Protein AF-A0A2P6TLC5-F1 (afdb_monomer_lite)

Organism: Chlorella sorokiniana (NCBI:txid3076)

Sequence (1066 aa):
MAASDSEQAAAAEASQLLPRVLSIQSHVVSGYVGNKCAVLPLQLLGFDVDPINSVQFSNHTGYPSWNGEVMSGEGLWRLVEGLDANGLVRHTHLLTGYIGSLSILQTVVRVAQKLREHNPDLVYVCDPVMGDDGRLYVRPDIPAAFRDLIVPLASIMTPNQFEAEQLTGMSIRSEDDALAACAQLHQRGPHTVVITSSDLPGWQDHVTILASTTLPQAGGAPQRLRLRVPRVHAYFTGTGDLFTALLLGWLHKRPGELKAALEAAVAGLQVVLRDTVDKCGAAAAAEERYTLLSAYLVFFMQAGFAMLSAGSVRAKNAKNIILLNLLDACFGCLAWYATGYAFAFGDPELNAATNSYPWQGNPFIGHTYFFQSGLARTSYASWFFQFTFAATSATIVSGAVAERCKFECYVAYNLMLVSFVYPVVAHWVWSPWGWMSATRTQATSSSGYVLLFNSGVYDFAGDGPVHMVGGIASFVAAKILGPRIGRFDAAGNPVDMPGHNASLTLLGVFLLWFGWYGFNPGSTNAILGPYIGFSSISAAIAVNTTISAAAATVSTLLVSMLHQYLTLGVVVWDLIIAGNGALAGLVAITGGCAFVNTWAAMIIGFLAGVIYYAASKFILHRLMIDDPLDAIAVHAGGGIWGMLACAAFAAPNMVTDWYGSHPDSTPEQPVQRAYGFIMGGNGNLLAAHIVYILVIMAWVAGLMTPFFLVLNKLGLMRVSADVEALGLDISYHGGSSYPHERPAGGSTGGAALVLGPEAYMTKDQVERLLEEAVLGVEKRLAQQQQRQQQLGRGEVQLAAISPNGTAGGSPQTKVVRSLKPLAEGEPLGPSAHEAAAAALADSSAPQHGVAEGSQRGGSSVRGGSQRGGGGMQRVRSLSAVQQAMSRAYQSDGAEVGRPLPPDTWLDTMAVSFPRGGFPADDFFAPFFTGFPDMSRELTRALAPLEGQSTQLATRGVPIDVVEKDNAFEVKADLPGVKKEDIKVTVDKDVLRINVERSEEKKEDKEEEGLKWHRYERSSQFVGRALRMPEHANLDGVKARYENGVLCLDVPKKEQAKEETKRITVG

pLDDT: mean 76.81, std 25.42, range [22.75, 98.88]

Secondary structure (DSSP, 8-state):
-PPPHHHHHHHHHGGGPPPEEEEEEEEESSS--THHHHHHHHHHTT-EEEEEEEEEESS-TTSS---EEEPPHHHHHHHHHHHHHTT----SEEEE-----HHHHHHHHHHHHHHHHH-TT-EEEE----EETTEESS-TTHHHHIIIIITTT-SEE---HHHHHHHH-----SHHHHHHHHHHHHHHS-SEEEE-----TT-TTEEEEEEEE-S--TTSS-EEEEEEEEPPSS--SSHHHHHHHHHHHHHHHSTT-HHHHHHHHHHHHHHHHHHHHHHHHHHHHHHHHHHHHHHHHHHHHHHHHHHHHHHHS-GGGHHHHHHHHHHHHHHHHHHIIIIIHHHHH-SPPPBTTTTB-SS---SS---S-GGGTT--GGGHHHHHHHHHHHHHHHHHHHHHTTTTB-HHHHHHHHHHIIIIIHHHHHHHHHSTTSTTBTT--TTS--SS-SSGGGT-B--SS-IIIIIIHHHHHHHHHHHHH-PPTTSB-TTSPBPP---S-HHHHHHHHHHHHHHHHHHTGGGG--S--SSS-HHHHHHHHHHHHHHHHHHHHHHHHHHHHHHHHHHHS-----HHHHHHHHHHHHHHHTTTTTTB-HHHHHHHHHHHHHHHHHHHHHHHHTS----TT-HHIIIIIHHHHHHHHHHHHB-HHHHHHHH-S-TT--SSSPPPPP--GGGT--THHHHHHHHHHHHHHHHHHHHHHHHHHHHHHTT-SB--HHHHHH-HHHHHSSS-S-GGGSPPS---SS------GGGS--HHHHHHHHHHHHHHHHHHHHHHHHHHHHHTT--------------------------------------SSSTTSSS--------------------------------------SHHHHHHHTTTTSS-------PPPTTHHHHTT-----SS---HHHHHTTT-TT-HHHHHHHHHHHGGGS-TT-TTSS----EEEEE-SSEEEEEEE-TT--GGGEEEEEETTEEEEEEEEEEEEEEEEEETTEEEEEEEEEEEEEEEEEEPPTTB-GGG-EEEEETTEEEEEEEBPGGGSS----PPP-

InterPro domains:
  IPR001905 Ammonium transporter [TIGR00836] (290-738)
  IPR002068 Alpha crystallin/Hsp20 domain [PF00011] (960-1065)
  IPR002068 Alpha crystallin/Hsp20 domain [PS01031] (950-1066)
  IPR004625 Pyridoxine kinase [TIGR00687] (20-278)
  IPR004625 Pyridoxine kinase [cd01173] (20-278)
  IPR008978 HSP20-like chaperone [G3DSA:2.60.40.790] (919-1066)
  IPR008978 HSP20-like chaperone [SSF49764] (948-1065)
  IPR013749 Pyridoxamine kinase/Phosphomethylpyrimidine kinase [PF08543] (99-276)
  IPR024041 Ammonium transporter AmtB-like domain [PF00909] (292-738)
  IPR029020 Ammonium/urea transporter [G3DSA:1.10.3430.10] (279-746)
  IPR029056 Ribokinase-like [G3DSA:3.40.1190.20] (8-278)
  IPR029056 Ribokinase-like [SSF53613] (19-276)

Foldseek 3Di:
DDDDVVVVVVVVVVVDDWAEEEFEEADELDAAAGCNQQVVLLVVLGYHYHYDHQWYWNHDPLEQDIDGDGQALVNVVVVLVVCVVVVNLQHQEYEYADHQDLSVLVSVLVSLVVSCVNPVNYAYEYEHNQDDPLDGPHDPVSLVSCLQRVLQRHQEYAYAQVSLCSNQVFHDADLVSVVVSVVVSCVRHHQKYKHNFDDHPPQVQWTKIWIWGCDAAPVGGTDIDIDIGGDDPDDGYRLSVNLSSQLVSLCVVHPRCSVVSNVRSSVVSVVVSVVVCVVVVVALVQLLVLLLVLLVLLLLLLLLLLLQLLQLAAQLASVVLNVLSVVLLVLLLVLLLQALVQFQALAFDQPPSNRAGPDAAAQQTGHHCGNPPPPDPSCVSVSSSVSSLQSLLLSLLSQQQGLWWFPLVSSLVSSVSSNPLLSRLNNLAPYLLHQQHQLDFPRSDPDPDGHQLLFGAQFQQCLQSRQQLSLLLNLLLLLLSDAFVPQADPVRHGDDRGGPHLVSSLVSLVSNLSSLLSRQLVSLSRQQDPPDGSVVLSVQLNLLLVLLLVLQLVLLQVVQQVVCCVPPVDGDRDSLLSSLSSLLSNSLCRSQSQFAGSVLSSVSSNVSNVQLNVQLCCCCRPVVGGRSNSSNSSRNSSSLSSSQSFQAGGAQVSCCVRNNFRNPADPVRGDGHAGHVNNVGDCSNVVSSVVSNVVSSCSSCVPSNVVSVVCVVVVNTTDDSVCSVSHCCVQPVVDTPDPVPPDDDDDDDDDPPPDDPVSDQDPVNVVVVVVVVVVVVVVVVVVVVVVVVVVVPDDDDDDDDDDDDDDDDDDDDDDDDDDDDDDDDDDDDDDDPPPPPPDDDDDDDDDDDDDDDDDDDDDDDDDDDDDDDDDDDDDDDPPPVVVVVVVVPDDDDDDDDDDDDPPPPVVVPPPPPDPDDDPPCVVCVVVCVPPVVVSVVVCVVCVVPDDPPPPDPPDAWDWDWDDDLWWIKIKTFAAPADPVQWDWDDDPQKIKIKGKDWDWDWDWDADPRDIDTDTDIDIDIGMDMDRHDPQWPQVPWDWDDDNRMIIIITTGHPVSNDDPDDDDDD

Structure (mmCIF, N/CA/C/O backbone):
data_AF-A0A2P6TLC5-F1
#
_entry.id   AF-A0A2P6TLC5-F1
#
loop_
_atom_site.group_PDB
_atom_site.id
_atom_site.type_symbol
_atom_site.label_atom_id
_atom_site.label_alt_id
_atom_site.label_comp_id
_atom_site.label_asym_id
_atom_site.label_entity_id
_atom_site.label_seq_id
_atom_site.pdbx_PDB_ins_code
_atom_site.Cartn_x
_atom_site.Cartn_y
_atom_site.Cartn_z
_atom_site.occupancy
_atom_site.B_iso_or_equiv
_atom_site.auth_seq_id
_atom_site.auth_comp_id
_atom_site.auth_asym_id
_atom_site.auth_atom_id
_atom_site.pdbx_PDB_model_num
ATOM 1 N N . MET A 1 1 ? 67.368 10.338 -60.175 1.00 37.31 1 MET A N 1
ATOM 2 C CA . MET A 1 1 ? 66.646 11.487 -59.589 1.00 37.31 1 MET A CA 1
ATOM 3 C C . MET A 1 1 ? 65.779 10.921 -58.485 1.00 37.31 1 MET A C 1
ATOM 5 O O . MET A 1 1 ? 65.109 9.932 -58.748 1.00 37.31 1 MET A O 1
ATOM 9 N N . ALA A 1 2 ? 65.893 11.441 -57.265 1.00 41.56 2 ALA A N 1
ATOM 10 C CA . ALA A 1 2 ? 65.084 10.985 -56.137 1.00 41.56 2 ALA A CA 1
ATOM 11 C C . ALA A 1 2 ? 63.738 11.724 -56.135 1.00 41.56 2 ALA A C 1
ATOM 13 O O . ALA A 1 2 ? 63.706 12.911 -56.462 1.00 41.56 2 ALA A O 1
ATOM 14 N N . ALA A 1 3 ? 62.662 11.020 -55.784 1.00 37.06 3 ALA A N 1
ATOM 15 C CA . ALA A 1 3 ? 61.392 11.644 -55.422 1.00 37.06 3 ALA A CA 1
ATOM 16 C C . ALA A 1 3 ? 61.566 12.448 -54.121 1.00 37.06 3 ALA A C 1
ATOM 18 O O . ALA A 1 3 ? 62.421 12.109 -53.301 1.00 37.06 3 ALA A O 1
ATOM 19 N N . SER A 1 4 ? 60.808 13.531 -53.958 1.00 52.88 4 SER A N 1
ATOM 20 C CA . SER A 1 4 ? 60.964 14.456 -52.831 1.00 52.88 4 SER A CA 1
ATOM 21 C C . SER A 1 4 ? 60.305 13.943 -51.551 1.00 52.88 4 SER A C 1
ATOM 23 O O . SER A 1 4 ? 59.260 13.294 -51.597 1.00 52.88 4 SER A O 1
ATOM 25 N N . ASP A 1 5 ? 60.866 14.327 -50.400 1.00 50.44 5 ASP A N 1
ATOM 26 C CA . ASP A 1 5 ? 60.411 13.916 -49.060 1.00 50.44 5 ASP A CA 1
ATOM 27 C C . ASP A 1 5 ? 58.917 14.201 -48.788 1.00 50.44 5 ASP A C 1
ATOM 29 O O . ASP A 1 5 ? 58.301 13.550 -47.949 1.00 50.44 5 ASP A O 1
ATOM 33 N N . SER A 1 6 ? 58.298 15.125 -49.534 1.00 48.62 6 SER A N 1
ATOM 34 C CA . SER A 1 6 ? 56.859 15.417 -49.486 1.00 48.62 6 SER A CA 1
ATOM 35 C C . SER A 1 6 ? 55.961 14.243 -49.898 1.00 48.62 6 SER A C 1
ATOM 37 O O . SER A 1 6 ? 54.896 14.069 -49.310 1.00 48.62 6 SER A O 1
ATOM 39 N N . GLU A 1 7 ? 56.367 13.420 -50.871 1.00 48.94 7 GLU A N 1
ATOM 40 C CA . GLU A 1 7 ? 55.580 12.248 -51.292 1.00 48.94 7 GLU A CA 1
ATOM 41 C C . GLU A 1 7 ? 55.687 11.110 -50.265 1.00 48.94 7 GLU A C 1
ATOM 43 O O . GLU A 1 7 ? 54.717 10.391 -50.028 1.00 48.94 7 GLU A O 1
ATOM 48 N N . GLN A 1 8 ? 56.834 10.991 -49.584 1.00 44.16 8 GLN A N 1
ATOM 49 C CA . GLN A 1 8 ? 57.003 10.049 -48.473 1.00 44.16 8 GLN A CA 1
ATOM 50 C C . GLN A 1 8 ? 56.278 10.516 -47.200 1.00 44.16 8 GLN A C 1
ATOM 52 O O . GLN A 1 8 ? 55.714 9.684 -46.491 1.00 44.16 8 GLN A O 1
ATOM 57 N N . ALA A 1 9 ? 56.215 11.826 -46.938 1.00 43.75 9 ALA A N 1
ATOM 58 C CA . ALA A 1 9 ? 55.441 12.387 -45.830 1.00 43.75 9 ALA A CA 1
ATOM 59 C C . ALA A 1 9 ? 53.925 12.182 -46.013 1.00 43.75 9 ALA A C 1
ATOM 61 O O . ALA A 1 9 ? 53.260 11.720 -45.088 1.00 43.75 9 ALA A O 1
ATOM 62 N N . ALA A 1 10 ? 53.387 12.425 -47.215 1.00 42.62 10 ALA A N 1
ATOM 63 C CA . ALA A 1 10 ? 51.971 12.181 -47.513 1.00 42.62 10 ALA A CA 1
ATOM 64 C C . ALA A 1 10 ? 51.596 10.687 -47.409 1.00 42.62 10 ALA A C 1
ATOM 66 O O . ALA A 1 10 ? 50.531 10.342 -46.894 1.00 42.62 10 ALA A O 1
ATOM 67 N N . ALA A 1 11 ? 52.492 9.787 -47.834 1.00 38.78 11 ALA A N 1
ATOM 68 C CA . ALA A 1 11 ? 52.320 8.345 -47.646 1.00 38.78 11 ALA A CA 1
ATOM 69 C C . ALA A 1 11 ? 52.396 7.917 -46.164 1.00 38.78 11 ALA A C 1
ATOM 71 O O . ALA A 1 11 ? 51.752 6.941 -45.777 1.00 38.78 11 ALA A O 1
ATOM 72 N N . ALA A 1 12 ? 53.142 8.645 -45.325 1.00 36.12 12 ALA A N 1
ATOM 73 C CA . ALA A 1 12 ? 53.211 8.401 -43.886 1.00 36.12 12 ALA A CA 1
ATOM 74 C C . ALA A 1 12 ? 51.963 8.917 -43.139 1.00 36.12 12 ALA A C 1
ATOM 76 O O . ALA A 1 12 ? 51.424 8.190 -42.302 1.00 36.12 12 ALA A O 1
ATOM 77 N N . GLU A 1 13 ? 51.444 10.108 -43.463 1.00 41.44 13 GLU A N 1
ATOM 78 C CA . GLU A 1 13 ? 50.206 10.638 -42.854 1.00 41.44 13 GLU A CA 1
ATOM 79 C C . GLU A 1 13 ? 48.971 9.785 -43.185 1.00 41.44 13 GLU A C 1
ATOM 81 O O . GLU A 1 13 ? 48.107 9.585 -42.328 1.00 41.44 13 GLU A O 1
ATOM 86 N N . ALA A 1 14 ? 48.919 9.188 -44.381 1.00 40.88 14 ALA A N 1
ATOM 87 C CA . ALA A 1 14 ? 47.859 8.253 -44.761 1.00 40.88 14 ALA A CA 1
ATOM 88 C C . ALA A 1 14 ? 47.771 7.003 -43.853 1.00 40.88 14 ALA A C 1
ATOM 90 O O . ALA A 1 14 ? 46.736 6.339 -43.830 1.00 40.88 14 ALA A O 1
ATOM 91 N N . SER A 1 15 ? 48.819 6.689 -43.076 1.00 40.03 15 SER A N 1
ATOM 92 C CA . SER A 1 15 ? 48.863 5.519 -42.183 1.00 40.03 15 SER A CA 1
ATOM 93 C C . SER A 1 15 ? 48.275 5.740 -40.777 1.00 40.03 15 SER A C 1
ATOM 95 O O . SER A 1 15 ? 48.283 4.808 -39.972 1.00 40.03 15 SER A O 1
ATOM 97 N N . GLN A 1 16 ? 47.760 6.939 -40.459 1.00 46.94 16 GLN A N 1
ATOM 98 C CA . GLN A 1 16 ? 47.294 7.301 -39.103 1.00 46.94 16 GLN A CA 1
ATOM 99 C C . GLN A 1 16 ? 45.827 7.767 -39.001 1.00 46.94 16 GLN A C 1
ATOM 101 O O . GLN A 1 16 ? 45.431 8.366 -38.000 1.00 46.94 16 GLN A O 1
ATOM 106 N N . LEU A 1 17 ? 44.982 7.483 -39.996 1.00 60.88 17 LEU A N 1
ATOM 107 C CA . LEU A 1 17 ? 43.545 7.763 -39.891 1.00 60.88 17 LEU A CA 1
ATOM 108 C C . LEU A 1 17 ? 42.812 6.641 -39.138 1.00 60.88 17 LEU A C 1
ATOM 110 O O . LEU A 1 17 ? 42.866 5.478 -39.532 1.00 60.88 17 LEU A O 1
ATOM 114 N N . LEU A 1 18 ? 42.100 7.007 -38.064 1.00 73.69 18 LEU A N 1
ATOM 115 C CA . LEU A 1 18 ? 41.233 6.090 -37.314 1.00 73.69 18 LEU A CA 1
ATOM 116 C C . LEU A 1 18 ? 40.175 5.458 -38.241 1.00 73.69 18 LEU A C 1
ATOM 118 O O . LEU A 1 18 ? 39.627 6.159 -39.100 1.00 73.69 18 LEU A O 1
ATOM 122 N N . PRO A 1 19 ? 39.844 4.164 -38.068 1.00 90.25 19 PRO A N 1
ATOM 123 C CA . PRO A 1 19 ? 38.804 3.518 -38.857 1.00 90.25 19 PRO A CA 1
ATOM 124 C C . PRO A 1 19 ? 37.459 4.200 -38.592 1.00 90.25 19 PRO A C 1
ATOM 126 O O . PRO A 1 19 ? 37.109 4.478 -37.445 1.00 90.25 19 PRO A O 1
ATOM 129 N N . ARG A 1 20 ? 36.700 4.474 -39.656 1.00 95.25 20 ARG A N 1
ATOM 130 C CA . ARG A 1 20 ? 35.484 5.286 -39.584 1.00 95.25 20 ARG A CA 1
ATOM 131 C C . ARG A 1 20 ? 34.257 4.525 -40.079 1.00 95.25 20 ARG A C 1
ATOM 133 O O . ARG A 1 20 ? 34.277 3.981 -41.185 1.00 95.25 20 ARG A O 1
ATOM 140 N N . VAL A 1 21 ? 33.191 4.521 -39.279 1.00 97.75 21 VAL A N 1
ATOM 141 C CA . VAL A 1 21 ? 31.917 3.844 -39.574 1.00 97.75 21 VAL A CA 1
ATOM 142 C C . VAL A 1 21 ? 30.840 4.870 -39.915 1.00 97.75 21 VAL A C 1
ATOM 144 O O . VAL A 1 21 ? 30.569 5.756 -39.107 1.00 97.75 21 VAL A O 1
ATOM 147 N N . LEU A 1 22 ? 30.186 4.730 -41.072 1.00 98.06 22 LEU A N 1
ATOM 148 C CA . LEU A 1 22 ? 28.891 5.377 -41.307 1.00 98.06 22 LEU A CA 1
ATOM 149 C C . LEU A 1 22 ? 27.807 4.445 -40.759 1.00 98.06 22 LEU A C 1
ATOM 151 O O . LEU A 1 22 ? 27.684 3.315 -41.233 1.00 98.06 22 LEU A O 1
ATOM 155 N N . SER A 1 23 ? 27.051 4.880 -39.751 1.00 98.00 23 SER A N 1
ATOM 156 C CA . SER A 1 23 ? 26.099 4.019 -39.034 1.00 98.00 23 SER A CA 1
ATOM 157 C C . SER A 1 23 ? 24.656 4.463 -39.275 1.00 98.00 23 SER A C 1
ATOM 159 O O . SER A 1 23 ? 24.188 5.425 -38.666 1.00 98.00 23 SER A O 1
ATOM 161 N N . ILE A 1 24 ? 23.944 3.775 -40.173 1.00 97.69 24 ILE A N 1
ATOM 162 C CA . ILE A 1 24 ? 22.555 4.086 -40.549 1.00 97.69 24 ILE A CA 1
ATOM 163 C C . ILE A 1 24 ? 21.608 3.126 -39.816 1.00 97.69 24 ILE A C 1
ATOM 165 O O . ILE A 1 24 ? 21.337 2.017 -40.281 1.00 97.69 24 ILE A O 1
ATOM 169 N N . GLN A 1 25 ? 21.117 3.538 -38.648 1.00 95.50 25 GLN A N 1
ATOM 170 C CA . GLN A 1 25 ? 20.305 2.700 -37.753 1.00 95.50 25 GLN A CA 1
ATOM 171 C C . GLN A 1 25 ? 19.178 3.501 -37.097 1.00 95.50 25 GLN A C 1
ATOM 173 O O . GLN A 1 25 ? 19.133 4.725 -37.205 1.00 95.50 25 GLN A O 1
ATOM 178 N N . SER A 1 26 ? 18.277 2.833 -36.379 1.00 94.12 26 SER A N 1
ATOM 179 C CA . SER A 1 26 ? 17.267 3.511 -35.563 1.00 94.12 26 SER A CA 1
ATOM 180 C C . SER A 1 26 ? 17.891 4.321 -34.419 1.00 94.12 26 SER A C 1
ATOM 182 O O . SER A 1 26 ? 19.011 4.059 -33.972 1.00 94.12 26 SER A O 1
ATOM 184 N N . HIS A 1 27 ? 17.148 5.303 -33.912 1.00 95.56 27 HIS A N 1
ATOM 185 C CA . HIS A 1 27 ? 17.468 5.983 -32.664 1.00 95.56 27 HIS A CA 1
ATOM 186 C C . HIS A 1 27 ? 16.201 6.294 -31.863 1.00 95.56 27 HIS A C 1
ATOM 188 O O . HIS A 1 27 ? 15.146 6.622 -32.416 1.00 95.56 27 HIS A O 1
ATOM 194 N N . VAL A 1 28 ? 16.325 6.202 -30.538 1.00 91.44 28 VAL A N 1
ATOM 195 C CA . VAL A 1 28 ? 15.242 6.441 -29.583 1.00 91.44 28 VAL A CA 1
ATOM 196 C C . VAL A 1 28 ? 15.708 7.324 -28.428 1.00 91.44 28 VAL A C 1
ATOM 198 O O . VAL A 1 28 ? 16.817 7.158 -27.916 1.00 91.44 28 VAL A O 1
ATOM 201 N N . VAL A 1 29 ? 14.857 8.248 -27.977 1.00 89.00 29 VAL A N 1
ATOM 202 C CA . VAL A 1 29 ? 15.159 9.101 -26.815 1.00 89.00 29 VAL A CA 1
ATOM 203 C C . VAL A 1 29 ? 15.239 8.252 -25.538 1.00 89.00 29 VAL A C 1
ATOM 205 O O . VAL A 1 29 ? 16.252 8.297 -24.838 1.00 89.00 29 VAL A O 1
ATOM 208 N N . SER A 1 30 ? 14.238 7.406 -25.281 1.00 80.62 30 SER A N 1
ATOM 209 C CA . SER A 1 30 ? 14.176 6.462 -24.156 1.00 80.62 30 SER A CA 1
ATOM 210 C C . SER A 1 30 ? 14.301 5.000 -24.612 1.00 80.62 30 SER A C 1
ATOM 212 O O . SER A 1 30 ? 13.852 4.638 -25.699 1.00 80.62 30 SER A O 1
ATOM 214 N N . GLY A 1 31 ? 14.926 4.156 -23.787 1.00 83.19 31 GLY A N 1
ATOM 215 C CA . GLY A 1 31 ? 15.356 2.797 -24.155 1.00 83.19 31 GLY A CA 1
ATOM 216 C C . GLY A 1 31 ? 16.701 2.762 -24.898 1.00 83.19 31 GLY A C 1
ATOM 217 O O . GLY A 1 31 ? 17.332 3.804 -25.093 1.00 83.19 31 GLY A O 1
ATOM 218 N N . TYR A 1 32 ? 17.144 1.567 -25.295 1.00 87.44 32 TYR A N 1
ATOM 219 C CA . TYR A 1 32 ? 18.425 1.321 -25.971 1.00 87.44 32 TYR A CA 1
ATOM 220 C C . TYR A 1 32 ? 18.198 0.427 -27.201 1.00 87.44 32 TYR A C 1
ATOM 222 O O . TYR A 1 32 ? 17.892 -0.749 -27.055 1.00 87.44 32 TYR A O 1
ATOM 230 N N . VAL A 1 33 ? 18.312 1.006 -28.403 1.00 91.44 33 VAL A N 1
ATOM 231 C CA . VAL A 1 33 ? 18.311 0.313 -29.709 1.00 91.44 33 VAL A CA 1
ATOM 232 C C . VAL A 1 33 ? 19.154 1.102 -30.724 1.00 91.44 33 VAL A C 1
ATOM 234 O O . VAL A 1 33 ? 19.418 2.297 -30.527 1.00 91.44 33 VAL A O 1
ATOM 237 N N . GLY A 1 34 ? 19.544 0.451 -31.817 1.00 94.06 34 GLY A N 1
ATOM 238 C CA . GLY A 1 34 ? 20.193 1.042 -32.989 1.00 94.06 34 GLY A CA 1
ATOM 239 C C . GLY A 1 34 ? 21.471 1.817 -32.665 1.00 94.06 34 GLY A C 1
ATOM 240 O O . GLY A 1 34 ? 22.333 1.356 -31.914 1.00 94.06 34 GLY A O 1
ATOM 241 N N . ASN A 1 35 ? 21.581 3.052 -33.168 1.00 96.69 35 ASN A N 1
ATOM 242 C CA . ASN A 1 35 ? 22.753 3.912 -32.954 1.00 96.69 35 ASN A CA 1
ATOM 243 C C . ASN A 1 35 ? 23.050 4.161 -31.461 1.00 96.69 35 ASN A C 1
ATOM 245 O O . ASN A 1 35 ? 24.212 4.321 -31.089 1.00 96.69 35 ASN A O 1
ATOM 249 N N . LYS A 1 36 ? 22.034 4.123 -30.587 1.00 93.94 36 LYS A N 1
ATOM 250 C CA . LYS A 1 36 ? 22.214 4.279 -29.134 1.00 93.94 36 LYS A CA 1
ATOM 251 C C . LYS A 1 36 ? 22.868 3.053 -28.475 1.00 93.94 36 LYS A C 1
ATOM 253 O O . LYS A 1 36 ? 23.484 3.193 -27.423 1.00 93.94 36 LYS A O 1
ATOM 258 N N . CYS A 1 37 ? 22.779 1.883 -29.109 1.00 94.00 37 CYS A N 1
ATOM 259 C CA . CYS A 1 37 ? 23.525 0.677 -28.742 1.00 94.00 37 CYS A CA 1
ATOM 260 C C . CYS A 1 37 ? 24.878 0.582 -29.455 1.00 94.00 37 CYS A C 1
ATOM 262 O O . CYS A 1 37 ? 25.838 0.113 -28.855 1.00 94.00 37 CYS A O 1
ATOM 264 N N . ALA A 1 38 ? 24.968 1.008 -30.718 1.00 95.75 38 ALA A N 1
ATOM 265 C CA . ALA A 1 38 ? 26.123 0.724 -31.568 1.00 95.75 38 ALA A CA 1
ATOM 266 C C . ALA A 1 38 ? 27.285 1.729 -31.461 1.00 95.75 38 ALA A C 1
ATOM 268 O O . ALA A 1 38 ? 28.446 1.324 -31.546 1.00 95.75 38 ALA A O 1
ATOM 269 N N . VAL A 1 39 ? 27.004 3.027 -31.278 1.00 96.81 39 VAL A N 1
ATOM 270 C CA . VAL A 1 39 ? 28.028 4.089 -31.383 1.00 96.81 39 VAL A CA 1
ATOM 271 C C . VAL A 1 39 ? 29.103 3.966 -30.298 1.00 96.81 39 VAL A C 1
ATOM 273 O O . VAL A 1 39 ? 30.289 3.911 -30.618 1.00 96.81 39 VAL A O 1
ATOM 276 N N . LEU A 1 40 ? 28.709 3.874 -29.023 1.00 95.06 40 LEU A N 1
ATOM 277 C CA . LEU A 1 40 ? 29.661 3.852 -27.906 1.00 95.06 40 LEU A CA 1
ATOM 278 C C . LEU A 1 40 ? 30.580 2.607 -27.913 1.00 95.06 40 LEU A C 1
ATOM 280 O O . LEU A 1 40 ? 31.789 2.785 -27.766 1.00 95.06 40 LEU A O 1
ATOM 284 N N . PRO A 1 41 ? 30.096 1.364 -28.131 1.00 94.75 41 PRO A N 1
ATOM 285 C CA . PRO A 1 41 ? 30.973 0.197 -28.261 1.00 94.75 41 PRO A CA 1
ATOM 286 C C . PRO A 1 41 ? 31.979 0.307 -29.409 1.00 94.75 41 PRO A C 1
ATOM 288 O O . PRO A 1 41 ? 33.134 -0.076 -29.236 1.00 94.75 41 PRO A O 1
ATOM 291 N N . LEU A 1 42 ? 31.581 0.862 -30.559 1.00 96.69 42 LEU A N 1
ATOM 292 C CA . LEU A 1 42 ? 32.494 1.096 -31.682 1.00 96.69 42 LEU A CA 1
ATOM 293 C C . LEU A 1 42 ? 33.560 2.143 -31.328 1.00 96.69 42 LEU A C 1
ATOM 295 O O . LEU A 1 42 ? 34.745 1.908 -31.561 1.00 96.69 42 LEU A O 1
ATOM 299 N N . GLN A 1 43 ? 33.176 3.245 -30.679 1.00 95.31 43 GLN A N 1
ATOM 300 C CA . GLN A 1 43 ? 34.120 4.260 -30.195 1.00 95.31 43 GLN A CA 1
ATOM 301 C C . GLN A 1 43 ? 35.108 3.693 -29.162 1.00 95.31 43 GLN A C 1
ATOM 303 O O . GLN A 1 43 ? 36.312 3.928 -29.269 1.00 95.31 43 GLN A O 1
ATOM 308 N N . LEU A 1 44 ? 34.647 2.860 -28.221 1.00 93.06 44 LEU A N 1
ATOM 309 C CA . LEU A 1 44 ? 35.513 2.134 -27.278 1.00 93.06 44 LEU A CA 1
ATOM 310 C C . LEU A 1 44 ? 36.436 1.119 -27.977 1.00 93.06 44 LEU A C 1
ATOM 312 O O . LEU A 1 44 ? 37.546 0.848 -27.513 1.00 93.06 44 LEU A O 1
ATOM 316 N N . LEU A 1 45 ? 36.015 0.578 -29.122 1.00 93.69 45 LEU A N 1
ATOM 317 C CA . LEU A 1 45 ? 36.860 -0.235 -29.992 1.00 93.69 45 LEU A CA 1
ATOM 318 C C . LEU A 1 45 ? 37.770 0.606 -30.911 1.00 93.69 45 LEU A C 1
ATOM 320 O O . LEU A 1 45 ? 38.537 0.023 -31.671 1.00 93.69 45 LEU A O 1
ATOM 324 N N . GLY A 1 46 ? 37.812 1.932 -30.768 1.00 93.44 46 GLY A N 1
ATOM 325 C CA . GLY A 1 46 ? 38.760 2.809 -31.464 1.00 93.44 46 GLY A CA 1
ATOM 326 C C . GLY A 1 46 ? 38.295 3.279 -32.842 1.00 93.44 46 GLY A C 1
ATOM 327 O O . GLY A 1 46 ? 39.133 3.640 -33.666 1.00 93.44 46 GLY A O 1
ATOM 328 N N . PHE A 1 47 ? 36.987 3.261 -33.098 1.00 95.00 47 PHE A N 1
ATOM 329 C CA . PHE A 1 47 ? 36.403 3.805 -34.318 1.00 95.00 47 PHE A CA 1
ATOM 330 C C . PHE A 1 47 ? 35.927 5.241 -34.135 1.00 95.00 47 PHE A C 1
ATOM 332 O O . PHE A 1 47 ? 35.362 5.604 -33.105 1.00 95.00 47 PHE A O 1
ATOM 339 N N . ASP A 1 48 ? 36.062 6.022 -35.197 1.00 95.12 48 ASP A N 1
ATOM 340 C CA . ASP A 1 48 ? 35.263 7.225 -35.391 1.00 95.12 48 ASP A CA 1
ATOM 341 C C . ASP A 1 48 ? 33.904 6.818 -35.994 1.00 95.12 48 ASP A C 1
ATOM 343 O O . ASP A 1 48 ? 33.844 5.937 -36.857 1.00 95.12 48 ASP A O 1
ATOM 347 N N . VAL A 1 49 ? 32.795 7.388 -35.527 1.00 96.56 49 VAL A N 1
ATOM 348 C CA . VAL A 1 49 ? 31.448 6.922 -35.906 1.00 96.56 49 VAL A CA 1
ATOM 349 C C . VAL A 1 49 ? 30.567 8.109 -36.248 1.00 96.56 49 VAL A C 1
ATOM 351 O O . VAL A 1 49 ? 30.277 8.931 -35.383 1.00 96.56 49 VAL A O 1
ATOM 354 N N . ASP A 1 50 ? 30.096 8.138 -37.493 1.00 97.44 50 ASP A N 1
ATOM 355 C CA . ASP A 1 50 ? 29.133 9.109 -38.006 1.00 97.44 50 ASP A CA 1
ATOM 356 C C . ASP A 1 50 ? 27.732 8.454 -38.027 1.00 97.44 50 ASP A C 1
ATOM 358 O O . ASP A 1 50 ? 27.415 7.699 -38.957 1.00 97.44 50 ASP A O 1
ATOM 362 N N . PRO A 1 51 ? 26.881 8.660 -37.001 1.00 97.19 51 PRO A N 1
ATOM 363 C CA . PRO A 1 51 ? 25.534 8.102 -36.974 1.00 97.19 51 PRO A CA 1
ATOM 364 C C . PRO A 1 51 ? 24.563 8.914 -37.840 1.00 97.19 51 PRO A C 1
ATOM 366 O O . PRO A 1 51 ? 24.428 10.127 -37.686 1.00 97.19 51 PRO A O 1
ATOM 369 N N . ILE A 1 52 ? 23.805 8.222 -38.691 1.00 97.19 52 ILE A N 1
ATOM 370 C CA . ILE A 1 52 ? 22.587 8.745 -39.316 1.00 97.19 52 ILE A CA 1
ATOM 371 C C . ILE A 1 52 ? 21.401 7.944 -38.784 1.00 97.19 52 ILE A C 1
ATOM 373 O O . ILE A 1 52 ? 21.380 6.715 -38.847 1.00 97.19 52 ILE A O 1
ATOM 377 N N . ASN A 1 53 ? 20.395 8.640 -38.267 1.00 96.19 53 ASN A N 1
ATOM 378 C CA . ASN A 1 53 ? 19.227 7.999 -37.677 1.00 96.19 53 ASN A CA 1
ATOM 379 C C . ASN A 1 53 ? 18.180 7.711 -38.767 1.00 96.19 53 ASN A C 1
ATOM 381 O O . ASN A 1 53 ? 17.649 8.636 -39.379 1.00 96.19 53 ASN A O 1
ATOM 385 N N . SER A 1 54 ? 17.878 6.432 -39.016 1.00 93.62 54 SER A N 1
ATOM 386 C CA . SER A 1 54 ? 16.815 5.992 -39.938 1.00 93.62 54 SER A CA 1
ATOM 387 C C . SER A 1 54 ? 15.419 6.343 -39.410 1.00 93.62 54 SER A C 1
ATOM 389 O O . SER A 1 54 ? 14.495 6.590 -40.186 1.00 93.62 54 SER A O 1
ATOM 391 N N . VAL A 1 55 ? 15.289 6.411 -38.084 1.00 92.56 55 VAL A N 1
ATOM 392 C CA . VAL A 1 55 ? 14.139 6.930 -37.341 1.00 92.56 55 VAL A CA 1
ATOM 393 C C . VAL A 1 55 ? 14.624 7.676 -36.101 1.00 92.56 55 VAL A C 1
ATOM 395 O O . VAL A 1 55 ? 15.644 7.301 -35.519 1.00 92.56 55 VAL A O 1
ATOM 398 N N . GLN A 1 56 ? 13.882 8.698 -35.684 1.00 94.38 56 GLN A N 1
ATOM 399 C CA . GLN A 1 56 ? 14.111 9.463 -34.461 1.00 94.38 56 GLN A CA 1
ATOM 400 C C . GLN A 1 56 ? 12.826 9.435 -33.628 1.00 94.38 56 GLN A C 1
ATOM 402 O O . GLN A 1 56 ? 11.960 10.294 -33.795 1.00 94.38 56 GLN A O 1
ATOM 407 N N . PHE A 1 57 ? 12.682 8.434 -32.756 1.00 92.62 57 PHE A N 1
ATOM 408 C CA . PHE A 1 57 ? 11.464 8.230 -31.960 1.00 92.62 57 PHE A CA 1
ATOM 409 C C . PHE A 1 57 ? 11.662 8.541 -30.470 1.00 92.62 57 PHE A C 1
ATOM 411 O O . PHE A 1 57 ? 12.778 8.543 -29.953 1.00 92.62 57 PHE A O 1
ATOM 418 N N . SER A 1 58 ? 10.567 8.762 -29.744 1.00 85.19 58 SER A N 1
ATOM 419 C CA . SER A 1 58 ? 10.564 8.914 -28.284 1.00 85.19 58 SER A CA 1
ATOM 420 C C . SER A 1 58 ? 11.061 7.652 -27.564 1.00 85.19 58 SER A C 1
ATOM 422 O O . SER A 1 58 ? 11.749 7.742 -26.551 1.00 85.19 58 SER A O 1
ATOM 424 N N . ASN A 1 59 ? 10.741 6.478 -28.105 1.00 87.31 59 ASN A N 1
ATOM 425 C CA . ASN A 1 59 ? 11.031 5.150 -27.566 1.00 87.31 59 ASN A CA 1
ATOM 426 C C . ASN A 1 59 ? 10.839 4.101 -28.681 1.00 87.31 59 ASN A C 1
ATOM 428 O O . ASN A 1 59 ? 10.305 4.428 -29.741 1.00 87.31 59 ASN A O 1
ATOM 432 N N . HIS A 1 60 ? 11.291 2.856 -28.486 1.00 82.12 60 HIS A N 1
ATOM 433 C CA . HIS A 1 60 ? 11.167 1.825 -29.531 1.00 82.12 60 HIS A CA 1
ATOM 434 C C . HIS A 1 60 ? 9.712 1.362 -29.724 1.00 82.12 60 HIS A C 1
ATOM 436 O O . HIS A 1 60 ? 8.861 1.529 -28.851 1.00 82.12 60 HIS A O 1
ATOM 442 N N . THR A 1 61 ? 9.437 0.730 -30.865 1.00 77.25 61 THR A N 1
ATOM 443 C CA . THR A 1 61 ? 8.093 0.336 -31.334 1.00 77.25 61 THR A CA 1
ATOM 444 C C . THR A 1 61 ? 7.405 -0.769 -30.520 1.00 77.25 61 THR A C 1
ATOM 446 O O . THR A 1 61 ? 6.257 -1.094 -30.800 1.00 77.25 61 THR A O 1
ATOM 449 N N . GLY A 1 62 ? 8.083 -1.336 -29.516 1.00 65.19 62 GLY A N 1
ATOM 450 C CA . GLY A 1 62 ? 7.507 -2.309 -28.574 1.00 65.19 62 GLY A CA 1
ATOM 451 C C . GLY A 1 62 ? 6.731 -1.665 -27.417 1.00 65.19 62 GLY A C 1
ATOM 452 O O . GLY A 1 62 ? 5.963 -2.336 -26.740 1.00 65.19 62 GLY A O 1
ATOM 453 N N . TYR A 1 63 ? 6.907 -0.360 -27.201 1.00 61.31 63 TYR A N 1
ATOM 454 C CA . TYR A 1 63 ? 6.111 0.430 -26.260 1.00 61.31 63 TYR A CA 1
ATOM 455 C C . TYR A 1 63 ? 4.715 0.755 -26.838 1.00 61.31 63 TYR A C 1
ATOM 457 O O . TYR A 1 63 ? 4.572 0.874 -28.057 1.00 61.31 63 TYR A O 1
ATOM 465 N N . PRO A 1 64 ? 3.693 0.991 -25.989 1.00 45.38 64 PRO A N 1
ATOM 466 C CA . PRO A 1 64 ? 2.290 1.164 -26.408 1.00 45.38 64 PRO A CA 1
ATOM 467 C C . PRO A 1 64 ? 2.044 2.430 -27.236 1.00 45.38 64 PRO A C 1
ATOM 469 O O . PRO A 1 64 ? 1.129 2.488 -28.052 1.00 45.38 64 PRO A O 1
ATOM 472 N N . SER A 1 65 ? 2.859 3.456 -27.004 1.00 59.84 65 SER A N 1
ATOM 473 C CA . SER A 1 65 ? 2.847 4.723 -27.716 1.00 59.84 65 SER A CA 1
ATOM 474 C C . SER A 1 65 ? 4.284 5.135 -27.974 1.00 59.84 65 SER A C 1
ATOM 476 O O . SER A 1 65 ? 5.108 5.142 -27.057 1.00 59.84 65 SER A O 1
ATOM 478 N N . TRP A 1 66 ? 4.574 5.520 -29.204 1.00 81.75 66 TRP A N 1
ATOM 479 C CA . TRP A 1 66 ? 5.815 6.168 -29.596 1.00 81.75 66 TRP A CA 1
ATOM 480 C C . TRP A 1 66 ? 5.465 7.275 -30.587 1.00 81.75 66 TRP A C 1
ATOM 482 O O . TRP A 1 66 ? 4.457 7.193 -31.290 1.00 81.75 66 TRP A O 1
ATOM 492 N N . ASN A 1 67 ? 6.270 8.330 -30.618 1.00 81.56 67 ASN A N 1
ATOM 493 C CA . ASN A 1 67 ? 6.095 9.438 -31.552 1.00 81.56 67 ASN A CA 1
ATOM 494 C C . ASN A 1 67 ? 7.466 9.895 -32.065 1.00 81.56 67 ASN A C 1
ATOM 496 O O . ASN A 1 67 ? 8.486 9.619 -31.429 1.00 81.56 67 ASN A O 1
ATOM 500 N N . GLY A 1 68 ? 7.500 10.573 -33.208 1.00 89.50 68 GLY A N 1
ATOM 501 C CA . GLY A 1 68 ? 8.722 11.057 -33.842 1.00 89.50 68 GLY A CA 1
ATOM 502 C C . GLY A 1 68 ? 8.738 10.828 -35.350 1.00 89.50 68 GLY A C 1
ATOM 503 O O . GLY A 1 68 ? 7.705 10.586 -35.972 1.00 89.50 68 GLY A O 1
ATOM 504 N N . GLU A 1 69 ? 9.925 10.917 -35.945 1.00 90.06 69 GLU A N 1
ATOM 505 C CA . GLU A 1 69 ? 10.082 11.049 -37.396 1.00 90.06 69 GLU A CA 1
ATOM 506 C C . GLU A 1 69 ? 10.794 9.850 -38.033 1.00 90.06 69 GLU A C 1
ATOM 508 O O . GLU A 1 69 ? 11.711 9.258 -37.459 1.00 90.06 69 GLU A O 1
ATOM 513 N N . VAL A 1 70 ? 10.380 9.507 -39.256 1.00 90.38 70 VAL A N 1
ATOM 514 C CA . VAL A 1 70 ? 11.044 8.516 -40.115 1.00 90.38 70 VAL A CA 1
ATOM 515 C C . VAL A 1 70 ? 11.855 9.259 -41.170 1.00 90.38 70 VAL A C 1
ATOM 517 O O . VAL A 1 70 ? 11.314 10.106 -41.882 1.00 90.38 70 VAL A O 1
ATOM 520 N N . MET A 1 71 ? 13.138 8.922 -41.306 1.00 93.75 71 MET A N 1
ATOM 521 C CA . MET A 1 71 ? 14.012 9.523 -42.312 1.00 93.75 71 MET A CA 1
ATOM 522 C C . MET A 1 71 ? 13.496 9.211 -43.724 1.00 93.75 71 MET A C 1
ATOM 524 O O . MET A 1 71 ? 13.167 8.070 -44.050 1.00 93.75 71 MET A O 1
ATOM 528 N N . SER A 1 72 ? 13.441 10.210 -44.603 1.00 94.38 72 SER A N 1
ATOM 529 C CA . SER A 1 72 ? 13.157 9.962 -46.021 1.00 94.38 72 SER A CA 1
ATOM 530 C C . SER A 1 72 ? 14.433 9.543 -46.756 1.00 94.38 72 SER A C 1
ATOM 532 O O . SER A 1 72 ? 15.530 9.971 -46.397 1.00 94.38 72 SER A O 1
ATOM 534 N N . GLY A 1 73 ? 14.308 8.742 -47.820 1.00 93.94 73 GLY A N 1
ATOM 535 C CA . GLY A 1 73 ? 15.456 8.408 -48.673 1.00 93.94 73 GLY A CA 1
ATOM 536 C C . GLY A 1 73 ? 16.160 9.652 -49.233 1.00 93.94 73 GLY A C 1
ATOM 537 O O . GLY A 1 73 ? 17.382 9.736 -49.224 1.00 93.94 73 GLY A O 1
ATOM 538 N N . GLU A 1 74 ? 15.399 10.677 -49.624 1.00 94.62 74 GLU A N 1
ATOM 539 C CA . GLU A 1 74 ? 15.979 11.950 -50.063 1.00 94.62 74 GLU A CA 1
ATOM 540 C C . GLU A 1 74 ? 16.705 12.682 -48.920 1.00 94.62 74 GLU A C 1
ATOM 542 O O . GLU A 1 74 ? 17.807 13.180 -49.123 1.00 94.62 74 GLU A O 1
ATOM 547 N N . GLY A 1 75 ? 16.142 12.697 -47.705 1.00 95.50 75 GLY A N 1
ATOM 548 C CA . GLY A 1 75 ? 16.788 13.270 -46.519 1.00 95.50 75 GLY A CA 1
ATOM 549 C C . GLY A 1 75 ? 18.122 12.597 -46.189 1.00 95.50 75 GLY A C 1
ATOM 550 O O . GLY A 1 75 ? 19.124 13.289 -46.014 1.00 95.50 75 GLY A O 1
ATOM 551 N N . LEU A 1 76 ? 18.161 11.259 -46.202 1.00 96.31 76 LEU A N 1
ATOM 552 C CA . LEU A 1 76 ? 19.400 10.485 -46.068 1.00 96.31 76 LEU A CA 1
ATOM 553 C C . LEU A 1 76 ? 20.410 10.853 -47.166 1.00 96.31 76 LEU A C 1
ATOM 555 O O . LEU A 1 76 ? 21.584 11.070 -46.872 1.00 96.31 76 LEU A O 1
ATOM 559 N N . TRP A 1 77 ? 19.966 10.949 -48.422 1.00 97.44 77 TRP A N 1
ATOM 560 C CA . TRP A 1 77 ? 20.861 11.273 -49.532 1.00 97.44 77 TRP A CA 1
ATOM 561 C C . TRP A 1 77 ? 21.459 12.682 -49.411 1.00 97.44 77 TRP A C 1
ATOM 563 O O . TRP A 1 77 ? 22.669 12.823 -49.563 1.00 97.44 77 TRP A O 1
ATOM 573 N N . ARG A 1 78 ? 20.666 13.697 -49.035 1.00 97.38 78 ARG A N 1
ATOM 574 C CA . ARG A 1 78 ? 21.161 15.071 -48.814 1.00 97.38 78 ARG A CA 1
ATOM 575 C C . ARG A 1 78 ? 22.228 15.149 -47.714 1.00 97.38 78 ARG A C 1
ATOM 577 O O . ARG A 1 78 ? 23.152 15.949 -47.828 1.00 97.38 78 ARG A O 1
ATOM 584 N N . LEU A 1 79 ? 22.127 14.331 -46.660 1.00 97.12 79 LEU A N 1
ATOM 585 C CA . LEU A 1 79 ? 23.174 14.245 -45.630 1.00 97.12 79 LEU A CA 1
ATOM 586 C C . LEU A 1 79 ? 24.480 13.690 -46.213 1.00 97.12 79 LEU A C 1
ATOM 588 O O . LEU A 1 79 ? 25.549 14.238 -45.954 1.00 97.12 79 LEU A O 1
ATOM 592 N N . VAL A 1 80 ? 24.397 12.645 -47.041 1.00 96.19 80 VAL A N 1
ATOM 593 C CA . VAL A 1 80 ? 25.569 12.039 -47.693 1.00 96.19 80 VAL A CA 1
ATOM 594 C C . VAL A 1 80 ? 26.174 12.964 -48.755 1.00 96.19 80 VAL A C 1
ATOM 596 O O . VAL A 1 80 ? 27.394 13.081 -48.808 1.00 96.19 80 VAL A O 1
ATOM 599 N N . GLU A 1 81 ? 25.366 13.702 -49.522 1.00 95.62 81 GLU A N 1
ATOM 600 C CA . GLU A 1 81 ? 25.843 14.781 -50.407 1.00 95.62 81 GLU A CA 1
ATOM 601 C C . GLU A 1 81 ? 26.540 15.901 -49.621 1.00 95.62 81 GLU A C 1
ATOM 603 O O . GLU A 1 81 ? 27.572 16.409 -50.054 1.00 95.62 81 GLU A O 1
ATOM 608 N N . GLY A 1 82 ? 26.023 16.257 -48.440 1.00 96.00 82 GLY A N 1
ATOM 609 C CA . GLY A 1 82 ? 26.663 17.217 -47.540 1.00 96.00 82 GLY A CA 1
ATOM 610 C C . GLY A 1 82 ? 28.029 16.743 -47.033 1.00 96.00 82 GLY A C 1
ATOM 611 O O . GLY A 1 82 ? 28.970 17.536 -46.984 1.00 96.00 82 GLY A O 1
ATOM 612 N N . LEU A 1 83 ? 28.170 15.455 -46.703 1.00 94.81 83 LEU A N 1
ATOM 613 C CA . LEU A 1 83 ? 29.464 14.857 -46.355 1.00 94.81 83 LEU A CA 1
ATOM 614 C C . LEU A 1 83 ? 30.419 14.838 -47.561 1.00 94.81 83 LEU A C 1
ATOM 616 O O . LEU A 1 83 ? 31.592 15.181 -47.413 1.00 94.81 83 LEU A O 1
ATOM 620 N N . ASP A 1 84 ? 29.922 14.476 -48.747 1.00 93.75 84 ASP A N 1
ATOM 621 C CA . ASP A 1 84 ? 30.696 14.377 -49.994 1.00 93.75 84 ASP A CA 1
ATOM 622 C C . ASP A 1 84 ? 31.261 15.737 -50.419 1.00 93.75 84 ASP A C 1
ATOM 624 O O . ASP A 1 84 ? 32.462 15.879 -50.644 1.00 93.75 84 ASP A O 1
ATOM 628 N N . ALA A 1 85 ? 30.418 16.775 -50.404 1.00 94.06 85 ALA A N 1
ATOM 629 C CA . ALA A 1 85 ? 30.795 18.149 -50.732 1.00 94.06 85 ALA A CA 1
ATOM 630 C C . ALA A 1 85 ? 31.872 18.740 -49.799 1.00 94.06 85 ALA A C 1
ATOM 632 O O . ALA A 1 85 ? 32.539 19.704 -50.172 1.00 94.06 85 ALA A O 1
ATOM 633 N N . ASN A 1 86 ? 32.055 18.165 -48.604 1.00 91.44 86 ASN A N 1
ATOM 634 C CA . ASN A 1 86 ? 33.092 18.547 -47.642 1.00 91.44 86 ASN A CA 1
ATOM 635 C C . ASN A 1 86 ? 34.282 17.563 -47.604 1.00 91.44 86 ASN A C 1
ATOM 637 O O . ASN A 1 86 ? 35.152 17.697 -46.745 1.00 91.44 86 ASN A O 1
ATOM 641 N N . GLY A 1 87 ? 34.336 16.561 -48.493 1.00 89.69 87 GLY A N 1
ATOM 642 C CA . GLY A 1 87 ? 35.398 15.545 -48.507 1.00 89.69 87 GLY A CA 1
ATOM 643 C C . GLY A 1 87 ? 35.397 14.615 -47.284 1.00 89.69 87 GLY A C 1
ATOM 644 O O . GLY A 1 87 ? 36.424 14.030 -46.942 1.00 89.69 87 GLY A O 1
ATOM 645 N N . LEU A 1 88 ? 34.259 14.488 -46.593 1.00 90.75 88 LEU A N 1
ATOM 646 C CA . LEU A 1 88 ? 34.114 13.689 -45.369 1.00 90.75 88 LEU A CA 1
ATOM 647 C C . LEU A 1 88 ? 33.699 12.234 -45.639 1.00 90.75 88 LEU A C 1
ATOM 649 O O . LEU A 1 88 ? 33.694 11.422 -44.710 1.00 90.75 88 LEU A O 1
ATOM 653 N N . VAL A 1 89 ? 33.392 11.893 -46.895 1.00 90.62 89 VAL A N 1
ATOM 654 C CA . VAL A 1 89 ? 33.103 10.529 -47.362 1.00 90.62 89 VAL A CA 1
ATOM 655 C C . VAL A 1 89 ? 34.412 9.740 -47.493 1.00 90.62 89 VAL A C 1
ATOM 657 O O . VAL A 1 89 ? 35.006 9.615 -48.558 1.00 90.62 89 VAL A O 1
ATOM 660 N N . ARG A 1 90 ? 34.889 9.234 -46.353 1.00 89.56 90 ARG A N 1
ATOM 661 C CA . ARG A 1 90 ? 36.146 8.470 -46.214 1.00 89.56 90 ARG A CA 1
ATOM 662 C C . ARG A 1 90 ? 35.991 7.250 -45.298 1.00 89.56 90 ARG A C 1
ATOM 664 O O . ARG A 1 90 ? 36.915 6.853 -44.592 1.00 89.56 90 ARG A O 1
ATOM 671 N N . HIS A 1 91 ? 34.776 6.715 -45.235 1.00 95.94 91 HIS A N 1
ATOM 672 C CA . HIS A 1 91 ? 34.384 5.656 -44.308 1.00 95.94 91 HIS A CA 1
ATOM 673 C C . HIS A 1 91 ? 35.019 4.316 -44.690 1.00 95.94 91 HIS A C 1
ATOM 675 O O . HIS A 1 91 ? 34.965 3.883 -45.842 1.00 95.94 91 HIS A O 1
ATOM 681 N N . THR A 1 92 ? 35.605 3.633 -43.706 1.00 95.88 92 THR A N 1
ATOM 682 C CA . THR A 1 92 ? 36.145 2.279 -43.892 1.00 95.88 92 THR A CA 1
ATOM 683 C C . THR A 1 92 ? 35.062 1.213 -43.759 1.00 95.88 92 THR A C 1
ATOM 685 O O . THR A 1 92 ? 35.183 0.139 -44.349 1.00 95.88 92 THR A O 1
ATOM 688 N N . HIS A 1 93 ? 33.983 1.523 -43.033 1.00 98.00 93 HIS A N 1
ATOM 689 C CA . HIS A 1 93 ? 32.861 0.619 -42.804 1.00 98.00 93 HIS A CA 1
ATOM 690 C C . HIS A 1 93 ? 31.513 1.324 -43.006 1.00 98.00 93 HIS A C 1
ATOM 692 O O . HIS A 1 93 ? 31.345 2.497 -42.661 1.00 98.00 93 HIS A O 1
ATOM 698 N N . LEU A 1 94 ? 30.533 0.568 -43.493 1.00 98.25 94 LEU A N 1
ATOM 699 C CA . LEU A 1 94 ? 29.111 0.906 -43.436 1.00 98.25 94 LEU A CA 1
ATOM 700 C C . LEU A 1 94 ? 28.439 -0.072 -42.470 1.00 98.25 94 LEU A C 1
ATOM 702 O O . LEU A 1 94 ? 28.641 -1.280 -42.590 1.00 98.25 94 LEU A O 1
ATOM 706 N N . LEU A 1 95 ? 27.642 0.434 -41.534 1.00 98.38 95 LEU A N 1
ATOM 707 C CA . LEU A 1 95 ? 26.817 -0.372 -40.637 1.00 98.38 95 LEU A CA 1
ATOM 708 C C . LEU A 1 95 ? 25.351 0.023 -40.822 1.00 98.38 95 LEU A C 1
ATOM 710 O O . LEU A 1 95 ? 25.011 1.197 -40.676 1.00 98.38 95 LEU A O 1
ATOM 714 N N . THR A 1 96 ? 24.484 -0.941 -41.132 1.00 97.56 96 THR A N 1
ATOM 715 C CA . THR A 1 96 ? 23.028 -0.723 -41.153 1.00 97.56 96 THR A CA 1
ATOM 716 C C . THR A 1 96 ? 22.301 -1.638 -40.184 1.00 97.56 96 THR A C 1
ATOM 718 O O . THR A 1 96 ? 22.675 -2.800 -40.049 1.00 97.56 96 THR A O 1
ATOM 721 N N . GLY A 1 97 ? 21.261 -1.090 -39.556 1.00 93.62 97 GLY A N 1
ATOM 722 C CA . GLY A 1 97 ? 20.324 -1.780 -38.665 1.00 93.62 97 GLY A CA 1
ATOM 723 C C . GLY A 1 97 ? 18.887 -1.605 -39.160 1.00 93.62 97 GLY A C 1
ATOM 724 O O . GLY A 1 97 ? 18.644 -1.565 -40.367 1.00 93.62 97 GLY A O 1
ATOM 725 N N . TYR A 1 98 ? 17.942 -1.391 -38.237 1.00 91.50 98 TYR A N 1
ATOM 726 C CA . TYR A 1 98 ? 16.523 -1.165 -38.554 1.00 91.50 98 TYR A CA 1
ATOM 727 C C . TYR A 1 98 ? 16.285 -0.121 -39.659 1.00 91.50 98 TYR A C 1
ATOM 729 O O . TYR A 1 98 ? 16.577 1.073 -39.500 1.00 91.50 98 TYR A O 1
ATOM 737 N N . ILE A 1 99 ? 15.660 -0.569 -40.753 1.00 89.06 99 ILE A N 1
ATOM 738 C CA . ILE A 1 99 ? 15.193 0.268 -41.864 1.00 89.06 99 ILE A CA 1
ATOM 739 C C . ILE A 1 99 ? 13.745 -0.110 -42.217 1.00 89.06 99 ILE A C 1
ATOM 741 O O . ILE A 1 99 ? 13.480 -1.034 -42.981 1.00 89.06 99 ILE A O 1
ATOM 745 N N . GLY A 1 100 ? 12.783 0.658 -41.697 1.00 83.06 100 GLY A N 1
ATOM 746 C CA . GLY A 1 100 ? 11.347 0.436 -41.929 1.00 83.06 100 GLY A CA 1
ATOM 747 C C . GLY A 1 100 ? 10.775 0.987 -43.246 1.00 83.06 100 GLY A C 1
ATOM 748 O O . GLY A 1 100 ? 9.556 0.993 -43.412 1.00 83.06 100 GLY A O 1
ATOM 749 N N . SER A 1 101 ? 11.605 1.493 -44.168 1.00 87.12 101 SER A N 1
ATOM 750 C CA . SER A 1 101 ? 11.149 2.196 -45.378 1.00 87.12 101 SER A CA 1
ATOM 751 C C . SER A 1 101 ? 11.919 1.796 -46.638 1.00 87.12 101 SER A C 1
ATOM 753 O O . SER A 1 101 ? 13.149 1.847 -46.686 1.00 87.12 101 SER A O 1
ATOM 755 N N . LEU A 1 102 ? 11.172 1.493 -47.705 1.00 89.56 102 LEU A N 1
ATOM 756 C CA . LEU A 1 102 ? 11.713 1.127 -49.014 1.00 89.56 102 LEU A CA 1
ATOM 757 C C . LEU A 1 102 ? 12.559 2.252 -49.637 1.00 89.56 102 LEU A C 1
ATOM 759 O O . LEU A 1 102 ? 13.568 1.968 -50.279 1.00 89.56 102 LEU A O 1
ATOM 763 N N . SER A 1 103 ? 12.199 3.523 -49.411 1.00 92.81 103 SER A N 1
ATOM 764 C CA . SER A 1 103 ? 12.963 4.663 -49.940 1.00 92.81 103 SER A CA 1
ATOM 765 C C . SER A 1 103 ? 14.327 4.816 -49.263 1.00 92.81 103 SER A C 1
ATOM 767 O O . SER A 1 103 ? 15.292 5.221 -49.914 1.00 92.81 103 SER A O 1
ATOM 769 N N . ILE A 1 104 ? 14.437 4.441 -47.982 1.00 93.25 104 ILE A N 1
ATOM 770 C CA . ILE A 1 104 ? 15.723 4.375 -47.282 1.00 93.25 104 ILE A CA 1
ATOM 771 C C . ILE A 1 104 ? 16.550 3.221 -47.857 1.00 93.25 104 ILE A C 1
ATOM 773 O O . ILE A 1 104 ? 17.688 3.462 -48.239 1.00 93.25 104 ILE A O 1
ATOM 777 N N . LEU A 1 105 ? 15.993 2.010 -48.013 1.00 91.25 105 LEU A N 1
ATOM 778 C CA . LEU A 1 105 ? 16.721 0.862 -48.590 1.00 91.25 105 LEU A CA 1
ATOM 779 C C . LEU A 1 105 ? 17.289 1.156 -49.984 1.00 91.25 105 LEU A C 1
ATOM 781 O O . LEU A 1 105 ? 18.472 0.935 -50.236 1.00 91.25 105 LEU A O 1
ATOM 785 N N . GLN A 1 106 ? 16.470 1.721 -50.873 1.00 94.31 106 GLN A N 1
ATOM 786 C CA . GLN A 1 106 ? 16.906 2.154 -52.206 1.00 94.31 106 GLN A CA 1
ATOM 787 C C . GLN A 1 106 ? 18.005 3.227 -52.145 1.00 94.31 106 GLN A C 1
ATOM 789 O O . GLN A 1 106 ? 18.871 3.280 -53.016 1.00 94.31 106 GLN A O 1
ATOM 794 N N . THR A 1 107 ? 17.999 4.069 -51.110 1.00 96.62 107 THR A N 1
ATOM 795 C CA . THR A 1 107 ? 19.050 5.070 -50.897 1.00 96.62 107 THR A CA 1
ATOM 796 C C . THR A 1 107 ? 20.317 4.446 -50.317 1.00 96.62 107 THR A C 1
ATOM 798 O O . THR A 1 107 ? 21.401 4.802 -50.761 1.00 96.62 107 THR A O 1
ATOM 801 N N . VAL A 1 108 ? 20.220 3.473 -49.407 1.00 96.75 108 VAL A N 1
ATOM 802 C CA . VAL A 1 108 ? 21.375 2.740 -48.856 1.00 96.75 108 VAL A CA 1
ATOM 803 C C . VAL A 1 108 ? 22.181 2.054 -49.963 1.00 96.75 108 VAL A C 1
ATOM 805 O O . VAL A 1 108 ? 23.406 2.086 -49.908 1.00 96.75 108 VAL A O 1
ATOM 808 N N . VAL A 1 109 ? 21.533 1.547 -51.021 1.00 96.56 109 VAL A N 1
ATOM 809 C CA . VAL A 1 109 ? 22.224 1.072 -52.239 1.00 96.56 109 VAL A CA 1
ATOM 810 C C . VAL A 1 109 ? 23.119 2.164 -52.842 1.00 96.56 109 VAL A C 1
ATOM 812 O O . VAL A 1 109 ? 24.300 1.924 -53.095 1.00 96.56 109 VAL A O 1
ATOM 815 N N . ARG A 1 110 ? 22.581 3.379 -53.026 1.00 96.50 110 ARG A N 1
ATOM 816 C CA . ARG A 1 110 ? 23.326 4.535 -53.560 1.00 96.50 110 ARG A CA 1
ATOM 817 C C . ARG A 1 110 ? 24.446 4.970 -52.616 1.00 96.50 110 ARG A C 1
ATOM 819 O O . ARG A 1 110 ? 25.530 5.304 -53.079 1.00 96.50 110 ARG A O 1
ATOM 826 N N . VAL A 1 111 ? 24.208 4.945 -51.302 1.00 97.31 111 VAL A N 1
ATOM 827 C CA . VAL A 1 111 ? 25.225 5.273 -50.290 1.00 97.31 111 VAL A CA 1
ATOM 828 C C . VAL A 1 111 ? 26.360 4.253 -50.332 1.00 97.31 111 VAL A C 1
ATOM 830 O O . VAL A 1 111 ? 27.510 4.651 -50.447 1.00 97.31 111 VAL A O 1
ATOM 833 N N . ALA A 1 112 ? 26.069 2.950 -50.340 1.00 96.56 112 ALA A N 1
ATOM 834 C CA . ALA A 1 112 ? 27.088 1.905 -50.439 1.00 96.56 112 ALA A CA 1
ATOM 835 C C . ALA A 1 112 ? 27.919 2.012 -51.733 1.00 96.56 112 ALA A C 1
ATOM 837 O O . ALA A 1 112 ? 29.132 1.814 -51.699 1.00 96.56 112 ALA A O 1
ATOM 838 N N . GLN A 1 113 ? 27.295 2.371 -52.862 1.00 95.62 113 GLN A N 1
ATOM 839 C CA . GLN A 1 113 ? 27.999 2.675 -54.116 1.00 95.62 113 GLN A CA 1
ATOM 840 C C . GLN A 1 113 ? 28.916 3.901 -53.968 1.00 95.62 113 GLN A C 1
ATOM 842 O O . GLN A 1 113 ? 30.104 3.812 -54.265 1.00 95.62 113 GLN A O 1
ATOM 847 N N . LYS A 1 114 ? 28.401 5.006 -53.422 1.00 96.06 114 LYS A N 1
ATOM 848 C CA . LYS A 1 114 ? 29.136 6.265 -53.223 1.00 96.06 114 LYS A CA 1
ATOM 849 C C . LYS A 1 114 ? 30.298 6.153 -52.226 1.00 96.06 114 LYS A C 1
ATOM 851 O O . LYS A 1 114 ? 31.346 6.770 -52.416 1.00 96.06 114 LYS A O 1
ATOM 856 N N . LEU A 1 115 ? 30.138 5.337 -51.184 1.00 96.38 115 LEU A N 1
ATOM 857 C CA . LEU A 1 115 ? 31.221 4.972 -50.272 1.00 96.38 115 LEU A CA 1
ATOM 858 C C . LEU A 1 115 ? 32.284 4.122 -50.995 1.00 96.38 115 LEU A C 1
ATOM 860 O O . LEU A 1 115 ? 33.472 4.357 -50.802 1.00 96.38 115 LEU A O 1
ATOM 864 N N . ARG A 1 116 ? 31.880 3.189 -51.874 1.00 95.94 116 ARG A N 1
ATOM 865 C CA . ARG A 1 116 ? 32.802 2.362 -52.681 1.00 95.94 116 ARG A CA 1
ATOM 866 C C . ARG A 1 116 ? 33.573 3.131 -53.753 1.00 95.94 116 ARG A C 1
ATOM 868 O O . ARG A 1 116 ? 34.692 2.741 -54.065 1.00 95.94 116 ARG A O 1
ATOM 875 N N . GLU A 1 117 ? 33.019 4.221 -54.283 1.00 94.62 117 GLU A N 1
ATOM 876 C CA . GLU A 1 117 ? 33.747 5.150 -55.168 1.00 94.62 117 GLU A CA 1
ATOM 877 C C . GLU A 1 117 ? 34.979 5.759 -54.473 1.00 94.62 117 GLU A C 1
ATOM 879 O O . GLU A 1 117 ? 36.000 5.979 -55.120 1.00 94.62 117 GLU A O 1
ATOM 884 N N . HIS A 1 118 ? 34.894 5.995 -53.158 1.00 92.00 118 HIS A N 1
ATOM 885 C CA . HIS A 1 118 ? 35.978 6.554 -52.342 1.00 92.00 118 HIS A CA 1
ATOM 886 C C . HIS A 1 118 ? 36.862 5.483 -51.693 1.00 92.00 118 HIS A C 1
ATOM 888 O O . HIS A 1 118 ? 38.057 5.696 -51.504 1.00 92.00 118 HIS A O 1
ATOM 894 N N . ASN A 1 119 ? 36.278 4.336 -51.344 1.00 93.75 119 ASN A N 1
ATOM 895 C CA . ASN A 1 119 ? 36.954 3.215 -50.708 1.00 93.75 119 ASN A CA 1
ATOM 896 C C . ASN A 1 119 ? 36.461 1.880 -51.305 1.00 93.75 119 ASN A C 1
ATOM 898 O O . ASN A 1 119 ? 35.462 1.330 -50.831 1.00 93.75 119 ASN A O 1
ATOM 902 N N . PRO A 1 120 ? 37.155 1.327 -52.317 1.00 93.06 120 PRO A N 1
ATOM 903 C CA . PRO A 1 120 ? 36.793 0.045 -52.925 1.00 93.06 120 PRO A CA 1
ATOM 904 C C . PRO A 1 120 ? 36.726 -1.125 -51.930 1.00 93.06 120 PRO A C 1
ATOM 906 O O . PRO A 1 120 ? 35.922 -2.037 -52.125 1.00 93.06 120 PRO A O 1
ATOM 909 N N . ASP A 1 121 ? 37.498 -1.062 -50.839 1.00 92.12 121 ASP A N 1
ATOM 910 C CA . ASP A 1 121 ? 37.586 -2.087 -49.790 1.00 92.12 121 ASP A CA 1
ATOM 911 C C . ASP A 1 121 ? 36.546 -1.896 -48.660 1.00 92.12 121 ASP A C 1
ATOM 913 O O . ASP A 1 121 ? 36.685 -2.453 -47.568 1.00 92.12 121 ASP A O 1
ATOM 917 N N . LEU A 1 122 ? 35.487 -1.106 -48.893 1.00 96.31 122 LEU A N 1
ATOM 918 C CA . LEU A 1 122 ? 34.416 -0.846 -47.924 1.00 96.31 122 LEU A CA 1
ATOM 919 C C . LEU A 1 122 ? 33.787 -2.141 -47.376 1.00 96.31 122 LEU A C 1
ATOM 921 O O . LEU A 1 122 ? 33.085 -2.869 -48.090 1.00 96.31 122 LEU A O 1
ATOM 925 N N . VAL A 1 123 ? 33.921 -2.345 -46.063 1.00 97.00 123 VAL A N 1
ATOM 926 C CA . VAL A 1 123 ? 33.237 -3.421 -45.338 1.00 97.00 123 VAL A CA 1
ATOM 927 C C . VAL A 1 123 ? 31.819 -2.973 -44.986 1.00 97.00 123 VAL A C 1
ATOM 929 O O . VAL A 1 123 ? 31.624 -2.101 -44.139 1.00 97.00 123 VAL A O 1
ATOM 932 N N . TYR A 1 124 ? 30.813 -3.582 -45.615 1.00 98.00 124 TYR A N 1
ATOM 933 C CA . TYR A 1 124 ? 29.409 -3.338 -45.284 1.00 98.00 124 TYR A CA 1
ATOM 934 C C . TYR A 1 124 ? 28.880 -4.440 -44.350 1.00 98.00 124 TYR A C 1
ATOM 936 O O . TYR A 1 124 ? 28.757 -5.597 -44.752 1.00 98.00 124 TYR A O 1
ATOM 944 N N . VAL A 1 125 ? 28.557 -4.076 -43.108 1.00 98.00 125 VAL A N 1
ATOM 945 C CA . VAL A 1 125 ? 27.870 -4.924 -42.125 1.00 98.00 125 VAL A CA 1
ATOM 946 C C . VAL A 1 125 ? 26.380 -4.573 -42.078 1.00 98.00 125 VAL A C 1
ATOM 948 O O . VAL A 1 125 ? 26.019 -3.409 -41.905 1.00 98.00 125 VAL A O 1
ATOM 951 N N . CYS A 1 126 ? 25.513 -5.575 -42.217 1.00 97.00 126 CYS A N 1
ATOM 952 C CA . CYS A 1 126 ? 24.061 -5.405 -42.201 1.00 97.00 126 CYS A CA 1
ATOM 953 C C . CYS A 1 126 ? 23.393 -6.307 -41.152 1.00 97.00 126 CYS A C 1
ATOM 955 O O . CYS A 1 126 ? 23.343 -7.529 -41.319 1.00 97.00 126 CYS A O 1
ATOM 957 N N . ASP A 1 127 ? 22.797 -5.676 -40.144 1.00 96.19 127 ASP A N 1
ATOM 958 C CA . ASP A 1 127 ? 21.772 -6.258 -39.278 1.00 96.19 127 ASP A CA 1
ATOM 959 C C . ASP A 1 127 ? 20.394 -5.911 -39.882 1.00 96.19 127 ASP A C 1
ATOM 961 O O . ASP A 1 127 ? 20.094 -4.724 -40.040 1.00 96.19 127 ASP A O 1
ATOM 965 N N . PRO A 1 128 ? 19.576 -6.877 -40.338 1.00 92.19 128 PRO A N 1
ATOM 966 C CA . PRO A 1 128 ? 18.324 -6.553 -41.025 1.00 92.19 128 PRO A CA 1
ATOM 967 C C . PRO A 1 128 ? 17.267 -5.894 -40.124 1.00 92.19 128 PRO A C 1
ATOM 969 O O . PRO A 1 128 ? 16.494 -5.067 -40.614 1.00 92.19 128 PRO A O 1
ATOM 972 N N . VAL A 1 129 ? 17.214 -6.278 -38.840 1.00 87.81 129 VAL A N 1
ATOM 973 C CA . VAL A 1 129 ? 16.225 -5.855 -37.824 1.00 87.81 129 VAL A CA 1
ATOM 974 C C . VAL A 1 129 ? 14.799 -5.728 -38.397 1.00 87.81 129 VAL A C 1
ATOM 976 O O . VAL A 1 129 ? 14.140 -4.687 -38.319 1.00 87.81 129 VAL A O 1
ATOM 979 N N . MET A 1 130 ? 14.326 -6.795 -39.039 1.00 89.38 130 MET A N 1
ATOM 980 C CA . MET A 1 130 ? 13.021 -6.874 -39.701 1.00 89.38 130 MET A CA 1
ATOM 981 C C . MET A 1 130 ? 11.934 -7.471 -38.801 1.00 89.38 130 MET A C 1
ATOM 983 O O . MET A 1 130 ? 10.753 -7.200 -39.035 1.00 89.38 130 MET A O 1
ATOM 987 N N . GLY A 1 131 ? 12.302 -8.273 -37.797 1.00 83.75 131 GLY A N 1
ATOM 988 C CA . GLY A 1 131 ? 11.360 -8.876 -36.851 1.00 83.75 131 GLY A CA 1
ATOM 989 C C . GLY A 1 131 ? 11.893 -10.111 -36.123 1.00 83.75 131 GLY A C 1
ATOM 990 O O . GLY A 1 131 ? 12.956 -10.626 -36.459 1.00 83.75 131 GLY A O 1
ATOM 991 N N . ASP A 1 132 ? 11.127 -10.605 -35.155 1.00 82.56 132 ASP A N 1
ATOM 992 C CA . ASP A 1 132 ? 11.398 -11.787 -34.328 1.00 82.56 132 ASP A CA 1
ATOM 993 C C . ASP A 1 132 ? 10.092 -12.529 -33.973 1.00 82.56 132 ASP A C 1
ATOM 995 O O . ASP A 1 132 ? 9.002 -12.095 -34.344 1.00 82.56 132 ASP A O 1
ATOM 999 N N . ASP A 1 133 ? 10.186 -13.695 -33.321 1.00 73.31 133 ASP A N 1
ATOM 1000 C CA . ASP A 1 133 ? 9.048 -14.476 -32.790 1.00 73.31 133 ASP A CA 1
ATOM 1001 C C . ASP A 1 133 ? 7.846 -14.655 -33.751 1.00 73.31 133 ASP A C 1
ATOM 1003 O O . ASP A 1 133 ? 6.674 -14.686 -33.358 1.00 73.31 133 ASP A O 1
ATOM 1007 N N . GLY A 1 134 ? 8.131 -14.786 -35.052 1.00 76.31 134 GLY A N 1
ATOM 1008 C CA . GLY A 1 134 ? 7.121 -14.958 -36.101 1.00 76.31 134 GLY A CA 1
ATOM 1009 C C . GLY A 1 134 ? 6.407 -13.671 -36.539 1.00 76.31 134 GLY A C 1
ATOM 1010 O O . GLY A 1 134 ? 5.394 -13.753 -37.240 1.00 76.31 134 GLY A O 1
ATOM 1011 N N . ARG A 1 135 ? 6.887 -12.488 -36.137 1.00 79.69 135 ARG A N 1
ATOM 1012 C CA . ARG A 1 135 ? 6.276 -11.177 -36.408 1.00 79.69 135 ARG A CA 1
ATOM 1013 C C . ARG A 1 135 ? 7.264 -10.233 -37.088 1.00 79.69 135 ARG A C 1
ATOM 1015 O O . ARG A 1 135 ? 8.404 -10.102 -36.669 1.00 79.69 135 ARG A O 1
ATOM 1022 N N . LEU A 1 136 ? 6.805 -9.519 -38.115 1.00 82.19 136 LEU A N 1
ATOM 1023 C CA . LEU A 1 136 ? 7.575 -8.441 -38.741 1.00 82.19 136 LEU A CA 1
ATOM 1024 C C . LEU A 1 136 ? 7.315 -7.107 -38.030 1.00 82.19 136 LEU A C 1
ATOM 1026 O O . LEU A 1 136 ? 6.165 -6.746 -37.781 1.00 82.19 136 LEU A O 1
ATOM 1030 N N . TYR A 1 137 ? 8.381 -6.354 -37.768 1.00 74.19 137 TYR A N 1
ATOM 1031 C CA . TYR A 1 137 ? 8.326 -4.948 -37.344 1.00 74.19 137 TYR A CA 1
ATOM 1032 C C . TYR A 1 137 ? 8.130 -4.001 -38.533 1.00 74.19 137 TYR A C 1
ATOM 1034 O O . TYR A 1 137 ? 7.660 -2.873 -38.388 1.00 74.19 137 TYR A O 1
ATOM 1042 N N . VAL A 1 138 ? 8.542 -4.462 -39.713 1.00 82.81 138 VAL A N 1
ATOM 1043 C CA . VAL A 1 138 ? 8.536 -3.722 -40.974 1.00 82.81 138 VAL A CA 1
ATOM 1044 C C . VAL A 1 138 ? 7.350 -4.127 -41.850 1.00 82.81 138 VAL A C 1
ATOM 1046 O O . VAL A 1 138 ? 6.705 -5.154 -41.641 1.00 82.81 138 VAL A O 1
ATOM 1049 N N . ARG A 1 139 ? 7.054 -3.322 -42.875 1.00 80.69 139 ARG A N 1
ATOM 1050 C CA . ARG A 1 139 ? 6.007 -3.653 -43.852 1.00 80.69 139 ARG A CA 1
ATOM 1051 C C . ARG A 1 139 ? 6.353 -4.939 -44.637 1.00 80.69 139 ARG A C 1
ATOM 1053 O O . ARG A 1 139 ? 7.533 -5.176 -44.895 1.00 80.69 139 ARG A O 1
ATOM 1060 N N . PRO A 1 140 ? 5.364 -5.729 -45.107 1.00 81.94 140 PRO A N 1
ATOM 1061 C CA . PRO A 1 140 ? 5.616 -7.003 -45.801 1.00 81.94 140 PRO A CA 1
ATOM 1062 C C . PRO A 1 140 ? 6.418 -6.917 -47.113 1.00 81.94 140 PRO A C 1
ATOM 1064 O O . PRO A 1 140 ? 6.912 -7.934 -47.591 1.00 81.94 140 PRO A O 1
ATOM 1067 N N . ASP A 1 141 ? 6.552 -5.729 -47.710 1.00 84.88 141 ASP A N 1
ATOM 1068 C CA . ASP A 1 141 ? 7.374 -5.478 -48.901 1.00 84.88 141 ASP A CA 1
ATOM 1069 C C . ASP A 1 141 ? 8.879 -5.319 -48.591 1.00 84.88 141 ASP A C 1
ATOM 1071 O O . ASP A 1 141 ? 9.719 -5.481 -49.480 1.00 84.88 141 ASP A O 1
ATOM 1075 N N . ILE A 1 142 ? 9.239 -5.064 -47.330 1.00 89.50 142 ILE A N 1
ATOM 1076 C CA . ILE A 1 142 ? 10.615 -4.784 -46.894 1.00 89.50 142 ILE A CA 1
ATOM 1077 C C . ILE A 1 142 ? 11.541 -6.020 -46.918 1.00 89.50 142 ILE A C 1
ATOM 1079 O O . ILE A 1 142 ? 12.651 -5.878 -47.435 1.00 89.50 142 ILE A O 1
ATOM 1083 N N . PRO A 1 143 ? 11.146 -7.235 -46.476 1.00 90.62 143 PRO A N 1
ATOM 1084 C CA . PRO A 1 143 ? 12.039 -8.401 -46.517 1.00 90.62 143 PRO A CA 1
ATOM 1085 C C . PRO A 1 143 ? 12.478 -8.803 -47.930 1.00 90.62 143 PRO A C 1
ATOM 1087 O O . PRO A 1 143 ? 13.636 -9.161 -48.148 1.00 90.62 143 PRO A O 1
ATOM 1090 N N . ALA A 1 144 ? 11.584 -8.679 -48.917 1.00 89.81 144 ALA A N 1
ATOM 1091 C CA . ALA A 1 144 ? 11.929 -8.892 -50.321 1.00 89.81 144 ALA A CA 1
ATOM 1092 C C . ALA A 1 144 ? 12.937 -7.841 -50.821 1.00 89.81 144 ALA A C 1
ATOM 1094 O O . ALA A 1 144 ? 13.910 -8.190 -51.488 1.00 89.81 144 ALA A O 1
ATOM 1095 N N . ALA A 1 145 ? 12.751 -6.571 -50.444 1.00 90.31 145 ALA A N 1
ATOM 1096 C CA . ALA A 1 145 ? 13.677 -5.498 -50.791 1.00 90.31 145 ALA A CA 1
ATOM 1097 C C . ALA A 1 145 ? 15.063 -5.678 -50.142 1.00 90.31 145 ALA A C 1
ATOM 1099 O O . ALA A 1 145 ? 16.067 -5.509 -50.828 1.00 90.31 145 ALA A O 1
ATOM 1100 N N . PHE A 1 146 ? 15.150 -6.086 -48.870 1.00 92.69 146 PHE A N 1
ATOM 1101 C CA . PHE A 1 146 ? 16.431 -6.448 -48.243 1.00 92.69 146 PHE A CA 1
ATOM 1102 C C . PHE A 1 146 ? 17.126 -7.583 -49.005 1.00 92.69 146 PHE A C 1
ATOM 1104 O O . PHE A 1 146 ? 18.293 -7.450 -49.381 1.00 92.69 146 PHE A O 1
ATOM 1111 N N . ARG A 1 147 ? 16.399 -8.674 -49.279 1.00 93.56 147 ARG A N 1
ATOM 1112 C CA . ARG A 1 147 ? 16.913 -9.859 -49.982 1.00 93.56 147 ARG A CA 1
ATOM 1113 C C . ARG A 1 147 ? 17.489 -9.540 -51.365 1.00 93.56 147 ARG A C 1
ATOM 1115 O O . ARG A 1 147 ? 18.506 -10.123 -51.742 1.00 93.56 147 ARG A O 1
ATOM 1122 N N . ASP A 1 148 ? 16.830 -8.663 -52.117 1.00 93.81 148 ASP A N 1
ATOM 1123 C CA . ASP A 1 148 ? 17.160 -8.425 -53.525 1.00 93.81 148 ASP A CA 1
ATOM 1124 C C . ASP A 1 148 ? 18.031 -7.169 -53.746 1.00 93.81 148 ASP A C 1
ATOM 1126 O O . ASP A 1 148 ? 18.714 -7.090 -54.765 1.00 93.81 148 ASP A O 1
ATOM 1130 N N . LEU A 1 149 ? 18.063 -6.216 -52.799 1.00 93.75 149 LEU A N 1
ATOM 1131 C CA . LEU A 1 149 ? 18.859 -4.978 -52.897 1.00 93.75 149 LEU A CA 1
ATOM 1132 C C . LEU A 1 149 ? 20.060 -4.921 -51.941 1.00 93.75 149 LEU A C 1
ATOM 1134 O O . LEU A 1 149 ? 21.099 -4.387 -52.320 1.00 93.75 149 LEU A O 1
ATOM 1138 N N . ILE A 1 150 ? 19.932 -5.430 -50.709 1.00 95.19 150 ILE A N 1
ATOM 1139 C CA . ILE A 1 150 ? 20.951 -5.263 -49.656 1.00 95.19 150 ILE A CA 1
ATOM 1140 C C . ILE A 1 150 ? 21.864 -6.482 -49.532 1.00 95.19 150 ILE A C 1
ATOM 1142 O O . ILE A 1 150 ? 23.081 -6.311 -49.459 1.00 95.19 150 ILE A O 1
ATOM 1146 N N . VAL A 1 151 ? 21.318 -7.706 -49.564 1.00 95.88 151 VAL A N 1
ATOM 1147 C CA . VAL A 1 151 ? 22.135 -8.937 -49.481 1.00 95.88 151 VAL A CA 1
ATOM 1148 C C . VAL A 1 151 ? 23.261 -8.957 -50.532 1.00 95.88 151 VAL A C 1
ATOM 1150 O O . VAL A 1 151 ? 24.381 -9.278 -50.153 1.00 95.88 151 VAL A O 1
ATOM 1153 N N . PRO A 1 152 ? 23.065 -8.542 -51.804 1.00 96.12 152 PRO A N 1
ATOM 1154 C CA . PRO A 1 152 ? 24.158 -8.506 -52.784 1.00 96.12 152 PRO A CA 1
ATOM 1155 C C . PRO A 1 152 ? 25.248 -7.457 -52.527 1.00 96.12 152 PRO A C 1
ATOM 1157 O O . PRO A 1 152 ? 26.279 -7.463 -53.199 1.00 96.12 152 PRO A O 1
ATOM 1160 N N . LEU A 1 153 ? 25.027 -6.532 -51.590 1.00 95.31 153 LEU A N 1
ATOM 1161 C CA . LEU A 1 153 ? 25.959 -5.454 -51.260 1.00 95.31 153 LEU A CA 1
ATOM 1162 C C . LEU A 1 153 ? 26.662 -5.667 -49.919 1.00 95.31 153 LEU A C 1
ATOM 1164 O O . LEU A 1 153 ? 27.780 -5.174 -49.764 1.00 95.31 153 LEU A O 1
ATOM 1168 N N . ALA A 1 154 ? 26.029 -6.358 -48.970 1.00 96.75 154 ALA A N 1
ATOM 1169 C CA . ALA A 1 154 ? 26.588 -6.616 -47.650 1.00 96.75 154 ALA A CA 1
ATOM 1170 C C . ALA A 1 154 ? 27.815 -7.539 -47.731 1.00 96.75 154 ALA A C 1
ATOM 1172 O O . ALA A 1 154 ? 27.775 -8.600 -48.347 1.00 96.75 154 ALA A O 1
ATOM 1173 N N . SER A 1 155 ? 28.899 -7.152 -47.061 1.00 97.06 155 SER A N 1
ATOM 1174 C CA . SER A 1 155 ? 30.085 -7.987 -46.830 1.00 97.06 155 SER A CA 1
ATOM 1175 C C . SER A 1 155 ? 29.816 -9.003 -45.711 1.00 97.06 155 SER A C 1
ATOM 1177 O O . SER A 1 155 ? 30.206 -10.171 -45.793 1.00 97.06 155 SER A O 1
ATOM 1179 N N . ILE A 1 156 ? 29.117 -8.546 -44.665 1.00 97.81 156 ILE A N 1
ATOM 1180 C CA . ILE A 1 156 ? 28.803 -9.292 -43.444 1.00 97.81 156 ILE A CA 1
ATOM 1181 C C . ILE A 1 156 ? 27.314 -9.118 -43.126 1.00 97.81 156 ILE A C 1
ATOM 1183 O O . ILE A 1 156 ? 26.806 -7.999 -43.172 1.00 97.81 156 ILE A O 1
ATOM 1187 N N . MET A 1 157 ? 26.622 -10.201 -42.765 1.00 97.50 157 MET A N 1
ATOM 1188 C CA . MET A 1 157 ? 25.232 -10.145 -42.294 1.00 97.50 157 MET A CA 1
ATOM 1189 C C . MET A 1 157 ? 25.042 -10.812 -40.932 1.00 97.50 157 MET A C 1
ATOM 1191 O O . MET A 1 157 ? 25.631 -11.864 -40.674 1.00 97.50 157 MET A O 1
ATOM 1195 N N . THR A 1 158 ? 24.182 -10.223 -40.098 1.00 97.25 158 THR A N 1
ATOM 1196 C CA . THR A 1 158 ? 23.895 -10.658 -38.718 1.00 97.25 158 THR A CA 1
ATOM 1197 C C . THR A 1 158 ? 22.399 -10.937 -38.434 1.00 97.25 158 THR A C 1
ATOM 1199 O O . THR A 1 158 ? 21.889 -10.500 -37.406 1.00 97.25 158 THR A O 1
ATOM 1202 N N . PRO A 1 159 ? 21.656 -11.654 -39.307 1.00 96.69 159 PRO A N 1
ATOM 1203 C CA . PRO A 1 159 ? 20.227 -11.901 -39.098 1.00 96.69 159 PRO A CA 1
ATOM 1204 C C . PRO A 1 159 ? 19.961 -12.764 -37.857 1.00 96.69 159 PRO A C 1
ATOM 1206 O O . PRO A 1 159 ? 20.759 -13.642 -37.522 1.00 96.69 159 PRO A O 1
ATOM 1209 N N . ASN A 1 160 ? 18.798 -12.616 -37.229 1.00 94.38 160 ASN A N 1
ATOM 1210 C CA . ASN A 1 160 ? 18.276 -13.662 -36.341 1.00 94.38 160 ASN A CA 1
ATOM 1211 C C . ASN A 1 160 ? 17.703 -14.855 -37.149 1.00 94.38 160 ASN A C 1
ATOM 1213 O O . ASN A 1 160 ? 17.639 -14.807 -38.381 1.00 94.38 160 ASN A O 1
ATOM 1217 N N . GLN A 1 161 ? 17.291 -15.947 -36.485 1.00 93.12 161 GLN A N 1
ATOM 1218 C CA . GLN A 1 161 ? 16.710 -17.113 -37.175 1.00 93.12 161 GLN A CA 1
ATOM 1219 C C . GLN A 1 161 ? 15.526 -16.730 -38.076 1.00 93.12 161 GLN A C 1
ATOM 1221 O O . GLN A 1 161 ? 15.534 -17.073 -39.255 1.00 93.12 161 GLN A O 1
ATOM 1226 N N . PHE A 1 162 ? 14.526 -16.022 -37.546 1.00 92.31 162 PHE A N 1
ATOM 1227 C CA . PHE A 1 162 ? 13.313 -15.663 -38.288 1.00 92.31 162 PHE A CA 1
ATOM 1228 C C . PHE A 1 162 ? 13.638 -14.800 -39.516 1.00 92.31 162 PHE A C 1
ATOM 1230 O O . PHE A 1 162 ? 13.106 -15.026 -40.602 1.00 92.31 162 PHE A O 1
ATOM 1237 N N . GLU A 1 163 ? 14.577 -13.865 -39.393 1.00 94.50 163 GLU A N 1
ATOM 1238 C CA . GLU A 1 163 ? 15.053 -13.046 -40.512 1.00 94.50 163 GLU A CA 1
ATOM 1239 C C . GLU A 1 163 ? 15.794 -13.865 -41.571 1.00 94.50 163 GLU A C 1
ATOM 1241 O O . GLU A 1 163 ? 15.581 -13.657 -42.767 1.00 94.50 163 GLU A O 1
ATOM 1246 N N . ALA A 1 164 ? 16.626 -14.826 -41.160 1.00 94.94 164 ALA A N 1
ATOM 1247 C CA . ALA A 1 164 ? 17.286 -15.747 -42.082 1.00 94.94 164 ALA A CA 1
ATOM 1248 C C . ALA A 1 164 ? 16.261 -16.608 -42.847 1.00 94.94 164 ALA A C 1
ATOM 1250 O O . ALA A 1 164 ? 16.419 -16.815 -44.056 1.00 94.94 164 ALA A O 1
ATOM 1251 N N . GLU A 1 165 ? 15.176 -17.037 -42.192 1.00 94.56 165 GLU A N 1
ATOM 1252 C CA . GLU A 1 165 ? 14.042 -17.702 -42.846 1.00 94.56 165 GLU A CA 1
ATOM 1253 C C . GLU A 1 165 ? 13.343 -16.772 -43.857 1.00 94.56 165 GLU A C 1
ATOM 1255 O O . GLU A 1 165 ? 13.100 -17.183 -44.992 1.00 94.56 165 GLU A O 1
ATOM 1260 N N . GLN A 1 166 ? 13.093 -15.498 -43.518 1.00 94.50 166 GLN A N 1
ATOM 1261 C CA . GLN A 1 166 ? 12.486 -14.529 -44.452 1.00 94.50 166 GLN A CA 1
ATOM 1262 C C . GLN A 1 166 ? 13.374 -14.226 -45.674 1.00 94.50 166 GLN A C 1
ATOM 1264 O O . GLN A 1 166 ? 12.870 -14.088 -46.793 1.00 94.50 166 GLN A O 1
ATOM 1269 N N . LEU A 1 167 ? 14.694 -14.119 -45.486 1.00 94.38 167 LEU A N 1
ATOM 1270 C CA . LEU A 1 167 ? 15.639 -13.801 -46.564 1.00 94.38 167 LEU A CA 1
ATOM 1271 C C . LEU A 1 167 ? 15.882 -14.986 -47.514 1.00 94.38 167 LEU A C 1
ATOM 1273 O O . LEU A 1 167 ? 16.128 -14.773 -48.703 1.00 94.38 167 LEU A O 1
ATOM 1277 N N . THR A 1 168 ? 15.814 -16.223 -47.014 1.00 94.75 168 THR A N 1
ATOM 1278 C CA . THR A 1 168 ? 16.092 -17.441 -47.804 1.00 94.75 168 THR A CA 1
ATOM 1279 C C . THR A 1 168 ? 14.836 -18.171 -48.282 1.00 94.75 168 THR A C 1
ATOM 1281 O O . THR A 1 168 ? 14.891 -18.900 -49.271 1.00 94.75 168 THR A O 1
ATOM 1284 N N . GLY A 1 169 ? 13.698 -17.992 -47.607 1.00 92.25 169 GLY A N 1
ATOM 1285 C CA . GLY A 1 169 ? 12.493 -18.802 -47.808 1.00 92.25 169 GLY A CA 1
ATOM 1286 C C . GLY A 1 169 ? 12.608 -20.232 -47.260 1.00 92.25 169 GLY A C 1
ATOM 1287 O O . GLY A 1 169 ? 11.732 -21.055 -47.526 1.00 92.25 169 GLY A O 1
ATOM 1288 N N . MET A 1 170 ? 13.678 -20.550 -46.524 1.00 93.00 170 MET A N 1
ATOM 1289 C CA . MET A 1 170 ? 13.867 -21.837 -45.851 1.00 93.00 170 MET A CA 1
ATOM 1290 C C . MET A 1 170 ? 13.289 -21.790 -44.435 1.00 93.00 170 MET A C 1
ATOM 1292 O O . MET A 1 170 ? 13.367 -20.759 -43.783 1.00 93.00 170 MET A O 1
ATOM 1296 N N . SER A 1 171 ? 12.766 -22.909 -43.926 1.00 91.81 171 SER A N 1
ATOM 1297 C CA . SER A 1 171 ? 12.523 -23.069 -42.484 1.00 91.81 171 SER A CA 1
ATOM 1298 C C . SER A 1 171 ? 13.755 -23.672 -41.816 1.00 91.81 171 SER A C 1
ATOM 1300 O O . SER A 1 171 ? 14.272 -24.683 -42.291 1.00 91.81 171 SER A O 1
ATOM 1302 N N . ILE A 1 172 ? 14.185 -23.098 -40.698 1.00 91.25 172 ILE A N 1
ATOM 1303 C CA . ILE A 1 172 ? 15.350 -23.528 -39.929 1.00 91.25 172 ILE A CA 1
ATOM 1304 C C . ILE A 1 172 ? 14.859 -24.332 -38.722 1.00 91.25 172 ILE A C 1
ATOM 1306 O O . ILE A 1 172 ? 14.211 -23.801 -37.824 1.00 91.25 172 ILE A O 1
ATOM 1310 N N . ARG A 1 173 ? 15.134 -25.642 -38.698 1.00 89.19 173 ARG A N 1
ATOM 1311 C CA . ARG A 1 173 ? 14.731 -26.540 -37.593 1.00 89.19 173 ARG A CA 1
ATOM 1312 C C . ARG A 1 173 ? 15.896 -27.338 -37.008 1.00 89.19 173 ARG A C 1
ATOM 1314 O O . ARG A 1 173 ? 15.740 -27.988 -35.975 1.00 89.19 173 ARG A O 1
ATOM 1321 N N . SER A 1 174 ? 17.055 -27.274 -37.652 1.00 89.44 174 SER A N 1
ATOM 1322 C CA . SER A 1 174 ? 18.293 -27.951 -37.286 1.00 89.44 174 SER A CA 1
ATOM 1323 C C . SER A 1 174 ? 19.515 -27.075 -37.593 1.00 89.44 174 SER A C 1
ATOM 1325 O O . SER A 1 174 ? 19.422 -26.068 -38.297 1.00 89.44 174 SER A O 1
ATOM 1327 N N . GLU A 1 175 ? 20.682 -27.476 -37.081 1.00 88.56 175 GLU A N 1
ATOM 1328 C CA . GLU A 1 175 ? 21.957 -26.813 -37.391 1.00 88.56 175 GLU A CA 1
ATOM 1329 C C . GLU A 1 175 ? 22.303 -26.920 -38.889 1.00 88.56 175 GLU A C 1
ATOM 1331 O O . GLU A 1 175 ? 22.850 -25.977 -39.459 1.00 88.56 175 GLU A O 1
ATOM 1336 N N . ASP A 1 176 ? 21.924 -28.020 -39.550 1.00 90.00 176 ASP A N 1
ATOM 1337 C CA . ASP A 1 176 ? 22.144 -28.221 -40.986 1.00 90.00 176 ASP A CA 1
ATOM 1338 C C . ASP A 1 176 ? 21.274 -27.284 -41.843 1.00 90.00 176 ASP A C 1
ATOM 1340 O O . ASP A 1 176 ? 21.776 -26.710 -42.813 1.00 90.00 176 ASP A O 1
ATOM 1344 N N . ASP A 1 177 ? 20.009 -27.050 -41.462 1.00 93.38 177 ASP A N 1
ATOM 1345 C CA . ASP A 1 177 ? 19.130 -26.090 -42.156 1.00 93.38 177 ASP A CA 1
ATOM 1346 C C . ASP A 1 177 ? 19.696 -24.664 -42.080 1.00 93.38 177 ASP A C 1
ATOM 1348 O O . ASP A 1 177 ? 19.725 -23.939 -43.076 1.00 93.38 177 ASP A O 1
ATOM 1352 N N . ALA A 1 178 ? 20.193 -24.270 -40.904 1.00 91.44 178 ALA A N 1
ATOM 1353 C CA . ALA A 1 178 ? 20.819 -22.971 -40.682 1.00 91.44 178 ALA A CA 1
ATOM 1354 C C . ALA A 1 178 ? 22.118 -22.808 -41.494 1.00 91.44 178 ALA A C 1
ATOM 1356 O O . ALA A 1 178 ? 22.353 -21.757 -42.094 1.00 91.44 178 ALA A O 1
ATOM 1357 N N . LEU A 1 179 ? 22.949 -23.854 -41.586 1.00 91.44 179 LEU A N 1
ATOM 1358 C CA . LEU A 1 179 ? 24.139 -23.843 -42.445 1.00 91.44 179 LEU A CA 1
ATOM 1359 C C . LEU A 1 179 ? 23.784 -23.789 -43.940 1.00 91.44 179 LEU A C 1
ATOM 1361 O O . LEU A 1 179 ? 24.504 -23.148 -44.712 1.00 91.44 179 LEU A O 1
ATOM 1365 N N . ALA A 1 180 ? 22.679 -24.412 -44.355 1.00 94.25 180 ALA A N 1
ATOM 1366 C CA . ALA A 1 180 ? 22.163 -24.310 -45.717 1.00 94.25 180 ALA A CA 1
ATOM 1367 C C . ALA A 1 180 ? 21.614 -22.902 -46.024 1.00 94.25 180 ALA A C 1
ATOM 1369 O O . ALA A 1 180 ? 21.895 -22.365 -47.098 1.00 94.25 180 ALA A O 1
ATOM 1370 N N . ALA A 1 181 ? 20.933 -22.259 -45.069 1.00 95.19 181 ALA A N 1
ATOM 1371 C CA . ALA A 1 181 ? 20.507 -20.862 -45.173 1.00 95.19 181 ALA A CA 1
ATOM 1372 C C . ALA A 1 181 ? 21.713 -19.909 -45.313 1.00 95.19 181 ALA A C 1
ATOM 1374 O O . ALA A 1 181 ? 21.751 -19.090 -46.235 1.00 95.19 181 ALA A O 1
ATOM 1375 N N . CYS A 1 182 ? 22.759 -20.080 -44.491 1.00 95.81 182 CYS A N 1
ATOM 1376 C CA . CYS A 1 182 ? 24.029 -19.361 -44.653 1.00 95.81 182 CYS A CA 1
ATOM 1377 C C . CYS A 1 182 ? 24.648 -19.579 -46.044 1.00 95.81 182 CYS A C 1
ATOM 1379 O O . CYS A 1 182 ? 25.119 -18.627 -46.662 1.00 95.81 182 CYS A O 1
ATOM 1381 N N . ALA A 1 183 ? 24.620 -20.807 -46.575 1.00 94.81 183 ALA A N 1
ATOM 1382 C CA . ALA A 1 183 ? 25.137 -21.101 -47.911 1.00 94.81 183 ALA A CA 1
ATOM 1383 C C . ALA A 1 183 ? 24.350 -20.397 -49.034 1.00 94.81 183 ALA A C 1
ATOM 1385 O O . ALA A 1 183 ? 24.968 -19.936 -49.995 1.00 94.81 183 ALA A O 1
ATOM 1386 N N . GLN A 1 184 ? 23.023 -20.257 -48.915 1.00 95.69 184 GLN A N 1
ATOM 1387 C CA . GLN A 1 184 ? 22.231 -19.461 -49.864 1.00 95.69 184 GLN A CA 1
ATOM 1388 C C . GLN A 1 184 ? 22.547 -17.962 -49.780 1.00 95.69 184 GLN A C 1
ATOM 1390 O O . GLN A 1 184 ? 22.635 -17.295 -50.811 1.00 95.69 184 GLN A O 1
ATOM 1395 N N . LEU A 1 185 ? 22.747 -17.427 -48.572 1.00 96.31 185 LEU A N 1
ATOM 1396 C CA . LEU A 1 185 ? 23.140 -16.028 -48.385 1.00 96.31 185 LEU A CA 1
ATOM 1397 C C . LEU A 1 185 ? 24.541 -15.763 -48.964 1.00 96.31 185 LEU A C 1
ATOM 1399 O O . LEU A 1 185 ? 24.714 -14.795 -49.702 1.00 96.31 185 LEU A O 1
ATOM 1403 N N . HIS A 1 186 ? 25.505 -16.668 -48.756 1.00 96.75 186 HIS A N 1
ATOM 1404 C CA . HIS A 1 186 ? 26.835 -16.586 -49.376 1.00 96.75 186 HIS A CA 1
ATOM 1405 C C . HIS A 1 186 ? 26.795 -16.555 -50.913 1.00 96.75 186 HIS A C 1
ATOM 1407 O O . HIS A 1 186 ? 27.595 -15.856 -51.526 1.00 96.75 186 HIS A O 1
ATOM 1413 N N . GLN A 1 187 ? 25.864 -17.274 -51.550 1.00 95.00 187 GLN A N 1
ATOM 1414 C CA . GLN A 1 187 ? 25.690 -17.237 -53.012 1.00 95.00 187 GLN A CA 1
ATOM 1415 C C . GLN A 1 187 ? 25.139 -15.898 -53.525 1.00 95.00 187 GLN A C 1
ATOM 1417 O O . GLN A 1 187 ? 25.265 -15.611 -54.715 1.00 95.00 187 GLN A O 1
ATOM 1422 N N . ARG A 1 188 ? 24.513 -15.093 -52.657 1.00 93.56 188 ARG A N 1
ATOM 1423 C CA . ARG A 1 188 ? 23.917 -13.801 -53.022 1.00 93.56 188 ARG A CA 1
ATOM 1424 C C . ARG A 1 188 ? 24.856 -12.613 -52.819 1.00 93.56 188 ARG A C 1
ATOM 1426 O O . ARG A 1 188 ? 24.686 -11.641 -53.544 1.00 93.56 188 ARG A O 1
ATOM 1433 N N . GLY A 1 189 ? 25.808 -12.671 -51.883 1.00 93.38 189 GLY A N 1
ATOM 1434 C CA . GLY A 1 189 ? 26.711 -11.545 -51.597 1.00 93.38 189 GLY A CA 1
ATOM 1435 C C . GLY A 1 189 ? 27.666 -11.733 -50.407 1.00 93.38 189 GLY A C 1
ATOM 1436 O O . GLY A 1 189 ? 28.877 -11.803 -50.628 1.00 93.38 189 GLY A O 1
ATOM 1437 N N . PRO A 1 190 ? 27.175 -11.807 -49.153 1.00 96.81 190 PRO A N 1
ATOM 1438 C CA . PRO A 1 190 ? 28.014 -11.738 -47.958 1.00 96.81 190 PRO A CA 1
ATOM 1439 C C . PRO A 1 190 ? 29.010 -12.884 -47.856 1.00 96.81 190 PRO A C 1
ATOM 1441 O O . PRO A 1 190 ? 28.642 -14.060 -47.834 1.00 96.81 190 PRO A O 1
ATOM 1444 N N . HIS A 1 191 ? 30.284 -12.546 -47.673 1.00 94.75 191 HIS A N 1
ATOM 1445 C CA . HIS A 1 191 ? 31.325 -13.533 -47.403 1.00 94.75 191 HIS A CA 1
ATOM 1446 C C . HIS A 1 191 ? 31.264 -14.066 -45.965 1.00 94.75 191 HIS A C 1
ATOM 1448 O O . HIS A 1 191 ? 31.817 -15.126 -45.687 1.00 94.75 191 HIS A O 1
ATOM 1454 N N . THR A 1 192 ? 30.590 -13.367 -45.044 1.00 97.12 192 THR A N 1
ATOM 1455 C CA . THR A 1 192 ? 30.387 -13.803 -43.654 1.00 97.12 192 THR A CA 1
ATOM 1456 C C . THR A 1 192 ? 28.925 -13.633 -43.250 1.00 97.12 192 THR A C 1
ATOM 1458 O O . THR A 1 192 ? 28.350 -12.562 -43.417 1.00 97.12 192 THR A O 1
ATOM 1461 N N . VAL A 1 193 ? 28.330 -14.680 -42.686 1.00 97.75 193 VAL A N 1
ATOM 1462 C CA . VAL A 1 193 ? 26.955 -14.678 -42.172 1.00 97.75 193 VAL A CA 1
ATOM 1463 C C . VAL A 1 193 ? 26.979 -15.214 -40.748 1.00 97.75 193 VAL A C 1
ATOM 1465 O O . VAL A 1 193 ? 27.590 -16.253 -40.494 1.00 97.75 193 VAL A O 1
ATOM 1468 N N . VAL A 1 194 ? 26.327 -14.514 -39.823 1.00 97.31 194 VAL A N 1
ATOM 1469 C CA . VAL A 1 194 ? 26.167 -14.931 -38.428 1.00 97.31 194 VAL A CA 1
ATOM 1470 C C . VAL A 1 194 ? 24.687 -14.909 -38.080 1.00 97.31 194 VAL A C 1
ATOM 1472 O O . VAL A 1 194 ? 24.108 -13.839 -37.947 1.00 97.31 194 VAL A O 1
ATOM 1475 N N . ILE A 1 195 ? 24.083 -16.083 -37.921 1.00 96.00 195 ILE A N 1
ATOM 1476 C CA . ILE A 1 195 ? 22.730 -16.204 -37.381 1.00 96.00 195 ILE A CA 1
ATOM 1477 C C . ILE A 1 195 ? 22.828 -15.987 -35.867 1.00 96.00 195 ILE A C 1
ATOM 1479 O O . ILE A 1 195 ? 23.430 -16.803 -35.161 1.00 96.00 195 ILE A O 1
ATOM 1483 N N . THR A 1 196 ? 22.316 -14.849 -35.396 1.00 92.06 196 THR A N 1
ATOM 1484 C CA . THR A 1 196 ? 22.600 -14.266 -34.067 1.00 92.06 196 THR A CA 1
ATOM 1485 C C . THR A 1 196 ? 21.828 -14.905 -32.919 1.00 92.06 196 THR A C 1
ATOM 1487 O O . THR A 1 196 ? 22.286 -14.877 -31.777 1.00 92.06 196 THR A O 1
ATOM 1490 N N . SER A 1 197 ? 20.687 -15.521 -33.213 1.00 87.88 197 SER A N 1
ATOM 1491 C CA . SER A 1 197 ? 19.905 -16.331 -32.282 1.00 87.88 197 SER A CA 1
ATOM 1492 C C . SER A 1 197 ? 19.163 -17.431 -33.039 1.00 87.88 197 SER A C 1
ATOM 1494 O O . SER A 1 197 ? 18.763 -17.249 -34.191 1.00 87.88 197 SER A O 1
ATOM 1496 N N . SER A 1 198 ? 19.013 -18.604 -32.423 1.00 84.94 198 SER A N 1
ATOM 1497 C CA . SER A 1 198 ? 18.249 -19.733 -32.969 1.00 84.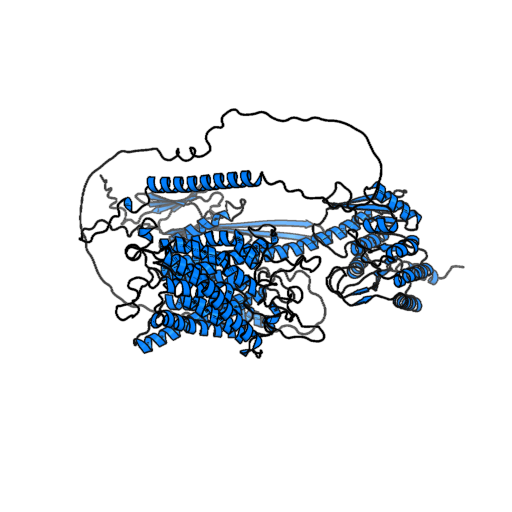94 198 SER A CA 1
ATOM 1498 C C . SER A 1 198 ? 17.758 -20.665 -31.863 1.00 84.94 198 SER A C 1
ATOM 1500 O O . SER A 1 198 ? 18.536 -21.058 -30.984 1.00 84.94 198 SER A O 1
ATOM 1502 N N . ASP A 1 199 ? 16.498 -21.084 -31.976 1.00 77.12 199 ASP A N 1
ATOM 1503 C CA . ASP A 1 199 ? 15.769 -21.885 -30.984 1.00 77.12 199 ASP A CA 1
ATOM 1504 C C . ASP A 1 199 ? 15.668 -23.346 -31.436 1.00 77.12 199 ASP A C 1
ATOM 1506 O O . ASP A 1 199 ? 14.601 -23.918 -31.672 1.00 77.12 199 ASP A O 1
ATOM 1510 N N . LEU A 1 200 ? 16.844 -23.956 -31.594 1.00 80.25 200 LEU A N 1
ATOM 1511 C CA . LEU A 1 200 ? 16.981 -25.325 -32.079 1.00 80.25 200 LEU A CA 1
ATOM 1512 C C . LEU A 1 200 ? 16.621 -26.359 -30.987 1.00 80.25 200 LEU A C 1
ATOM 1514 O O . LEU A 1 200 ? 16.981 -26.175 -29.818 1.00 80.25 200 LEU A O 1
ATOM 1518 N N . PRO A 1 201 ? 15.954 -27.480 -31.338 1.00 69.00 201 PRO A N 1
ATOM 1519 C CA . PRO A 1 201 ? 15.496 -28.468 -30.361 1.00 69.00 201 PRO A CA 1
ATOM 1520 C C . PRO A 1 201 ? 16.610 -29.034 -29.464 1.00 69.00 201 PRO A C 1
ATOM 1522 O O . PRO A 1 201 ? 17.682 -29.411 -29.936 1.00 69.00 201 PRO A O 1
ATOM 1525 N N . GLY A 1 202 ? 16.313 -29.161 -28.165 1.00 63.38 202 GLY A N 1
ATOM 1526 C CA . GLY A 1 202 ? 17.181 -29.808 -27.171 1.00 63.38 202 GLY A CA 1
ATOM 1527 C C . GLY A 1 202 ? 18.017 -28.877 -26.283 1.00 63.38 202 GLY A C 1
ATOM 1528 O O . GLY A 1 202 ? 18.764 -29.384 -25.452 1.00 63.38 202 GLY A O 1
ATOM 1529 N N . TRP A 1 203 ? 17.898 -27.548 -26.420 1.00 63.75 203 TRP A N 1
ATOM 1530 C CA . TRP A 1 203 ? 18.809 -26.582 -25.774 1.00 63.75 203 TRP A CA 1
ATOM 1531 C C . TRP A 1 203 ? 18.097 -25.384 -25.113 1.00 63.75 203 TRP A C 1
ATOM 1533 O O . TRP A 1 203 ? 18.534 -24.250 -25.272 1.00 63.75 203 TRP A O 1
ATOM 1543 N N . GLN A 1 204 ? 17.004 -25.613 -24.371 1.00 66.00 204 GLN A N 1
ATOM 1544 C CA . GLN A 1 204 ? 16.124 -24.534 -23.871 1.00 66.00 204 GLN A CA 1
ATOM 1545 C C . GLN A 1 204 ? 16.817 -23.471 -22.992 1.00 66.00 204 GLN A C 1
ATOM 1547 O O . GLN A 1 204 ? 16.404 -22.316 -23.018 1.00 66.00 204 GLN A O 1
ATOM 1552 N N . ASP A 1 205 ? 17.895 -23.817 -22.281 1.00 73.50 205 ASP A N 1
ATOM 1553 C CA . ASP A 1 205 ? 18.630 -22.885 -21.407 1.00 73.50 205 ASP A CA 1
ATOM 1554 C C . ASP A 1 205 ? 19.698 -22.045 -22.141 1.00 73.50 205 ASP A C 1
ATOM 1556 O O . ASP A 1 205 ? 20.445 -21.289 -21.516 1.00 73.50 205 ASP A O 1
ATOM 1560 N N . HIS A 1 206 ? 19.840 -22.198 -23.462 1.00 82.44 206 HIS A N 1
ATOM 1561 C CA . HIS A 1 206 ? 20.894 -21.555 -24.254 1.00 82.44 206 HIS A CA 1
ATOM 1562 C C . HIS A 1 206 ? 20.338 -20.884 -25.518 1.00 82.44 206 HIS A C 1
ATOM 1564 O O . HIS A 1 206 ? 19.313 -21.278 -26.069 1.00 82.44 206 HIS A O 1
ATOM 1570 N N . VAL A 1 207 ? 21.040 -19.858 -25.995 1.00 84.31 207 VAL A N 1
ATOM 1571 C CA . VAL A 1 207 ? 20.916 -19.331 -27.358 1.00 84.31 207 VAL A CA 1
ATOM 1572 C C . VAL A 1 207 ? 21.998 -19.992 -28.206 1.00 84.31 207 VAL A C 1
ATOM 1574 O O . VAL A 1 207 ? 23.168 -20.040 -27.806 1.00 84.31 207 VAL A O 1
ATOM 1577 N N . THR A 1 208 ? 21.617 -20.506 -29.375 1.00 88.94 208 THR A N 1
ATOM 1578 C CA . THR A 1 208 ? 22.575 -21.022 -30.359 1.00 88.94 208 THR A CA 1
ATOM 1579 C C . THR A 1 208 ? 22.892 -19.933 -31.376 1.00 88.94 208 THR A C 1
ATOM 1581 O O . THR A 1 208 ? 21.980 -19.362 -31.966 1.00 88.94 208 THR A O 1
ATOM 1584 N N . ILE A 1 209 ? 24.183 -19.664 -31.583 1.00 92.25 209 ILE A N 1
ATOM 1585 C CA . ILE A 1 209 ? 24.692 -18.743 -32.606 1.00 92.25 209 ILE A CA 1
ATOM 1586 C C . ILE A 1 209 ? 25.454 -19.565 -33.643 1.00 92.25 209 ILE A C 1
ATOM 1588 O O . ILE A 1 209 ? 26.312 -20.382 -33.284 1.00 92.25 209 ILE A O 1
ATOM 1592 N N . LEU A 1 210 ? 25.155 -19.353 -34.924 1.00 93.81 210 LEU A N 1
ATOM 1593 C CA . LEU A 1 210 ? 25.764 -20.085 -36.038 1.00 93.81 210 LEU A CA 1
ATOM 1594 C C . LEU A 1 210 ? 26.425 -19.108 -37.005 1.00 93.81 210 LEU A C 1
ATOM 1596 O O . LEU A 1 210 ? 25.757 -18.294 -37.630 1.00 93.81 210 LEU A O 1
ATOM 1600 N N . ALA A 1 211 ? 27.745 -19.202 -37.141 1.00 94.62 211 ALA A N 1
ATOM 1601 C CA . ALA A 1 211 ? 28.532 -18.346 -38.018 1.00 94.62 211 ALA A CA 1
ATOM 1602 C C . ALA A 1 211 ? 29.174 -19.152 -39.151 1.00 94.62 211 ALA A C 1
ATOM 1604 O O . ALA A 1 211 ? 29.669 -20.260 -38.943 1.00 94.62 211 ALA A O 1
ATOM 1605 N N . SER A 1 212 ? 29.202 -18.582 -40.349 1.00 95.38 212 SER A N 1
ATOM 1606 C CA . SER A 1 212 ? 29.834 -19.156 -41.535 1.00 95.38 212 SER A CA 1
ATOM 1607 C C . SER A 1 212 ? 30.581 -18.059 -42.285 1.00 95.38 212 SER A C 1
ATOM 1609 O O . SER A 1 212 ? 30.066 -16.954 -42.453 1.00 95.38 212 SER A O 1
ATOM 1611 N N . THR A 1 213 ? 31.797 -18.350 -42.742 1.00 94.75 213 THR A N 1
ATOM 1612 C CA . THR A 1 213 ? 32.557 -17.454 -43.619 1.00 94.75 213 THR A CA 1
ATOM 1613 C C . THR A 1 213 ? 33.225 -18.212 -44.752 1.00 94.75 213 THR A C 1
ATOM 1615 O O . THR A 1 213 ? 33.739 -19.312 -44.549 1.00 94.75 213 THR A O 1
ATOM 1618 N N . THR A 1 214 ? 33.219 -17.611 -45.941 1.00 93.69 214 THR A N 1
ATOM 1619 C CA . THR A 1 214 ? 33.909 -18.098 -47.141 1.00 93.69 214 THR A CA 1
ATOM 1620 C C . THR A 1 214 ? 35.345 -17.580 -47.252 1.00 93.69 214 THR A C 1
ATOM 1622 O O . THR A 1 214 ? 36.101 -18.088 -48.079 1.00 93.69 214 THR A O 1
ATOM 1625 N N . LEU A 1 215 ? 35.749 -16.608 -46.422 1.00 89.38 215 LEU A N 1
ATOM 1626 C CA . LEU A 1 215 ? 37.112 -16.073 -46.423 1.00 89.38 215 LEU A CA 1
ATOM 1627 C C . LEU A 1 215 ? 38.095 -17.016 -45.706 1.00 89.38 215 LEU A C 1
ATOM 1629 O O . LEU A 1 215 ? 37.747 -17.572 -44.656 1.00 89.38 215 LEU A O 1
ATOM 1633 N N . PRO A 1 216 ? 39.348 -17.142 -46.189 1.00 85.12 216 PRO A N 1
ATOM 1634 C CA . PRO A 1 216 ? 40.411 -17.814 -45.450 1.00 85.12 216 PRO A CA 1
ATOM 1635 C C . PRO A 1 216 ? 40.587 -17.194 -44.061 1.00 85.12 216 PRO A C 1
ATOM 1637 O O . PRO A 1 216 ? 40.741 -15.981 -43.929 1.00 85.12 216 PRO A O 1
ATOM 1640 N N . GLN A 1 217 ? 40.557 -18.026 -43.023 1.00 87.31 217 GLN A N 1
ATOM 1641 C CA . GLN A 1 217 ? 40.900 -17.612 -41.660 1.00 87.31 217 GLN A CA 1
ATOM 1642 C C . GLN A 1 217 ? 42.400 -17.823 -41.398 1.00 87.31 217 GLN A C 1
ATOM 1644 O O . GLN A 1 217 ? 43.098 -18.399 -42.233 1.00 87.31 217 GLN A O 1
ATOM 1649 N N . ALA A 1 218 ? 42.901 -17.452 -40.216 1.00 75.81 218 ALA A N 1
ATOM 1650 C CA . ALA A 1 218 ? 44.309 -17.640 -39.825 1.00 75.81 218 ALA A CA 1
ATOM 1651 C C . ALA A 1 218 ? 44.835 -19.099 -39.941 1.00 75.81 218 ALA A C 1
ATOM 1653 O O . ALA A 1 218 ? 46.040 -19.325 -39.974 1.00 75.81 218 ALA A O 1
ATOM 1654 N N . GLY A 1 219 ? 43.937 -20.092 -40.034 1.00 67.62 219 GLY A N 1
ATOM 1655 C CA . GLY A 1 219 ? 44.243 -21.501 -40.328 1.00 67.62 219 GLY A CA 1
ATOM 1656 C C . GLY A 1 219 ? 44.176 -21.906 -41.813 1.00 67.62 219 GLY A C 1
ATOM 1657 O O . GLY A 1 219 ? 44.142 -23.097 -42.107 1.00 67.62 219 GLY A O 1
ATOM 1658 N N . GLY A 1 220 ? 44.082 -20.955 -42.747 1.00 75.88 220 GLY A N 1
ATOM 1659 C CA . GLY A 1 220 ? 44.105 -21.177 -44.201 1.00 75.88 220 GLY A CA 1
ATOM 1660 C C . GLY A 1 220 ? 42.792 -21.638 -44.852 1.00 75.88 220 GLY A C 1
ATOM 1661 O O . GLY A 1 220 ? 42.710 -21.662 -46.077 1.00 75.88 220 GLY A O 1
ATOM 1662 N N . ALA A 1 221 ? 41.759 -21.974 -44.074 1.00 78.50 221 ALA A N 1
ATOM 1663 C CA . ALA A 1 221 ? 40.479 -22.479 -44.578 1.00 78.50 221 ALA A CA 1
ATOM 1664 C C . ALA A 1 221 ? 39.279 -21.590 -44.177 1.00 78.50 221 ALA A C 1
ATOM 1666 O O . ALA A 1 221 ? 39.323 -20.957 -43.115 1.00 78.50 221 ALA A O 1
ATOM 1667 N N . PRO A 1 222 ? 38.196 -21.577 -44.983 1.00 84.62 222 PRO A N 1
ATOM 1668 C CA . PRO A 1 222 ? 36.867 -21.115 -44.571 1.00 84.62 222 PRO A CA 1
ATOM 1669 C C . PRO A 1 222 ? 36.397 -21.809 -43.284 1.00 84.62 222 PRO A C 1
ATOM 1671 O O . PRO A 1 222 ? 36.704 -22.984 -43.065 1.00 84.62 222 PRO A O 1
ATOM 1674 N N . GLN A 1 223 ? 35.630 -21.116 -42.438 1.00 87.81 223 GLN A N 1
ATOM 1675 C CA . GLN A 1 223 ? 35.165 -21.660 -41.156 1.00 87.81 223 GLN A CA 1
ATOM 1676 C C . GLN A 1 223 ? 33.644 -21.619 -41.010 1.00 87.81 223 GLN A C 1
ATOM 1678 O O . GLN A 1 223 ? 32.976 -20.671 -41.420 1.00 87.81 223 GLN A O 1
ATOM 1683 N N . ARG A 1 224 ? 33.121 -22.657 -40.351 1.00 92.56 224 ARG A N 1
ATOM 1684 C CA . ARG A 1 224 ? 31.763 -22.731 -39.809 1.00 92.56 224 ARG A CA 1
ATOM 1685 C C . ARG A 1 224 ? 31.882 -22.949 -38.310 1.00 92.56 224 ARG A C 1
ATOM 1687 O O . ARG A 1 224 ? 32.639 -23.817 -37.878 1.00 92.56 224 ARG A O 1
ATOM 1694 N N . LEU A 1 225 ? 31.172 -22.151 -37.530 1.00 91.19 225 LEU A N 1
ATOM 1695 C CA . LEU A 1 225 ? 31.275 -22.104 -36.080 1.00 91.19 225 LEU A CA 1
ATOM 1696 C C . LEU A 1 225 ? 29.880 -22.192 -35.472 1.00 91.19 225 LEU A C 1
ATOM 1698 O O . LEU A 1 225 ? 28.948 -21.532 -35.928 1.00 91.19 225 LEU A O 1
ATOM 1702 N N . ARG A 1 226 ? 29.770 -22.965 -34.395 1.00 91.38 226 ARG A N 1
ATOM 1703 C CA . ARG A 1 226 ? 28.611 -22.974 -33.508 1.00 91.38 226 ARG A CA 1
ATOM 1704 C C . ARG A 1 226 ? 29.064 -22.504 -32.142 1.00 91.38 226 ARG A C 1
ATOM 1706 O O . ARG A 1 226 ? 29.953 -23.120 -31.553 1.00 91.38 226 ARG A O 1
ATOM 1713 N N . LEU A 1 227 ? 28.419 -21.468 -31.629 1.00 90.06 227 LEU A N 1
ATOM 1714 C CA . LEU A 1 227 ? 28.632 -20.970 -30.280 1.00 90.06 227 LEU A CA 1
ATOM 1715 C C . LEU A 1 227 ? 27.344 -21.153 -29.473 1.00 90.06 227 LEU A C 1
ATOM 1717 O O . LEU A 1 227 ? 26.239 -20.984 -29.987 1.00 90.06 227 LEU A O 1
ATOM 1721 N N . ARG A 1 228 ? 27.494 -21.556 -28.211 1.00 86.25 228 ARG A N 1
ATOM 1722 C CA . ARG A 1 228 ? 26.386 -21.754 -27.274 1.00 86.25 228 ARG A CA 1
ATOM 1723 C C . ARG A 1 228 ? 26.527 -20.742 -26.164 1.00 86.25 228 ARG A C 1
ATOM 1725 O O . ARG A 1 228 ? 27.574 -20.680 -25.522 1.00 86.25 228 ARG A O 1
ATOM 1732 N N . VAL A 1 229 ? 25.480 -19.962 -25.958 1.00 86.81 229 VAL A N 1
ATOM 1733 C CA . VAL A 1 229 ? 25.487 -18.841 -25.024 1.00 86.81 229 VAL A CA 1
ATOM 1734 C C . VAL A 1 229 ? 24.396 -19.096 -23.988 1.00 86.81 229 VAL A C 1
ATOM 1736 O O . VAL A 1 229 ? 23.250 -19.276 -24.393 1.00 86.81 229 VAL A O 1
ATOM 1739 N N . PRO A 1 230 ? 24.699 -19.155 -22.680 1.00 83.25 230 PRO A N 1
ATOM 1740 C CA . PRO A 1 230 ? 23.664 -19.290 -21.658 1.00 83.25 230 PRO A CA 1
ATOM 1741 C C . PRO A 1 230 ? 22.624 -18.172 -21.786 1.00 83.25 230 PRO A C 1
ATOM 1743 O O . PRO A 1 230 ? 22.989 -16.998 -21.944 1.00 83.25 230 PRO A O 1
ATOM 1746 N N . ARG A 1 231 ? 21.333 -18.522 -21.730 1.00 79.44 231 ARG A N 1
ATOM 1747 C CA . ARG A 1 231 ? 20.264 -17.519 -21.692 1.00 79.44 231 ARG A CA 1
ATOM 1748 C C . ARG A 1 231 ? 20.357 -16.735 -20.387 1.00 79.44 231 ARG A C 1
ATOM 1750 O O . ARG A 1 231 ? 20.493 -17.305 -19.309 1.00 79.44 231 ARG A O 1
ATOM 1757 N N . VAL A 1 232 ? 20.253 -15.415 -20.494 1.00 79.19 232 VAL A N 1
ATOM 1758 C CA . VAL A 1 232 ? 19.993 -14.541 -19.348 1.00 79.19 232 VAL A CA 1
ATOM 1759 C C . VAL A 1 232 ? 18.478 -14.358 -19.296 1.00 79.19 232 VAL A C 1
ATOM 1761 O O . VAL A 1 232 ? 17.893 -13.886 -20.266 1.00 79.19 232 VAL A O 1
ATOM 1764 N N . HIS A 1 233 ? 17.833 -14.784 -18.208 1.00 72.06 233 HIS A N 1
ATOM 1765 C CA . HIS A 1 233 ? 16.369 -14.806 -18.086 1.00 72.06 233 HIS A CA 1
ATOM 1766 C C . HIS A 1 233 ? 15.783 -13.414 -17.787 1.00 72.06 233 HIS A C 1
ATOM 1768 O O . HIS A 1 233 ? 15.250 -13.168 -16.708 1.00 72.06 233 HIS A O 1
ATOM 1774 N N . ALA A 1 234 ? 15.883 -12.505 -18.754 1.00 68.44 234 ALA A N 1
ATOM 1775 C CA . ALA A 1 234 ? 15.222 -11.204 -18.758 1.00 68.44 234 ALA A CA 1
ATOM 1776 C C . ALA A 1 234 ? 14.912 -10.776 -20.204 1.00 68.44 234 ALA A C 1
ATOM 1778 O O . ALA A 1 234 ? 15.495 -11.302 -21.154 1.00 68.44 234 ALA A O 1
ATOM 1779 N N . TYR A 1 235 ? 13.982 -9.834 -20.373 1.00 74.81 235 TYR A N 1
ATOM 1780 C CA . TYR A 1 235 ? 13.702 -9.223 -21.673 1.00 74.81 235 TYR A CA 1
ATOM 1781 C C . TYR A 1 235 ? 14.647 -8.042 -21.911 1.00 74.81 235 TYR A C 1
ATOM 1783 O O . TYR A 1 235 ? 14.826 -7.201 -21.030 1.00 74.81 235 TYR A O 1
ATOM 1791 N N . PHE A 1 236 ? 15.232 -7.970 -23.105 1.00 82.81 236 PHE A N 1
ATOM 1792 C CA . PHE A 1 236 ? 16.178 -6.927 -23.492 1.00 82.81 236 PHE A CA 1
ATOM 1793 C C . PHE A 1 236 ? 15.890 -6.455 -24.913 1.00 82.81 236 PHE A C 1
ATOM 1795 O O . PHE A 1 236 ? 15.573 -7.264 -25.784 1.00 82.81 236 PHE A O 1
ATOM 1802 N N . THR A 1 237 ? 16.087 -5.164 -25.166 1.00 85.56 237 THR A N 1
ATOM 1803 C CA . THR A 1 237 ? 16.053 -4.579 -26.510 1.00 85.56 237 THR A CA 1
ATOM 1804 C C . THR A 1 237 ? 17.437 -4.076 -26.913 1.00 85.56 237 THR A C 1
ATOM 1806 O O . THR A 1 237 ? 18.296 -3.844 -26.063 1.00 85.56 237 THR A O 1
ATOM 1809 N N . GLY A 1 238 ? 17.697 -4.009 -28.222 1.00 88.19 238 GLY A N 1
ATOM 1810 C CA . GLY A 1 238 ? 18.980 -3.544 -28.763 1.00 88.19 238 GLY A CA 1
ATOM 1811 C C . GLY A 1 238 ? 20.152 -4.524 -28.632 1.00 88.19 238 GLY A C 1
ATOM 1812 O O . GLY A 1 238 ? 21.307 -4.149 -28.834 1.00 88.19 238 GLY A O 1
ATOM 1813 N N . THR A 1 239 ? 19.882 -5.788 -28.293 1.00 91.50 239 THR A N 1
ATOM 1814 C CA . THR A 1 239 ? 20.905 -6.838 -28.153 1.00 91.50 239 THR A CA 1
ATOM 1815 C C . THR A 1 239 ? 21.543 -7.220 -29.487 1.00 91.50 239 THR A C 1
ATOM 1817 O O . THR A 1 239 ? 22.755 -7.426 -29.522 1.00 91.50 239 THR A O 1
ATOM 1820 N N . GLY A 1 240 ? 20.759 -7.254 -30.572 1.00 91.44 240 GLY A N 1
ATOM 1821 C CA . GLY A 1 240 ? 21.247 -7.411 -31.948 1.00 91.44 240 GLY A CA 1
ATOM 1822 C C . GLY A 1 240 ? 22.157 -6.254 -32.364 1.00 91.44 240 GLY A C 1
ATOM 1823 O O . GLY A 1 240 ? 23.318 -6.483 -32.690 1.00 91.44 240 GLY A O 1
ATOM 1824 N N . ASP A 1 241 ? 21.692 -5.009 -32.200 1.00 95.00 241 ASP A N 1
ATOM 1825 C CA . ASP A 1 241 ? 22.468 -3.802 -32.528 1.00 95.00 241 ASP A CA 1
ATOM 1826 C C . ASP A 1 241 ? 23.831 -3.775 -31.801 1.00 95.00 241 ASP A C 1
ATOM 1828 O O . ASP A 1 241 ? 24.876 -3.526 -32.410 1.00 95.00 241 ASP A O 1
ATOM 1832 N N . LEU A 1 242 ? 23.838 -4.084 -30.494 1.00 96.12 242 LEU A N 1
ATOM 1833 C CA . LEU A 1 242 ? 25.054 -4.186 -29.678 1.00 96.12 242 LEU A CA 1
ATOM 1834 C C . LEU A 1 242 ? 25.959 -5.342 -30.136 1.00 96.12 242 LEU A C 1
ATOM 1836 O O . LEU A 1 242 ? 27.174 -5.165 -30.251 1.00 96.12 242 LEU A O 1
ATOM 1840 N N . PHE A 1 243 ? 25.390 -6.518 -30.411 1.00 96.69 243 PHE A N 1
ATOM 1841 C CA . PHE A 1 243 ? 26.136 -7.672 -30.911 1.00 96.69 243 PHE A CA 1
ATOM 1842 C C . PHE A 1 243 ? 26.809 -7.373 -32.255 1.00 96.69 243 PHE A C 1
ATOM 1844 O O . PHE A 1 243 ? 28.010 -7.607 -32.405 1.00 96.69 243 PHE A O 1
ATOM 1851 N N . THR A 1 244 ? 26.062 -6.819 -33.210 1.00 97.44 244 THR A N 1
ATOM 1852 C CA . THR A 1 244 ? 26.551 -6.483 -34.550 1.00 97.44 244 THR A CA 1
ATOM 1853 C C . THR A 1 244 ? 27.656 -5.424 -34.481 1.00 97.44 244 THR A C 1
ATOM 1855 O O . THR A 1 244 ? 28.693 -5.578 -35.132 1.00 97.44 244 THR A O 1
ATOM 1858 N N . ALA A 1 245 ? 27.494 -4.394 -33.644 1.00 97.50 245 ALA A N 1
ATOM 1859 C CA . ALA A 1 245 ? 28.514 -3.369 -33.419 1.00 97.50 245 ALA A CA 1
ATOM 1860 C C . ALA A 1 245 ? 29.813 -3.945 -32.821 1.00 97.50 245 ALA A C 1
ATOM 1862 O O . ALA A 1 245 ? 30.909 -3.658 -33.313 1.00 97.50 245 ALA A O 1
ATOM 1863 N N . LEU A 1 246 ? 29.705 -4.806 -31.801 1.00 97.75 246 LEU A N 1
ATOM 1864 C CA . LEU A 1 246 ? 30.861 -5.492 -31.215 1.00 97.75 246 LEU A CA 1
ATOM 1865 C C . LEU A 1 246 ? 31.541 -6.426 -32.227 1.00 97.75 246 LEU A C 1
ATOM 1867 O O . LEU A 1 246 ? 32.769 -6.436 -32.316 1.00 97.75 246 LEU A O 1
ATOM 1871 N N . LEU A 1 247 ? 30.769 -7.187 -33.008 1.00 97.31 247 LEU A N 1
ATOM 1872 C CA . LEU A 1 247 ? 31.298 -8.109 -34.014 1.00 97.31 247 LEU A CA 1
ATOM 1873 C C . LEU A 1 247 ? 32.060 -7.366 -35.122 1.00 97.31 247 LEU A C 1
ATOM 1875 O O . LEU A 1 247 ? 33.165 -7.786 -35.467 1.00 97.31 247 LEU A O 1
ATOM 1879 N N . LEU A 1 248 ? 31.521 -6.250 -35.632 1.00 97.25 248 LEU A N 1
ATOM 1880 C CA . LEU A 1 248 ? 32.213 -5.368 -36.584 1.00 97.25 248 LEU A CA 1
ATOM 1881 C C . LEU A 1 248 ? 33.561 -4.923 -36.005 1.00 97.25 248 LEU A C 1
ATOM 1883 O O . LEU A 1 248 ? 34.609 -5.138 -36.621 1.00 97.25 248 LEU A O 1
ATOM 1887 N N . GLY A 1 249 ? 33.543 -4.354 -34.796 1.00 96.25 249 GLY A N 1
ATOM 1888 C CA . GLY A 1 249 ? 34.749 -3.801 -34.192 1.00 96.25 249 GLY A CA 1
ATOM 1889 C C . GLY A 1 249 ? 35.825 -4.850 -33.895 1.00 96.25 249 GLY A C 1
ATOM 1890 O O . GLY A 1 249 ? 37.015 -4.592 -34.099 1.00 96.25 249 GLY A O 1
ATOM 1891 N N . TRP A 1 250 ? 35.433 -6.057 -33.480 1.00 96.69 250 TRP A N 1
ATOM 1892 C CA . TRP A 1 250 ? 36.380 -7.150 -33.259 1.00 96.69 250 TRP A CA 1
ATOM 1893 C C . TRP A 1 250 ? 36.909 -7.780 -34.550 1.00 96.69 250 TRP A C 1
ATOM 1895 O O . TRP A 1 250 ? 38.088 -8.132 -34.586 1.00 96.69 250 TRP A O 1
ATOM 1905 N N . LEU A 1 251 ? 36.100 -7.883 -35.611 1.00 94.50 251 LEU A N 1
ATOM 1906 C CA . LEU A 1 251 ? 36.563 -8.372 -36.917 1.00 94.50 251 LEU A CA 1
ATOM 1907 C C . LEU A 1 251 ? 37.577 -7.422 -37.564 1.00 94.50 251 LEU A C 1
ATOM 1909 O O . LEU A 1 251 ? 38.528 -7.888 -38.186 1.00 94.50 251 LEU A O 1
ATOM 1913 N N . HIS A 1 252 ? 37.431 -6.110 -37.363 1.00 94.00 252 HIS A N 1
ATOM 1914 C CA . HIS A 1 252 ? 38.436 -5.135 -37.789 1.00 94.00 252 HIS A CA 1
ATOM 1915 C C . HIS A 1 252 ? 39.741 -5.248 -36.986 1.00 94.00 252 HIS A C 1
ATOM 1917 O O . HIS A 1 252 ? 40.823 -5.220 -37.567 1.00 94.00 252 HIS A O 1
ATOM 1923 N N . LYS A 1 253 ? 39.660 -5.419 -35.656 1.00 91.75 253 LYS A N 1
ATOM 1924 C CA . LYS A 1 253 ? 40.851 -5.613 -34.804 1.00 91.75 253 LYS A CA 1
ATOM 1925 C C . LYS A 1 253 ? 41.555 -6.952 -35.020 1.00 91.75 253 LYS A C 1
ATOM 1927 O O . LYS A 1 253 ? 42.729 -7.068 -34.676 1.00 91.75 253 LYS A O 1
ATOM 1932 N N . ARG A 1 254 ? 40.845 -7.966 -35.522 1.00 90.56 254 ARG A N 1
ATOM 1933 C CA . ARG A 1 254 ? 41.355 -9.326 -35.743 1.00 90.56 254 ARG A CA 1
ATOM 1934 C C . ARG A 1 254 ? 40.944 -9.853 -37.128 1.00 90.56 254 ARG A C 1
ATOM 1936 O O . ARG A 1 254 ? 40.108 -10.761 -37.226 1.00 90.56 254 ARG A O 1
ATOM 1943 N N . PRO A 1 255 ? 41.495 -9.278 -38.211 1.00 87.75 255 PRO A N 1
ATOM 1944 C CA . PRO A 1 255 ? 41.148 -9.683 -39.568 1.00 87.75 255 PRO A CA 1
ATOM 1945 C C . PRO A 1 255 ? 41.523 -11.155 -39.794 1.00 87.75 255 PRO A C 1
ATOM 1947 O O . PRO A 1 255 ? 42.650 -11.569 -39.541 1.00 87.75 255 PRO A O 1
ATOM 1950 N N . GLY A 1 256 ? 40.565 -11.961 -40.260 1.00 87.06 256 GLY A N 1
ATOM 1951 C CA . GLY A 1 256 ? 40.762 -13.403 -40.468 1.00 87.06 256 GLY A CA 1
ATOM 1952 C C . GLY A 1 256 ? 40.665 -14.279 -39.206 1.00 87.06 256 GLY A C 1
ATOM 1953 O O . GLY A 1 256 ? 40.995 -15.465 -39.276 1.00 87.06 256 GLY A O 1
ATOM 1954 N N . GLU A 1 257 ? 40.197 -13.746 -38.070 1.00 91.88 257 GLU A N 1
ATOM 1955 C CA . GLU A 1 257 ? 39.929 -14.514 -36.840 1.00 91.88 257 GLU A CA 1
ATOM 1956 C C . GLU A 1 257 ? 38.441 -14.476 -36.429 1.00 91.88 257 GLU A C 1
ATOM 1958 O O . GLU A 1 257 ? 38.102 -14.088 -35.305 1.00 91.88 257 GLU A O 1
ATOM 1963 N N . LEU A 1 258 ? 37.522 -14.917 -37.301 1.00 93.06 258 LEU A N 1
ATOM 1964 C CA . LEU A 1 258 ? 36.077 -14.914 -37.011 1.00 93.06 258 LEU A CA 1
ATOM 1965 C C . LEU A 1 258 ? 35.735 -15.565 -35.663 1.00 93.06 258 LEU A C 1
ATOM 1967 O O . LEU A 1 258 ? 34.895 -15.045 -34.935 1.00 93.06 258 LEU A O 1
ATOM 1971 N N . LYS A 1 259 ? 36.406 -16.668 -35.299 1.00 93.31 259 LYS A N 1
ATOM 1972 C CA . LYS A 1 259 ? 36.202 -17.333 -34.004 1.00 93.31 259 LYS A CA 1
ATOM 1973 C C . LYS A 1 259 ? 36.488 -16.402 -32.825 1.00 93.31 259 LYS A C 1
ATOM 1975 O O . LYS A 1 259 ? 35.635 -16.264 -31.955 1.00 93.31 259 LYS A O 1
ATOM 1980 N N . ALA A 1 260 ? 37.653 -15.756 -32.807 1.00 92.81 260 ALA A N 1
ATOM 1981 C CA . ALA A 1 260 ? 38.049 -14.889 -31.701 1.00 92.81 260 ALA A CA 1
ATOM 1982 C C . ALA A 1 260 ? 37.192 -13.616 -31.644 1.00 92.81 260 ALA A C 1
ATOM 1984 O O . ALA A 1 260 ? 36.831 -13.167 -30.557 1.00 92.81 260 ALA A O 1
ATOM 1985 N N . ALA A 1 261 ? 36.823 -13.061 -32.804 1.00 94.62 261 ALA A N 1
ATOM 1986 C CA . ALA A 1 261 ? 35.931 -11.909 -32.872 1.00 94.62 261 ALA A CA 1
ATOM 1987 C C . ALA A 1 261 ? 34.512 -12.233 -32.374 1.00 94.62 261 ALA A C 1
ATOM 1989 O O . ALA A 1 261 ? 33.931 -11.452 -31.622 1.00 94.62 261 ALA A O 1
ATOM 1990 N N . LEU A 1 262 ? 33.980 -13.407 -32.730 1.00 94.75 262 LEU A N 1
ATOM 1991 C CA . LEU A 1 262 ? 32.676 -13.887 -32.275 1.00 94.75 262 LEU A CA 1
ATOM 1992 C C . LEU A 1 262 ? 32.665 -14.179 -30.766 1.00 94.75 262 LEU A C 1
ATOM 1994 O O . LEU A 1 262 ? 31.738 -13.768 -30.069 1.00 94.75 262 LEU A O 1
ATOM 1998 N N . GLU A 1 263 ? 33.709 -14.836 -30.249 1.00 95.19 263 GLU A N 1
ATOM 1999 C CA . GLU A 1 263 ? 33.884 -15.083 -28.811 1.00 95.19 263 GLU A CA 1
ATOM 2000 C C . GLU A 1 263 ? 33.952 -13.764 -28.021 1.00 95.19 263 GLU A C 1
ATOM 2002 O O . GLU A 1 263 ? 33.276 -13.627 -27.001 1.00 95.19 263 GLU A O 1
ATOM 2007 N N . ALA A 1 264 ? 34.692 -12.766 -28.516 1.00 95.50 264 ALA A N 1
ATOM 2008 C CA . ALA A 1 264 ? 34.808 -11.457 -27.874 1.00 95.50 264 ALA A CA 1
ATOM 2009 C C . ALA A 1 264 ? 33.511 -10.623 -27.947 1.00 95.50 264 ALA A C 1
ATOM 2011 O O . ALA A 1 264 ? 33.155 -9.963 -26.968 1.00 95.50 264 ALA A O 1
ATOM 2012 N N . ALA A 1 265 ? 32.774 -10.679 -29.063 1.00 95.88 265 ALA A N 1
ATOM 2013 C CA . ALA A 1 265 ? 31.482 -10.004 -29.204 1.00 95.88 265 ALA A CA 1
ATOM 2014 C C . ALA A 1 265 ? 30.420 -10.593 -28.259 1.00 95.88 265 ALA A C 1
ATOM 2016 O O . ALA A 1 265 ? 29.740 -9.848 -27.550 1.00 95.88 265 ALA A O 1
ATOM 2017 N N . VAL A 1 266 ? 30.329 -11.927 -28.176 1.00 95.19 266 VAL A N 1
ATOM 2018 C CA . VAL A 1 266 ? 29.431 -12.605 -27.228 1.00 95.19 266 VAL A CA 1
ATOM 2019 C C . VAL A 1 266 ? 29.830 -12.343 -25.780 1.00 95.19 266 VAL A C 1
ATOM 2021 O O . VAL A 1 266 ? 28.948 -12.102 -24.959 1.00 95.19 266 VAL A O 1
ATOM 2024 N N . ALA A 1 267 ? 31.125 -12.365 -25.451 1.00 93.75 267 ALA A N 1
ATOM 2025 C CA . ALA A 1 267 ? 31.589 -12.066 -24.098 1.00 93.75 267 ALA A CA 1
ATOM 2026 C C . ALA A 1 267 ? 31.214 -10.635 -23.675 1.00 93.75 267 ALA A C 1
ATOM 2028 O O . ALA A 1 267 ? 30.667 -10.451 -22.588 1.00 93.75 267 ALA A O 1
ATOM 2029 N N . GLY A 1 268 ? 31.428 -9.644 -24.551 1.00 93.94 268 GLY A N 1
ATOM 2030 C CA . GLY A 1 268 ? 31.029 -8.254 -24.309 1.00 93.94 268 GLY A CA 1
ATOM 2031 C C . GLY A 1 268 ? 29.524 -8.106 -24.073 1.00 93.94 268 GLY A C 1
ATOM 2032 O O . GLY A 1 268 ? 29.117 -7.536 -23.061 1.00 93.94 268 GLY A O 1
ATOM 2033 N N . LEU A 1 269 ? 28.698 -8.696 -24.945 1.00 94.06 269 LEU A N 1
ATOM 2034 C CA . LEU A 1 269 ? 27.242 -8.721 -24.774 1.00 94.06 269 LEU A CA 1
ATOM 2035 C C . LEU A 1 269 ? 26.841 -9.382 -23.443 1.00 94.06 269 LEU A C 1
ATOM 2037 O O . LEU A 1 269 ? 26.072 -8.813 -22.676 1.00 94.06 269 LEU A O 1
ATOM 2041 N N . GLN A 1 270 ? 27.380 -10.564 -23.137 1.00 92.25 270 GLN A N 1
ATOM 2042 C CA . GLN A 1 270 ? 27.045 -11.316 -21.923 1.00 92.25 270 GLN A CA 1
ATOM 2043 C C . GLN A 1 270 ? 27.413 -10.580 -20.632 1.00 92.25 270 GLN A C 1
ATOM 2045 O O . GLN A 1 270 ? 26.655 -10.668 -19.668 1.00 92.25 270 GLN A O 1
ATOM 2050 N N . VAL A 1 271 ? 28.531 -9.848 -20.602 1.00 91.81 271 VAL A N 1
ATOM 2051 C CA . VAL A 1 271 ? 28.894 -9.007 -19.450 1.00 91.81 271 VAL A CA 1
ATOM 2052 C C . VAL A 1 271 ? 27.870 -7.887 -19.261 1.00 91.81 271 VAL A C 1
ATOM 2054 O O . VAL A 1 271 ? 27.360 -7.735 -18.155 1.00 91.81 271 VAL A O 1
ATOM 2057 N N . VAL A 1 272 ? 27.500 -7.171 -20.331 1.00 90.94 272 VAL A N 1
ATOM 2058 C CA . VAL A 1 272 ? 26.497 -6.090 -20.268 1.00 90.94 272 VAL A CA 1
ATOM 2059 C C . VAL A 1 272 ? 25.135 -6.612 -19.795 1.00 90.94 272 VAL A C 1
ATOM 2061 O O . VAL A 1 272 ? 24.523 -6.008 -18.915 1.00 90.94 272 VAL A O 1
ATOM 2064 N N . LEU A 1 273 ? 24.666 -7.749 -20.323 1.00 88.69 273 LEU A N 1
ATOM 2065 C CA . LEU A 1 273 ? 23.374 -8.330 -19.935 1.00 88.69 273 LEU A CA 1
ATOM 2066 C C . LEU A 1 273 ? 23.342 -8.775 -18.464 1.00 88.69 273 LEU A C 1
ATOM 2068 O O . LEU A 1 273 ? 22.343 -8.547 -17.784 1.00 88.69 273 LEU A O 1
ATOM 2072 N N . ARG A 1 274 ? 24.423 -9.389 -17.963 1.00 85.06 274 ARG A N 1
ATOM 2073 C CA . ARG A 1 274 ? 24.509 -9.842 -16.563 1.00 85.06 274 ARG A CA 1
ATOM 2074 C C . ARG A 1 274 ? 24.615 -8.672 -15.594 1.00 85.06 274 ARG A C 1
ATOM 2076 O O . ARG A 1 274 ? 23.807 -8.595 -14.683 1.00 85.06 274 ARG A O 1
ATOM 2083 N N . ASP A 1 275 ? 25.514 -7.723 -15.851 1.00 84.75 275 ASP A N 1
ATOM 2084 C CA . ASP A 1 275 ? 25.674 -6.517 -15.026 1.00 84.75 275 ASP A CA 1
ATOM 2085 C C . ASP A 1 275 ? 24.375 -5.687 -14.963 1.00 84.75 275 ASP A C 1
ATOM 2087 O O . ASP A 1 275 ? 24.010 -5.174 -13.905 1.00 84.75 275 ASP A O 1
ATOM 2091 N N . THR A 1 276 ? 23.615 -5.634 -16.065 1.00 80.81 276 THR A N 1
ATOM 2092 C CA . THR A 1 276 ? 22.268 -5.037 -16.087 1.00 80.81 276 THR A CA 1
ATOM 2093 C C . THR A 1 276 ? 21.306 -5.785 -15.158 1.00 80.81 276 THR A C 1
ATOM 2095 O O . THR A 1 276 ? 20.632 -5.158 -14.340 1.00 80.81 276 THR A O 1
ATOM 2098 N N . VAL A 1 277 ? 21.248 -7.120 -15.238 1.00 74.69 277 VAL A N 1
ATOM 2099 C CA . VAL A 1 277 ? 20.364 -7.939 -14.389 1.00 74.69 277 VAL A CA 1
ATOM 2100 C C . VAL A 1 277 ? 20.765 -7.890 -12.919 1.00 74.69 277 VAL A C 1
ATOM 2102 O O . VAL A 1 277 ? 19.882 -7.755 -12.078 1.00 74.69 277 VAL A O 1
ATOM 2105 N N . ASP A 1 278 ? 22.054 -7.933 -12.592 1.00 72.00 278 ASP A N 1
ATOM 2106 C CA . ASP A 1 278 ? 22.535 -7.877 -11.208 1.00 72.00 278 ASP A CA 1
ATOM 2107 C C . ASP A 1 278 ? 22.160 -6.534 -10.550 1.00 72.00 278 ASP A C 1
ATOM 2109 O O . ASP A 1 278 ? 21.668 -6.497 -9.416 1.00 72.00 278 ASP A O 1
ATOM 2113 N N . LYS A 1 279 ? 22.292 -5.426 -11.294 1.00 68.00 279 LYS A N 1
ATOM 2114 C CA . LYS A 1 279 ? 21.889 -4.081 -10.845 1.00 68.00 279 LYS A CA 1
ATOM 2115 C C . LYS A 1 279 ? 20.369 -3.932 -10.711 1.00 68.00 279 LYS A C 1
ATOM 2117 O O . LYS A 1 279 ? 19.904 -3.369 -9.720 1.00 68.00 279 LYS A O 1
ATOM 2122 N N . CYS A 1 280 ? 19.585 -4.464 -11.650 1.00 63.91 280 CYS A N 1
ATOM 2123 C CA . CYS A 1 280 ? 18.118 -4.430 -11.579 1.00 63.91 280 CYS A CA 1
ATOM 2124 C C . CYS A 1 280 ? 17.540 -5.388 -10.517 1.00 63.91 280 CYS A C 1
ATOM 2126 O O . CYS A 1 280 ? 16.565 -5.051 -9.845 1.00 63.91 280 CYS A O 1
ATOM 2128 N N . GLY A 1 281 ? 18.145 -6.559 -10.314 1.00 60.53 281 GLY A N 1
ATOM 2129 C CA . GLY A 1 281 ? 17.705 -7.557 -9.336 1.00 60.53 281 GLY A CA 1
ATOM 2130 C C . GLY A 1 281 ? 17.913 -7.099 -7.892 1.00 60.53 281 GLY A C 1
ATOM 2131 O O . GLY A 1 281 ? 17.051 -7.322 -7.040 1.00 60.53 281 GLY A O 1
ATOM 2132 N N . ALA A 1 282 ? 19.010 -6.383 -7.618 1.00 60.88 282 ALA A N 1
ATOM 2133 C CA . ALA A 1 282 ? 19.244 -5.760 -6.316 1.00 60.88 282 ALA A CA 1
ATOM 2134 C C . ALA A 1 282 ? 18.152 -4.735 -5.945 1.00 60.88 282 ALA A C 1
ATOM 2136 O O . ALA A 1 282 ? 17.773 -4.652 -4.773 1.00 60.88 282 ALA A O 1
ATOM 2137 N N . ALA A 1 283 ? 17.635 -4.002 -6.941 1.00 64.81 283 ALA A N 1
ATOM 2138 C CA . ALA A 1 283 ? 16.569 -3.016 -6.788 1.00 64.81 283 ALA A CA 1
ATOM 2139 C C . ALA A 1 283 ? 15.215 -3.670 -6.462 1.00 64.81 283 ALA A C 1
ATOM 2141 O O . ALA A 1 283 ? 14.661 -3.407 -5.394 1.00 64.81 283 ALA A O 1
ATOM 2142 N N . ALA A 1 284 ? 14.741 -4.596 -7.302 1.00 65.75 284 ALA A N 1
ATOM 2143 C CA . ALA A 1 284 ? 13.473 -5.302 -7.076 1.00 65.75 284 ALA A CA 1
ATOM 2144 C C . ALA A 1 284 ? 13.457 -6.050 -5.727 1.00 65.75 284 ALA A C 1
ATOM 2146 O O . ALA A 1 284 ? 12.494 -5.981 -4.964 1.00 65.75 284 ALA A O 1
ATOM 2147 N N . ALA A 1 285 ? 14.573 -6.693 -5.364 1.00 68.56 285 ALA A N 1
ATOM 2148 C CA . ALA A 1 285 ? 14.694 -7.365 -4.074 1.00 68.56 285 ALA A CA 1
ATOM 2149 C C . ALA A 1 285 ? 14.718 -6.385 -2.880 1.00 68.56 285 ALA A C 1
ATOM 2151 O O . ALA A 1 285 ? 14.414 -6.786 -1.756 1.00 68.56 285 ALA A O 1
ATOM 2152 N N . ALA A 1 286 ? 15.095 -5.114 -3.071 1.00 73.44 286 ALA A N 1
ATOM 2153 C CA . ALA A 1 286 ? 15.012 -4.093 -2.024 1.00 73.44 286 ALA A CA 1
ATOM 2154 C C . ALA A 1 286 ? 13.569 -3.619 -1.796 1.00 73.44 286 ALA A C 1
ATOM 2156 O O . ALA A 1 286 ? 13.173 -3.438 -0.644 1.00 73.44 286 ALA A O 1
ATOM 2157 N N . GLU A 1 287 ? 12.780 -3.484 -2.862 1.00 79.00 287 GLU A N 1
ATOM 2158 C CA . GLU A 1 287 ? 11.350 -3.153 -2.798 1.00 79.00 287 GLU A CA 1
ATOM 2159 C C . GLU A 1 287 ? 10.539 -4.278 -2.142 1.00 79.00 287 GLU A C 1
ATOM 2161 O O . GLU A 1 287 ? 9.764 -4.022 -1.219 1.00 79.00 287 GLU A O 1
ATOM 2166 N N . GLU A 1 288 ? 10.783 -5.534 -2.533 1.00 81.25 288 GLU A N 1
ATOM 2167 C CA . GLU A 1 288 ? 10.129 -6.699 -1.923 1.00 81.25 288 GLU A CA 1
ATOM 2168 C C . GLU A 1 288 ? 10.454 -6.801 -0.422 1.00 81.25 288 GLU A C 1
ATOM 2170 O O . GLU A 1 288 ? 9.549 -6.943 0.405 1.00 81.25 288 GLU A O 1
ATOM 2175 N N . ARG A 1 289 ? 11.733 -6.640 -0.038 1.00 82.94 289 ARG A N 1
ATOM 2176 C CA . ARG A 1 289 ? 12.147 -6.604 1.379 1.00 82.94 289 ARG A CA 1
ATOM 2177 C C . ARG A 1 289 ? 11.486 -5.468 2.155 1.00 82.94 289 ARG A C 1
ATOM 2179 O O . ARG A 1 289 ? 11.118 -5.677 3.309 1.00 82.94 289 ARG A O 1
ATOM 2186 N N . TYR A 1 290 ? 11.348 -4.286 1.556 1.00 87.94 290 TYR A N 1
ATOM 2187 C CA . TYR A 1 290 ? 10.694 -3.150 2.201 1.00 87.94 290 TYR A CA 1
ATOM 2188 C C . TYR A 1 290 ? 9.203 -3.411 2.441 1.00 87.94 290 TYR A C 1
ATOM 2190 O O . TYR A 1 290 ? 8.715 -3.203 3.552 1.00 87.94 290 TYR A O 1
ATOM 2198 N N . THR A 1 291 ? 8.492 -3.926 1.438 1.00 90.06 291 THR A N 1
ATOM 2199 C CA . THR A 1 291 ? 7.062 -4.254 1.552 1.00 90.06 291 THR A CA 1
ATOM 2200 C C . THR A 1 291 ? 6.822 -5.370 2.569 1.00 90.06 291 THR A C 1
ATOM 2202 O O . THR A 1 291 ? 5.919 -5.259 3.396 1.00 90.06 291 THR A O 1
ATOM 2205 N N . LEU A 1 292 ? 7.675 -6.401 2.596 1.00 91.56 292 LEU A N 1
ATOM 2206 C CA . LEU A 1 292 ? 7.615 -7.455 3.615 1.00 91.56 292 LEU A CA 1
ATOM 2207 C C . LEU A 1 292 ? 7.911 -6.928 5.027 1.00 91.56 292 LEU A C 1
ATOM 2209 O O . LEU A 1 292 ? 7.173 -7.255 5.952 1.00 91.56 292 LEU A O 1
ATOM 2213 N N . LEU A 1 293 ? 8.934 -6.082 5.207 1.00 92.81 293 LEU A N 1
ATOM 2214 C CA . LEU A 1 293 ? 9.230 -5.462 6.506 1.00 92.81 293 LEU A CA 1
ATOM 2215 C C . LEU A 1 293 ? 8.050 -4.617 7.001 1.00 92.81 293 LEU A C 1
ATOM 2217 O O . LEU A 1 293 ? 7.637 -4.744 8.154 1.00 92.81 293 LEU A O 1
ATOM 2221 N N . SER A 1 294 ? 7.477 -3.804 6.114 1.00 96.00 294 SER A N 1
ATOM 2222 C CA . SER A 1 294 ? 6.274 -3.019 6.388 1.00 96.00 294 SER A CA 1
ATOM 2223 C C . SER A 1 294 ? 5.094 -3.915 6.782 1.00 96.00 294 SER A C 1
ATOM 2225 O O . SER A 1 294 ? 4.440 -3.653 7.789 1.00 96.00 294 SER A O 1
ATOM 2227 N N . ALA A 1 295 ? 4.876 -5.027 6.073 1.00 96.50 295 ALA A N 1
ATOM 2228 C CA . ALA A 1 295 ? 3.841 -6.005 6.406 1.00 96.50 295 ALA A CA 1
ATOM 2229 C C . ALA A 1 295 ? 4.073 -6.675 7.773 1.00 96.50 295 ALA A C 1
ATOM 2231 O O . ALA A 1 295 ? 3.119 -6.871 8.522 1.00 96.50 295 ALA A O 1
ATOM 2232 N N . TYR A 1 296 ? 5.320 -6.987 8.148 1.00 96.88 296 TYR A N 1
ATOM 2233 C CA . TYR A 1 296 ? 5.628 -7.526 9.479 1.00 96.88 296 TYR A CA 1
ATOM 2234 C C . TYR A 1 296 ? 5.310 -6.518 10.592 1.00 96.88 296 TYR A C 1
ATOM 2236 O O . TYR A 1 296 ? 4.764 -6.908 11.623 1.00 96.88 296 TYR A O 1
ATOM 2244 N N . LEU A 1 297 ? 5.589 -5.228 10.376 1.00 97.38 297 LEU A N 1
ATOM 2245 C CA . LEU A 1 297 ? 5.235 -4.157 11.313 1.00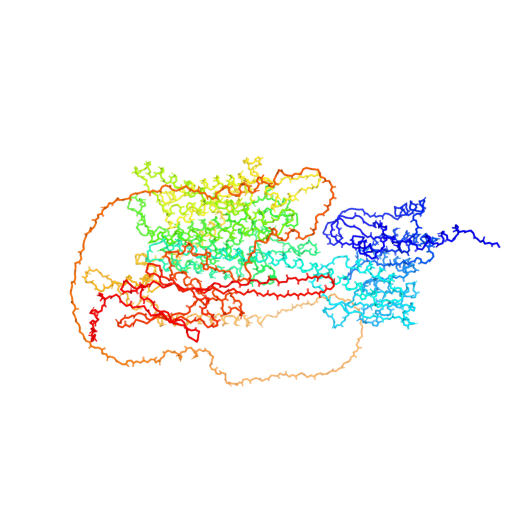 97.38 297 LEU A CA 1
ATOM 2246 C C . LEU A 1 297 ? 3.712 -3.993 11.455 1.00 97.38 297 LEU A C 1
ATOM 2248 O O . LEU A 1 297 ? 3.223 -3.873 12.579 1.00 97.38 297 LEU A O 1
ATOM 2252 N N . VAL A 1 298 ? 2.950 -4.055 10.356 1.00 97.62 298 VAL A N 1
ATOM 2253 C CA . VAL A 1 298 ? 1.476 -4.008 10.421 1.00 97.62 298 VAL A CA 1
ATOM 2254 C C . VAL A 1 298 ? 0.904 -5.272 11.060 1.00 97.62 298 VAL A C 1
ATOM 2256 O O . VAL A 1 298 ? 0.034 -5.179 11.920 1.00 97.62 298 VAL A O 1
ATOM 2259 N N . PHE A 1 299 ? 1.424 -6.461 10.747 1.00 96.12 299 PHE A N 1
ATOM 2260 C CA . PHE A 1 299 ? 1.015 -7.690 11.434 1.00 96.12 299 PHE A CA 1
ATOM 2261 C C . PHE A 1 299 ? 1.287 -7.614 12.945 1.00 96.12 299 PHE A C 1
ATOM 2263 O O . PHE A 1 299 ? 0.459 -8.038 13.752 1.00 96.12 299 PHE A O 1
ATOM 2270 N N . PHE A 1 300 ? 2.400 -6.997 13.351 1.00 95.38 300 PHE A N 1
ATOM 2271 C CA . PHE A 1 300 ? 2.735 -6.778 14.759 1.00 95.38 300 PHE A CA 1
ATOM 2272 C C . PHE A 1 300 ? 1.764 -5.822 15.483 1.00 95.38 300 PHE A C 1
ATOM 2274 O O . PHE A 1 300 ? 1.654 -5.883 16.710 1.00 95.38 300 PHE A O 1
ATOM 2281 N N . MET A 1 301 ? 0.951 -5.034 14.760 1.00 96.31 301 MET A N 1
ATOM 2282 C CA . MET A 1 301 ? -0.174 -4.297 15.358 1.00 96.31 301 MET A CA 1
ATOM 2283 C C . MET A 1 301 ? -1.180 -5.227 16.048 1.00 96.31 301 MET A C 1
ATOM 2285 O O . MET A 1 301 ? -1.826 -4.788 16.992 1.00 96.31 301 MET A O 1
ATOM 2289 N N . GLN A 1 302 ? -1.274 -6.510 15.673 1.00 94.25 302 GLN A N 1
ATOM 2290 C CA . GLN A 1 302 ? -2.112 -7.492 16.379 1.00 94.25 302 GLN A CA 1
ATOM 2291 C C . GLN A 1 302 ? -1.670 -7.698 17.840 1.00 94.25 302 GLN A C 1
ATOM 2293 O O . GLN A 1 302 ? -2.512 -7.835 18.727 1.00 94.25 302 GLN A O 1
ATOM 2298 N N . ALA A 1 303 ? -0.365 -7.624 18.133 1.00 93.56 303 ALA A N 1
ATOM 2299 C CA . ALA A 1 303 ? 0.120 -7.599 19.516 1.00 93.56 303 ALA A CA 1
ATOM 2300 C C . ALA A 1 303 ? -0.295 -6.296 20.225 1.00 93.56 303 ALA A C 1
ATOM 2302 O O . ALA A 1 303 ? -0.706 -6.321 21.386 1.00 93.56 303 ALA A O 1
ATOM 2303 N N . GLY A 1 304 ? -0.256 -5.169 19.508 1.00 96.38 304 GLY A N 1
ATOM 2304 C CA . GLY A 1 304 ? -0.746 -3.879 19.991 1.00 96.38 304 GLY A CA 1
ATOM 2305 C C . GLY A 1 304 ? -2.235 -3.893 20.344 1.00 96.38 304 GLY A C 1
ATOM 2306 O O . GLY A 1 304 ? -2.590 -3.530 21.465 1.00 96.38 304 GLY A O 1
ATOM 2307 N N . PHE A 1 305 ? -3.097 -4.384 19.450 1.00 95.44 305 PHE A N 1
ATOM 2308 C CA . PHE A 1 305 ? -4.530 -4.540 19.711 1.00 95.44 305 PHE A CA 1
ATOM 2309 C C . PHE A 1 305 ? -4.806 -5.528 20.848 1.00 95.44 305 PHE A C 1
ATOM 2311 O O . PHE A 1 305 ? -5.642 -5.228 21.700 1.00 95.44 305 PHE A O 1
ATOM 2318 N N . ALA A 1 306 ? -4.077 -6.646 20.941 1.00 94.31 306 ALA A N 1
ATOM 2319 C CA . ALA A 1 306 ? -4.237 -7.593 22.044 1.00 94.31 306 ALA A CA 1
ATOM 2320 C C . ALA A 1 306 ? -3.925 -6.947 23.407 1.00 94.31 306 ALA A C 1
ATOM 2322 O O . ALA A 1 306 ? -4.710 -7.100 24.345 1.00 94.31 306 ALA A O 1
ATOM 2323 N N . MET A 1 307 ? -2.830 -6.182 23.521 1.00 95.81 307 MET A N 1
ATOM 2324 C CA . MET A 1 307 ? -2.470 -5.481 24.764 1.00 95.81 307 MET A CA 1
ATOM 2325 C C . MET A 1 307 ? -3.425 -4.316 25.071 1.00 95.81 307 MET A C 1
ATOM 2327 O O . MET A 1 307 ? -3.888 -4.194 26.209 1.00 95.81 307 MET A O 1
ATOM 2331 N N . LEU A 1 308 ? -3.788 -3.520 24.053 1.00 95.81 308 LEU A N 1
ATOM 2332 C CA . LEU A 1 308 ? -4.767 -2.430 24.154 1.00 95.81 308 LEU A CA 1
ATOM 2333 C C . LEU A 1 308 ? -6.109 -2.952 24.679 1.00 95.81 308 LEU A C 1
ATOM 2335 O O . LEU A 1 308 ? -6.669 -2.414 25.638 1.00 95.81 308 LEU A O 1
ATOM 2339 N N . SER A 1 309 ? -6.606 -4.023 24.060 1.00 94.56 309 SER A N 1
ATOM 2340 C CA . SER A 1 309 ? -7.907 -4.611 24.362 1.00 94.56 309 SER A CA 1
ATOM 2341 C C . SER A 1 309 ? -7.918 -5.292 25.717 1.00 94.56 309 SER A C 1
ATOM 2343 O O . SER A 1 309 ? -8.857 -5.081 26.481 1.00 94.56 309 SER A O 1
ATOM 2345 N N . ALA A 1 310 ? -6.871 -6.055 26.048 1.00 94.25 310 ALA A N 1
ATOM 2346 C CA . ALA A 1 310 ? -6.735 -6.665 27.364 1.00 94.25 310 ALA A CA 1
ATOM 2347 C C . ALA A 1 310 ? -6.777 -5.592 28.457 1.00 94.25 310 ALA A C 1
ATOM 2349 O O . ALA A 1 310 ? -7.660 -5.638 29.312 1.00 94.25 310 ALA A O 1
ATOM 2350 N N . GLY A 1 311 ? -5.879 -4.601 28.405 1.00 94.38 311 GLY A N 1
ATOM 2351 C CA . GLY A 1 311 ? -5.783 -3.559 29.431 1.00 94.38 311 GLY A CA 1
ATOM 2352 C C . GLY A 1 311 ? -7.074 -2.760 29.631 1.00 94.38 311 GLY A C 1
ATOM 2353 O O . GLY A 1 311 ? -7.384 -2.385 30.763 1.00 94.38 311 GLY A O 1
ATOM 2354 N N . SER A 1 312 ? -7.852 -2.569 28.558 1.00 93.94 312 SER A N 1
ATOM 2355 C CA . SER A 1 312 ? -9.088 -1.771 28.546 1.00 93.94 312 SER A CA 1
ATOM 2356 C C . SER A 1 312 ? -10.345 -2.529 28.999 1.00 93.94 312 SER A C 1
ATOM 2358 O O . SER A 1 312 ? -11.331 -1.892 29.367 1.00 93.94 312 SER A O 1
ATOM 2360 N N . VAL A 1 313 ? -10.334 -3.869 29.038 1.00 94.81 313 VAL A N 1
ATOM 2361 C CA . VAL A 1 313 ? -11.440 -4.666 29.610 1.00 94.81 313 VAL A CA 1
ATOM 2362 C C . VAL A 1 313 ? -11.186 -5.041 31.072 1.00 94.81 313 VAL A C 1
ATOM 2364 O O . VAL A 1 313 ? -10.057 -5.009 31.568 1.00 94.81 313 VAL A O 1
ATOM 2367 N N . ARG A 1 314 ? -12.245 -5.440 31.786 1.00 93.44 314 ARG A N 1
ATOM 2368 C CA . ARG A 1 314 ? -12.141 -5.969 33.157 1.00 93.44 314 ARG A CA 1
ATOM 2369 C C . ARG A 1 314 ? -11.417 -7.326 33.164 1.00 93.44 314 ARG A C 1
ATOM 2371 O O . ARG A 1 314 ? -11.599 -8.132 32.254 1.00 93.44 314 ARG A O 1
ATOM 2378 N N . ALA A 1 315 ? -10.670 -7.610 34.234 1.00 90.88 315 ALA A N 1
ATOM 2379 C CA . ALA A 1 315 ? -9.752 -8.756 34.355 1.00 90.88 315 ALA A CA 1
ATOM 2380 C C . ALA A 1 315 ? -10.378 -10.127 34.026 1.00 90.88 315 ALA A C 1
ATOM 2382 O O . ALA A 1 315 ? -9.715 -10.992 33.467 1.00 90.88 315 ALA A O 1
ATOM 2383 N N . LYS A 1 316 ? -11.677 -10.300 34.314 1.00 90.56 316 LYS A N 1
ATOM 2384 C CA . LYS A 1 316 ? -12.477 -11.511 34.041 1.00 90.56 316 LYS A CA 1
ATOM 2385 C C . LYS A 1 316 ? -12.746 -11.810 32.550 1.00 90.56 316 LYS A C 1
ATOM 2387 O O . LYS A 1 316 ? -13.481 -12.750 32.248 1.00 90.56 316 LYS A O 1
ATOM 2392 N N . ASN A 1 317 ? -12.245 -10.968 31.646 1.00 93.38 317 ASN A N 1
ATOM 2393 C CA . ASN A 1 317 ? -12.468 -11.017 30.197 1.00 93.38 317 ASN A CA 1
ATOM 2394 C C . ASN A 1 317 ? -11.164 -10.854 29.378 1.00 93.38 317 ASN A C 1
ATOM 2396 O O . ASN A 1 317 ? -11.227 -10.670 28.157 1.00 93.38 317 ASN A O 1
ATOM 2400 N N . ALA A 1 318 ? -9.994 -10.874 30.029 1.00 92.19 318 ALA A N 1
ATOM 2401 C CA . ALA A 1 318 ? -8.711 -10.579 29.392 1.00 92.19 318 ALA A CA 1
ATOM 2402 C C . ALA A 1 318 ? -8.220 -11.725 28.480 1.00 92.19 318 ALA A C 1
ATOM 2404 O O . ALA A 1 318 ? -7.843 -11.462 27.337 1.00 92.19 318 ALA A O 1
ATOM 2405 N N . LYS A 1 319 ? -8.299 -12.993 28.912 1.00 90.69 319 LYS A N 1
ATOM 2406 C CA . LYS A 1 319 ? -7.996 -14.167 28.062 1.00 90.69 319 LYS A CA 1
ATOM 2407 C C . LYS A 1 319 ? -8.899 -14.181 26.839 1.00 90.69 319 LYS A C 1
ATOM 2409 O O . LYS A 1 319 ? -8.415 -14.393 25.729 1.00 90.69 319 LYS A O 1
ATOM 2414 N N . ASN A 1 320 ? -10.195 -13.938 27.045 1.00 91.38 320 ASN A N 1
ATOM 2415 C CA . ASN A 1 320 ? -11.176 -13.942 25.972 1.00 91.38 320 ASN A CA 1
ATOM 2416 C C . ASN A 1 320 ? -10.798 -12.940 24.874 1.00 91.38 320 ASN A C 1
ATOM 2418 O O . ASN A 1 320 ? -10.741 -13.313 23.707 1.00 91.38 320 ASN A O 1
ATOM 2422 N N . ILE A 1 321 ? -10.509 -11.682 25.226 1.00 91.75 321 ILE A N 1
ATOM 2423 C CA . ILE A 1 321 ? -10.220 -10.664 24.207 1.00 91.75 321 ILE A CA 1
ATOM 2424 C C . ILE A 1 321 ? -8.857 -10.873 23.524 1.00 91.75 321 ILE A C 1
ATOM 2426 O O . ILE A 1 321 ? -8.748 -10.621 22.325 1.00 91.75 321 ILE A O 1
ATOM 2430 N N . ILE A 1 322 ? -7.853 -11.413 24.228 1.00 91.12 322 ILE A N 1
ATOM 2431 C CA . ILE A 1 322 ? -6.558 -11.797 23.633 1.00 91.12 322 ILE A CA 1
ATOM 2432 C C . ILE A 1 322 ? -6.736 -12.938 22.619 1.00 91.12 322 ILE A C 1
ATOM 2434 O O . ILE A 1 322 ? -6.210 -12.854 21.510 1.00 91.12 322 ILE A O 1
ATOM 2438 N N . LEU A 1 323 ? -7.507 -13.978 22.962 1.00 88.69 323 LEU A N 1
ATOM 2439 C CA . LEU A 1 323 ? -7.803 -15.079 22.039 1.00 88.69 323 LEU A CA 1
ATOM 2440 C C . LEU A 1 323 ? -8.520 -14.575 20.781 1.00 88.69 323 LEU A C 1
ATOM 2442 O O . LEU A 1 323 ? -8.187 -14.989 19.676 1.00 88.69 323 LEU A O 1
ATOM 2446 N N . LEU A 1 324 ? -9.484 -13.668 20.938 1.00 87.56 324 LEU A N 1
ATOM 2447 C CA . LEU A 1 324 ? -10.236 -13.120 19.811 1.00 87.56 324 LEU A CA 1
ATOM 2448 C C . LEU A 1 324 ? -9.355 -12.302 18.858 1.00 87.56 324 LEU A C 1
ATOM 2450 O O . LEU A 1 324 ? -9.488 -12.470 17.654 1.00 87.56 324 LEU A O 1
ATOM 2454 N N . ASN A 1 325 ? -8.393 -11.529 19.373 1.00 89.38 325 ASN A N 1
ATOM 2455 C CA . ASN A 1 325 ? -7.402 -10.831 18.541 1.00 89.38 325 ASN A CA 1
ATOM 2456 C C . ASN A 1 325 ? -6.555 -11.815 17.706 1.00 89.38 325 ASN A C 1
ATOM 2458 O O . ASN A 1 325 ? -6.358 -11.611 16.510 1.00 89.38 325 ASN A O 1
ATOM 2462 N N . LEU A 1 326 ? -6.098 -12.925 18.304 1.00 89.56 326 LEU A N 1
ATOM 2463 C CA . LEU A 1 326 ? -5.394 -13.981 17.561 1.00 89.56 326 LEU A CA 1
ATOM 2464 C C . LEU A 1 326 ? -6.287 -14.591 16.467 1.00 89.56 326 LEU A C 1
ATOM 2466 O O . LEU A 1 326 ? -5.840 -14.824 15.344 1.00 89.56 326 LEU A O 1
ATOM 2470 N N . LEU A 1 327 ? -7.557 -14.839 16.784 1.00 87.69 327 LEU A N 1
ATOM 2471 C CA . LEU A 1 327 ? -8.511 -15.413 15.841 1.00 87.69 327 LEU A CA 1
ATOM 2472 C C . LEU A 1 327 ? -8.917 -14.446 14.729 1.00 87.69 327 LEU A C 1
ATOM 2474 O O . LEU A 1 327 ? -9.180 -14.917 13.622 1.00 87.69 327 LEU A O 1
ATOM 2478 N N . ASP A 1 328 ? -8.897 -13.134 14.974 1.00 87.88 328 ASP A N 1
ATOM 2479 C CA . ASP A 1 328 ? -9.118 -12.137 13.929 1.00 87.88 328 ASP A CA 1
ATOM 2480 C C . ASP A 1 328 ? -8.044 -12.235 12.835 1.00 87.88 328 ASP A C 1
ATOM 2482 O O . ASP A 1 328 ? -8.367 -12.189 11.645 1.00 87.88 328 ASP A O 1
ATOM 2486 N N . ALA A 1 329 ? -6.786 -12.468 13.227 1.00 90.94 329 ALA A N 1
ATOM 2487 C CA . ALA A 1 329 ? -5.695 -12.744 12.297 1.00 90.94 329 ALA A CA 1
ATOM 2488 C C . ALA A 1 329 ? -5.834 -14.121 11.615 1.00 90.94 329 ALA A C 1
ATOM 2490 O O . ALA A 1 329 ? -5.644 -14.222 10.402 1.00 90.94 329 ALA A O 1
ATOM 2491 N N . CYS A 1 330 ? -6.181 -15.183 12.353 1.00 94.25 330 CYS A N 1
ATOM 2492 C CA . CYS A 1 330 ? -6.285 -16.537 11.792 1.00 94.25 330 CYS A CA 1
ATOM 2493 C C . CYS A 1 330 ? -7.458 -16.701 10.809 1.00 94.25 330 CYS A C 1
ATOM 2495 O O . CYS A 1 330 ? -7.246 -17.124 9.671 1.00 94.25 330 CYS A O 1
ATOM 2497 N N . PHE A 1 331 ? -8.687 -16.367 11.216 1.00 94.50 331 PHE A N 1
ATOM 2498 C CA . PHE A 1 331 ? -9.855 -16.455 10.332 1.00 94.50 331 PHE A CA 1
ATOM 2499 C C . PHE A 1 331 ? -9.813 -15.391 9.233 1.00 94.50 331 PHE A C 1
ATOM 2501 O O . PHE A 1 331 ? -10.160 -15.702 8.093 1.00 94.50 331 PHE A O 1
ATOM 2508 N N . GLY A 1 332 ? -9.287 -14.197 9.532 1.00 95.50 332 GLY A N 1
ATOM 2509 C CA . GLY A 1 332 ? -9.055 -13.156 8.536 1.00 95.50 332 GLY A CA 1
ATOM 2510 C C . GLY A 1 332 ? -8.095 -13.618 7.438 1.00 95.50 332 GLY A C 1
ATOM 2511 O O . GLY A 1 332 ? -8.386 -13.436 6.260 1.00 95.50 332 GLY A O 1
ATOM 2512 N N . CYS A 1 333 ? -7.002 -14.304 7.790 1.00 97.12 333 CYS A N 1
ATOM 2513 C CA . CYS A 1 333 ? -6.057 -14.855 6.813 1.00 97.12 333 CYS A CA 1
ATOM 2514 C C . CYS A 1 333 ? -6.725 -15.884 5.889 1.00 97.12 333 CYS A C 1
ATOM 2516 O O . CYS A 1 333 ? -6.593 -15.804 4.667 1.00 97.12 333 CYS A O 1
ATOM 2518 N N . LEU A 1 334 ? -7.511 -16.808 6.453 1.00 97.81 334 LEU A N 1
ATOM 2519 C CA . LEU A 1 334 ? -8.234 -17.821 5.674 1.00 97.81 334 LEU A CA 1
ATOM 2520 C C . LEU A 1 334 ? -9.309 -17.201 4.762 1.00 97.81 334 LEU A C 1
ATOM 2522 O O . LEU A 1 334 ? -9.445 -17.616 3.610 1.00 97.81 334 LEU A O 1
ATOM 2526 N N . ALA A 1 335 ? -10.034 -16.185 5.238 1.00 98.00 335 ALA A N 1
ATOM 2527 C CA . ALA A 1 335 ? -10.996 -15.425 4.439 1.00 98.00 335 ALA A CA 1
ATOM 2528 C C . ALA A 1 335 ? -10.318 -14.632 3.308 1.00 98.00 335 ALA A C 1
ATOM 2530 O O . ALA A 1 335 ? -10.795 -14.636 2.169 1.00 98.00 335 ALA A O 1
ATOM 2531 N N . TRP A 1 336 ? -9.185 -13.990 3.602 1.00 98.19 336 TRP A N 1
ATOM 2532 C CA . TRP A 1 336 ? -8.398 -13.225 2.636 1.00 98.19 336 TRP A CA 1
ATOM 2533 C C . TRP A 1 336 ? -7.806 -14.113 1.538 1.00 98.19 336 TRP A C 1
ATOM 2535 O O . TRP A 1 336 ? -7.889 -13.773 0.357 1.00 98.19 336 TRP A O 1
ATOM 2545 N N . TYR A 1 337 ? -7.290 -15.285 1.918 1.00 98.00 337 TYR A N 1
ATOM 2546 C CA . TYR A 1 337 ? -6.822 -16.325 1.001 1.00 98.00 337 TYR A CA 1
ATOM 2547 C C . TYR A 1 337 ? -7.938 -16.854 0.091 1.00 98.00 337 TYR A C 1
ATOM 2549 O O . TYR A 1 337 ? -7.748 -16.949 -1.122 1.00 98.00 337 TYR A O 1
ATOM 2557 N N . ALA A 1 338 ? -9.101 -17.188 0.656 1.00 98.00 338 ALA A N 1
ATOM 2558 C CA . ALA A 1 338 ? -10.200 -17.777 -0.102 1.00 98.00 338 ALA A CA 1
ATOM 2559 C C . ALA A 1 338 ? -10.812 -16.792 -1.114 1.00 98.00 338 ALA A C 1
ATOM 2561 O O . ALA A 1 338 ? -10.919 -17.116 -2.300 1.00 98.00 338 ALA A O 1
ATOM 2562 N N . THR A 1 339 ? -11.207 -15.597 -0.659 1.00 98.19 339 THR A N 1
ATOM 2563 C CA . THR A 1 339 ? -11.938 -14.620 -1.490 1.00 98.19 339 THR A CA 1
ATOM 2564 C C . THR A 1 339 ? -11.538 -13.163 -1.276 1.00 98.19 339 THR A C 1
ATOM 2566 O O . THR A 1 339 ? -11.755 -12.359 -2.178 1.00 98.19 339 THR A O 1
ATOM 2569 N N . GLY A 1 340 ? -10.968 -12.789 -0.126 1.00 98.25 340 GLY A N 1
ATOM 2570 C CA . GLY A 1 340 ? -10.733 -11.375 0.185 1.00 98.25 340 GLY A CA 1
ATOM 2571 C C . GLY A 1 340 ? -9.760 -10.695 -0.782 1.00 98.25 340 GLY A C 1
ATOM 2572 O O . GLY A 1 340 ? -10.105 -9.672 -1.370 1.00 98.25 340 GLY A O 1
ATOM 2573 N N . TYR A 1 341 ? -8.603 -11.306 -1.058 1.00 98.12 341 TYR A N 1
ATOM 2574 C CA . TYR A 1 341 ? -7.680 -10.776 -2.068 1.00 98.12 341 TYR A CA 1
ATOM 2575 C C . TYR A 1 341 ? -8.310 -10.758 -3.469 1.00 98.12 341 TYR A C 1
ATOM 2577 O O . TYR A 1 341 ? -8.128 -9.801 -4.216 1.00 98.12 341 TYR A O 1
ATOM 2585 N N . ALA A 1 342 ? -9.097 -11.783 -3.808 1.00 97.44 342 ALA A N 1
ATOM 2586 C CA . ALA A 1 342 ? -9.772 -11.899 -5.100 1.00 97.44 342 ALA A CA 1
ATOM 2587 C C . ALA A 1 342 ? -10.780 -10.765 -5.344 1.00 97.44 342 ALA A C 1
ATOM 2589 O O . ALA A 1 342 ? -10.825 -10.194 -6.429 1.00 97.44 342 ALA A O 1
ATOM 2590 N N . PHE A 1 343 ? -11.561 -10.379 -4.336 1.00 98.50 343 PHE A N 1
ATOM 2591 C CA . PHE A 1 343 ? -12.498 -9.262 -4.468 1.00 98.50 343 PHE A CA 1
ATOM 2592 C C . PHE A 1 343 ? -11.827 -7.886 -4.372 1.00 98.50 343 PHE A C 1
ATOM 2594 O O . PHE A 1 343 ? -12.346 -6.936 -4.954 1.00 98.50 343 PHE A O 1
ATOM 2601 N N . ALA A 1 344 ? -10.687 -7.771 -3.682 1.00 98.00 344 ALA A N 1
ATOM 2602 C CA . ALA A 1 344 ? -9.926 -6.525 -3.582 1.00 98.00 344 ALA A CA 1
ATOM 2603 C C . ALA A 1 344 ? -9.110 -6.228 -4.857 1.00 98.00 344 ALA A C 1
ATOM 2605 O O . ALA A 1 344 ? -9.209 -5.144 -5.433 1.00 98.00 344 ALA A O 1
ATOM 2606 N N . PHE A 1 345 ? -8.333 -7.215 -5.310 1.00 96.12 345 PHE A N 1
ATOM 2607 C CA . PHE A 1 345 ? -7.274 -7.073 -6.318 1.00 96.12 345 PHE A CA 1
ATOM 2608 C C . PHE A 1 345 ? -7.322 -8.151 -7.420 1.00 96.12 345 PHE A C 1
ATOM 2610 O O . PHE A 1 345 ? -6.366 -8.302 -8.176 1.00 96.12 345 PHE A O 1
ATOM 2617 N N . GLY A 1 346 ? -8.427 -8.897 -7.545 1.00 94.69 346 GLY A N 1
ATOM 2618 C CA . GLY A 1 346 ? -8.683 -9.857 -8.630 1.00 94.69 346 GLY A CA 1
ATOM 2619 C C . GLY A 1 346 ? -9.000 -9.208 -9.975 1.00 94.69 346 GLY A C 1
ATOM 2620 O O . GLY A 1 346 ? -10.022 -9.511 -10.590 1.00 94.69 346 GLY A O 1
ATOM 2621 N N . ASP A 1 347 ? -8.141 -8.294 -10.402 1.00 91.62 347 ASP A N 1
ATOM 2622 C CA . ASP A 1 347 ? -8.186 -7.590 -11.677 1.00 91.62 347 ASP A CA 1
ATOM 2623 C C . ASP A 1 347 ? -7.012 -8.030 -12.571 1.00 91.62 347 ASP A C 1
ATOM 2625 O O . ASP A 1 347 ? -6.048 -8.622 -12.083 1.00 91.62 347 ASP A O 1
ATOM 2629 N N . PRO A 1 348 ? -7.050 -7.760 -13.888 1.00 84.94 348 PRO A N 1
ATOM 2630 C CA . PRO A 1 348 ? -5.888 -7.964 -14.747 1.00 84.94 348 PRO A CA 1
ATOM 2631 C C . PRO A 1 348 ? -4.703 -7.099 -14.295 1.00 84.94 348 PRO A C 1
ATOM 2633 O O . PRO A 1 348 ? -4.800 -5.869 -14.253 1.00 84.94 348 PRO A O 1
ATOM 2636 N N . GLU A 1 349 ? -3.563 -7.741 -14.036 1.00 79.69 349 GLU A N 1
ATOM 2637 C CA . GLU A 1 349 ? -2.266 -7.070 -13.900 1.00 79.69 349 GLU A CA 1
ATOM 2638 C C . GLU A 1 349 ? -1.827 -6.463 -15.252 1.00 79.69 349 GLU A C 1
ATOM 2640 O O . GLU A 1 349 ? -2.179 -6.955 -16.331 1.00 79.69 349 GLU A O 1
ATOM 2645 N N . LEU A 1 350 ? -1.059 -5.368 -15.210 1.00 74.56 350 LEU A N 1
ATOM 2646 C CA . LEU A 1 350 ? -0.512 -4.733 -16.412 1.00 74.56 350 LEU A CA 1
ATOM 2647 C C . LEU A 1 350 ? 0.595 -5.617 -17.000 1.00 74.56 350 LEU A C 1
ATOM 2649 O O . LEU A 1 350 ? 1.622 -5.831 -16.356 1.00 74.56 350 LEU A O 1
ATOM 2653 N N . ASN A 1 351 ? 0.443 -6.078 -18.244 1.00 68.56 351 ASN A N 1
ATOM 2654 C CA . ASN A 1 351 ? 1.541 -6.753 -18.926 1.00 68.56 351 ASN A CA 1
ATOM 2655 C C . ASN A 1 351 ? 2.601 -5.712 -19.314 1.00 68.56 351 ASN A C 1
ATOM 2657 O O . ASN A 1 351 ? 2.411 -4.956 -20.265 1.00 68.56 351 ASN A O 1
ATOM 2661 N N . ALA A 1 352 ? 3.721 -5.681 -18.590 1.00 58.47 352 ALA A N 1
ATOM 2662 C CA . ALA A 1 352 ? 4.790 -4.703 -18.797 1.00 58.47 352 ALA A CA 1
ATOM 2663 C C . ALA A 1 352 ? 5.445 -4.779 -20.193 1.00 58.47 352 ALA A C 1
ATOM 2665 O O . ALA A 1 352 ? 5.954 -3.772 -20.676 1.00 58.47 352 ALA A O 1
ATOM 2666 N N . ALA A 1 353 ? 5.409 -5.940 -20.862 1.00 53.69 353 ALA A N 1
ATOM 2667 C CA . ALA A 1 353 ? 6.004 -6.124 -22.188 1.00 53.69 353 ALA A CA 1
ATOM 2668 C C . ALA A 1 353 ? 5.123 -5.584 -23.330 1.00 53.69 353 ALA A C 1
ATOM 2670 O O . ALA A 1 353 ? 5.642 -5.215 -24.378 1.00 53.69 353 ALA A O 1
ATOM 2671 N N . THR A 1 354 ? 3.799 -5.529 -23.141 1.00 60.50 354 THR A N 1
ATOM 2672 C CA . THR A 1 354 ? 2.847 -4.983 -24.131 1.00 60.50 354 THR A CA 1
ATOM 2673 C C . THR A 1 354 ? 2.203 -3.667 -23.690 1.00 60.50 354 THR A C 1
ATOM 2675 O O . THR A 1 354 ? 1.436 -3.076 -24.448 1.00 60.50 354 THR A O 1
ATOM 2678 N N . ASN A 1 355 ? 2.473 -3.240 -22.450 1.00 62.88 355 ASN A N 1
ATOM 2679 C CA . ASN A 1 355 ? 1.792 -2.182 -21.699 1.00 62.88 355 ASN A CA 1
ATOM 2680 C C . ASN A 1 355 ? 0.270 -2.175 -21.936 1.00 62.88 355 ASN A C 1
ATOM 2682 O O . ASN A 1 355 ? -0.351 -1.152 -22.236 1.00 62.88 355 ASN A O 1
ATOM 2686 N N . SER A 1 356 ? -0.327 -3.357 -21.831 1.00 71.25 356 SER A N 1
ATOM 2687 C CA . SER A 1 356 ? -1.758 -3.560 -22.002 1.00 71.25 356 SER A CA 1
ATOM 2688 C C . SER A 1 356 ? -2.275 -4.543 -20.965 1.00 71.25 356 SER A C 1
ATOM 2690 O O . SER A 1 356 ? -1.553 -5.423 -20.492 1.00 71.25 356 SER A O 1
ATOM 2692 N N . TYR A 1 357 ? -3.541 -4.387 -20.600 1.00 80.38 357 TYR A N 1
ATOM 2693 C CA . TYR A 1 357 ? -4.221 -5.352 -19.752 1.00 80.38 357 TYR A CA 1
ATOM 2694 C C . TYR A 1 357 ? -4.732 -6.513 -20.619 1.00 80.38 357 TYR A C 1
ATOM 2696 O O . TYR A 1 357 ? -5.328 -6.263 -21.670 1.00 80.38 357 TYR A O 1
ATOM 2704 N N . PRO A 1 358 ? -4.505 -7.780 -20.224 1.00 80.38 358 PRO A N 1
ATOM 2705 C CA . PRO A 1 358 ? -4.904 -8.944 -21.020 1.00 80.38 358 PRO A CA 1
ATOM 2706 C C . PRO A 1 358 ? -6.430 -9.148 -21.098 1.00 80.38 358 PRO A C 1
ATOM 2708 O O . PRO A 1 358 ? -6.916 -9.838 -21.992 1.00 80.38 358 PRO A O 1
ATOM 2711 N N . TRP A 1 359 ? -7.187 -8.535 -20.187 1.00 84.81 359 TRP A N 1
ATOM 2712 C CA . TRP A 1 359 ? -8.647 -8.401 -20.208 1.00 84.81 359 TRP A CA 1
ATOM 2713 C C . TRP A 1 359 ? -9.040 -7.071 -19.538 1.00 84.81 359 TRP A C 1
ATOM 2715 O O . TRP A 1 359 ? -8.166 -6.301 -19.142 1.00 84.81 359 TRP A O 1
ATOM 2725 N N . GLN A 1 360 ? -10.337 -6.768 -19.431 1.00 86.50 360 GLN A N 1
ATOM 2726 C CA . GLN A 1 360 ? -10.815 -5.621 -18.647 1.00 86.50 360 GLN A CA 1
ATOM 2727 C C . GLN A 1 360 ? -11.090 -6.041 -17.200 1.00 86.50 360 GLN A C 1
ATOM 2729 O O . GLN A 1 360 ? -11.680 -7.097 -16.970 1.00 86.50 360 GLN A O 1
ATOM 2734 N N . GLY A 1 361 ? -10.679 -5.213 -16.239 1.00 88.38 361 GLY A N 1
ATOM 2735 C CA . GLY A 1 361 ? -11.113 -5.333 -14.848 1.00 88.38 361 GLY A CA 1
ATOM 2736 C C . GLY A 1 361 ? -12.556 -4.867 -14.659 1.00 88.38 361 GLY A C 1
ATOM 2737 O O . GLY A 1 361 ? -13.199 -4.349 -15.578 1.00 88.38 361 GLY A O 1
ATOM 2738 N N . ASN A 1 362 ? -13.081 -5.049 -13.453 1.00 92.19 362 ASN A N 1
ATOM 2739 C CA . ASN A 1 362 ? -14.445 -4.646 -13.107 1.00 92.19 362 ASN A CA 1
ATOM 2740 C C . ASN A 1 362 ? -14.377 -3.435 -12.162 1.00 92.19 362 ASN A C 1
ATOM 2742 O O . ASN A 1 362 ? -13.620 -3.509 -11.209 1.00 92.19 362 ASN A O 1
ATOM 2746 N N . PRO A 1 363 ? -15.144 -2.342 -12.358 1.00 93.50 363 PRO A N 1
ATOM 2747 C CA . PRO A 1 363 ? -15.000 -1.167 -11.494 1.00 93.50 363 PRO A CA 1
ATOM 2748 C C . PRO A 1 363 ? -15.531 -1.289 -10.063 1.00 93.50 363 PRO A C 1
ATOM 2750 O O . PRO A 1 363 ? -15.307 -0.388 -9.252 1.00 93.50 363 PRO A O 1
ATOM 2753 N N . PHE A 1 364 ? -16.301 -2.335 -9.767 1.00 95.50 364 PHE A N 1
ATOM 2754 C CA . PHE A 1 364 ? -16.997 -2.515 -8.496 1.00 95.50 364 PHE A CA 1
ATOM 2755 C C . PHE A 1 364 ? -16.365 -3.588 -7.601 1.00 95.50 364 PHE A C 1
ATOM 2757 O O . PHE A 1 364 ? -16.419 -3.434 -6.382 1.00 95.50 364 PHE A O 1
ATOM 2764 N N . ILE A 1 365 ? -15.823 -4.668 -8.174 1.00 97.00 365 ILE A N 1
ATOM 2765 C CA . ILE A 1 365 ? -15.251 -5.795 -7.423 1.00 97.00 365 ILE A CA 1
ATOM 2766 C C . ILE A 1 365 ? -14.294 -6.633 -8.287 1.00 97.00 365 ILE A C 1
ATOM 2768 O O . ILE A 1 365 ? -14.618 -6.969 -9.429 1.00 97.00 365 ILE A O 1
ATOM 2772 N N . GLY A 1 366 ? -13.153 -7.043 -7.730 1.00 95.75 366 GLY A N 1
ATOM 2773 C CA . GLY A 1 366 ? -12.267 -8.030 -8.356 1.00 95.75 366 GLY A CA 1
ATOM 2774 C C . GLY A 1 366 ? -12.944 -9.402 -8.518 1.00 95.75 366 GLY A C 1
ATOM 2775 O O . GLY A 1 366 ? -13.924 -9.718 -7.843 1.00 95.75 366 GLY A O 1
ATOM 2776 N N . HIS A 1 367 ? -12.475 -10.216 -9.461 1.00 94.69 367 HIS A N 1
ATOM 2777 C CA . HIS A 1 367 ? -13.154 -11.452 -9.875 1.00 94.69 367 HIS A CA 1
ATOM 2778 C C . HIS A 1 367 ? -12.208 -12.582 -10.335 1.00 94.69 367 HIS A C 1
ATOM 2780 O O . HIS A 1 367 ? -12.662 -13.579 -10.901 1.00 94.69 367 HIS A O 1
ATOM 2786 N N . THR A 1 368 ? -10.905 -12.464 -10.069 1.00 94.06 368 THR A N 1
ATOM 2787 C CA . THR A 1 368 ? -9.877 -13.495 -10.309 1.00 94.06 368 THR A CA 1
ATOM 2788 C C . THR A 1 368 ? -9.073 -13.782 -9.030 1.00 94.06 368 THR A C 1
ATOM 2790 O O . THR A 1 368 ? -9.289 -13.152 -8.002 1.00 94.06 368 THR A O 1
ATOM 2793 N N . TYR A 1 369 ? -8.166 -14.766 -9.054 1.00 94.62 369 TYR A N 1
ATOM 2794 C CA . TYR A 1 369 ? -7.291 -15.140 -7.923 1.00 94.62 369 TYR A CA 1
ATOM 2795 C C . TYR A 1 369 ? -7.981 -15.698 -6.659 1.00 94.62 369 TYR A C 1
ATOM 2797 O O . TYR A 1 369 ? -7.387 -15.702 -5.580 1.00 94.62 369 TYR A O 1
ATOM 2805 N N . PHE A 1 370 ? -9.199 -16.244 -6.773 1.00 97.06 370 PHE A N 1
ATOM 2806 C CA . PHE A 1 370 ? -9.831 -17.024 -5.695 1.00 97.06 370 PHE A CA 1
ATOM 2807 C C . PHE A 1 370 ? -8.925 -18.177 -5.240 1.00 97.06 370 PHE A C 1
ATOM 2809 O O . PHE A 1 370 ? -8.350 -18.877 -6.077 1.00 97.06 370 PHE A O 1
ATOM 2816 N N . PHE A 1 371 ? -8.788 -18.376 -3.925 1.00 96.38 371 PHE A N 1
ATOM 2817 C CA . PHE A 1 371 ? -7.830 -19.324 -3.326 1.00 96.38 371 PHE A CA 1
ATOM 2818 C C . PHE A 1 371 ? -6.384 -19.132 -3.827 1.00 96.38 371 PHE A C 1
ATOM 2820 O O . PHE A 1 371 ? -5.625 -20.097 -3.951 1.00 96.38 371 PHE A O 1
ATOM 2827 N N . GLN A 1 372 ? -6.017 -17.888 -4.166 1.00 91.12 372 GLN A N 1
ATOM 2828 C CA . GLN A 1 372 ? -4.733 -17.503 -4.771 1.00 91.12 372 GLN A CA 1
ATOM 2829 C C . GLN A 1 372 ? -4.461 -18.164 -6.143 1.00 91.12 372 GLN A C 1
ATOM 2831 O O . GLN A 1 372 ? -3.337 -18.146 -6.649 1.00 91.12 372 GLN A O 1
ATOM 2836 N N . SER A 1 373 ? -5.485 -18.752 -6.774 1.00 93.88 373 SER A N 1
ATOM 2837 C CA . SER A 1 373 ? -5.350 -19.518 -8.015 1.00 93.88 373 SER A CA 1
ATOM 2838 C C . SER A 1 373 ? -4.954 -18.622 -9.190 1.00 93.88 373 SER A C 1
ATOM 2840 O O . SER A 1 373 ? -5.691 -17.715 -9.574 1.00 93.88 373 SER A O 1
ATOM 2842 N N . GLY A 1 374 ? -3.775 -18.876 -9.762 1.00 86.12 374 GLY A N 1
ATOM 2843 C CA . GLY A 1 374 ? -3.221 -18.090 -10.866 1.00 86.12 374 GLY A CA 1
ATOM 2844 C C . GLY A 1 374 ? -2.530 -16.784 -10.456 1.00 86.12 374 GLY A C 1
ATOM 2845 O O . GLY A 1 374 ? -2.094 -16.059 -11.346 1.00 86.12 374 GLY A O 1
ATOM 2846 N N . LEU A 1 375 ? -2.398 -16.480 -9.157 1.00 87.88 375 LEU A N 1
ATOM 2847 C CA . LEU A 1 375 ? -1.630 -15.316 -8.703 1.00 87.88 375 LEU A CA 1
ATOM 2848 C C . LEU A 1 375 ? -0.122 -15.588 -8.814 1.00 87.88 375 LEU A C 1
ATOM 2850 O O . LEU A 1 375 ? 0.371 -16.620 -8.347 1.00 87.88 375 LEU A O 1
ATOM 2854 N N . ALA A 1 376 ? 0.625 -14.658 -9.408 1.00 85.44 376 ALA A N 1
ATOM 2855 C CA . ALA A 1 376 ? 2.074 -14.767 -9.532 1.00 85.44 376 ALA A CA 1
ATOM 2856 C C . ALA A 1 376 ? 2.774 -14.648 -8.164 1.00 85.44 376 ALA A C 1
ATOM 2858 O O . ALA A 1 376 ? 2.350 -13.889 -7.293 1.00 85.44 376 ALA A O 1
ATOM 2859 N N . ARG A 1 377 ? 3.895 -15.364 -7.978 1.00 82.69 377 ARG A N 1
ATOM 2860 C CA . ARG A 1 377 ? 4.681 -15.299 -6.726 1.00 82.69 377 ARG A CA 1
ATOM 2861 C C . ARG A 1 377 ? 5.239 -13.906 -6.433 1.00 82.69 377 ARG A C 1
ATOM 2863 O O . ARG A 1 377 ? 5.362 -13.546 -5.271 1.00 82.69 377 ARG A O 1
ATOM 2870 N N . THR A 1 378 ? 5.510 -13.119 -7.470 1.00 80.00 378 THR A N 1
ATOM 2871 C CA . THR A 1 378 ? 5.909 -11.704 -7.377 1.00 80.00 378 THR A CA 1
ATOM 2872 C C . THR A 1 378 ? 4.883 -10.844 -6.636 1.00 80.00 378 THR A C 1
ATOM 2874 O O . THR A 1 378 ? 5.254 -9.882 -5.973 1.00 80.00 378 THR A O 1
ATOM 2877 N N . SER A 1 379 ? 3.602 -11.217 -6.674 1.00 86.94 379 SER A N 1
ATOM 2878 C CA . SER A 1 379 ? 2.512 -10.485 -6.022 1.00 86.94 379 SER A CA 1
ATOM 2879 C C . SER A 1 379 ? 2.302 -10.913 -4.554 1.00 86.94 379 SER A C 1
ATOM 2881 O O . SER A 1 379 ? 1.447 -10.357 -3.866 1.00 86.94 379 SER A O 1
ATOM 2883 N N . TYR A 1 380 ? 3.078 -11.876 -4.024 1.00 92.38 380 TYR A N 1
ATOM 2884 C CA . TYR A 1 380 ? 2.867 -12.432 -2.673 1.00 92.38 380 TYR A CA 1
ATOM 2885 C C . TYR A 1 380 ? 3.243 -11.458 -1.544 1.00 92.38 380 TYR A C 1
ATOM 2887 O O . TYR A 1 380 ? 2.579 -11.457 -0.507 1.00 92.38 380 TYR A O 1
ATOM 2895 N N . ALA A 1 381 ? 4.253 -10.602 -1.735 1.00 90.94 381 ALA A N 1
ATOM 2896 C CA . ALA A 1 381 ? 4.582 -9.555 -0.764 1.00 90.94 381 ALA A CA 1
ATOM 2897 C C . ALA A 1 381 ? 3.423 -8.551 -0.615 1.00 90.94 381 ALA A C 1
ATOM 2899 O O . ALA A 1 381 ? 3.023 -8.231 0.503 1.00 90.94 381 ALA A O 1
ATOM 2900 N N . SER A 1 382 ? 2.815 -8.142 -1.736 1.00 92.00 382 SER A N 1
ATOM 2901 C CA . SER A 1 382 ? 1.611 -7.299 -1.753 1.00 92.00 382 SER A CA 1
ATOM 2902 C C . SER A 1 382 ? 0.395 -8.021 -1.156 1.00 92.00 382 SER A C 1
ATOM 2904 O O . SER A 1 382 ? -0.315 -7.446 -0.332 1.00 92.00 382 SER A O 1
ATOM 2906 N N . TRP A 1 383 ? 0.190 -9.304 -1.486 1.00 95.75 383 TRP A N 1
ATOM 2907 C CA . TRP A 1 383 ? -0.867 -10.139 -0.897 1.00 95.75 383 TRP A CA 1
ATOM 2908 C C . TRP A 1 383 ? -0.793 -10.166 0.635 1.00 95.75 383 TRP A C 1
ATOM 2910 O O . TRP A 1 383 ? -1.816 -9.984 1.300 1.00 95.75 383 TRP A O 1
ATOM 2920 N N . PHE A 1 384 ? 0.412 -10.357 1.185 1.00 97.12 384 PHE A N 1
ATOM 2921 C CA . PHE A 1 384 ? 0.636 -10.406 2.629 1.00 97.12 384 PHE A CA 1
ATOM 2922 C C . PHE A 1 384 ? 0.518 -9.022 3.276 1.00 97.12 384 PHE A C 1
ATOM 2924 O O . PHE A 1 384 ? -0.118 -8.903 4.319 1.00 97.12 384 PHE A O 1
ATOM 2931 N N . PHE A 1 385 ? 1.041 -7.968 2.642 1.00 97.31 385 PHE A N 1
ATOM 2932 C CA . PHE A 1 385 ? 0.848 -6.591 3.103 1.00 97.31 385 PHE A CA 1
ATOM 2933 C C . PHE A 1 385 ? -0.648 -6.259 3.227 1.00 97.31 385 PHE A C 1
ATOM 2935 O O . PHE A 1 385 ? -1.120 -5.941 4.316 1.00 97.31 385 PHE A O 1
ATOM 2942 N N . GLN A 1 386 ? -1.427 -6.468 2.165 1.00 97.75 386 GLN A N 1
ATOM 2943 C CA . GLN A 1 386 ? -2.862 -6.162 2.136 1.00 97.75 386 GLN A CA 1
ATOM 2944 C C . GLN A 1 386 ? -3.702 -7.037 3.088 1.00 97.75 386 GLN A C 1
ATOM 2946 O O . GLN A 1 386 ? -4.656 -6.542 3.692 1.00 97.75 386 GLN A O 1
ATOM 2951 N N . PHE A 1 387 ? -3.315 -8.303 3.314 1.00 97.88 387 PHE A N 1
ATOM 2952 C CA . PHE A 1 387 ? -3.914 -9.146 4.363 1.00 97.88 387 PHE A CA 1
ATOM 2953 C C . PHE A 1 387 ? -3.902 -8.441 5.726 1.00 97.88 387 PHE A C 1
ATOM 2955 O O . PHE A 1 387 ? -4.911 -8.441 6.435 1.00 97.88 387 PHE A O 1
ATOM 2962 N N . THR A 1 388 ? -2.772 -7.835 6.099 1.00 97.38 388 THR A N 1
ATOM 2963 C CA . THR A 1 388 ? -2.619 -7.261 7.440 1.00 97.38 388 THR A CA 1
ATOM 2964 C C . THR A 1 388 ? -3.561 -6.077 7.679 1.00 97.38 388 THR A C 1
ATOM 2966 O O . THR A 1 388 ? -4.125 -5.979 8.766 1.00 97.38 388 THR A O 1
ATOM 2969 N N . PHE A 1 389 ? -3.856 -5.276 6.649 1.00 98.06 389 PHE A N 1
ATOM 2970 C CA . PHE A 1 389 ? -4.827 -4.173 6.704 1.00 98.06 389 PHE A CA 1
ATOM 2971 C C . PHE A 1 389 ? -6.267 -4.698 6.822 1.00 98.06 389 PHE A C 1
ATOM 2973 O O . PHE A 1 389 ? -7.061 -4.177 7.613 1.00 98.06 389 PHE A O 1
ATOM 2980 N N . ALA A 1 390 ? -6.599 -5.764 6.084 1.00 98.00 390 ALA A N 1
ATOM 2981 C CA . ALA A 1 390 ? -7.901 -6.422 6.167 1.00 98.00 390 ALA A CA 1
ATOM 2982 C C . ALA A 1 390 ? -8.154 -7.005 7.569 1.00 98.00 390 ALA A C 1
ATOM 2984 O O . ALA A 1 390 ? -9.224 -6.799 8.148 1.00 98.00 390 ALA A O 1
ATOM 2985 N N . ALA A 1 391 ? -7.143 -7.665 8.147 1.00 96.06 391 ALA A N 1
ATOM 2986 C CA . ALA A 1 391 ? -7.183 -8.164 9.518 1.00 96.06 391 ALA A CA 1
ATOM 2987 C C . ALA A 1 391 ? -7.353 -7.020 10.535 1.00 96.06 391 ALA A C 1
ATOM 2989 O O . ALA A 1 391 ? -8.238 -7.101 11.383 1.00 96.06 391 ALA A O 1
ATOM 2990 N N . THR A 1 392 ? -6.589 -5.923 10.412 1.00 95.88 392 THR A N 1
ATOM 2991 C CA . THR A 1 392 ? -6.746 -4.723 11.258 1.00 95.88 392 THR A CA 1
ATOM 2992 C C . THR A 1 392 ? -8.181 -4.186 11.229 1.00 95.88 392 THR A C 1
ATOM 2994 O O . THR A 1 392 ? -8.728 -3.876 12.286 1.00 95.88 392 THR A O 1
ATOM 2997 N N . SER A 1 393 ? -8.831 -4.117 10.059 1.00 97.00 393 SER A N 1
ATOM 2998 C CA . SER A 1 393 ? -10.218 -3.630 9.963 1.00 97.00 393 SER A CA 1
ATOM 2999 C C . SER A 1 393 ? -11.213 -4.499 10.747 1.00 97.00 393 SER A C 1
ATOM 3001 O O . SER A 1 393 ? -12.125 -3.970 11.386 1.00 97.00 393 SER A O 1
ATOM 3003 N N . ALA A 1 394 ? -11.011 -5.822 10.770 1.00 95.75 394 ALA A N 1
ATOM 3004 C CA . ALA A 1 394 ? -11.825 -6.736 11.572 1.00 95.75 394 ALA A CA 1
ATOM 3005 C C . ALA A 1 394 ? -11.548 -6.613 13.080 1.00 95.75 394 ALA A C 1
ATOM 3007 O O . ALA A 1 394 ? -12.499 -6.551 13.864 1.00 95.75 394 ALA A O 1
ATOM 3008 N N . THR A 1 395 ? -10.277 -6.490 13.480 1.00 95.50 395 THR A N 1
ATOM 3009 C CA . THR A 1 395 ? -9.876 -6.313 14.887 1.00 95.50 395 THR A CA 1
ATOM 3010 C C . THR A 1 395 ? -10.471 -5.040 15.510 1.00 95.50 395 THR A C 1
ATOM 3012 O O . THR A 1 395 ? -10.824 -5.037 16.685 1.00 95.50 395 THR A O 1
ATOM 3015 N N . ILE A 1 396 ? -10.689 -3.968 14.736 1.00 96.88 396 ILE A N 1
ATOM 3016 C CA . ILE A 1 396 ? -11.369 -2.748 15.228 1.00 96.88 396 ILE A CA 1
ATOM 3017 C C . ILE A 1 396 ? -12.766 -3.062 15.798 1.00 96.88 396 ILE A C 1
ATOM 3019 O O . ILE A 1 396 ? -13.153 -2.512 16.832 1.00 96.88 396 ILE A O 1
ATOM 3023 N N . VAL A 1 397 ? -13.509 -3.978 15.164 1.00 96.12 397 VAL A N 1
ATOM 3024 C CA . VAL A 1 397 ? -14.853 -4.377 15.614 1.00 96.12 397 VAL A CA 1
ATOM 3025 C C . VAL A 1 397 ? -14.798 -5.071 16.971 1.00 96.12 397 VAL A C 1
ATOM 3027 O O . VAL A 1 397 ? -15.689 -4.851 17.797 1.00 96.12 397 VAL A O 1
ATOM 3030 N N . SER A 1 398 ? -13.744 -5.852 17.235 1.00 92.75 398 SER A N 1
ATOM 3031 C CA . SER A 1 398 ? -13.648 -6.696 18.427 1.00 92.75 398 SER A CA 1
ATOM 3032 C C . SER A 1 398 ? -13.677 -5.883 19.726 1.00 92.75 398 SER A C 1
ATOM 3034 O O . SER A 1 398 ? -14.268 -6.314 20.720 1.00 92.75 398 SER A O 1
ATOM 3036 N N . GLY A 1 399 ? -13.091 -4.681 19.700 1.00 92.69 399 GLY A N 1
ATOM 3037 C CA . GLY A 1 399 ? -13.046 -3.752 20.826 1.00 92.69 399 GLY A CA 1
ATOM 3038 C C . GLY A 1 399 ? -14.430 -3.279 21.268 1.00 92.69 399 GLY A C 1
ATOM 3039 O O . GLY A 1 399 ? -14.785 -3.402 22.442 1.00 92.69 399 GLY A O 1
ATOM 3040 N N . ALA A 1 400 ? -15.250 -2.805 20.326 1.00 95.69 400 ALA A N 1
ATOM 3041 C CA . ALA A 1 400 ? -16.566 -2.237 20.625 1.00 95.69 400 ALA A CA 1
ATOM 3042 C C . ALA A 1 400 ? -17.561 -3.277 21.181 1.00 95.69 400 ALA A C 1
ATOM 3044 O O . ALA A 1 400 ? -18.424 -2.960 22.010 1.00 95.69 400 ALA A O 1
ATOM 3045 N N . VAL A 1 401 ? -17.428 -4.543 20.771 1.00 95.31 401 VAL A N 1
ATOM 3046 C CA . VAL A 1 401 ? -18.297 -5.651 21.210 1.00 95.31 401 VAL A CA 1
ATOM 3047 C C . VAL A 1 401 ? -17.750 -6.451 22.404 1.00 95.31 401 VAL A C 1
ATOM 3049 O O . VAL A 1 401 ? -18.387 -7.414 22.850 1.00 95.31 401 VAL A O 1
ATOM 3052 N N . ALA A 1 402 ? -16.611 -6.038 22.969 1.00 94.06 402 ALA A N 1
ATOM 3053 C CA . ALA A 1 402 ? -15.931 -6.761 24.038 1.00 94.06 402 ALA A CA 1
ATOM 3054 C C . ALA A 1 402 ? -16.803 -6.996 25.293 1.00 94.06 402 ALA A C 1
ATOM 3056 O O . ALA A 1 402 ? -17.813 -6.327 25.546 1.00 94.06 402 ALA A O 1
ATOM 3057 N N . GLU A 1 403 ? -16.392 -7.995 26.080 1.00 94.38 403 GLU A N 1
ATOM 3058 C CA . GLU A 1 403 ? -17.003 -8.462 27.340 1.00 94.38 403 GLU A CA 1
ATOM 3059 C C . GLU A 1 403 ? -18.419 -9.064 27.283 1.00 94.38 403 GLU A C 1
ATOM 3061 O O . GLU A 1 403 ? -18.868 -9.580 28.304 1.00 94.38 403 GLU A O 1
ATOM 3066 N N . ARG A 1 404 ? -19.131 -9.012 26.149 1.00 95.12 404 ARG A N 1
ATOM 3067 C CA . ARG A 1 404 ? -20.521 -9.519 26.052 1.00 95.12 404 ARG A CA 1
ATOM 3068 C C . ARG A 1 404 ? -20.901 -10.206 24.738 1.00 95.12 404 ARG A C 1
ATOM 3070 O O . ARG A 1 404 ? -21.978 -10.791 24.642 1.00 95.12 404 ARG A O 1
ATOM 3077 N N . CYS A 1 405 ? -20.046 -10.126 23.724 1.00 94.44 405 CYS A N 1
ATOM 3078 C CA . CYS A 1 405 ? -20.252 -10.798 22.446 1.00 94.44 405 CYS A CA 1
ATOM 3079 C C . CYS A 1 405 ? -19.829 -12.275 22.517 1.00 94.44 405 CYS A C 1
ATOM 3081 O O . CYS A 1 405 ? -18.848 -12.618 23.179 1.00 94.44 405 CYS A O 1
ATOM 3083 N N . LYS A 1 406 ? -20.590 -13.139 21.847 1.00 92.44 406 LYS A N 1
ATOM 3084 C CA . LYS A 1 406 ? -20.346 -14.581 21.728 1.00 92.44 406 LYS A CA 1
ATOM 3085 C C . LYS A 1 406 ? -19.260 -14.897 20.702 1.00 92.44 406 LYS A C 1
ATOM 3087 O O . LYS A 1 406 ? -19.168 -14.237 19.670 1.00 92.44 406 LYS A O 1
ATOM 3092 N N . PHE A 1 407 ? -18.496 -15.957 20.954 1.00 87.88 407 PHE A N 1
ATOM 3093 C CA . PHE A 1 407 ? -17.406 -16.427 20.094 1.00 87.88 407 PHE A CA 1
ATOM 3094 C C . PHE A 1 407 ? -17.842 -16.662 18.639 1.00 87.88 407 PHE A C 1
ATOM 3096 O O . PHE A 1 407 ? -17.162 -16.252 17.700 1.00 87.88 407 PHE A O 1
ATOM 3103 N N . GLU A 1 408 ? -19.014 -17.264 18.445 1.00 90.38 408 GLU A N 1
ATOM 3104 C CA . GLU A 1 408 ? -19.574 -17.576 17.130 1.00 90.38 408 GLU A CA 1
ATOM 3105 C C . GLU A 1 408 ? -19.874 -16.306 16.322 1.00 90.38 408 GLU A C 1
ATOM 3107 O O . GLU A 1 408 ? -19.688 -16.289 15.106 1.00 90.38 408 GLU A O 1
ATOM 3112 N N . CYS A 1 409 ? -20.280 -15.222 16.994 1.00 92.75 409 CYS A N 1
ATOM 3113 C CA . CYS A 1 409 ? -20.465 -13.916 16.367 1.00 92.75 409 CYS A CA 1
ATOM 3114 C C . CYS A 1 409 ? -19.136 -13.325 15.884 1.00 92.75 409 CYS A C 1
ATOM 3116 O O . CYS A 1 409 ? -19.091 -12.812 14.768 1.00 92.75 409 CYS A O 1
ATOM 3118 N N . TYR A 1 410 ? -18.060 -13.438 16.678 1.00 89.81 410 TYR A N 1
ATOM 3119 C CA . TYR A 1 410 ? -16.727 -12.967 16.280 1.00 89.81 410 TYR A CA 1
ATOM 3120 C C . TYR A 1 410 ? -16.244 -13.647 15.002 1.00 89.81 410 TYR A C 1
ATOM 3122 O O . TYR A 1 410 ? -15.937 -12.968 14.023 1.00 89.81 410 TYR A O 1
ATOM 3130 N N . VAL A 1 411 ? -16.258 -14.983 14.972 1.00 92.06 411 VAL A N 1
ATOM 3131 C CA . VAL A 1 411 ? -15.854 -15.743 13.778 1.00 92.06 411 VAL A CA 1
ATOM 3132 C C . VAL A 1 411 ? -16.743 -15.385 12.584 1.00 92.06 411 VAL A C 1
ATOM 3134 O O . VAL A 1 411 ? -16.236 -15.124 11.495 1.00 92.06 411 VAL A O 1
ATOM 3137 N N . ALA A 1 412 ? -18.064 -15.312 12.777 1.00 95.31 412 ALA A N 1
ATOM 3138 C CA . ALA A 1 412 ? -18.991 -15.001 11.695 1.00 95.31 412 ALA A CA 1
ATOM 3139 C C . ALA A 1 412 ? -18.779 -13.591 11.114 1.00 95.31 412 ALA A C 1
ATOM 3141 O O . ALA A 1 412 ? -18.737 -13.451 9.888 1.00 95.31 412 ALA A O 1
ATOM 3142 N N . TYR A 1 413 ? -18.649 -12.549 11.949 1.00 94.75 413 TYR A N 1
ATOM 3143 C CA . TYR A 1 413 ? -18.446 -11.191 11.436 1.00 94.75 413 TYR A CA 1
ATOM 3144 C C . TYR A 1 413 ? -17.058 -11.029 10.821 1.00 94.75 413 TYR A C 1
ATOM 3146 O O . TYR A 1 413 ? -16.959 -10.355 9.800 1.00 94.75 413 TYR A O 1
ATOM 3154 N N . ASN A 1 414 ? -16.011 -11.637 11.394 1.00 95.38 414 ASN A N 1
ATOM 3155 C CA . ASN A 1 414 ? -14.658 -11.551 10.848 1.00 95.38 414 ASN A CA 1
ATOM 3156 C C . ASN A 1 414 ? -14.626 -12.133 9.429 1.00 95.38 414 ASN A C 1
ATOM 3158 O O . ASN A 1 414 ? -14.225 -11.441 8.491 1.00 95.38 414 ASN A O 1
ATOM 3162 N N . LEU A 1 415 ? -15.168 -13.347 9.257 1.00 96.56 415 LEU A N 1
ATOM 3163 C CA . LEU A 1 415 ? -15.298 -13.971 7.945 1.00 96.56 415 LEU A CA 1
ATOM 3164 C C . LEU A 1 415 ? -16.099 -13.074 6.991 1.00 96.56 415 LEU A C 1
ATOM 3166 O O . LEU A 1 415 ? -15.610 -12.790 5.906 1.00 96.56 415 LEU A O 1
ATOM 3170 N N . MET A 1 416 ? -17.277 -12.567 7.372 1.00 96.94 416 MET A N 1
ATOM 3171 C CA . MET A 1 416 ? -18.078 -11.673 6.512 1.00 96.94 416 MET A CA 1
ATOM 3172 C C . MET A 1 416 ? -17.328 -10.385 6.121 1.00 96.94 416 MET A C 1
ATOM 3174 O O . MET A 1 416 ? -17.372 -9.960 4.962 1.00 96.94 416 MET A O 1
ATOM 3178 N N . LEU A 1 417 ? -16.629 -9.762 7.073 1.00 97.88 417 LEU A N 1
ATOM 3179 C CA . LEU A 1 417 ? -15.939 -8.496 6.854 1.00 97.88 417 LEU A CA 1
ATOM 3180 C C . LEU A 1 417 ? -14.733 -8.688 5.927 1.00 97.88 417 LEU A C 1
ATOM 3182 O O . LEU A 1 417 ? -14.659 -8.028 4.892 1.00 97.88 417 LEU A O 1
ATOM 3186 N N . VAL A 1 418 ? -13.838 -9.626 6.251 1.00 98.38 418 VAL A N 1
ATOM 3187 C CA . VAL A 1 418 ? -12.578 -9.855 5.522 1.00 98.38 418 VAL A CA 1
ATOM 3188 C C . VAL A 1 418 ? -12.790 -10.591 4.196 1.00 98.38 418 VAL A C 1
ATOM 3190 O O . VAL A 1 418 ? -12.055 -10.348 3.241 1.00 98.38 418 VAL A O 1
ATOM 3193 N N . SER A 1 419 ? -13.803 -11.461 4.092 1.00 97.56 419 SER A N 1
ATOM 3194 C CA . SER A 1 419 ? -14.086 -12.191 2.846 1.00 97.56 419 SER A CA 1
ATOM 3195 C C . SER A 1 419 ? -14.825 -11.367 1.798 1.00 97.56 419 SER A C 1
ATOM 3197 O O . SER A 1 419 ? -14.764 -11.755 0.635 1.00 97.56 419 SER A O 1
ATOM 3199 N N . PHE A 1 420 ? -15.530 -10.285 2.174 1.00 98.06 420 PHE A N 1
ATOM 3200 C CA . PHE A 1 420 ? -16.414 -9.557 1.251 1.00 98.06 420 PHE A CA 1
ATOM 3201 C C . PHE A 1 420 ? -16.563 -8.048 1.518 1.00 98.06 420 PHE A C 1
ATOM 3203 O O . PHE A 1 420 ? -16.322 -7.254 0.610 1.00 98.06 420 PHE A O 1
ATOM 3210 N N . VAL A 1 421 ? -16.941 -7.615 2.730 1.00 98.69 421 VAL A N 1
ATOM 3211 C CA . VAL A 1 421 ? -17.306 -6.197 2.971 1.00 98.69 421 VAL A CA 1
ATOM 3212 C C . VAL A 1 421 ? -16.112 -5.250 2.822 1.00 98.69 421 VAL A C 1
ATOM 3214 O O . VAL A 1 421 ? -16.230 -4.244 2.122 1.00 98.69 421 VAL A O 1
ATOM 3217 N N . TYR A 1 422 ? -14.985 -5.577 3.460 1.00 98.69 422 TYR A N 1
ATOM 3218 C CA . TYR A 1 422 ? -13.727 -4.830 3.384 1.00 98.69 422 TYR A CA 1
ATOM 3219 C C . TYR A 1 422 ? -13.103 -4.877 1.974 1.00 98.69 422 TYR A C 1
ATOM 3221 O O . TYR A 1 422 ? -12.857 -3.803 1.420 1.00 98.69 422 TYR A O 1
ATOM 3229 N N . PRO A 1 423 ? -12.910 -6.061 1.342 1.00 98.62 423 PRO A N 1
ATOM 3230 C CA . PRO A 1 423 ? -12.338 -6.167 -0.000 1.00 98.62 423 PRO A CA 1
ATOM 3231 C C . PRO A 1 423 ? -12.982 -5.267 -1.049 1.00 98.62 423 PRO A C 1
ATOM 3233 O O . PRO A 1 423 ? -12.278 -4.649 -1.838 1.00 98.62 423 PRO A O 1
ATOM 3236 N N . VAL A 1 424 ? -14.312 -5.160 -1.042 1.00 98.69 424 VAL A N 1
ATOM 3237 C CA . VAL A 1 424 ? -15.051 -4.345 -2.014 1.00 98.69 424 VAL A CA 1
ATOM 3238 C C . VAL A 1 424 ? -14.754 -2.848 -1.838 1.00 98.69 424 VAL A C 1
ATOM 3240 O O . VAL A 1 424 ? -14.581 -2.134 -2.822 1.00 98.69 424 VAL A O 1
ATOM 3243 N N . VAL A 1 425 ? -14.618 -2.369 -0.597 1.00 98.69 425 VAL A N 1
ATOM 3244 C CA . VAL A 1 425 ? -14.262 -0.965 -0.320 1.00 98.69 425 VAL A CA 1
ATOM 3245 C C . VAL A 1 425 ? -12.801 -0.680 -0.674 1.00 98.69 425 VAL A C 1
ATOM 3247 O O . VAL A 1 425 ? -12.517 0.369 -1.255 1.00 98.69 425 VAL A O 1
ATOM 3250 N N . ALA A 1 426 ? -11.894 -1.614 -0.364 1.00 98.56 426 ALA A N 1
ATOM 3251 C CA . ALA A 1 426 ? -10.486 -1.547 -0.756 1.00 98.56 426 ALA A CA 1
ATOM 3252 C C . ALA A 1 426 ? -10.339 -1.502 -2.288 1.00 98.56 426 ALA A C 1
ATOM 3254 O O . ALA A 1 426 ? -9.657 -0.627 -2.820 1.00 98.56 426 ALA A O 1
ATOM 3255 N N . HIS A 1 427 ? -11.061 -2.367 -3.005 1.00 98.44 427 HIS A N 1
ATOM 3256 C CA . HIS A 1 427 ? -11.099 -2.387 -4.464 1.00 98.44 427 HIS A CA 1
ATOM 3257 C C . HIS A 1 427 ? -11.500 -1.026 -5.051 1.00 98.44 427 HIS A C 1
ATOM 3259 O O . HIS A 1 427 ? -10.801 -0.521 -5.927 1.00 98.44 427 HIS A O 1
ATOM 3265 N N . TRP A 1 428 ? -12.578 -0.395 -4.558 1.00 98.12 428 TRP A N 1
ATOM 3266 C CA . TRP A 1 428 ? -13.079 0.873 -5.112 1.00 98.12 428 TRP A CA 1
ATOM 3267 C C . TRP A 1 428 ? -12.041 1.999 -5.151 1.00 98.12 428 TRP A C 1
ATOM 3269 O O . TRP A 1 428 ? -12.114 2.823 -6.066 1.00 98.12 428 TRP A O 1
ATOM 3279 N N . VAL A 1 429 ? -11.123 2.051 -4.178 1.00 97.75 429 VAL A N 1
ATOM 3280 C CA . VAL A 1 429 ? -10.155 3.150 -4.010 1.00 97.75 429 VAL A CA 1
ATOM 3281 C C . VAL A 1 429 ? -8.712 2.771 -4.363 1.00 97.75 429 VAL A C 1
ATOM 3283 O O . VAL A 1 429 ? -7.979 3.631 -4.847 1.00 97.75 429 VAL A O 1
ATOM 3286 N N . TRP A 1 430 ? -8.306 1.508 -4.178 1.00 96.94 430 TRP A N 1
ATOM 3287 C CA . TRP A 1 430 ? -6.921 1.061 -4.382 1.00 96.94 430 TRP A CA 1
ATOM 3288 C C . TRP A 1 430 ? -6.697 0.218 -5.638 1.00 96.94 430 TRP A C 1
ATOM 3290 O O . TRP A 1 430 ? -5.572 0.203 -6.140 1.00 96.94 430 TRP A O 1
ATOM 3300 N N . SER A 1 431 ? -7.718 -0.444 -6.198 1.00 94.94 431 SER A N 1
ATOM 3301 C CA . SER A 1 431 ? -7.546 -1.061 -7.519 1.00 94.94 431 SER A CA 1
ATOM 3302 C C . SER A 1 431 ? -7.404 0.036 -8.587 1.00 94.94 431 SER A C 1
ATOM 3304 O O . SER A 1 431 ? -8.194 0.986 -8.588 1.00 94.94 431 SER A O 1
ATOM 3306 N N . PRO A 1 432 ? -6.480 -0.092 -9.561 1.00 92.25 432 PRO A N 1
ATOM 3307 C CA . PRO A 1 432 ? -6.463 0.746 -10.764 1.00 92.25 432 PRO A CA 1
ATOM 3308 C C . PRO A 1 432 ? -7.778 0.715 -11.557 1.00 92.25 432 PRO A C 1
ATOM 3310 O O . PRO A 1 432 ? -8.043 1.629 -12.340 1.00 92.25 432 PRO A O 1
ATOM 3313 N N . TRP A 1 433 ? -8.598 -0.322 -11.356 1.00 92.88 433 TRP A N 1
ATOM 3314 C CA . TRP A 1 433 ? -9.915 -0.490 -11.966 1.00 92.88 433 TRP A CA 1
ATOM 3315 C C . TRP A 1 433 ? -11.064 0.017 -11.100 1.00 92.88 433 TRP A C 1
ATOM 3317 O O . TRP A 1 433 ? -12.127 0.291 -11.653 1.00 92.88 433 TRP A O 1
ATOM 3327 N N . GLY A 1 434 ? -10.864 0.201 -9.791 1.00 95.44 434 GLY A N 1
ATOM 3328 C CA . GLY A 1 434 ? -11.900 0.628 -8.850 1.00 95.44 434 GLY A CA 1
ATOM 3329 C C . GLY A 1 434 ? -12.513 1.975 -9.228 1.00 95.44 434 GLY A C 1
ATOM 3330 O O . GLY A 1 434 ? -11.807 2.896 -9.639 1.00 95.44 434 GLY A O 1
ATOM 3331 N N . TRP A 1 435 ? -13.836 2.112 -9.137 1.00 95.12 435 TRP A N 1
ATOM 3332 C CA . TRP A 1 435 ? -14.566 3.268 -9.684 1.00 95.12 435 TRP A CA 1
ATOM 3333 C C . TRP A 1 435 ? -14.305 4.616 -8.993 1.00 95.12 435 TRP A C 1
ATOM 3335 O O . TRP A 1 435 ? -14.587 5.660 -9.583 1.00 95.12 435 TRP A O 1
ATOM 3345 N N . MET A 1 436 ? -13.763 4.616 -7.772 1.00 96.06 436 MET A N 1
ATOM 3346 C CA . MET A 1 436 ? -13.374 5.833 -7.049 1.00 96.06 436 MET A CA 1
ATOM 3347 C C . MET A 1 436 ? -11.870 6.118 -7.091 1.00 96.06 436 MET A C 1
ATOM 3349 O O . MET A 1 436 ? -11.452 7.210 -6.703 1.00 96.06 436 MET A O 1
ATOM 3353 N N . SER A 1 437 ? -11.062 5.160 -7.544 1.00 95.81 437 SER A N 1
ATOM 3354 C CA . SER A 1 437 ? -9.606 5.223 -7.473 1.00 95.81 437 SER A CA 1
ATOM 3355 C C . SER A 1 437 ? -9.030 6.435 -8.214 1.00 95.81 437 SER A C 1
ATOM 3357 O O . SER A 1 437 ? -9.411 6.754 -9.343 1.00 95.81 437 SER A O 1
ATOM 3359 N N . ALA A 1 438 ? -8.067 7.102 -7.577 1.00 95.19 438 ALA A N 1
ATOM 3360 C CA . ALA A 1 438 ? -7.287 8.184 -8.175 1.00 95.19 438 ALA A CA 1
ATOM 3361 C C . ALA A 1 438 ? -6.167 7.695 -9.120 1.00 95.19 438 ALA A C 1
ATOM 3363 O O . ALA A 1 438 ? -5.593 8.509 -9.855 1.00 95.19 438 ALA A O 1
ATOM 3364 N N . THR A 1 439 ? -5.873 6.385 -9.132 1.00 92.31 439 THR A N 1
ATOM 3365 C CA . THR A 1 439 ? -4.887 5.753 -10.032 1.00 92.31 439 THR A CA 1
ATOM 3366 C C . THR A 1 439 ? -5.486 5.300 -11.366 1.00 92.31 439 THR A C 1
ATOM 3368 O O . THR A 1 439 ? -4.739 4.853 -12.238 1.00 92.31 439 THR A O 1
ATOM 3371 N N . ARG A 1 440 ? -6.809 5.434 -11.569 1.00 91.25 440 ARG A N 1
ATOM 3372 C CA . ARG A 1 440 ? -7.455 5.087 -12.845 1.00 91.25 440 ARG A CA 1
ATOM 3373 C C . ARG A 1 440 ? -6.846 5.871 -14.004 1.00 91.25 440 ARG A C 1
ATOM 3375 O O . ARG A 1 440 ? -6.537 7.058 -13.888 1.00 91.25 440 ARG A O 1
ATOM 3382 N N . THR A 1 441 ? -6.770 5.217 -15.154 1.00 88.31 441 THR A N 1
ATOM 3383 C CA . THR A 1 441 ? -6.322 5.805 -16.419 1.00 88.31 441 THR A CA 1
ATOM 3384 C C . THR A 1 441 ? -7.376 5.586 -17.502 1.00 88.31 441 THR A C 1
ATOM 3386 O O . THR A 1 441 ? -8.334 4.836 -17.311 1.00 88.31 441 THR A O 1
ATOM 3389 N N . GLN A 1 442 ? -7.174 6.182 -18.678 1.00 86.12 442 GLN A N 1
ATOM 3390 C CA . GLN A 1 442 ? -7.965 5.869 -19.875 1.00 86.12 442 GLN A CA 1
ATOM 3391 C C . GLN A 1 442 ? -7.953 4.358 -20.214 1.00 86.12 442 GLN A C 1
ATOM 3393 O O . GLN A 1 442 ? -8.916 3.850 -20.775 1.00 86.12 442 GLN A O 1
ATOM 3398 N N . ALA A 1 443 ? -6.907 3.612 -19.827 1.00 84.69 443 ALA A N 1
ATOM 3399 C CA . ALA A 1 443 ? -6.811 2.166 -20.054 1.00 84.69 443 ALA A CA 1
ATOM 3400 C C . ALA A 1 443 ? -7.580 1.311 -19.025 1.00 84.69 443 ALA A C 1
ATOM 3402 O O . ALA A 1 443 ? -7.917 0.167 -19.328 1.00 84.69 443 ALA A O 1
ATOM 3403 N N . THR A 1 444 ? -7.870 1.846 -17.832 1.00 88.19 444 THR A N 1
ATOM 3404 C CA . THR A 1 444 ? -8.622 1.150 -16.765 1.00 88.19 444 THR A CA 1
ATOM 3405 C C . THR A 1 444 ? -10.038 1.702 -16.562 1.00 88.19 444 THR A C 1
ATOM 3407 O O . THR A 1 444 ? -10.732 1.351 -15.604 1.00 88.19 444 THR A O 1
ATOM 3410 N N . SER A 1 445 ? -10.500 2.560 -17.479 1.00 83.25 445 SER A N 1
ATOM 3411 C CA . SER A 1 445 ? -11.833 3.155 -17.449 1.00 83.25 445 SER A CA 1
ATOM 3412 C C . SER A 1 445 ? -12.667 2.770 -18.667 1.00 83.25 445 SER A C 1
ATOM 3414 O O . SER A 1 445 ? -12.313 3.062 -19.801 1.00 83.25 445 SER A O 1
ATOM 3416 N N . SER A 1 446 ? -13.827 2.161 -18.417 1.00 68.62 446 SER A N 1
ATOM 3417 C CA . SER A 1 446 ? -14.866 1.888 -19.420 1.00 68.62 446 SER A CA 1
ATOM 3418 C C . SER A 1 446 ? -15.957 2.972 -19.474 1.00 68.62 446 SER A C 1
ATOM 3420 O O . SER A 1 446 ? -16.870 2.897 -20.296 1.00 68.62 446 SER A O 1
ATOM 3422 N N . SER A 1 447 ? -15.873 3.991 -18.611 1.00 62.38 447 SER A N 1
ATOM 3423 C CA . SER A 1 447 ? -16.782 5.140 -18.553 1.00 62.38 447 SER A CA 1
ATOM 3424 C C . SER A 1 447 ? -16.208 6.363 -19.270 1.00 62.38 447 SER A C 1
ATOM 3426 O O . SER A 1 447 ? -15.007 6.608 -19.213 1.00 62.38 447 SER A O 1
ATOM 3428 N N . GLY A 1 448 ? -17.084 7.201 -19.843 1.00 62.03 448 GLY A N 1
ATOM 3429 C CA . GLY A 1 448 ? -16.721 8.472 -20.501 1.00 62.03 448 GLY A CA 1
ATOM 3430 C C . GLY A 1 448 ? -16.152 9.567 -19.581 1.00 62.03 448 GLY A C 1
ATOM 3431 O O . GLY A 1 448 ? -15.898 10.674 -20.040 1.00 62.03 448 GLY A O 1
ATOM 3432 N N . TYR A 1 449 ? -15.951 9.257 -18.299 1.00 69.06 449 TYR A N 1
ATOM 3433 C CA . TYR A 1 449 ? -15.144 10.018 -17.349 1.00 69.06 449 TYR A CA 1
ATOM 3434 C C . TYR A 1 449 ? -14.153 9.039 -16.708 1.00 69.06 449 TYR A C 1
ATOM 3436 O O . TYR A 1 449 ? -14.570 7.952 -16.290 1.00 69.06 449 TYR A O 1
ATOM 3444 N N . VAL A 1 450 ? -12.868 9.403 -16.629 1.00 86.81 450 VAL A N 1
ATOM 3445 C CA . VAL A 1 450 ? -11.831 8.537 -16.035 1.00 86.81 450 VAL A CA 1
ATOM 3446 C C . VAL A 1 450 ? -11.874 8.578 -14.516 1.00 86.81 450 VAL A C 1
ATOM 3448 O O . VAL A 1 450 ? -11.879 7.529 -13.883 1.00 86.81 450 VAL A O 1
ATOM 3451 N N . LEU A 1 451 ? -11.920 9.775 -13.927 1.00 93.19 451 LEU A N 1
ATOM 3452 C CA . LEU A 1 451 ? -11.873 9.982 -12.480 1.00 93.19 451 LEU A CA 1
ATOM 3453 C C . LEU A 1 451 ? -13.199 10.534 -11.952 1.00 93.19 451 LEU A C 1
ATOM 3455 O O . LEU A 1 451 ? -13.778 11.452 -12.539 1.00 93.19 451 LEU A O 1
ATOM 3459 N N . LEU A 1 452 ? -13.644 10.033 -10.794 1.00 94.06 452 LEU A N 1
ATOM 3460 C CA . LEU A 1 452 ? -14.812 10.565 -10.087 1.00 94.06 452 LEU A CA 1
ATOM 3461 C C . LEU A 1 452 ? -14.617 12.070 -9.826 1.00 94.06 452 LEU A C 1
ATOM 3463 O O . LEU A 1 452 ? -13.621 12.478 -9.229 1.00 94.06 452 LEU A O 1
ATOM 3467 N N . PHE A 1 453 ? -15.539 12.893 -10.335 1.00 93.88 453 PHE A N 1
ATOM 3468 C CA . PHE A 1 453 ? -15.462 14.363 -10.338 1.00 93.88 453 PHE A CA 1
ATOM 3469 C C . PHE A 1 453 ? -14.133 14.954 -10.856 1.00 93.88 453 PHE A C 1
ATOM 3471 O O . PHE A 1 453 ? -13.731 16.029 -10.414 1.00 93.88 453 PHE A O 1
ATOM 3478 N N . ASN A 1 454 ? -13.441 14.292 -11.794 1.00 91.06 454 ASN A N 1
ATOM 3479 C CA . ASN A 1 454 ? -12.136 14.750 -12.303 1.00 91.06 454 ASN A CA 1
ATOM 3480 C C . ASN A 1 454 ? -11.073 14.868 -11.178 1.00 91.06 454 ASN A C 1
ATOM 3482 O O . ASN A 1 454 ? -10.272 15.803 -11.132 1.00 91.06 454 ASN A O 1
ATOM 3486 N N . SER A 1 455 ? -11.141 13.946 -10.212 1.00 93.25 455 SER A N 1
ATOM 3487 C CA . SER A 1 455 ? -10.281 13.887 -9.023 1.00 93.25 455 SER A CA 1
ATOM 3488 C C . SER A 1 455 ? -9.946 12.444 -8.645 1.00 93.25 455 SER A C 1
ATOM 3490 O O . SER A 1 455 ? -8.780 12.091 -8.487 1.00 93.25 455 SER A O 1
ATOM 3492 N N . GLY A 1 456 ? -10.975 11.603 -8.510 1.00 95.38 456 GLY A N 1
ATOM 3493 C CA . GLY A 1 456 ? -10.869 10.380 -7.720 1.00 95.38 456 GLY A CA 1
ATOM 3494 C C . GLY A 1 456 ? -10.804 10.699 -6.223 1.00 95.38 456 GLY A C 1
ATOM 3495 O O . GLY A 1 456 ? -10.874 11.862 -5.810 1.00 95.38 456 GLY A O 1
ATOM 3496 N N . VAL A 1 457 ? -10.699 9.650 -5.418 1.00 98.12 457 VAL A N 1
ATOM 3497 C CA . VAL A 1 457 ? -10.561 9.717 -3.961 1.00 98.12 457 VAL A CA 1
ATOM 3498 C C . VAL A 1 457 ? -9.099 9.510 -3.581 1.00 98.12 457 VAL A C 1
ATOM 3500 O O . VAL A 1 457 ? -8.452 8.586 -4.074 1.00 98.12 457 VAL A O 1
ATOM 3503 N N . TYR A 1 458 ? -8.588 10.363 -2.697 1.00 97.94 458 TYR A N 1
ATOM 3504 C CA . TYR A 1 458 ? -7.246 10.258 -2.134 1.00 97.94 458 TYR A CA 1
ATOM 3505 C C . TYR A 1 458 ? -7.334 9.612 -0.752 1.00 97.94 458 TYR A C 1
ATOM 3507 O O . TYR A 1 458 ? -7.735 10.249 0.222 1.00 97.94 458 TYR A O 1
ATOM 3515 N N . ASP A 1 459 ? -6.970 8.336 -0.692 1.00 98.25 459 ASP A N 1
ATOM 3516 C CA . ASP A 1 459 ? -6.849 7.564 0.541 1.00 98.25 459 ASP A CA 1
ATOM 3517 C C . ASP A 1 459 ? -5.609 6.669 0.434 1.00 98.25 459 ASP A C 1
ATOM 3519 O O . ASP A 1 459 ? -5.625 5.628 -0.226 1.00 98.25 459 ASP A O 1
ATOM 3523 N N . PHE A 1 460 ? -4.499 7.140 1.000 1.00 97.62 460 PHE A N 1
ATOM 3524 C CA . PHE A 1 460 ? -3.181 6.540 0.809 1.00 97.62 460 PHE A CA 1
ATOM 3525 C C . PHE A 1 460 ? -3.015 5.200 1.534 1.00 97.62 460 PHE A C 1
ATOM 3527 O O . PHE A 1 460 ? -2.522 4.249 0.937 1.00 97.62 460 PHE A O 1
ATOM 3534 N N . ALA A 1 461 ? -3.423 5.132 2.807 1.00 97.44 461 ALA A N 1
ATOM 3535 C CA . ALA A 1 461 ? -3.224 3.958 3.660 1.00 97.44 461 ALA A CA 1
ATOM 3536 C C . ALA A 1 461 ? -4.508 3.435 4.340 1.00 97.44 461 ALA A C 1
ATOM 3538 O O . ALA A 1 461 ? -4.482 2.351 4.917 1.00 97.44 461 ALA A O 1
ATOM 3539 N N . GLY A 1 462 ? -5.661 4.108 4.226 1.00 97.19 462 GLY A N 1
ATOM 3540 C CA . GLY A 1 462 ? -6.955 3.473 4.502 1.00 97.19 462 GLY A CA 1
ATOM 3541 C C . GLY A 1 462 ? -7.842 4.100 5.573 1.00 97.19 462 GLY A C 1
ATOM 3542 O O . GLY A 1 462 ? -8.409 3.370 6.395 1.00 97.19 462 GLY A O 1
ATOM 3543 N N . ASP A 1 463 ? -8.043 5.418 5.525 1.00 98.50 463 ASP A N 1
ATOM 3544 C CA . ASP A 1 463 ? -9.100 6.075 6.309 1.00 98.50 463 ASP A CA 1
ATOM 3545 C C . ASP A 1 463 ? -10.474 5.461 5.996 1.00 98.50 463 ASP A C 1
ATOM 3547 O O . ASP A 1 463 ? -11.243 5.156 6.909 1.00 98.50 463 ASP A O 1
ATOM 3551 N N . GLY A 1 464 ? -10.758 5.209 4.718 1.00 98.38 464 GLY A N 1
ATOM 3552 C CA . GLY A 1 464 ? -11.965 4.554 4.234 1.00 98.38 464 GLY A CA 1
ATOM 3553 C C . GLY A 1 464 ? -11.973 3.038 4.473 1.00 98.38 464 GLY A C 1
ATOM 3554 O O . GLY A 1 464 ? -12.734 2.573 5.331 1.00 98.38 464 GLY A O 1
ATOM 3555 N N . PRO A 1 465 ? -11.163 2.242 3.742 1.00 98.25 465 PRO A N 1
ATOM 3556 C CA . PRO A 1 465 ? -11.203 0.786 3.788 1.00 98.25 465 PRO A CA 1
ATOM 3557 C C . PRO A 1 465 ? -10.928 0.205 5.167 1.00 98.25 465 PRO A C 1
ATOM 3559 O O . PRO A 1 465 ? -11.581 -0.763 5.524 1.00 98.25 465 PRO A O 1
ATOM 3562 N N . VAL A 1 466 ? -10.000 0.754 5.958 1.00 98.50 466 VAL A N 1
ATOM 3563 C CA . VAL A 1 466 ? -9.658 0.164 7.262 1.00 98.50 466 VAL A CA 1
ATOM 3564 C C . VAL A 1 466 ? -10.475 0.803 8.376 1.00 98.50 466 VAL A C 1
ATOM 3566 O O . VAL A 1 466 ? -11.237 0.102 9.051 1.00 98.50 466 VAL A O 1
ATOM 3569 N N . HIS A 1 467 ? -10.330 2.115 8.575 1.00 98.75 467 HIS A N 1
ATOM 3570 C CA . HIS A 1 467 ? -10.838 2.784 9.775 1.00 98.75 467 HIS A CA 1
ATOM 3571 C C . HIS A 1 467 ? -12.338 3.075 9.720 1.00 98.75 467 HIS A C 1
ATOM 3573 O O . HIS A 1 467 ? -13.047 2.761 10.679 1.00 98.75 467 HIS A O 1
ATOM 3579 N N . MET A 1 468 ? -12.860 3.590 8.606 1.00 98.62 468 MET A N 1
ATOM 3580 C CA . MET A 1 468 ? -14.300 3.790 8.465 1.00 98.62 468 MET A CA 1
ATOM 3581 C C . MET A 1 468 ? -15.049 2.456 8.390 1.00 98.62 468 MET A C 1
ATOM 3583 O O . MET A 1 468 ? -16.033 2.303 9.112 1.00 98.62 468 MET A O 1
ATOM 3587 N N . VAL A 1 469 ? -14.593 1.467 7.609 1.00 98.81 469 VAL A N 1
ATOM 3588 C CA . VAL A 1 469 ? -15.249 0.140 7.574 1.00 98.81 469 VAL A CA 1
ATOM 3589 C C . VAL A 1 469 ? -15.287 -0.501 8.961 1.00 98.81 469 VAL A C 1
ATOM 3591 O O . VAL A 1 469 ? -16.372 -0.852 9.433 1.00 98.81 469 VAL A O 1
ATOM 3594 N N . GLY A 1 470 ? -14.143 -0.583 9.648 1.00 98.31 470 GLY A N 1
ATOM 3595 C CA . GLY A 1 470 ? -14.062 -1.145 10.996 1.00 98.31 470 GLY A CA 1
ATOM 3596 C C . GLY A 1 470 ? -14.904 -0.357 12.005 1.00 98.31 470 GLY A C 1
ATOM 3597 O O . GLY A 1 470 ? -15.699 -0.936 12.746 1.00 98.31 470 GLY A O 1
ATOM 3598 N N . GLY A 1 471 ? -14.806 0.974 12.007 1.00 98.44 471 GLY A N 1
ATOM 3599 C CA . GLY A 1 471 ? -15.524 1.847 12.941 1.00 98.44 471 GLY A CA 1
ATOM 3600 C C . GLY A 1 471 ? -17.044 1.892 12.725 1.00 98.44 471 GLY A C 1
ATOM 3601 O O . GLY A 1 471 ? -17.806 1.937 13.693 1.00 98.44 471 GLY A O 1
ATOM 3602 N N . ILE A 1 472 ? -17.519 1.827 11.478 1.00 98.69 472 ILE A N 1
ATOM 3603 C CA . ILE A 1 472 ? -18.958 1.783 11.160 1.00 98.69 472 ILE A CA 1
ATOM 3604 C C . ILE A 1 472 ? -19.524 0.389 11.463 1.00 98.69 472 ILE A C 1
ATOM 3606 O O . ILE A 1 472 ? -20.609 0.286 12.040 1.00 98.69 472 ILE A O 1
ATOM 3610 N N . ALA A 1 473 ? -18.780 -0.683 11.167 1.00 98.56 473 ALA A N 1
ATOM 3611 C CA . ALA A 1 473 ? -19.148 -2.033 11.592 1.00 98.56 473 ALA A CA 1
ATOM 3612 C C . ALA A 1 473 ? -19.217 -2.133 13.129 1.00 98.56 473 ALA A C 1
ATOM 3614 O O . ALA A 1 473 ? -20.197 -2.660 13.656 1.00 98.56 473 ALA A O 1
ATOM 3615 N N . SER A 1 474 ? -18.256 -1.533 13.843 1.00 98.19 474 SER A N 1
ATOM 3616 C CA . SER A 1 474 ? -18.251 -1.402 15.311 1.00 98.19 474 SER A CA 1
ATOM 3617 C C . SER A 1 474 ? -19.501 -0.698 15.837 1.00 98.19 474 SER A C 1
ATOM 3619 O O . SER A 1 474 ? -20.139 -1.186 16.770 1.00 98.19 474 SER A O 1
ATOM 3621 N N . PHE A 1 475 ? -19.891 0.424 15.220 1.00 98.50 475 PHE A N 1
ATOM 3622 C CA . PHE A 1 475 ? -21.078 1.188 15.610 1.00 98.50 475 PHE A CA 1
ATOM 3623 C C . PHE A 1 475 ? -22.358 0.358 15.487 1.00 98.50 475 PHE A C 1
ATOM 3625 O O . PHE A 1 475 ? -23.156 0.293 16.426 1.00 98.50 475 PHE A O 1
ATOM 3632 N N . VAL A 1 476 ? -22.539 -0.309 14.346 1.00 98.25 476 VAL A N 1
ATOM 3633 C CA . VAL A 1 476 ? -23.700 -1.170 14.089 1.00 98.25 476 VAL A CA 1
ATOM 3634 C C . VAL A 1 476 ? -23.718 -2.358 15.057 1.00 98.25 476 VAL A C 1
ATOM 3636 O O . VAL A 1 476 ? -24.749 -2.623 15.681 1.00 98.25 476 VAL A O 1
ATOM 3639 N N . ALA A 1 477 ? -22.579 -3.031 15.237 1.00 97.88 477 ALA A N 1
ATOM 3640 C CA . ALA A 1 477 ? -22.449 -4.180 16.126 1.00 97.88 477 ALA A CA 1
ATOM 3641 C C . ALA A 1 477 ? -22.775 -3.807 17.581 1.00 97.88 477 ALA A C 1
ATOM 3643 O O . ALA A 1 477 ? -23.668 -4.403 18.187 1.00 97.88 477 ALA A O 1
ATOM 3644 N N . ALA A 1 478 ? -22.128 -2.770 18.124 1.00 97.94 478 ALA A N 1
ATOM 3645 C CA . ALA A 1 478 ? -22.342 -2.311 19.496 1.00 97.94 478 ALA A CA 1
ATOM 3646 C C . ALA A 1 478 ? -23.777 -1.807 19.732 1.00 97.94 478 ALA A C 1
ATOM 3648 O O . ALA A 1 478 ? -24.339 -2.047 20.806 1.00 97.94 478 ALA A O 1
ATOM 3649 N N . LYS A 1 479 ? -24.408 -1.161 18.736 1.00 97.69 479 LYS A N 1
ATOM 3650 C CA . LYS A 1 479 ? -25.799 -0.692 18.854 1.00 97.69 479 LYS A CA 1
ATOM 3651 C C . LYS A 1 479 ? -26.809 -1.840 18.914 1.00 97.69 479 LYS A C 1
ATOM 3653 O O . LYS A 1 479 ? -27.761 -1.739 19.685 1.00 97.69 479 LYS A O 1
ATOM 3658 N N . ILE A 1 480 ? -26.614 -2.908 18.134 1.00 97.75 480 ILE A N 1
ATOM 3659 C CA . ILE A 1 480 ? -27.516 -4.076 18.122 1.00 97.75 480 ILE A CA 1
ATOM 3660 C C . ILE A 1 480 ? -27.252 -4.992 19.329 1.00 97.75 480 ILE A C 1
ATOM 3662 O O . ILE A 1 480 ? -28.197 -5.507 19.922 1.00 97.75 480 ILE A O 1
ATOM 3666 N N . LEU A 1 481 ? -25.985 -5.171 19.719 1.00 97.06 481 LEU A N 1
ATOM 3667 C CA . LEU A 1 481 ? -25.575 -5.975 20.878 1.00 97.06 481 LEU A CA 1
ATOM 3668 C C . LEU A 1 481 ? -26.005 -5.345 22.217 1.00 97.06 481 LEU A C 1
ATOM 3670 O O . LEU A 1 481 ? -26.257 -6.046 23.203 1.00 97.06 481 LEU A O 1
ATOM 3674 N N . GLY A 1 482 ? -26.091 -4.014 22.249 1.00 96.62 482 GLY A N 1
ATOM 3675 C CA . GLY A 1 482 ? -26.459 -3.235 23.423 1.00 96.62 482 GLY A CA 1
ATOM 3676 C C . GLY A 1 482 ? -25.321 -3.079 24.443 1.00 96.62 482 GLY A C 1
ATOM 3677 O O . GLY A 1 482 ? -24.214 -3.603 24.262 1.00 96.62 482 GLY A O 1
ATOM 3678 N N . PRO A 1 483 ? -25.573 -2.337 25.534 1.00 97.06 483 PRO A N 1
ATOM 3679 C CA . PRO A 1 483 ? -24.544 -1.980 26.506 1.00 97.06 483 PRO A CA 1
ATOM 3680 C C . PRO A 1 483 ? -24.224 -3.099 27.498 1.00 97.06 483 PRO A C 1
ATOM 3682 O O . PRO A 1 483 ? -25.082 -3.955 27.732 1.00 97.06 483 PRO A O 1
ATOM 3685 N N . ARG A 1 484 ? -23.021 -3.097 28.099 1.00 97.06 484 ARG A N 1
ATOM 3686 C CA . ARG A 1 484 ? -22.665 -4.008 29.205 1.00 97.06 484 ARG A CA 1
ATOM 3687 C C . ARG A 1 484 ? -23.638 -3.843 30.379 1.00 97.06 484 ARG A C 1
ATOM 3689 O O . ARG A 1 484 ? -24.104 -2.738 30.668 1.00 97.06 484 ARG A O 1
ATOM 3696 N N . ILE A 1 485 ? -23.940 -4.935 31.076 1.00 94.81 485 ILE A N 1
ATOM 3697 C CA . ILE A 1 485 ? -24.813 -4.931 32.258 1.00 94.81 485 ILE A CA 1
ATOM 3698 C C . ILE A 1 485 ? -24.211 -4.012 33.327 1.00 94.81 485 ILE A C 1
ATOM 3700 O O . ILE A 1 485 ? -23.049 -4.158 33.708 1.00 94.81 485 ILE A O 1
ATOM 3704 N N . GLY A 1 486 ? -25.014 -3.052 33.792 1.00 93.50 486 GLY A N 1
ATOM 3705 C CA . GLY A 1 486 ? -24.605 -2.026 34.752 1.00 93.50 486 GLY A CA 1
ATOM 3706 C C . GLY A 1 486 ? -23.857 -0.830 34.153 1.00 93.50 486 GLY A C 1
ATOM 3707 O O . GLY A 1 486 ? -23.403 0.012 34.918 1.00 93.50 486 GLY A O 1
ATOM 3708 N N . ARG A 1 487 ? -23.711 -0.719 32.820 1.00 95.44 487 ARG A N 1
ATOM 3709 C CA . ARG A 1 487 ? -23.014 0.420 32.184 1.00 95.44 487 ARG A CA 1
ATOM 3710 C C . ARG A 1 487 ? -23.753 1.747 32.331 1.00 95.44 487 ARG A C 1
ATOM 3712 O O . ARG A 1 487 ? -23.120 2.797 32.311 1.00 95.44 487 ARG A O 1
ATOM 3719 N N . PHE A 1 488 ? -25.072 1.696 32.457 1.00 96.50 488 PHE A N 1
ATOM 3720 C CA . PHE A 1 488 ? -25.926 2.855 32.671 1.00 96.50 488 PHE A CA 1
ATOM 3721 C C . PHE A 1 488 ? -26.753 2.638 33.938 1.00 96.50 488 PHE A C 1
ATOM 3723 O O . PHE A 1 488 ? -27.215 1.521 34.186 1.00 96.50 488 PHE A O 1
ATOM 3730 N N . ASP A 1 489 ? -26.917 3.690 34.738 1.00 93.81 489 ASP A N 1
ATOM 3731 C CA . ASP A 1 489 ? -27.777 3.667 35.921 1.00 93.81 489 ASP A CA 1
ATOM 3732 C C . ASP A 1 489 ? -29.273 3.751 35.545 1.00 93.81 489 ASP A C 1
ATOM 3734 O O . ASP A 1 489 ? -29.648 3.875 34.377 1.00 93.81 489 ASP A O 1
ATOM 3738 N N . ALA A 1 490 ? -30.154 3.700 36.549 1.00 91.50 490 ALA A N 1
ATOM 3739 C CA . ALA A 1 490 ? -31.603 3.786 36.345 1.00 91.50 490 ALA A CA 1
ATOM 3740 C C . ALA A 1 490 ? -32.089 5.147 35.794 1.00 91.50 490 ALA A C 1
ATOM 3742 O O . ALA A 1 490 ? -33.227 5.242 35.338 1.00 91.50 490 ALA A O 1
ATOM 3743 N N . ALA A 1 491 ? -31.251 6.188 35.829 1.00 89.69 491 ALA A N 1
ATOM 3744 C CA . ALA A 1 491 ? -31.511 7.499 35.238 1.00 89.69 491 ALA A CA 1
ATOM 3745 C C . ALA A 1 491 ? -30.862 7.662 33.844 1.00 89.69 491 ALA A C 1
ATOM 3747 O O . ALA A 1 491 ? -31.016 8.709 33.215 1.00 89.69 491 ALA A O 1
ATOM 3748 N N . GLY A 1 492 ? -30.170 6.633 33.341 1.00 89.12 492 GLY A N 1
ATOM 3749 C CA . GLY A 1 492 ? -29.481 6.640 32.051 1.00 89.12 492 GLY A CA 1
ATOM 3750 C C . GLY A 1 492 ? -28.093 7.289 32.070 1.00 89.12 492 GLY A C 1
ATOM 3751 O O . GLY A 1 492 ? -27.515 7.492 31.001 1.00 89.12 492 GLY A O 1
ATOM 3752 N N . ASN A 1 493 ? -27.529 7.605 33.240 1.00 91.50 493 ASN A N 1
ATOM 3753 C CA . ASN A 1 493 ? -26.167 8.136 33.328 1.00 91.50 493 ASN A CA 1
ATOM 3754 C C . ASN A 1 493 ? -25.139 7.007 33.141 1.00 91.50 493 ASN A C 1
ATOM 3756 O O . ASN A 1 493 ? -25.335 5.920 33.690 1.00 91.50 493 ASN A O 1
ATOM 3760 N N . PRO A 1 494 ? -24.020 7.240 32.431 1.00 92.69 494 PRO A N 1
ATOM 3761 C CA . PRO A 1 494 ? -22.937 6.265 32.356 1.00 92.69 494 PRO A CA 1
ATOM 3762 C C . PRO A 1 494 ? -22.290 6.011 33.723 1.00 92.69 494 PRO A C 1
ATOM 3764 O O . PRO A 1 494 ? -21.827 6.939 34.384 1.00 92.69 494 PRO A O 1
ATOM 3767 N N . VAL A 1 495 ? -22.197 4.740 34.100 1.00 93.62 495 VAL A N 1
ATOM 3768 C CA . VAL A 1 495 ? -21.429 4.238 35.246 1.00 93.62 495 VAL A CA 1
ATOM 3769 C C . VAL A 1 495 ? -20.066 3.790 34.736 1.00 93.62 495 VAL A C 1
ATOM 3771 O O . VAL A 1 495 ? -19.986 3.076 33.732 1.00 93.62 495 VAL A O 1
ATOM 3774 N N . ASP A 1 496 ? -18.993 4.228 35.391 1.00 88.00 496 ASP A N 1
ATOM 3775 C CA . ASP A 1 496 ? -17.637 3.923 34.941 1.00 88.00 496 ASP A CA 1
ATOM 3776 C C . ASP A 1 496 ? -17.299 2.425 35.056 1.00 88.00 496 ASP A C 1
ATOM 3778 O O . ASP A 1 496 ? -17.734 1.729 35.977 1.00 88.00 496 ASP A O 1
ATOM 3782 N N . MET A 1 497 ? -16.536 1.926 34.085 1.00 90.75 497 MET A N 1
ATOM 3783 C CA . MET A 1 497 ? -16.121 0.525 33.975 1.00 90.75 497 MET A CA 1
ATOM 3784 C C . MET A 1 497 ? -14.636 0.477 33.606 1.00 90.75 497 MET A C 1
ATOM 3786 O O . MET A 1 497 ? -14.314 0.214 32.445 1.00 90.75 497 MET A O 1
ATOM 3790 N N . PRO A 1 498 ? -13.735 0.759 34.565 1.00 86.00 498 PRO A N 1
ATOM 3791 C CA . PRO A 1 498 ? -12.313 0.871 34.281 1.00 86.00 498 PRO A CA 1
ATOM 3792 C C . PRO A 1 498 ? -11.731 -0.449 33.766 1.00 86.00 498 PRO A C 1
ATOM 3794 O O . PRO A 1 498 ? -12.039 -1.536 34.272 1.00 86.00 498 PRO A O 1
ATOM 3797 N N . GLY A 1 499 ? -10.857 -0.330 32.767 1.00 88.69 499 GLY A N 1
ATOM 3798 C CA . GLY A 1 499 ? -9.997 -1.419 32.319 1.00 88.69 499 GLY A CA 1
ATOM 3799 C C . GLY A 1 499 ? -9.055 -1.876 33.431 1.00 88.69 499 GLY A C 1
ATOM 3800 O O . GLY A 1 499 ? -8.681 -1.101 34.314 1.00 88.69 499 GLY A O 1
ATOM 3801 N N . HIS A 1 500 ? -8.687 -3.155 33.424 1.00 86.00 500 HIS A N 1
ATOM 3802 C CA . HIS A 1 500 ? -7.958 -3.750 34.543 1.00 86.00 500 HIS A CA 1
ATOM 3803 C C . HIS A 1 500 ? -6.467 -3.376 34.598 1.00 86.00 500 HIS A C 1
ATOM 3805 O O . HIS A 1 500 ? -5.846 -3.560 35.646 1.00 86.00 500 HIS A O 1
ATOM 3811 N N . ASN A 1 501 ? -5.866 -2.898 33.498 1.00 92.88 501 ASN A N 1
ATOM 3812 C CA . ASN A 1 501 ? -4.435 -2.588 33.458 1.00 92.88 501 ASN A CA 1
ATOM 3813 C C . ASN A 1 501 ? -4.093 -1.502 32.426 1.00 92.88 501 ASN A C 1
ATOM 3815 O O . ASN A 1 501 ? -3.832 -1.780 31.255 1.00 92.88 501 ASN A O 1
ATOM 3819 N N . ALA A 1 502 ? -4.004 -0.258 32.899 1.00 90.19 502 ALA A N 1
ATOM 3820 C CA . ALA A 1 502 ? -3.661 0.898 32.074 1.00 90.19 502 ALA A CA 1
ATOM 3821 C C . ALA A 1 502 ? -2.250 0.826 31.449 1.00 90.19 502 ALA A C 1
ATOM 3823 O O . ALA A 1 502 ? -2.025 1.405 30.386 1.00 90.19 502 ALA A O 1
ATOM 3824 N N . SER A 1 503 ? -1.308 0.092 32.057 1.00 92.50 503 SER A N 1
ATOM 3825 C CA . SER A 1 503 ? 0.031 -0.119 31.488 1.00 92.50 503 SER A CA 1
ATOM 3826 C C . SER A 1 503 ? -0.009 -1.036 30.265 1.00 92.50 503 SER A C 1
ATOM 3828 O O . SER A 1 503 ? 0.711 -0.779 29.303 1.00 92.50 503 SER A O 1
ATOM 3830 N N . LEU A 1 504 ? -0.871 -2.063 30.263 1.00 93.75 504 LEU A N 1
ATOM 3831 C CA . LEU A 1 504 ? -1.119 -2.882 29.069 1.00 93.75 504 LEU A CA 1
ATOM 3832 C C . LEU A 1 504 ? -1.821 -2.069 27.979 1.00 93.75 504 LEU A C 1
ATOM 3834 O O . LEU A 1 504 ? -1.418 -2.161 26.820 1.00 93.75 504 LEU A O 1
ATOM 3838 N N . THR A 1 505 ? -2.786 -1.213 28.339 1.00 94.75 505 THR A N 1
ATOM 3839 C CA . THR A 1 505 ? -3.417 -0.312 27.364 1.00 94.75 505 THR A CA 1
ATOM 3840 C C . THR A 1 505 ? -2.380 0.589 26.692 1.00 94.75 505 THR A C 1
ATOM 3842 O O . THR A 1 505 ? -2.312 0.636 25.465 1.00 94.75 505 THR A O 1
ATOM 3845 N N . LEU A 1 506 ? -1.521 1.256 27.471 1.00 94.94 506 LEU A N 1
ATOM 3846 C CA . LEU A 1 506 ? -0.491 2.148 26.930 1.00 94.94 506 LEU A CA 1
ATOM 3847 C C . LEU A 1 506 ? 0.580 1.399 26.117 1.00 94.94 506 LEU A C 1
ATOM 3849 O O . LEU A 1 506 ? 1.004 1.893 25.073 1.00 94.94 506 LEU A O 1
ATOM 3853 N N . LEU A 1 507 ? 0.993 0.204 26.556 1.00 95.94 507 LEU A N 1
ATOM 3854 C CA . LEU A 1 507 ? 1.877 -0.664 25.771 1.00 95.94 507 LEU A CA 1
ATOM 3855 C C . LEU A 1 507 ? 1.239 -0.989 24.412 1.00 95.94 507 LEU A C 1
ATOM 3857 O O . LEU A 1 507 ? 1.906 -0.875 23.387 1.00 95.94 507 LEU A O 1
ATOM 3861 N N . GLY A 1 508 ? -0.060 -1.301 24.396 1.00 97.25 508 GLY A N 1
ATOM 3862 C CA . GLY A 1 508 ? -0.840 -1.472 23.174 1.00 97.25 508 GLY A CA 1
ATOM 3863 C C . GLY A 1 508 ? -0.769 -0.258 22.247 1.00 97.25 508 GLY A C 1
ATOM 3864 O O . GLY A 1 508 ? -0.429 -0.413 21.078 1.00 97.25 508 GLY A O 1
ATOM 3865 N N . VAL A 1 509 ? -0.989 0.955 22.769 1.00 98.00 509 VAL A N 1
ATOM 3866 C CA . VAL A 1 509 ? -0.886 2.207 21.989 1.00 98.00 509 VAL A CA 1
ATOM 3867 C C . VAL A 1 509 ? 0.504 2.387 21.366 1.00 98.00 509 VAL A C 1
ATOM 3869 O O . VAL A 1 509 ? 0.598 2.720 20.185 1.00 98.00 509 VAL A O 1
ATOM 3872 N N . PHE A 1 510 ? 1.588 2.141 22.109 1.00 97.50 510 PHE A N 1
ATOM 3873 C CA . PHE A 1 510 ? 2.946 2.268 21.562 1.00 97.50 510 PHE A CA 1
ATOM 3874 C C . PHE A 1 510 ? 3.280 1.195 20.517 1.00 97.50 510 PHE A C 1
ATOM 3876 O O . PHE A 1 510 ? 3.925 1.510 19.517 1.00 97.50 510 PHE A O 1
ATOM 3883 N N . LEU A 1 511 ? 2.819 -0.045 20.705 1.00 97.81 511 LEU A N 1
ATOM 3884 C CA . LEU A 1 511 ? 2.972 -1.116 19.714 1.00 97.81 511 LEU A CA 1
ATOM 3885 C C . LEU A 1 511 ? 2.174 -0.817 18.433 1.00 97.81 511 LEU A C 1
ATOM 3887 O O . LEU A 1 511 ? 2.682 -1.036 17.335 1.00 97.81 511 LEU A O 1
ATOM 3891 N N . LEU A 1 512 ? 0.965 -0.256 18.562 1.00 98.31 512 LEU A N 1
ATOM 3892 C CA . LEU A 1 512 ? 0.161 0.213 17.429 1.00 98.31 512 LEU A CA 1
ATOM 3893 C C . LEU A 1 512 ? 0.845 1.370 16.692 1.00 98.31 512 LEU A C 1
ATOM 3895 O O . LEU A 1 512 ? 0.941 1.317 15.471 1.00 98.31 512 LEU A O 1
ATOM 3899 N N . TRP A 1 513 ? 1.376 2.372 17.403 1.00 98.50 513 TRP A N 1
ATOM 3900 C CA . TRP A 1 513 ? 2.146 3.470 16.796 1.00 98.50 513 TRP A CA 1
ATOM 3901 C C . TRP A 1 513 ? 3.383 2.937 16.059 1.00 98.50 513 TRP A C 1
ATOM 3903 O O . TRP A 1 513 ? 3.627 3.315 14.916 1.00 98.50 513 TRP A O 1
ATOM 3913 N N . PHE A 1 514 ? 4.136 2.016 16.665 1.00 97.56 514 PHE A N 1
ATOM 3914 C CA . PHE A 1 514 ? 5.295 1.396 16.020 1.00 97.56 514 PHE A CA 1
ATOM 3915 C C . PHE A 1 514 ? 4.910 0.631 14.743 1.00 97.56 514 PHE A C 1
ATOM 3917 O O . PHE A 1 514 ? 5.530 0.834 13.698 1.00 97.56 514 PHE A O 1
ATOM 3924 N N . GLY A 1 515 ? 3.848 -0.179 14.791 1.00 97.94 515 GLY A N 1
ATOM 3925 C CA . GLY A 1 515 ? 3.309 -0.852 13.607 1.00 97.94 515 GLY A CA 1
ATOM 3926 C C . GLY A 1 515 ? 2.780 0.115 12.540 1.00 97.94 515 GLY A C 1
ATOM 3927 O O . GLY A 1 515 ? 2.891 -0.160 11.345 1.00 97.94 515 GLY A O 1
ATOM 3928 N N . TRP A 1 516 ? 2.330 1.308 12.943 1.00 98.56 516 TRP A N 1
ATOM 3929 C CA . TRP A 1 516 ? 1.898 2.372 12.031 1.00 98.56 516 TRP A CA 1
ATOM 3930 C C . TRP A 1 516 ? 3.011 2.905 11.115 1.00 98.56 516 TRP A C 1
ATOM 3932 O O . TRP A 1 516 ? 2.708 3.485 10.071 1.00 98.56 516 TRP A O 1
ATOM 3942 N N . TYR A 1 517 ? 4.289 2.671 11.441 1.00 97.06 517 TYR A N 1
ATOM 3943 C CA . TYR A 1 517 ? 5.403 2.943 10.524 1.00 97.06 517 TYR A CA 1
ATOM 3944 C C . TYR A 1 517 ? 5.514 1.918 9.382 1.00 97.06 517 TYR A C 1
ATOM 3946 O O . TYR A 1 517 ? 6.057 2.249 8.331 1.00 97.06 517 TYR A O 1
ATOM 3954 N N . GLY A 1 518 ? 4.960 0.713 9.541 1.00 96.06 518 GLY A N 1
ATOM 3955 C CA . GLY A 1 518 ? 4.684 -0.189 8.419 1.00 96.06 518 GLY A CA 1
ATOM 3956 C C . GLY A 1 518 ? 3.380 0.151 7.693 1.00 96.06 518 GLY A C 1
ATOM 3957 O O . GLY A 1 518 ? 3.279 -0.053 6.491 1.00 96.06 518 GLY A O 1
ATOM 3958 N N . PHE A 1 519 ? 2.398 0.705 8.405 1.00 97.94 519 PHE A N 1
ATOM 3959 C CA . PHE A 1 519 ? 1.065 0.996 7.867 1.00 97.94 519 PHE A CA 1
ATOM 3960 C C . PHE A 1 519 ? 1.065 2.210 6.926 1.00 97.94 519 PHE A C 1
ATOM 3962 O O . PHE A 1 519 ? 0.738 2.098 5.745 1.00 97.94 519 PHE A O 1
ATOM 3969 N N . ASN A 1 520 ? 1.487 3.373 7.432 1.00 98.19 520 ASN A N 1
ATOM 3970 C CA . ASN A 1 520 ? 1.471 4.617 6.668 1.00 98.19 520 ASN A CA 1
ATOM 3971 C C . ASN A 1 520 ? 2.678 4.686 5.714 1.00 98.19 520 ASN A C 1
ATOM 3973 O O . ASN A 1 520 ? 2.455 4.619 4.511 1.00 98.19 520 ASN A O 1
ATOM 3977 N N . PRO A 1 521 ? 3.950 4.755 6.169 1.00 95.69 521 PRO A N 1
ATOM 3978 C CA . PRO A 1 521 ? 5.104 4.780 5.262 1.00 95.69 521 PRO A CA 1
ATOM 3979 C C . PRO A 1 521 ? 5.136 3.595 4.291 1.00 95.69 521 PRO A C 1
ATOM 3981 O O . PRO A 1 521 ? 5.341 3.797 3.094 1.00 95.69 521 PRO A O 1
ATOM 3984 N N . GLY A 1 522 ? 4.864 2.384 4.788 1.00 94.00 522 GLY A N 1
ATOM 3985 C CA . GLY A 1 522 ? 4.892 1.159 3.988 1.00 94.00 522 GLY A CA 1
ATOM 3986 C C . GLY A 1 522 ? 3.860 1.101 2.865 1.00 94.00 522 GLY A C 1
ATOM 3987 O O . GLY A 1 522 ? 4.104 0.421 1.873 1.00 94.00 522 GLY A O 1
ATOM 3988 N N . SER A 1 523 ? 2.775 1.884 2.939 1.00 95.44 523 SER A N 1
ATOM 3989 C CA . SER A 1 523 ? 1.819 2.040 1.830 1.00 95.44 523 SER A CA 1
ATOM 3990 C C . SER A 1 523 ? 2.423 2.726 0.589 1.00 95.44 523 SER A C 1
ATOM 3992 O O . SER A 1 523 ? 1.807 2.713 -0.475 1.00 95.44 523 SER A O 1
ATOM 3994 N N . THR A 1 524 ? 3.669 3.221 0.651 1.00 90.38 524 THR A N 1
ATOM 3995 C CA . THR A 1 524 ? 4.450 3.520 -0.568 1.00 90.38 524 THR A CA 1
ATOM 3996 C C . THR A 1 524 ? 4.719 2.279 -1.429 1.00 90.38 524 THR A C 1
ATOM 3998 O O . THR A 1 524 ? 4.936 2.428 -2.627 1.00 90.38 524 THR A O 1
ATOM 4001 N N . ASN A 1 525 ? 4.693 1.065 -0.855 1.00 83.50 525 ASN A N 1
ATOM 4002 C CA . ASN A 1 525 ? 4.943 -0.242 -1.496 1.00 83.50 525 ASN A CA 1
ATOM 4003 C C . ASN A 1 525 ? 6.295 -0.385 -2.244 1.00 83.50 525 ASN A C 1
ATOM 4005 O O . ASN A 1 525 ? 6.593 -1.440 -2.802 1.00 83.50 525 ASN A O 1
ATOM 4009 N N . ALA A 1 526 ? 7.134 0.651 -2.240 1.00 77.69 526 ALA A N 1
ATOM 4010 C CA . ALA A 1 526 ? 8.446 0.708 -2.869 1.00 77.69 526 ALA A CA 1
ATOM 4011 C C . ALA A 1 526 ? 9.283 1.829 -2.228 1.00 77.69 526 ALA A C 1
ATOM 4013 O O . ALA A 1 526 ? 8.745 2.788 -1.680 1.00 77.69 526 ALA A O 1
ATOM 4014 N N . ILE A 1 527 ? 10.613 1.735 -2.333 1.00 76.94 527 ILE A N 1
ATOM 4015 C CA . ILE A 1 527 ? 11.543 2.800 -1.891 1.00 76.94 527 ILE A CA 1
ATOM 4016 C C . ILE A 1 527 ? 12.316 3.434 -3.048 1.00 76.94 527 ILE A C 1
ATOM 4018 O O . ILE A 1 527 ? 12.864 4.529 -2.899 1.00 76.94 527 ILE A O 1
ATOM 4022 N N . LEU A 1 528 ? 12.367 2.752 -4.192 1.00 67.06 528 LEU A N 1
ATOM 4023 C CA . LEU A 1 528 ? 13.065 3.185 -5.392 1.00 67.06 528 LEU A CA 1
ATOM 4024 C C . LEU A 1 528 ? 12.021 3.789 -6.331 1.00 67.06 528 LEU A C 1
ATOM 4026 O O . LEU A 1 528 ? 11.030 3.155 -6.660 1.00 67.06 528 LEU A O 1
ATOM 4030 N N . GLY A 1 529 ? 12.211 5.049 -6.708 1.00 55.50 529 GLY A N 1
ATOM 4031 C CA . GLY A 1 529 ? 11.251 5.800 -7.514 1.00 55.50 529 GLY A CA 1
ATOM 4032 C C . GLY A 1 529 ? 11.968 6.786 -8.435 1.00 55.50 529 GLY A C 1
ATOM 4033 O O . GLY A 1 529 ? 13.109 7.167 -8.149 1.00 55.50 529 GLY A O 1
ATOM 4034 N N . PRO A 1 530 ? 11.347 7.182 -9.557 1.00 45.34 530 PRO A N 1
ATOM 4035 C CA . PRO A 1 530 ? 11.986 8.041 -10.543 1.00 45.34 530 PRO A CA 1
ATOM 4036 C C . PRO A 1 530 ? 12.119 9.487 -10.036 1.00 45.34 530 PRO A C 1
ATOM 4038 O O . PRO A 1 530 ? 11.165 10.077 -9.540 1.00 45.34 530 PRO A O 1
ATOM 4041 N N . TYR A 1 531 ? 13.306 10.073 -10.228 1.00 38.94 531 TYR A N 1
ATOM 4042 C CA . TYR A 1 531 ? 13.694 11.471 -9.942 1.00 38.94 531 TYR A CA 1
ATOM 4043 C C . TYR A 1 531 ? 13.685 11.918 -8.469 1.00 38.94 531 TYR A C 1
ATOM 4045 O O . TYR A 1 531 ? 14.638 12.569 -8.042 1.00 38.94 531 TYR A O 1
ATOM 4053 N N . ILE A 1 532 ? 12.678 11.545 -7.680 1.00 48.84 532 ILE A N 1
ATOM 4054 C CA . ILE A 1 532 ? 12.634 11.726 -6.225 1.00 48.84 532 ILE A CA 1
ATOM 4055 C C . ILE A 1 532 ? 12.267 10.360 -5.644 1.00 48.84 532 ILE A C 1
ATOM 4057 O O . ILE A 1 532 ? 11.140 9.903 -5.801 1.00 48.84 532 ILE A O 1
ATOM 4061 N N . GLY A 1 533 ? 13.228 9.666 -5.027 1.00 62.62 533 GLY A N 1
ATOM 4062 C CA . GLY A 1 533 ? 13.007 8.292 -4.565 1.00 62.62 533 GLY A CA 1
ATOM 4063 C C . GLY A 1 533 ? 11.819 8.187 -3.603 1.00 62.62 533 GLY A C 1
ATOM 4064 O O . GLY A 1 533 ? 11.666 9.036 -2.719 1.00 62.62 533 GLY A O 1
ATOM 4065 N N . PHE A 1 534 ? 11.006 7.130 -3.733 1.00 79.31 534 PHE A N 1
ATOM 4066 C CA . PHE A 1 534 ? 9.865 6.883 -2.838 1.00 79.31 534 PHE A CA 1
ATOM 4067 C C . PHE A 1 534 ? 10.282 6.804 -1.359 1.00 79.31 534 PHE A C 1
ATOM 4069 O O . PHE A 1 534 ? 9.481 7.111 -0.481 1.00 79.31 534 PHE A O 1
ATOM 4076 N N . SER A 1 535 ? 11.556 6.514 -1.070 1.00 78.81 535 SER A N 1
ATOM 4077 C CA . SER A 1 535 ? 12.184 6.679 0.248 1.00 78.81 535 SER A CA 1
ATOM 4078 C C . SER A 1 535 ? 11.967 8.063 0.885 1.00 78.81 535 SER A C 1
ATOM 4080 O O . SER A 1 535 ? 11.655 8.140 2.074 1.00 78.81 535 SER A O 1
ATOM 4082 N N . SER A 1 536 ? 12.068 9.157 0.122 1.00 82.44 536 SER A N 1
ATOM 4083 C CA . SER A 1 536 ? 11.830 10.524 0.617 1.00 82.44 536 SER A CA 1
ATOM 4084 C C . SER A 1 536 ? 10.356 10.765 0.950 1.00 82.44 536 SER A C 1
ATOM 4086 O O . SER A 1 536 ? 10.044 11.393 1.963 1.00 82.44 536 SER A O 1
ATOM 4088 N N . ILE A 1 537 ? 9.447 10.221 0.134 1.00 88.12 537 ILE A N 1
ATOM 4089 C CA . ILE A 1 537 ? 7.997 10.282 0.366 1.00 88.12 537 ILE A CA 1
ATOM 4090 C C . ILE A 1 537 ? 7.642 9.457 1.614 1.00 88.12 537 ILE A C 1
ATOM 4092 O O . ILE A 1 537 ? 7.005 9.972 2.531 1.00 88.12 537 ILE A O 1
ATOM 4096 N N . SER A 1 538 ? 8.154 8.226 1.721 1.00 91.19 538 SER A N 1
ATOM 4097 C CA . SER A 1 538 ? 8.030 7.359 2.901 1.00 91.19 538 SER A CA 1
ATOM 4098 C C . SER A 1 538 ? 8.538 8.040 4.180 1.00 91.19 538 SER A C 1
ATOM 4100 O O . SER A 1 538 ? 7.898 7.925 5.228 1.00 91.19 538 SER A O 1
ATOM 4102 N N . ALA A 1 539 ? 9.662 8.759 4.120 1.00 90.56 539 ALA A N 1
ATOM 4103 C CA . ALA A 1 539 ? 10.198 9.496 5.263 1.00 90.56 539 ALA A CA 1
ATOM 4104 C C . ALA A 1 539 ? 9.283 10.665 5.677 1.00 90.56 539 ALA A C 1
ATOM 4106 O O . ALA A 1 539 ? 8.999 10.832 6.866 1.00 90.56 539 ALA A O 1
ATOM 4107 N N . ALA A 1 540 ? 8.762 11.435 4.715 1.00 91.50 540 ALA A N 1
ATOM 4108 C CA . ALA A 1 540 ? 7.795 12.501 4.986 1.00 91.50 540 ALA A CA 1
ATOM 4109 C C . ALA A 1 540 ? 6.491 11.957 5.601 1.00 91.50 540 ALA A C 1
ATOM 4111 O O . ALA A 1 540 ? 5.979 12.524 6.569 1.00 91.50 540 ALA A O 1
ATOM 4112 N N . ILE A 1 541 ? 6.002 10.810 5.117 1.00 97.12 541 ILE A N 1
ATOM 4113 C CA . ILE A 1 541 ? 4.840 10.106 5.676 1.00 97.12 541 ILE A CA 1
ATOM 4114 C C . ILE A 1 541 ? 5.082 9.690 7.137 1.00 97.12 541 ILE A C 1
ATOM 4116 O O . ILE A 1 541 ? 4.194 9.865 7.977 1.00 97.12 541 ILE A O 1
ATOM 4120 N N . ALA A 1 542 ? 6.273 9.185 7.479 1.00 97.56 542 ALA A N 1
ATOM 4121 C CA . ALA A 1 542 ? 6.622 8.821 8.858 1.00 97.56 542 ALA A CA 1
ATOM 4122 C C . ALA A 1 542 ? 6.613 10.042 9.795 1.00 97.56 542 ALA A C 1
ATOM 4124 O O . ALA A 1 542 ? 6.076 9.975 10.907 1.00 97.56 542 ALA A O 1
ATOM 4125 N N . VAL A 1 543 ? 7.134 11.182 9.328 1.00 98.19 543 VAL A N 1
ATOM 4126 C CA . VAL A 1 543 ? 7.082 12.455 10.063 1.00 98.19 543 VAL A CA 1
ATOM 4127 C C . VAL A 1 543 ? 5.633 12.918 10.240 1.00 98.19 543 VAL A C 1
ATOM 4129 O O . VAL A 1 543 ? 5.224 13.201 11.366 1.00 98.19 543 VAL A O 1
ATOM 4132 N N . ASN A 1 544 ? 4.831 12.932 9.172 1.00 98.50 544 ASN A N 1
ATOM 4133 C CA . ASN A 1 544 ? 3.418 13.322 9.220 1.00 98.50 544 ASN A CA 1
ATOM 4134 C C . ASN A 1 544 ? 2.610 12.449 10.197 1.00 98.50 544 ASN A C 1
ATOM 4136 O O . ASN A 1 544 ? 1.854 12.974 11.016 1.00 98.50 544 ASN A O 1
ATOM 4140 N N . THR A 1 545 ? 2.833 11.132 10.162 1.00 98.69 545 THR A N 1
ATOM 4141 C CA . THR A 1 545 ? 2.220 10.146 11.069 1.00 98.69 545 THR A CA 1
ATOM 4142 C C . THR A 1 545 ? 2.553 10.456 12.533 1.00 98.69 545 THR A C 1
ATOM 4144 O O . THR A 1 545 ? 1.657 10.573 13.370 1.00 98.69 545 THR A O 1
ATOM 4147 N N . THR A 1 546 ? 3.833 10.696 12.830 1.00 98.62 546 THR A N 1
ATOM 4148 C CA . THR A 1 546 ? 4.322 11.026 14.182 1.00 98.62 546 THR A CA 1
ATOM 4149 C C . THR A 1 546 ? 3.760 12.351 14.704 1.00 98.62 546 THR A C 1
ATOM 4151 O O . THR A 1 546 ? 3.320 12.442 15.851 1.00 98.62 546 THR A O 1
ATOM 4154 N N . ILE A 1 547 ? 3.767 13.390 13.864 1.00 98.75 547 ILE A N 1
ATOM 4155 C CA . ILE A 1 547 ? 3.326 14.742 14.230 1.00 98.75 547 ILE A CA 1
ATOM 4156 C C . ILE A 1 547 ? 1.813 14.790 14.467 1.00 98.75 547 ILE A C 1
ATOM 4158 O O . ILE A 1 547 ? 1.379 15.435 15.424 1.00 98.75 547 ILE A O 1
ATOM 4162 N N . SER A 1 548 ? 1.017 14.076 13.664 1.00 98.88 548 SER A N 1
ATOM 4163 C CA . SER A 1 548 ? -0.433 13.983 13.872 1.00 98.88 548 SER A CA 1
ATOM 4164 C C . SER A 1 548 ? -0.774 13.305 15.205 1.00 98.88 548 SER A C 1
ATOM 4166 O O . SER A 1 548 ? -1.521 13.861 16.010 1.00 98.88 548 SER A O 1
ATOM 4168 N N . ALA A 1 549 ? -0.163 12.152 15.495 1.00 98.75 549 ALA A N 1
ATOM 4169 C CA . ALA A 1 549 ? -0.359 11.422 16.749 1.00 98.75 549 ALA A CA 1
ATOM 4170 C C . ALA A 1 549 ? 0.004 12.261 17.989 1.00 98.75 549 ALA A C 1
ATOM 4172 O O . ALA A 1 549 ? -0.762 12.337 18.957 1.00 98.75 549 ALA A O 1
ATOM 4173 N N . ALA A 1 550 ? 1.144 12.959 17.946 1.00 98.69 550 ALA A N 1
ATOM 4174 C CA . ALA A 1 550 ? 1.573 13.853 19.018 1.00 98.69 550 ALA A CA 1
ATOM 4175 C C . ALA A 1 550 ? 0.602 15.035 19.211 1.00 98.69 550 ALA A C 1
ATOM 4177 O O . ALA A 1 550 ? 0.196 15.325 20.340 1.00 98.69 550 ALA A O 1
ATOM 4178 N N . ALA A 1 551 ? 0.182 15.690 18.123 1.00 98.69 551 ALA A N 1
ATOM 4179 C CA . ALA A 1 551 ? -0.759 16.808 18.174 1.00 98.69 551 ALA A CA 1
ATOM 4180 C C . ALA A 1 551 ? -2.144 16.388 18.693 1.00 98.69 551 ALA A C 1
ATOM 4182 O O . ALA A 1 551 ? -2.733 17.114 19.494 1.00 98.69 551 ALA A O 1
ATOM 4183 N N . ALA A 1 552 ? -2.624 15.205 18.298 1.00 98.81 552 ALA A N 1
ATOM 4184 C CA . ALA A 1 552 ? -3.879 14.630 18.772 1.00 98.81 552 ALA A CA 1
ATOM 4185 C C . ALA A 1 552 ? -3.830 14.253 20.258 1.00 98.81 552 ALA A C 1
ATOM 4187 O O . ALA A 1 552 ? -4.785 14.509 20.991 1.00 98.81 552 ALA A O 1
ATOM 4188 N N . THR A 1 553 ? -2.703 13.718 20.737 1.00 98.31 553 THR A N 1
ATOM 4189 C CA . THR A 1 553 ? -2.492 13.440 22.170 1.00 98.31 553 THR A CA 1
ATOM 4190 C C . THR A 1 553 ? -2.615 14.726 22.993 1.00 98.31 553 THR A C 1
ATOM 4192 O O . THR A 1 553 ? -3.366 14.783 23.968 1.00 98.31 553 THR A O 1
ATOM 4195 N N . VAL A 1 554 ? -1.913 15.787 22.577 1.00 97.06 554 VAL A N 1
ATOM 4196 C CA . VAL A 1 554 ? -1.915 17.084 23.274 1.00 97.06 554 VAL A CA 1
ATOM 4197 C C . VAL A 1 554 ? -3.293 17.745 23.226 1.00 97.06 554 VAL A C 1
ATOM 4199 O O . VAL A 1 554 ? -3.785 18.195 24.262 1.00 97.06 554 VAL A O 1
ATOM 4202 N N . SER A 1 555 ? -3.946 17.794 22.063 1.00 97.75 555 SER A N 1
ATOM 4203 C CA . SER A 1 555 ? -5.266 18.421 21.938 1.00 97.75 555 SER A CA 1
ATOM 4204 C C . SER A 1 555 ? -6.344 17.682 22.731 1.00 97.75 555 SER A C 1
ATOM 4206 O O . SER A 1 555 ? -7.143 18.328 23.410 1.00 97.75 555 SER A O 1
ATOM 4208 N N . THR A 1 556 ? -6.319 16.344 22.722 1.00 98.00 556 THR A N 1
ATOM 4209 C CA . THR A 1 556 ? -7.227 15.504 23.517 1.00 98.00 556 THR A CA 1
ATOM 4210 C C . THR A 1 556 ? -7.090 15.814 25.003 1.00 98.00 556 THR A C 1
ATOM 4212 O O . THR A 1 556 ? -8.096 16.069 25.662 1.00 98.00 556 THR A O 1
ATOM 4215 N N . LEU A 1 557 ? -5.857 15.860 25.520 1.00 94.50 557 LEU A N 1
ATOM 4216 C CA . LEU A 1 557 ? -5.581 16.185 26.920 1.00 94.50 557 LEU A CA 1
ATOM 4217 C C . LEU A 1 557 ? -6.033 17.606 27.299 1.00 94.50 557 LEU A C 1
ATOM 4219 O O . LEU A 1 557 ? -6.594 17.810 28.376 1.00 94.50 557 LEU A O 1
ATOM 4223 N N . LEU A 1 558 ? -5.834 18.594 26.421 1.00 94.12 558 LEU A N 1
ATOM 4224 C CA . LEU A 1 558 ? -6.286 19.972 26.654 1.00 94.12 558 LEU A CA 1
ATOM 4225 C C . LEU A 1 558 ? -7.818 20.085 26.676 1.00 94.12 558 LEU A C 1
ATOM 4227 O O . LEU A 1 558 ? -8.372 20.759 27.549 1.00 94.12 558 LEU A O 1
ATOM 4231 N N . VAL A 1 559 ? -8.515 19.416 25.752 1.00 95.19 559 VAL A N 1
ATOM 4232 C CA . VAL A 1 559 ? -9.986 19.415 25.707 1.00 95.19 559 VAL A CA 1
ATOM 4233 C C . VAL A 1 559 ? -10.578 18.603 26.858 1.00 95.19 559 VAL A C 1
ATOM 4235 O O . VAL A 1 559 ? -11.559 19.048 27.456 1.00 95.19 559 VAL A O 1
ATOM 4238 N N . SER A 1 560 ? -9.972 17.473 27.239 1.00 93.56 560 SER A N 1
ATOM 4239 C CA . SER A 1 560 ? -10.420 16.696 28.397 1.00 93.56 560 SER A CA 1
ATOM 4240 C C . SER A 1 560 ? -10.236 17.471 29.700 1.00 93.56 560 SER A C 1
ATOM 4242 O O . SER A 1 560 ? -11.169 17.520 30.500 1.00 93.56 560 SER A O 1
ATOM 4244 N N . MET A 1 561 ? -9.088 18.138 29.878 1.00 91.38 561 MET A N 1
ATOM 4245 C CA . MET A 1 561 ? -8.825 19.042 31.003 1.00 91.38 561 MET A CA 1
ATOM 4246 C C . MET A 1 561 ? -9.878 20.154 31.074 1.00 91.38 561 MET A C 1
ATOM 4248 O O . MET A 1 561 ? -10.470 20.371 32.130 1.00 91.38 561 MET A O 1
ATOM 4252 N N . LEU A 1 562 ? -10.129 20.852 29.960 1.00 90.00 562 LEU A N 1
ATOM 4253 C CA . LEU A 1 562 ? -11.090 21.954 29.919 1.00 90.00 562 LEU A CA 1
ATOM 4254 C C . LEU A 1 562 ? -12.515 21.472 30.219 1.00 90.00 562 LEU A C 1
ATOM 4256 O O . LEU A 1 562 ? -13.212 22.086 31.025 1.00 90.00 562 LEU A O 1
ATOM 4260 N N . HIS A 1 563 ? -12.944 20.361 29.617 1.00 90.50 563 HIS A N 1
ATOM 4261 C CA . HIS A 1 563 ? -14.274 19.801 29.847 1.00 90.50 563 HIS A CA 1
ATOM 4262 C C . HIS A 1 563 ? -14.467 19.358 31.305 1.00 90.50 563 HIS A C 1
ATOM 4264 O O . HIS A 1 563 ? -15.480 19.711 31.909 1.00 90.50 563 HIS A O 1
ATOM 4270 N N . GLN A 1 564 ? -13.498 18.651 31.897 1.00 86.69 564 GLN A N 1
ATOM 4271 C CA . GLN A 1 564 ? -13.544 18.252 33.310 1.00 86.69 564 GLN A CA 1
ATOM 4272 C C . GLN A 1 564 ? -13.541 19.468 34.247 1.00 86.69 564 GLN A C 1
ATOM 4274 O O . GLN A 1 564 ? -14.345 19.521 35.175 1.00 86.69 564 GLN A O 1
ATOM 4279 N N . TYR A 1 565 ? -12.713 20.482 33.979 1.00 84.88 565 TYR A N 1
ATOM 4280 C CA . TYR A 1 565 ? -12.680 21.701 34.787 1.00 84.88 565 TYR A CA 1
ATOM 4281 C C . TYR A 1 565 ? -14.025 22.444 34.751 1.00 84.88 565 TYR A C 1
ATOM 4283 O O . TYR A 1 565 ? -14.540 22.836 35.797 1.00 84.88 565 TYR A O 1
ATOM 4291 N N . LEU A 1 566 ? -14.637 22.575 33.568 1.00 88.62 566 LEU A N 1
ATOM 4292 C CA . LEU A 1 566 ? -15.927 23.253 33.391 1.00 88.62 566 LEU A CA 1
ATOM 4293 C C . LEU A 1 566 ? -17.132 22.474 33.948 1.00 88.62 566 LEU A C 1
ATOM 4295 O O . LEU A 1 566 ? -18.150 23.093 34.247 1.00 88.62 566 LEU A O 1
ATOM 4299 N N . THR A 1 567 ? -17.050 21.144 34.072 1.00 84.31 567 THR A N 1
ATOM 4300 C CA . THR A 1 567 ? -18.181 20.294 34.509 1.00 84.31 567 THR A CA 1
ATOM 4301 C C . THR A 1 567 ? -18.063 19.775 35.940 1.00 84.31 567 THR A C 1
ATOM 4303 O O . THR A 1 567 ? -19.082 19.609 36.607 1.00 84.31 567 THR A O 1
ATOM 4306 N N . LEU A 1 568 ? -16.843 19.528 36.421 1.00 84.25 568 LEU A N 1
ATOM 4307 C CA . LEU A 1 568 ? -16.552 18.911 37.721 1.00 84.25 568 LEU A CA 1
ATOM 4308 C C . LEU A 1 568 ? -15.691 19.802 38.634 1.00 84.25 568 LEU A C 1
ATOM 4310 O O . LEU A 1 568 ? -15.501 19.466 39.801 1.00 84.25 568 LEU A O 1
ATOM 4314 N N . GLY A 1 569 ? -15.130 20.907 38.127 1.00 82.81 569 GLY A N 1
ATOM 4315 C CA . GLY A 1 569 ? -14.221 21.779 38.885 1.00 82.81 569 GLY A CA 1
ATOM 4316 C C . GLY A 1 569 ? -12.844 21.168 39.183 1.00 82.81 569 GLY A C 1
ATOM 4317 O O . GLY A 1 569 ? -12.068 21.751 39.937 1.00 82.81 569 GLY A O 1
ATOM 4318 N N . VAL A 1 570 ? -12.527 20.007 38.600 1.00 80.62 570 VAL A N 1
ATOM 4319 C CA . VAL A 1 570 ? -11.273 19.263 38.804 1.00 80.62 570 VAL A CA 1
ATOM 4320 C C . VAL A 1 570 ? -10.607 18.931 37.471 1.00 80.62 570 VAL A C 1
ATOM 4322 O O . VAL A 1 570 ? -11.258 18.906 36.431 1.00 80.62 570 VAL A O 1
ATOM 4325 N N . VAL A 1 571 ? -9.301 18.662 37.507 1.00 82.56 571 VAL A N 1
ATOM 4326 C CA . VAL A 1 571 ? -8.501 18.245 36.348 1.00 82.56 571 VAL A CA 1
ATOM 4327 C C . VAL A 1 571 ? -7.897 16.874 36.626 1.00 82.56 571 VAL A C 1
ATOM 4329 O O . VAL A 1 571 ? -7.216 16.692 37.635 1.00 82.56 571 VAL A O 1
ATOM 4332 N N . VAL A 1 572 ? -8.123 15.927 35.716 1.00 82.44 572 VAL A N 1
ATOM 4333 C CA . VAL A 1 572 ? -7.592 14.561 35.756 1.00 82.44 572 VAL A CA 1
ATOM 4334 C C . VAL A 1 572 ? -6.971 14.226 34.400 1.00 82.44 572 VAL A C 1
ATOM 4336 O O . VAL A 1 572 ? -7.658 14.123 33.383 1.00 82.44 572 VAL A O 1
ATOM 4339 N N . TRP A 1 573 ? -5.654 14.024 34.397 1.00 84.69 573 TRP A N 1
ATOM 4340 C CA . TRP A 1 573 ? -4.905 13.582 33.222 1.00 84.69 573 TRP A CA 1
ATOM 4341 C C . TRP A 1 573 ? -5.083 12.071 33.037 1.00 84.69 573 TRP A C 1
ATOM 4343 O O . TRP A 1 573 ? -4.394 11.268 33.663 1.00 84.69 573 TRP A O 1
ATOM 4353 N N . ASP A 1 574 ? -6.058 11.696 32.214 1.00 87.31 574 ASP A N 1
ATOM 4354 C CA . ASP A 1 574 ? -6.428 10.307 31.947 1.00 87.31 574 ASP A CA 1
ATOM 4355 C C . ASP A 1 574 ? -5.545 9.700 30.840 1.00 87.31 574 ASP A C 1
ATOM 4357 O O . ASP A 1 574 ? -5.481 10.208 29.717 1.00 87.31 574 ASP A O 1
ATOM 4361 N N . LEU A 1 575 ? -4.858 8.605 31.175 1.00 89.00 575 LEU A N 1
ATOM 4362 C CA . LEU A 1 575 ? -3.917 7.914 30.291 1.00 89.00 575 LEU A CA 1
ATOM 4363 C C . LEU A 1 575 ? -4.603 7.189 29.125 1.00 89.00 575 LEU A C 1
ATOM 4365 O O . LEU A 1 575 ? -4.042 7.132 28.032 1.00 89.00 575 LEU A O 1
ATOM 4369 N N . ILE A 1 576 ? -5.798 6.638 29.348 1.00 90.62 576 ILE A N 1
ATOM 4370 C CA . ILE A 1 576 ? -6.561 5.893 28.339 1.00 90.62 576 ILE A CA 1
ATOM 4371 C C . ILE A 1 576 ? -7.094 6.880 27.300 1.00 90.62 576 ILE A C 1
ATOM 4373 O O . ILE A 1 576 ? -6.926 6.676 26.099 1.00 90.62 576 ILE A O 1
ATOM 4377 N N . ILE A 1 577 ? -7.642 8.005 27.770 1.00 93.00 577 ILE A N 1
ATOM 4378 C CA . ILE A 1 577 ? -8.091 9.109 26.915 1.00 93.00 577 ILE A CA 1
ATOM 4379 C C . ILE A 1 577 ? -6.910 9.696 26.125 1.00 93.00 577 ILE A C 1
ATOM 4381 O O . ILE A 1 577 ? -7.043 9.928 24.926 1.00 93.00 577 ILE A O 1
ATOM 4385 N N . ALA A 1 578 ? -5.740 9.887 26.747 1.00 94.94 578 ALA A N 1
ATOM 4386 C CA . ALA A 1 578 ? -4.535 10.335 26.041 1.00 94.94 578 ALA A CA 1
ATOM 4387 C C . ALA A 1 578 ? -4.087 9.344 24.952 1.00 94.94 578 ALA A C 1
ATOM 4389 O O . ALA A 1 578 ? -3.788 9.752 23.830 1.00 94.94 578 ALA A O 1
ATOM 4390 N N . GLY A 1 579 ? -4.070 8.046 25.275 1.00 97.12 579 GLY A N 1
ATOM 4391 C CA . GLY A 1 579 ? -3.685 6.972 24.361 1.00 97.12 579 GLY A CA 1
ATOM 4392 C C . GLY A 1 579 ? -4.618 6.856 23.156 1.00 97.12 579 GLY A C 1
ATOM 4393 O O . GLY A 1 579 ? -4.153 6.837 22.018 1.00 97.12 579 GLY A O 1
ATOM 4394 N N . ASN A 1 580 ? -5.931 6.883 23.386 1.00 97.62 580 ASN A N 1
ATOM 4395 C CA . ASN A 1 580 ? -6.927 6.922 22.314 1.00 97.62 580 ASN A CA 1
ATOM 4396 C C . ASN A 1 580 ? -6.873 8.233 21.512 1.00 97.62 580 ASN A C 1
ATOM 4398 O O . ASN A 1 580 ? -7.107 8.213 20.306 1.00 97.62 580 ASN A O 1
ATOM 4402 N N . GLY A 1 581 ? -6.477 9.349 22.132 1.00 98.25 581 GLY A N 1
ATOM 4403 C CA . GLY A 1 581 ? -6.133 10.589 21.433 1.00 98.25 581 GLY A CA 1
ATOM 4404 C C . GLY A 1 581 ? -4.967 10.412 20.453 1.00 98.25 581 GLY A C 1
ATOM 4405 O O . GLY A 1 581 ? -5.076 10.818 19.298 1.00 98.25 581 GLY A O 1
ATOM 4406 N N . ALA A 1 582 ? -3.885 9.745 20.869 1.00 98.69 582 ALA A N 1
ATOM 4407 C CA . ALA A 1 582 ? -2.782 9.356 19.980 1.00 98.69 582 ALA A CA 1
ATOM 4408 C C . ALA A 1 582 ? -3.272 8.490 18.808 1.00 98.69 582 ALA A C 1
ATOM 4410 O O . ALA A 1 582 ? -2.981 8.806 17.652 1.00 98.69 582 ALA A O 1
ATOM 4411 N N . LEU A 1 583 ? -4.059 7.443 19.093 1.00 98.69 583 LEU A N 1
ATOM 4412 C CA . LEU A 1 583 ? -4.634 6.567 18.066 1.00 98.69 583 LEU A CA 1
ATOM 4413 C C . LEU A 1 583 ? -5.545 7.335 17.096 1.00 98.69 583 LEU A C 1
ATOM 4415 O O . LEU A 1 583 ? -5.453 7.121 15.894 1.00 98.69 583 LEU A O 1
ATOM 4419 N N . ALA A 1 584 ? -6.367 8.272 17.571 1.00 98.81 584 ALA A N 1
ATOM 4420 C CA . ALA A 1 584 ? -7.214 9.099 16.711 1.00 98.81 584 ALA A CA 1
ATOM 4421 C C . ALA A 1 584 ? -6.399 10.006 15.771 1.00 98.81 584 ALA A C 1
ATOM 4423 O O . ALA A 1 584 ? -6.806 10.228 14.631 1.00 98.81 584 ALA A O 1
ATOM 4424 N N . GLY A 1 585 ? -5.237 10.497 16.217 1.00 98.81 585 GLY A N 1
ATOM 4425 C CA . GLY A 1 585 ? -4.290 11.227 15.369 1.00 98.81 585 GLY A CA 1
ATOM 4426 C C . GLY A 1 585 ? -3.598 10.349 14.327 1.00 98.81 585 GLY A C 1
ATOM 4427 O O . GLY A 1 585 ? -3.417 10.792 13.193 1.00 98.81 585 GLY A O 1
ATOM 4428 N N . LEU A 1 586 ? -3.239 9.113 14.692 1.00 98.81 586 LEU A N 1
ATOM 4429 C CA . LEU A 1 586 ? -2.702 8.113 13.761 1.00 98.81 586 LEU A CA 1
ATOM 4430 C C . LEU A 1 586 ? -3.744 7.714 12.709 1.00 98.81 586 LEU A C 1
ATOM 4432 O O . LEU A 1 586 ? -3.432 7.712 11.522 1.00 98.81 586 LEU A O 1
ATOM 4436 N N . VAL A 1 587 ? -4.991 7.475 13.127 1.00 98.81 587 VAL A N 1
ATOM 4437 C CA . VAL A 1 587 ? -6.129 7.263 12.225 1.00 98.81 587 VAL A CA 1
ATOM 4438 C C . VAL A 1 587 ? -6.272 8.458 11.291 1.00 98.81 587 VAL A C 1
ATOM 4440 O O . VAL A 1 587 ? -6.022 8.307 10.113 1.00 98.81 587 VAL A O 1
ATOM 4443 N N . ALA A 1 588 ? -6.575 9.660 11.784 1.00 98.88 588 ALA A N 1
ATOM 4444 C CA . ALA A 1 588 ? -6.989 10.780 10.931 1.00 98.88 588 ALA A CA 1
ATOM 4445 C C . ALA A 1 588 ? -5.937 11.313 9.936 1.00 98.88 588 ALA A C 1
ATOM 4447 O O . ALA A 1 588 ? -6.258 12.169 9.114 1.00 98.88 588 ALA A O 1
ATOM 4448 N N . ILE A 1 589 ? -4.678 10.878 10.021 1.00 98.88 589 ILE A N 1
ATOM 4449 C CA . ILE A 1 589 ? -3.654 11.203 9.020 1.00 98.88 589 ILE A CA 1
ATOM 4450 C C . ILE A 1 589 ? -3.476 10.093 7.980 1.00 98.88 589 ILE A C 1
ATOM 4452 O O . ILE A 1 589 ? -2.859 10.345 6.955 1.00 98.88 589 ILE A O 1
ATOM 4456 N N . THR A 1 590 ? -4.003 8.891 8.208 1.00 98.69 590 THR A N 1
ATOM 4457 C CA . THR A 1 590 ? -3.715 7.675 7.431 1.00 98.69 590 THR A CA 1
ATOM 4458 C C . THR A 1 590 ? -4.065 7.824 5.949 1.00 98.69 590 THR A C 1
ATOM 4460 O O . THR A 1 590 ? -3.204 7.597 5.095 1.00 98.69 590 THR A O 1
ATOM 4463 N N . GLY A 1 591 ? -5.257 8.314 5.608 1.00 97.50 591 GLY A N 1
ATOM 4464 C CA . GLY A 1 591 ? -5.634 8.550 4.210 1.00 97.50 591 GLY A CA 1
ATOM 4465 C C . GLY A 1 591 ? -4.897 9.726 3.560 1.00 97.50 591 GLY A C 1
ATOM 4466 O O . GLY A 1 591 ? -4.581 9.680 2.372 1.00 97.50 591 GLY A O 1
ATOM 4467 N N . GLY A 1 592 ? -4.559 10.759 4.338 1.00 97.50 592 GLY A N 1
ATOM 4468 C CA . GLY A 1 592 ? -3.902 11.978 3.849 1.00 97.50 592 GLY A CA 1
ATOM 4469 C C . GLY A 1 592 ? -2.369 12.003 3.916 1.00 97.50 592 GLY A C 1
ATOM 4470 O O . GLY A 1 592 ? -1.767 12.966 3.437 1.00 97.50 592 GLY A O 1
ATOM 4471 N N . CYS A 1 593 ? -1.717 11.008 4.526 1.00 97.50 593 CYS A N 1
ATOM 4472 C CA . CYS A 1 593 ? -0.344 11.141 5.034 1.00 97.50 593 CYS A CA 1
ATOM 4473 C C . CYS A 1 593 ? 0.719 11.437 3.965 1.00 97.50 593 CYS A C 1
ATOM 4475 O O . CYS A 1 593 ? 1.691 12.133 4.270 1.00 97.50 593 CYS A O 1
ATOM 4477 N N . ALA A 1 594 ? 0.517 10.966 2.732 1.00 95.38 594 ALA A N 1
ATOM 4478 C CA . ALA A 1 594 ? 1.392 11.215 1.585 1.00 95.38 594 ALA A CA 1
ATOM 4479 C C . ALA A 1 594 ? 1.110 12.536 0.853 1.00 95.38 594 ALA A C 1
ATOM 4481 O O . ALA A 1 594 ? 1.934 12.987 0.063 1.00 95.38 594 ALA A O 1
ATOM 4482 N N . PHE A 1 595 ? -0.044 13.163 1.098 1.00 96.31 595 PHE A N 1
ATOM 4483 C CA . PHE A 1 595 ? -0.538 14.287 0.298 1.00 96.31 595 PHE A CA 1
ATOM 4484 C C . PHE A 1 595 ? -0.457 15.631 1.020 1.00 96.31 595 PHE A C 1
ATOM 4486 O O . PHE A 1 595 ? -0.648 16.664 0.385 1.00 96.31 595 PHE A O 1
ATOM 4493 N N . VAL A 1 596 ? -0.211 15.650 2.333 1.00 97.75 596 VAL A N 1
ATOM 4494 C CA . VAL A 1 596 ? -0.257 16.873 3.150 1.00 97.75 596 VAL A CA 1
ATOM 4495 C C . VAL A 1 596 ? 1.120 17.303 3.653 1.00 97.75 596 VAL A C 1
ATOM 4497 O O . VAL A 1 596 ? 1.975 16.492 4.003 1.00 97.75 596 VAL A O 1
ATOM 4500 N N . ASN A 1 597 ? 1.314 18.616 3.770 1.00 97.06 597 ASN A N 1
ATOM 4501 C CA . ASN A 1 597 ? 2.491 19.183 4.426 1.00 97.06 597 ASN A CA 1
ATOM 4502 C C . ASN A 1 597 ? 2.489 18.873 5.935 1.00 97.06 597 ASN A C 1
ATOM 4504 O O . ASN A 1 597 ? 1.434 18.822 6.566 1.00 97.06 597 ASN A O 1
ATOM 4508 N N . THR A 1 598 ? 3.664 18.790 6.563 1.00 97.56 598 THR A N 1
ATOM 4509 C CA . THR A 1 598 ? 3.787 18.465 8.000 1.00 97.56 598 THR A CA 1
ATOM 4510 C C . THR A 1 598 ? 3.106 19.467 8.938 1.00 97.56 598 THR A C 1
ATOM 4512 O O . THR A 1 598 ? 2.571 19.077 9.976 1.00 97.56 598 THR A O 1
ATOM 4515 N N . TRP A 1 599 ? 3.041 20.753 8.570 1.00 98.00 599 TRP A N 1
ATOM 4516 C CA . TRP A 1 599 ? 2.261 21.739 9.331 1.00 98.00 599 TRP A CA 1
ATOM 4517 C C . TRP A 1 599 ? 0.755 21.437 9.287 1.00 98.00 599 TRP A C 1
ATOM 4519 O O . TRP A 1 599 ? 0.058 21.651 10.276 1.00 98.00 599 TRP A O 1
ATOM 4529 N N . ALA A 1 600 ? 0.255 20.894 8.172 1.00 98.38 600 ALA A N 1
ATOM 4530 C CA . ALA A 1 600 ? -1.132 20.475 8.051 1.00 98.38 600 ALA A CA 1
ATOM 4531 C C . ALA A 1 600 ? -1.366 19.180 8.835 1.00 98.38 600 ALA A C 1
ATOM 4533 O O . ALA A 1 600 ? -2.326 19.121 9.592 1.00 98.38 600 ALA A O 1
ATOM 4534 N N . ALA A 1 601 ? -0.452 18.202 8.779 1.00 98.75 601 ALA A N 1
ATOM 4535 C CA . ALA A 1 601 ? -0.525 16.989 9.605 1.00 98.75 601 ALA A CA 1
ATOM 4536 C C . ALA A 1 601 ? -0.671 17.301 11.113 1.00 98.75 601 ALA A C 1
ATOM 4538 O O . ALA A 1 601 ? -1.447 16.647 11.808 1.00 98.75 601 ALA A O 1
ATOM 4539 N N . MET A 1 602 ? -0.007 18.355 11.606 1.00 98.69 602 MET A N 1
ATOM 4540 C CA . MET A 1 602 ? -0.183 18.850 12.980 1.00 98.69 602 MET A CA 1
ATOM 4541 C C . MET A 1 602 ? -1.612 19.349 13.254 1.00 98.69 602 MET A C 1
ATOM 4543 O O . MET A 1 602 ? -2.178 19.033 14.297 1.00 98.69 602 MET A O 1
ATOM 4547 N N . ILE A 1 603 ? -2.209 20.112 12.333 1.00 98.69 603 ILE A N 1
ATOM 4548 C CA . ILE A 1 603 ? -3.588 20.621 12.459 1.00 98.69 603 ILE A CA 1
ATOM 4549 C C . ILE A 1 603 ? -4.600 19.472 12.376 1.00 98.69 603 ILE A C 1
ATOM 4551 O O . ILE A 1 603 ? -5.554 19.439 13.153 1.00 98.69 603 ILE A O 1
ATOM 4555 N N . ILE A 1 604 ? -4.376 18.521 11.466 1.00 98.81 604 ILE A N 1
ATOM 4556 C CA . ILE A 1 604 ? -5.212 17.332 11.279 1.00 98.81 604 ILE A CA 1
ATOM 4557 C C . ILE A 1 604 ? -5.239 16.512 12.567 1.00 98.81 604 ILE A C 1
ATOM 4559 O O . ILE A 1 604 ? -6.326 16.256 13.082 1.00 98.81 604 ILE A O 1
ATOM 4563 N N . GLY A 1 605 ? -4.072 16.200 13.138 1.00 98.75 605 GLY A N 1
ATOM 4564 C CA . GLY A 1 605 ? -3.963 15.521 14.427 1.00 98.75 605 GLY A CA 1
ATOM 4565 C C . GLY A 1 605 ? -4.585 16.317 15.571 1.00 98.75 605 GLY A C 1
ATOM 4566 O O . GLY A 1 605 ? -5.406 15.787 16.319 1.00 98.75 605 GLY A O 1
ATOM 4567 N N . PHE A 1 606 ? -4.282 17.616 15.677 1.00 98.75 606 PHE A N 1
ATOM 4568 C CA . PHE A 1 606 ? -4.873 18.473 16.708 1.00 98.75 606 PHE A CA 1
ATOM 4569 C C . PHE A 1 606 ? -6.407 18.400 16.678 1.00 98.75 606 PHE A C 1
ATOM 4571 O O . PHE A 1 606 ? -7.029 18.137 17.707 1.00 98.75 606 PHE A O 1
ATOM 4578 N N . LEU A 1 607 ? -7.029 18.560 15.508 1.00 98.75 607 LEU A N 1
ATOM 4579 C CA . LEU A 1 607 ? -8.484 18.465 15.366 1.00 98.75 607 LEU A CA 1
ATOM 4580 C C . LEU A 1 607 ? -9.008 17.033 15.554 1.00 98.75 607 LEU A C 1
ATOM 4582 O O . LEU A 1 607 ? -10.078 16.871 16.139 1.00 98.75 607 LEU A O 1
ATOM 4586 N N . ALA A 1 608 ? -8.244 16.004 15.175 1.00 98.81 608 ALA A N 1
ATOM 4587 C CA . ALA A 1 608 ? -8.601 14.605 15.407 1.00 98.81 608 ALA A CA 1
ATOM 4588 C C . ALA A 1 608 ? -8.779 14.294 16.897 1.00 98.81 608 ALA A C 1
ATOM 4590 O O . ALA A 1 608 ? -9.761 13.657 17.265 1.00 98.81 608 ALA A O 1
ATOM 4591 N N . GLY A 1 609 ? -7.899 14.804 17.766 1.00 98.44 609 GLY A N 1
ATOM 4592 C CA . GLY A 1 609 ? -8.038 14.642 19.218 1.00 98.44 609 GLY A CA 1
ATOM 4593 C C . GLY A 1 609 ? -9.286 15.324 19.800 1.00 98.44 609 GLY A C 1
ATOM 4594 O O . GLY A 1 609 ? -9.982 14.753 20.643 1.00 98.44 609 GLY A O 1
ATOM 4595 N N . VAL A 1 610 ? -9.641 16.512 19.292 1.00 98.44 610 VAL A N 1
ATOM 4596 C CA . VAL A 1 610 ? -10.896 17.203 19.659 1.00 98.44 610 VAL A CA 1
ATOM 4597 C C . VAL A 1 610 ? -12.118 16.396 19.205 1.00 98.44 610 VAL A C 1
ATOM 4599 O O . VAL A 1 610 ? -13.065 16.218 19.976 1.00 98.44 610 VAL A O 1
ATOM 4602 N N . ILE A 1 611 ? -12.095 15.896 17.966 1.00 98.44 611 ILE A N 1
ATOM 4603 C CA . ILE A 1 611 ? -13.187 15.129 17.353 1.00 98.44 611 ILE A CA 1
ATOM 4604 C C . ILE A 1 611 ? -13.365 13.780 18.051 1.00 98.44 611 ILE A C 1
ATOM 4606 O O . ILE A 1 611 ? -14.496 13.443 18.393 1.00 98.44 611 ILE A O 1
ATOM 4610 N N . TYR A 1 612 ? -12.280 13.056 18.341 1.00 98.56 612 TYR A N 1
ATOM 4611 C CA . TYR A 1 612 ? -12.296 11.828 19.139 1.00 98.56 612 TYR A CA 1
ATOM 4612 C C . TYR A 1 612 ? -12.977 12.060 20.491 1.00 98.56 612 TYR A C 1
ATOM 4614 O O . TYR A 1 612 ? -13.943 11.368 20.821 1.00 98.56 612 TYR A O 1
ATOM 4622 N N . TYR A 1 613 ? -12.527 13.063 21.252 1.00 97.88 613 TYR A N 1
ATOM 4623 C CA . TYR A 1 613 ? -13.071 13.320 22.584 1.00 97.88 613 TYR A CA 1
ATOM 4624 C C . TYR A 1 613 ? -14.563 13.682 22.529 1.00 97.88 613 TYR A C 1
ATOM 4626 O O . TYR A 1 613 ? -15.370 13.152 23.299 1.00 97.88 613 TYR A O 1
ATOM 4634 N N . ALA A 1 614 ? -14.955 14.540 21.581 1.00 97.44 614 ALA A N 1
ATOM 4635 C CA . ALA A 1 614 ? -16.352 14.902 21.363 1.00 97.44 614 ALA A CA 1
ATOM 4636 C C . ALA A 1 614 ? -17.207 13.695 20.930 1.00 97.44 614 ALA A C 1
ATOM 4638 O O . ALA A 1 614 ? -18.311 13.512 21.450 1.00 97.44 614 ALA A O 1
ATOM 4639 N N . ALA A 1 615 ? -16.697 12.849 20.030 1.00 97.75 615 ALA A N 1
ATOM 4640 C CA . ALA A 1 615 ? -17.375 11.650 19.546 1.00 97.75 615 ALA A CA 1
ATOM 4641 C C . ALA A 1 615 ? -17.558 10.611 20.660 1.00 97.75 615 ALA A C 1
ATOM 4643 O O . ALA A 1 615 ? -18.684 10.161 20.863 1.00 97.75 615 ALA A O 1
ATOM 4644 N N . SER A 1 616 ? -16.511 10.300 21.434 1.00 96.88 616 SER A N 1
ATOM 4645 C CA . SER A 1 616 ? -16.570 9.407 22.608 1.00 96.88 616 SER A CA 1
ATOM 4646 C C . SER A 1 616 ? -17.674 9.848 23.575 1.00 96.88 616 SER A C 1
ATOM 4648 O O . SER A 1 616 ? -18.595 9.083 23.887 1.00 96.88 616 SER A O 1
ATOM 4650 N N . LYS A 1 617 ? -17.682 11.131 23.972 1.00 95.31 617 LYS A N 1
ATOM 4651 C CA . LYS A 1 617 ? -18.717 11.648 24.882 1.00 95.31 617 LYS A CA 1
ATOM 4652 C C . LYS A 1 617 ? -20.110 11.687 24.250 1.00 95.31 617 LYS A C 1
ATOM 4654 O O . LYS A 1 617 ? -21.085 11.417 24.949 1.00 95.31 617 LYS A O 1
ATOM 4659 N N . PHE A 1 618 ? -20.240 11.958 22.953 1.00 96.38 618 PHE A N 1
ATOM 4660 C CA . PHE A 1 618 ? -21.535 11.921 22.267 1.00 96.38 618 PHE A CA 1
ATOM 4661 C C . PHE A 1 618 ? -22.106 10.495 22.166 1.00 96.38 618 PHE A C 1
ATOM 4663 O O . PHE A 1 618 ? -23.261 10.261 22.531 1.00 96.38 618 PHE A O 1
ATOM 4670 N N . ILE A 1 619 ? -21.295 9.529 21.733 1.00 96.88 619 ILE A N 1
ATOM 4671 C CA . ILE A 1 619 ? -21.667 8.113 21.598 1.00 96.88 619 ILE A CA 1
ATOM 4672 C C . ILE A 1 619 ? -22.119 7.554 22.955 1.00 96.88 619 ILE A C 1
ATOM 4674 O O . ILE A 1 619 ? -23.205 6.972 23.053 1.00 96.88 619 ILE A O 1
ATOM 4678 N N . LEU A 1 620 ? -21.348 7.820 24.013 1.00 95.75 620 LEU A N 1
ATOM 4679 C CA . LEU A 1 620 ? -21.654 7.336 25.354 1.00 95.75 620 LEU A CA 1
ATOM 4680 C C . LEU A 1 620 ? -22.862 8.046 25.991 1.00 95.75 620 LEU A C 1
ATOM 4682 O O . LEU A 1 620 ? -23.809 7.385 26.412 1.00 95.75 620 LEU A O 1
ATOM 4686 N N . HIS A 1 621 ? -22.857 9.383 26.068 1.00 93.44 621 HIS A N 1
ATOM 4687 C CA . HIS A 1 621 ? -23.856 10.137 26.844 1.00 93.44 621 HIS A CA 1
ATOM 4688 C C . HIS A 1 621 ? -25.135 10.490 26.066 1.00 93.44 621 HIS A C 1
ATOM 4690 O O . HIS A 1 621 ? -26.126 10.872 26.690 1.00 93.44 621 HIS A O 1
ATOM 4696 N N . ARG A 1 622 ? -25.142 10.429 24.724 1.00 94.88 622 ARG A N 1
ATOM 4697 C CA . ARG A 1 622 ? -26.326 10.767 23.901 1.00 94.88 622 ARG A CA 1
ATOM 4698 C C . ARG A 1 622 ? -26.897 9.582 23.139 1.00 94.88 622 ARG A C 1
ATOM 4700 O O . ARG A 1 622 ? -28.115 9.453 23.082 1.00 94.88 622 ARG A O 1
ATOM 4707 N N . LEU A 1 623 ? -26.056 8.714 22.574 1.00 96.00 623 LEU A N 1
ATOM 4708 C CA . LEU A 1 623 ? -26.536 7.528 21.846 1.00 96.00 623 LEU A CA 1
ATOM 4709 C C . LEU A 1 623 ? -26.738 6.300 22.750 1.00 96.00 623 LEU A C 1
ATOM 4711 O O . LEU A 1 623 ? -27.339 5.314 22.299 1.00 96.00 623 LEU A O 1
ATOM 4715 N N . MET A 1 624 ? -26.250 6.377 23.997 1.00 96.12 624 MET A N 1
ATOM 4716 C CA . MET A 1 624 ? -26.214 5.301 24.996 1.00 96.12 624 MET A CA 1
ATOM 4717 C C . MET A 1 624 ? -25.612 4.007 24.431 1.00 96.12 624 MET A C 1
ATOM 4719 O O . MET A 1 624 ? -26.115 2.904 24.658 1.00 96.12 624 MET A O 1
ATOM 4723 N N . ILE A 1 625 ? -24.552 4.156 23.633 1.00 97.38 625 ILE A N 1
ATOM 4724 C CA . ILE A 1 625 ? -23.779 3.042 23.086 1.00 97.38 625 ILE A CA 1
ATOM 4725 C C . ILE A 1 625 ? -22.577 2.825 23.995 1.00 97.38 625 ILE A C 1
ATOM 4727 O O . ILE A 1 625 ? -21.901 3.772 24.391 1.00 97.38 625 ILE A O 1
ATOM 4731 N N . ASP A 1 626 ? -22.331 1.566 24.330 1.00 96.75 626 ASP A N 1
ATOM 4732 C CA . ASP A 1 626 ? -21.190 1.161 25.136 1.00 96.75 626 ASP A CA 1
ATOM 4733 C C . ASP A 1 626 ? -20.104 0.577 24.241 1.00 96.75 626 ASP A C 1
ATOM 4735 O O . ASP A 1 626 ? -20.269 -0.495 23.654 1.00 96.75 626 ASP A O 1
ATOM 4739 N N . ASP A 1 627 ? -19.002 1.304 24.162 1.00 96.19 627 ASP A N 1
ATOM 4740 C CA . ASP A 1 627 ? -17.798 0.937 23.441 1.00 96.19 627 ASP A CA 1
ATOM 4741 C C . ASP A 1 627 ? -16.664 0.810 24.472 1.00 96.19 627 ASP A C 1
ATOM 4743 O O . ASP A 1 627 ? -16.217 1.824 25.010 1.00 96.19 627 ASP A O 1
ATOM 4747 N N . PRO A 1 628 ? -16.239 -0.414 24.832 1.00 94.62 628 PRO A N 1
ATOM 4748 C CA . PRO A 1 628 ? -15.206 -0.633 25.843 1.00 94.62 628 PRO A CA 1
ATOM 4749 C C . PRO A 1 628 ? -13.842 -0.004 25.532 1.00 94.62 628 PRO A C 1
ATOM 4751 O O . PRO A 1 628 ? -13.070 0.199 26.466 1.00 94.62 628 PRO A O 1
ATOM 4754 N N . LEU A 1 629 ? -13.536 0.274 24.260 1.00 94.94 629 LEU A N 1
ATOM 4755 C CA . LEU A 1 629 ? -12.234 0.784 23.808 1.00 94.94 629 LEU A CA 1
ATOM 4756 C C . LEU A 1 629 ? -12.308 2.195 23.191 1.00 94.94 629 LEU A C 1
ATOM 4758 O O . LEU A 1 629 ? -11.271 2.726 22.803 1.00 94.94 629 LEU A O 1
ATOM 4762 N N . ASP A 1 630 ? -13.498 2.798 23.078 1.00 96.56 630 ASP A N 1
ATOM 4763 C CA . ASP A 1 630 ? -13.783 3.943 22.190 1.00 96.56 630 ASP A CA 1
ATOM 4764 C C . ASP A 1 630 ? -13.402 3.688 20.704 1.00 96.56 630 ASP A C 1
ATOM 4766 O O . ASP A 1 630 ? -13.134 4.626 19.944 1.00 96.56 630 ASP A O 1
ATOM 4770 N N . ALA A 1 631 ? -13.409 2.429 20.250 1.00 96.81 631 ALA A N 1
ATOM 4771 C CA . ALA A 1 631 ? -13.034 2.037 18.888 1.00 96.81 631 ALA A CA 1
ATOM 4772 C C . ALA A 1 631 ? -13.843 2.776 17.798 1.00 96.81 631 ALA A C 1
ATOM 4774 O O . ALA A 1 631 ? -13.293 3.177 16.771 1.00 96.81 631 ALA A O 1
ATOM 4775 N N . ILE A 1 632 ? -15.131 3.035 18.030 1.00 98.50 632 ILE A N 1
ATOM 4776 C CA . ILE A 1 632 ? -15.994 3.820 17.138 1.00 98.50 632 ILE A CA 1
ATOM 4777 C C . ILE A 1 632 ? -15.517 5.278 17.073 1.00 98.50 632 ILE A C 1
ATOM 4779 O O . ILE A 1 632 ? -15.417 5.850 15.986 1.00 98.50 632 ILE A O 1
ATOM 4783 N N . ALA A 1 633 ? -15.227 5.899 18.219 1.00 98.25 633 ALA A N 1
ATOM 4784 C CA . ALA A 1 633 ? -14.820 7.303 18.274 1.00 98.25 633 ALA A CA 1
ATOM 4785 C C . ALA A 1 633 ? -13.439 7.515 17.635 1.00 98.25 633 ALA A C 1
ATOM 4787 O O . ALA A 1 633 ? -13.251 8.482 16.896 1.00 98.25 633 ALA A O 1
ATOM 4788 N N . VAL A 1 634 ? -12.507 6.589 17.877 1.00 98.69 634 VAL A N 1
ATOM 4789 C CA . VAL A 1 634 ? -11.165 6.585 17.282 1.00 98.69 634 VAL A CA 1
ATOM 4790 C C . VAL A 1 634 ? -11.237 6.335 15.772 1.00 98.69 634 VAL A C 1
ATOM 4792 O O . VAL A 1 634 ? -10.728 7.148 15.006 1.00 98.69 634 VAL A O 1
ATOM 4795 N N . HIS A 1 635 ? -11.896 5.263 15.318 1.00 98.69 635 HIS A N 1
ATOM 4796 C CA . HIS A 1 635 ? -11.809 4.831 13.918 1.00 98.69 635 HIS A CA 1
ATOM 4797 C C . HIS A 1 635 ? -12.881 5.427 12.996 1.00 98.69 635 HIS A C 1
ATOM 4799 O O . HIS A 1 635 ? -12.535 5.912 11.922 1.00 98.69 635 HIS A O 1
ATOM 4805 N N . ALA A 1 636 ? -14.159 5.476 13.396 1.00 98.06 636 ALA A N 1
ATOM 4806 C CA . ALA A 1 636 ? -15.178 6.145 12.577 1.00 98.06 636 ALA A CA 1
ATOM 4807 C C . ALA A 1 636 ? -15.051 7.673 12.677 1.00 98.06 636 ALA A C 1
ATOM 4809 O O . ALA A 1 636 ? -15.087 8.358 11.658 1.00 98.06 636 ALA A O 1
ATOM 4810 N N . GLY A 1 637 ? -14.859 8.206 13.891 1.00 97.69 637 GLY A N 1
ATOM 4811 C CA . GLY A 1 637 ? -14.651 9.642 14.105 1.00 97.69 637 GLY A CA 1
ATOM 4812 C C . GLY A 1 637 ? -13.357 10.146 13.463 1.00 97.69 637 GLY A C 1
ATOM 4813 O O . GLY A 1 637 ? -13.389 11.106 12.692 1.00 97.69 637 GLY A O 1
ATOM 4814 N N . GLY A 1 638 ? -12.238 9.461 13.723 1.00 98.06 638 GLY A N 1
ATOM 4815 C CA . GLY A 1 638 ? -10.945 9.773 13.115 1.00 98.06 638 GLY A CA 1
ATOM 4816 C C . GLY A 1 638 ? -10.931 9.585 11.597 1.00 98.06 638 GLY A C 1
ATOM 4817 O O . GLY A 1 638 ? -10.470 10.481 10.903 1.00 98.06 638 GLY A O 1
ATOM 4818 N N . GLY A 1 639 ? -11.474 8.482 11.067 1.00 98.12 639 GLY A N 1
ATOM 4819 C CA . GLY A 1 639 ? -11.448 8.185 9.627 1.00 98.12 639 GLY A CA 1
ATOM 4820 C C . GLY A 1 639 ? -12.317 9.137 8.799 1.00 98.12 639 GLY A C 1
ATOM 4821 O O . GLY A 1 639 ? -11.869 9.651 7.777 1.00 98.12 639 GLY A O 1
ATOM 4822 N N . ILE A 1 640 ? -13.528 9.471 9.271 1.00 98.69 640 ILE A N 1
ATOM 4823 C CA . ILE A 1 640 ? -14.374 10.487 8.615 1.00 98.69 640 ILE A CA 1
ATOM 4824 C C . ILE A 1 640 ? -13.676 11.853 8.627 1.00 98.69 640 ILE A C 1
ATOM 4826 O O . ILE A 1 640 ? -13.703 12.567 7.622 1.00 98.69 640 ILE A O 1
ATOM 4830 N N . TRP A 1 641 ? -13.033 12.220 9.742 1.00 98.75 641 TRP A N 1
ATOM 4831 C CA . TRP A 1 641 ? -12.243 13.447 9.803 1.00 98.75 641 TRP A CA 1
ATOM 4832 C C . TRP A 1 641 ? -11.039 13.404 8.857 1.00 98.75 641 TRP A C 1
ATOM 4834 O O . TRP A 1 641 ? -10.846 14.370 8.128 1.00 98.75 641 TRP A O 1
ATOM 4844 N N . GLY A 1 642 ? -10.286 12.304 8.805 1.00 98.56 642 GLY A N 1
ATOM 4845 C CA . GLY A 1 642 ? -9.116 12.137 7.938 1.00 98.56 642 GLY A CA 1
ATOM 4846 C C . GLY A 1 642 ? -9.446 12.267 6.452 1.00 98.56 642 GLY A C 1
ATOM 4847 O O . GLY A 1 642 ? -8.825 13.070 5.748 1.00 98.56 642 GLY A O 1
ATOM 4848 N N . MET A 1 643 ? -10.535 11.636 6.001 1.00 98.50 643 MET A N 1
ATOM 4849 C CA . MET A 1 643 ? -11.045 11.821 4.639 1.00 98.50 643 MET A CA 1
ATOM 4850 C C . MET A 1 643 ? -11.372 13.298 4.340 1.00 98.50 643 MET A C 1
ATOM 4852 O O . MET A 1 643 ? -10.966 13.824 3.300 1.00 98.50 643 MET A O 1
ATOM 4856 N N . LEU A 1 644 ? -12.079 14.000 5.236 1.00 98.69 644 LEU A N 1
ATOM 4857 C CA . LEU A 1 644 ? -12.417 15.423 5.054 1.00 98.69 644 LEU A CA 1
ATOM 4858 C C . LEU A 1 644 ? -11.178 16.333 5.121 1.00 98.69 644 LEU A C 1
ATOM 4860 O O . LEU A 1 644 ? -11.066 17.298 4.363 1.00 98.69 644 LEU A O 1
ATOM 4864 N N . ALA A 1 645 ? -10.234 16.008 5.999 1.00 98.50 645 ALA A N 1
ATOM 4865 C CA . ALA A 1 645 ? -8.977 16.708 6.195 1.00 98.50 645 ALA A CA 1
ATOM 4866 C C . ALA A 1 645 ? -8.048 16.580 4.982 1.00 98.50 645 ALA A C 1
ATOM 4868 O O . ALA A 1 645 ? -7.485 17.581 4.537 1.00 98.50 645 ALA A O 1
ATOM 4869 N N . CYS A 1 646 ? -7.937 15.388 4.390 1.00 98.38 646 CYS A N 1
ATOM 4870 C CA . CYS A 1 646 ? -7.208 15.181 3.142 1.00 98.38 646 CYS A CA 1
ATOM 4871 C C . CYS A 1 646 ? -7.803 16.041 2.013 1.00 98.38 646 CYS A C 1
ATOM 4873 O O . CYS A 1 646 ? -7.074 16.773 1.341 1.00 98.38 646 CYS A O 1
ATOM 4875 N N . ALA A 1 647 ? -9.134 16.058 1.872 1.00 98.12 647 ALA A N 1
ATOM 4876 C CA . ALA A 1 647 ? -9.816 16.918 0.902 1.00 98.12 647 ALA A CA 1
ATOM 4877 C C . ALA A 1 647 ? -9.646 18.429 1.158 1.00 98.12 647 ALA A C 1
ATOM 4879 O O . ALA A 1 647 ? -9.842 19.232 0.244 1.00 98.12 647 ALA A O 1
ATOM 4880 N N . ALA A 1 648 ? -9.281 18.831 2.376 1.00 98.38 648 ALA A N 1
ATOM 4881 C CA . ALA A 1 648 ? -8.988 20.216 2.723 1.00 98.38 648 ALA A CA 1
ATOM 4882 C C . ALA A 1 648 ? -7.518 20.596 2.471 1.00 98.38 648 ALA A C 1
ATOM 4884 O O . ALA A 1 648 ? -7.255 21.662 1.911 1.00 98.38 648 ALA A O 1
ATOM 4885 N N . PHE A 1 649 ? -6.573 19.730 2.851 1.00 98.50 649 PHE A N 1
ATOM 4886 C CA . PHE A 1 649 ? -5.148 20.065 2.988 1.00 98.50 649 PHE A CA 1
ATOM 4887 C C . PHE A 1 649 ? -4.197 19.396 1.980 1.00 98.50 649 PHE A C 1
ATOM 4889 O O . PHE A 1 649 ? -2.998 19.682 2.028 1.00 98.50 649 PHE A O 1
ATOM 4896 N N . ALA A 1 650 ? -4.675 18.529 1.078 1.00 98.31 650 ALA A N 1
ATOM 4897 C CA . ALA A 1 650 ? -3.821 17.902 0.064 1.00 98.31 650 ALA A CA 1
ATOM 4898 C C . ALA A 1 650 ? -3.084 18.956 -0.791 1.00 98.31 650 ALA A C 1
ATOM 4900 O O . ALA A 1 650 ? -3.703 19.835 -1.393 1.00 98.31 650 ALA A O 1
ATOM 4901 N N . ALA A 1 651 ? -1.757 18.883 -0.838 1.00 96.81 651 ALA A N 1
ATOM 4902 C CA . ALA A 1 651 ? -0.891 19.827 -1.528 1.00 96.81 651 ALA A CA 1
ATOM 4903 C C . ALA A 1 651 ? -0.704 19.423 -3.004 1.00 96.81 651 ALA A C 1
ATOM 4905 O O . ALA A 1 651 ? -0.445 18.251 -3.283 1.00 96.81 651 ALA A O 1
ATOM 4906 N N . PRO A 1 652 ? -0.792 20.364 -3.965 1.00 92.38 652 PRO A N 1
ATOM 4907 C CA . PRO A 1 652 ? -0.801 20.039 -5.393 1.00 92.38 652 PRO A CA 1
ATOM 4908 C C . PRO A 1 652 ? 0.486 19.356 -5.871 1.00 92.38 652 PRO A C 1
ATOM 4910 O O . PRO A 1 652 ? 0.417 18.462 -6.711 1.00 92.38 652 PRO A O 1
ATOM 4913 N N . ASN A 1 653 ? 1.646 19.729 -5.318 1.00 87.69 653 ASN A N 1
ATOM 4914 C CA . ASN A 1 653 ? 2.916 19.073 -5.624 1.00 87.69 653 ASN A CA 1
ATOM 4915 C C . ASN A 1 653 ? 2.924 17.625 -5.112 1.00 87.69 653 ASN A C 1
ATOM 4917 O O . ASN A 1 653 ? 3.084 16.725 -5.918 1.00 87.69 653 ASN A O 1
ATOM 4921 N N . MET A 1 654 ? 2.606 17.386 -3.834 1.00 90.94 654 MET A N 1
ATOM 4922 C CA . MET A 1 654 ? 2.649 16.044 -3.225 1.00 90.94 654 MET A CA 1
ATOM 4923 C C . MET A 1 654 ? 1.637 15.072 -3.858 1.00 90.94 654 MET A C 1
ATOM 4925 O O . MET A 1 654 ? 1.917 13.890 -4.034 1.00 90.94 654 MET A O 1
ATOM 4929 N N . VAL A 1 655 ? 0.470 15.580 -4.268 1.00 91.12 655 VAL A N 1
ATOM 4930 C CA . VAL A 1 655 ? -0.514 14.829 -5.069 1.00 91.12 655 VAL A CA 1
ATOM 4931 C C . VAL A 1 655 ? 0.058 14.432 -6.436 1.00 91.12 655 VAL A C 1
ATOM 4933 O O . VAL A 1 655 ? -0.199 13.325 -6.906 1.00 91.12 655 VAL A O 1
ATOM 4936 N N . THR A 1 656 ? 0.829 15.318 -7.070 1.00 84.56 656 THR A N 1
ATOM 4937 C CA . THR A 1 656 ? 1.468 15.068 -8.373 1.00 84.56 656 THR A CA 1
ATOM 4938 C C . THR A 1 656 ? 2.686 14.146 -8.236 1.00 84.56 656 THR A C 1
ATOM 4940 O O . THR A 1 656 ? 2.879 13.286 -9.088 1.00 84.56 656 THR A O 1
ATOM 4943 N N . ASP A 1 657 ? 3.455 14.261 -7.149 1.00 80.88 657 ASP A N 1
ATOM 4944 C CA . ASP A 1 657 ? 4.606 13.402 -6.837 1.00 80.88 657 ASP A CA 1
ATOM 4945 C C . ASP A 1 657 ? 4.187 11.925 -6.689 1.00 80.88 657 ASP A C 1
ATOM 4947 O O . ASP A 1 657 ? 4.938 11.028 -7.065 1.00 80.88 657 ASP A O 1
ATOM 4951 N N . TRP A 1 658 ? 2.975 11.667 -6.176 1.00 86.19 658 TRP A N 1
ATOM 4952 C CA . TRP A 1 658 ? 2.434 10.312 -6.020 1.00 86.19 658 TRP A CA 1
ATOM 4953 C C . TRP A 1 658 ? 1.616 9.819 -7.223 1.00 86.19 658 TRP A C 1
ATOM 4955 O O . TRP A 1 658 ? 1.867 8.733 -7.742 1.00 86.19 658 TRP A O 1
ATOM 4965 N N . TYR A 1 659 ? 0.621 10.589 -7.679 1.00 86.06 659 TYR A N 1
ATOM 4966 C CA . TYR A 1 659 ? -0.310 10.143 -8.727 1.00 86.06 659 TYR A CA 1
ATOM 4967 C C . TYR A 1 659 ? 0.092 10.567 -10.154 1.00 86.06 659 TYR A C 1
ATOM 4969 O O . TYR A 1 659 ? -0.626 10.263 -11.113 1.00 86.06 659 TYR A O 1
ATOM 4977 N N . GLY A 1 660 ? 1.199 11.295 -10.319 1.00 85.38 660 GLY A N 1
ATOM 4978 C CA . GLY A 1 660 ? 1.635 11.847 -11.602 1.00 85.38 660 GLY A CA 1
ATOM 4979 C C . GLY A 1 660 ? 0.660 12.878 -12.185 1.00 85.38 660 GLY A C 1
ATOM 4980 O O . GLY A 1 660 ? -0.200 13.433 -11.496 1.00 85.38 660 GLY A O 1
ATOM 4981 N N . SER A 1 661 ? 0.769 13.126 -13.491 1.00 85.56 661 SER A N 1
ATOM 4982 C CA . SER A 1 661 ? -0.164 13.985 -14.232 1.00 85.56 661 SER A CA 1
ATOM 4983 C C . SER A 1 661 ? -1.610 13.468 -14.174 1.00 85.56 661 SER A C 1
ATOM 4985 O O . SER A 1 661 ? -1.870 12.292 -13.909 1.00 85.56 661 SER A O 1
ATOM 4987 N N . HIS A 1 662 ? -2.578 14.354 -14.417 1.00 90.25 662 HIS A N 1
ATOM 4988 C CA . HIS A 1 662 ? -3.983 13.962 -14.535 1.00 90.25 662 HIS A CA 1
ATOM 4989 C C . HIS A 1 662 ? -4.197 13.070 -15.781 1.00 90.25 662 HIS A C 1
ATOM 4991 O O . HIS A 1 662 ? -3.571 13.344 -16.804 1.00 90.25 662 HIS A O 1
ATOM 4997 N N . PRO A 1 663 ? -5.086 12.053 -15.760 1.00 87.50 663 PRO A N 1
ATOM 4998 C CA . PRO A 1 663 ? -5.275 11.138 -16.897 1.00 87.50 663 PRO A CA 1
ATOM 4999 C C . PRO A 1 663 ? -5.721 11.800 -18.208 1.00 87.50 663 PRO A C 1
ATOM 5001 O O . PRO A 1 663 ? -5.432 11.277 -19.278 1.00 87.50 663 PRO A O 1
ATOM 5004 N N . ASP A 1 664 ? -6.395 12.949 -18.116 1.00 86.38 664 ASP A N 1
ATOM 5005 C CA . ASP A 1 664 ? -6.840 13.750 -19.269 1.00 86.38 664 ASP A CA 1
ATOM 5006 C C . ASP A 1 664 ? -5.850 14.873 -19.648 1.00 86.38 664 ASP A C 1
ATOM 5008 O O . ASP A 1 664 ? -6.174 15.757 -20.436 1.00 86.38 664 ASP A O 1
ATOM 5012 N N . SER A 1 665 ? -4.650 14.882 -19.058 1.00 85.06 665 SER A N 1
ATOM 5013 C CA . SER A 1 665 ? -3.595 15.856 -19.355 1.00 85.06 665 SER A CA 1
ATOM 5014 C C . SER A 1 665 ? -2.836 15.470 -20.626 1.00 85.06 665 SER A C 1
ATOM 5016 O O . SER A 1 665 ? -2.319 14.357 -20.716 1.00 85.06 665 SER A O 1
ATOM 5018 N N . THR A 1 666 ? -2.660 16.409 -21.558 1.00 82.12 666 THR A N 1
ATOM 5019 C CA . THR A 1 666 ? -1.738 16.255 -22.704 1.00 82.12 666 THR A CA 1
ATOM 5020 C C . THR A 1 666 ? -0.557 17.231 -22.581 1.00 82.12 666 THR A C 1
ATOM 5022 O O . THR A 1 666 ? -0.621 18.152 -21.761 1.00 82.12 666 THR A O 1
ATOM 5025 N N . PRO A 1 667 ? 0.532 17.073 -23.360 1.00 79.12 667 PRO A N 1
ATOM 5026 C CA . PRO A 1 667 ? 1.633 18.043 -23.380 1.00 79.12 667 PRO A CA 1
ATOM 5027 C C . PRO A 1 667 ? 1.193 19.464 -23.773 1.00 79.12 667 PRO A C 1
ATOM 5029 O O . PRO A 1 667 ? 1.766 20.444 -23.303 1.00 79.12 667 PRO A O 1
ATOM 5032 N N . GLU A 1 668 ? 0.168 19.578 -24.618 1.00 82.19 668 GLU A N 1
ATOM 5033 C CA . GLU A 1 668 ? -0.391 20.841 -25.114 1.00 82.19 668 GLU A CA 1
ATOM 5034 C C . GLU A 1 668 ? -1.448 21.427 -24.165 1.00 82.19 668 GLU A C 1
ATOM 5036 O O . GLU A 1 668 ? -1.672 22.639 -24.159 1.00 82.19 668 GLU A O 1
ATOM 5041 N N . GLN A 1 669 ? -2.113 20.575 -23.378 1.00 81.94 669 GLN A N 1
ATOM 5042 C CA . GLN A 1 669 ? -3.148 20.948 -22.413 1.00 81.94 669 GLN A CA 1
ATOM 5043 C C . GLN A 1 669 ? -2.877 20.273 -21.057 1.00 81.94 669 GLN A C 1
ATOM 5045 O O . GLN A 1 669 ? -3.467 19.232 -20.747 1.00 81.94 669 GLN A O 1
ATOM 5050 N N . PRO A 1 670 ? -1.982 20.849 -20.229 1.00 82.44 670 PRO A N 1
ATOM 5051 C CA . PRO A 1 670 ? -1.700 20.322 -18.904 1.00 82.44 670 PRO A CA 1
ATOM 5052 C C . PRO A 1 670 ? -2.917 20.480 -17.984 1.00 82.44 670 PRO A C 1
ATOM 5054 O O . PRO A 1 670 ? -3.366 21.595 -17.708 1.00 82.44 670 PRO A O 1
ATOM 5057 N N . VAL A 1 671 ? -3.430 19.361 -17.469 1.00 87.31 671 VAL A N 1
ATOM 5058 C CA . VAL A 1 671 ? -4.535 19.340 -16.502 1.00 87.31 671 VAL A CA 1
ATOM 5059 C C . VAL A 1 671 ? -3.970 19.069 -15.110 1.00 87.31 671 VAL A C 1
ATOM 5061 O O . VAL A 1 671 ? -3.410 18.006 -14.838 1.00 87.31 671 VAL A O 1
ATOM 5064 N N . GLN A 1 672 ? -4.124 20.038 -14.208 1.00 87.69 672 GLN A N 1
ATOM 5065 C CA . GLN A 1 672 ? -3.736 19.893 -12.807 1.00 87.69 672 GLN A CA 1
ATOM 5066 C C . GLN A 1 672 ? -4.681 18.905 -12.105 1.00 87.69 672 GLN A C 1
ATOM 5068 O O . GLN A 1 672 ? -5.901 19.075 -12.148 1.00 87.69 672 GLN A O 1
ATOM 5073 N N . ARG A 1 673 ? -4.130 17.894 -11.417 1.00 92.62 673 ARG A N 1
ATOM 5074 C CA . ARG A 1 673 ? -4.923 17.025 -10.528 1.00 92.62 673 ARG A CA 1
ATOM 5075 C C . ARG A 1 673 ? -5.583 17.854 -9.432 1.00 92.62 673 ARG A C 1
ATOM 5077 O O . ARG A 1 673 ? -4.955 18.778 -8.918 1.00 92.62 673 ARG A O 1
ATOM 5084 N N . ALA A 1 674 ? -6.813 17.506 -9.054 1.00 95.81 674 ALA A N 1
ATOM 5085 C CA . ALA A 1 674 ? -7.511 18.151 -7.945 1.00 95.81 674 ALA A CA 1
ATOM 5086 C C . ALA A 1 674 ? -6.692 18.053 -6.645 1.00 95.81 674 ALA A C 1
ATOM 5088 O O . ALA A 1 674 ? -5.963 17.088 -6.424 1.00 95.81 674 ALA A O 1
ATOM 5089 N N . TYR A 1 675 ? -6.794 19.064 -5.791 1.00 97.12 675 TYR A N 1
ATOM 5090 C CA . TYR A 1 675 ? -6.033 19.177 -4.548 1.00 97.12 675 TYR A CA 1
ATOM 5091 C C . TYR A 1 675 ? -6.872 19.912 -3.494 1.00 97.12 675 TYR A C 1
ATOM 5093 O O . TYR A 1 675 ? -8.006 20.310 -3.765 1.00 97.12 675 TYR A O 1
ATOM 5101 N N . GLY A 1 676 ? -6.347 20.040 -2.277 1.00 97.69 676 GLY A N 1
ATOM 5102 C CA . GLY A 1 676 ? -7.095 20.503 -1.115 1.00 97.69 676 GLY A CA 1
ATOM 5103 C C . GLY A 1 676 ? -7.638 21.925 -1.262 1.00 97.69 676 GLY A C 1
ATOM 5104 O O . GLY A 1 676 ? -6.916 22.832 -1.680 1.00 97.69 676 GLY A O 1
ATOM 5105 N N . PHE A 1 677 ? -8.898 22.151 -0.884 1.00 97.12 677 PHE A N 1
ATOM 5106 C CA . PHE A 1 677 ? -9.533 23.466 -1.064 1.00 97.12 677 PHE A CA 1
ATOM 5107 C C . PHE A 1 677 ? -8.908 24.577 -0.197 1.00 97.12 677 PHE A C 1
ATOM 5109 O O . PHE A 1 677 ? -8.909 25.737 -0.602 1.00 97.12 677 PHE A O 1
ATOM 5116 N N . ILE A 1 678 ? -8.304 24.250 0.956 1.00 96.88 678 ILE A N 1
ATOM 5117 C CA . ILE A 1 678 ? -7.538 25.218 1.772 1.00 96.88 678 ILE A CA 1
ATOM 5118 C C . ILE A 1 678 ? -6.194 25.548 1.107 1.00 96.88 678 ILE A C 1
ATOM 5120 O O . ILE A 1 678 ? -5.681 26.654 1.255 1.00 96.88 678 ILE A O 1
ATOM 5124 N N . MET A 1 679 ? -5.652 24.620 0.315 1.00 97.00 679 MET A N 1
ATOM 5125 C CA . MET A 1 679 ? -4.430 24.817 -0.469 1.00 97.00 679 MET A CA 1
ATOM 5126 C C . MET A 1 679 ? -4.671 25.607 -1.771 1.00 97.00 679 MET A C 1
ATOM 5128 O O . MET A 1 679 ? -3.725 25.820 -2.525 1.00 97.00 679 MET A O 1
ATOM 5132 N N . GLY A 1 680 ? -5.911 26.043 -2.042 1.00 95.56 680 GLY A N 1
ATOM 5133 C CA . GLY A 1 680 ? -6.314 26.757 -3.263 1.00 95.56 680 GLY A CA 1
ATOM 5134 C C . GLY A 1 680 ? -7.032 25.894 -4.309 1.00 95.56 680 GLY A C 1
ATOM 5135 O O . GLY A 1 680 ? -7.325 26.380 -5.401 1.00 95.56 680 GLY A O 1
ATOM 5136 N N . GLY A 1 681 ? -7.315 24.626 -3.995 1.00 93.69 681 GLY A N 1
ATOM 5137 C CA . GLY A 1 681 ? -8.029 23.706 -4.879 1.00 93.69 681 GLY A CA 1
ATOM 5138 C C . GLY A 1 681 ? -9.520 24.027 -5.023 1.00 93.69 681 GLY A C 1
ATOM 5139 O O . GLY A 1 681 ? -10.101 24.794 -4.255 1.00 93.69 681 GLY A O 1
ATOM 5140 N N . ASN A 1 682 ? -10.163 23.412 -6.017 1.00 93.75 682 ASN A N 1
ATOM 5141 C CA . ASN A 1 682 ? -11.614 23.491 -6.188 1.00 93.75 682 ASN A CA 1
ATOM 5142 C C . ASN A 1 682 ? -12.348 22.463 -5.294 1.00 93.75 682 ASN A C 1
ATOM 5144 O O . ASN A 1 682 ? -11.739 21.672 -4.576 1.00 93.75 682 ASN A O 1
ATOM 5148 N N . GLY A 1 683 ? -13.682 22.452 -5.347 1.00 94.88 683 GLY A N 1
ATOM 5149 C CA . GLY A 1 683 ? -14.506 21.541 -4.545 1.00 94.88 683 GLY A CA 1
ATOM 5150 C C . GLY A 1 683 ? -14.512 20.070 -4.991 1.00 94.88 683 GLY A C 1
ATOM 5151 O O . GLY A 1 683 ? -15.189 19.270 -4.349 1.00 94.88 683 GLY A O 1
ATOM 5152 N N . ASN A 1 684 ? -13.810 19.685 -6.065 1.00 96.00 684 ASN A N 1
ATOM 5153 C CA . ASN A 1 684 ? -13.960 18.357 -6.674 1.00 96.00 684 ASN A CA 1
ATOM 5154 C C . ASN A 1 684 ? -13.437 17.229 -5.776 1.00 96.00 684 ASN A C 1
ATOM 5156 O O . ASN A 1 684 ? -14.109 16.209 -5.624 1.00 96.00 684 ASN A O 1
ATOM 5160 N N . LEU A 1 685 ? -12.274 17.430 -5.146 1.00 97.62 685 LEU A N 1
ATOM 5161 C CA . LEU A 1 685 ? -11.693 16.458 -4.216 1.00 97.62 685 LEU A CA 1
ATOM 5162 C C . LEU A 1 685 ? -12.606 16.255 -2.997 1.00 97.62 685 LEU A C 1
ATOM 5164 O O . LEU A 1 685 ? -12.896 15.126 -2.605 1.00 97.62 685 LEU A O 1
ATOM 5168 N N . LEU A 1 686 ? -13.156 17.349 -2.459 1.00 98.31 686 LEU A N 1
ATOM 5169 C CA . LEU A 1 686 ? -14.135 17.302 -1.373 1.00 98.31 686 LEU A CA 1
ATOM 5170 C C . LEU A 1 686 ? -15.425 16.579 -1.786 1.00 98.31 686 LEU A C 1
ATOM 5172 O O . LEU A 1 686 ? -15.931 15.765 -1.017 1.00 98.31 686 LEU A O 1
ATOM 5176 N N . ALA A 1 687 ? -15.934 16.814 -2.998 1.00 98.12 687 ALA A N 1
ATOM 5177 C CA . ALA A 1 687 ? -17.106 16.107 -3.512 1.00 98.12 687 ALA A CA 1
ATOM 5178 C C . ALA A 1 687 ? -16.859 14.592 -3.640 1.00 98.12 687 ALA A C 1
ATOM 5180 O O . ALA A 1 687 ? -17.710 13.800 -3.229 1.00 98.12 687 ALA A O 1
ATOM 5181 N N . ALA A 1 688 ? -15.687 14.181 -4.141 1.00 98.06 688 ALA A N 1
ATOM 5182 C CA . ALA A 1 688 ? -15.308 12.770 -4.236 1.00 98.06 688 ALA A CA 1
ATOM 5183 C C . ALA A 1 688 ? -15.220 12.117 -2.848 1.00 98.06 688 ALA A C 1
ATOM 5185 O O . ALA A 1 688 ? -15.794 11.050 -2.629 1.00 98.06 688 ALA A O 1
ATOM 5186 N N . HIS A 1 689 ? -14.587 12.792 -1.885 1.00 98.56 689 HIS A N 1
ATOM 5187 C CA . HIS A 1 689 ? -14.438 12.293 -0.516 1.00 98.56 689 HIS A CA 1
ATOM 5188 C C . HIS A 1 689 ? -15.782 12.211 0.225 1.00 98.56 689 HIS A C 1
ATOM 5190 O O . HIS A 1 689 ? -16.031 11.231 0.922 1.00 98.56 689 HIS A O 1
ATOM 5196 N N . ILE A 1 690 ? -16.688 13.179 0.035 1.00 98.62 690 ILE A N 1
ATOM 5197 C CA . ILE A 1 690 ? -18.051 13.125 0.594 1.00 98.62 690 ILE A CA 1
ATOM 5198 C C . ILE A 1 690 ? -18.832 11.941 0.013 1.00 98.62 690 ILE A C 1
ATOM 5200 O O . ILE A 1 690 ? -19.465 11.205 0.772 1.00 98.62 690 ILE A O 1
ATOM 5204 N N . VAL A 1 691 ? -18.773 11.716 -1.306 1.00 98.50 691 VAL A N 1
ATOM 5205 C CA . VAL A 1 691 ? -19.406 10.537 -1.922 1.00 98.50 691 VAL A CA 1
ATOM 5206 C C . VAL A 1 691 ? -18.814 9.248 -1.355 1.00 98.50 691 VAL A C 1
ATOM 5208 O O . VAL A 1 691 ? -19.581 8.355 -1.001 1.00 98.50 691 VAL A O 1
ATOM 5211 N N . TYR A 1 692 ? -17.493 9.164 -1.177 1.00 98.44 692 TYR A N 1
ATOM 5212 C CA . TYR A 1 692 ? -16.859 7.986 -0.585 1.00 98.44 692 TYR A CA 1
ATOM 5213 C C . TYR A 1 692 ? -17.328 7.715 0.844 1.00 98.44 692 TYR A C 1
ATOM 5215 O O . TYR A 1 692 ? -17.788 6.613 1.139 1.00 98.44 692 TYR A O 1
ATOM 5223 N N . ILE A 1 693 ? -17.310 8.741 1.701 1.00 98.81 693 ILE A N 1
ATOM 5224 C CA . ILE A 1 693 ? -17.789 8.674 3.087 1.00 98.81 693 ILE A CA 1
ATOM 5225 C C . ILE A 1 693 ? -19.229 8.141 3.144 1.00 98.81 693 ILE A C 1
ATOM 5227 O O . ILE A 1 693 ? -19.525 7.210 3.898 1.00 98.81 693 ILE A O 1
ATOM 5231 N N . LEU A 1 694 ? -20.125 8.704 2.325 1.00 98.69 694 LEU A N 1
ATOM 5232 C CA . LEU A 1 694 ? -21.534 8.303 2.266 1.00 98.69 694 LEU A CA 1
ATOM 5233 C C . LEU A 1 694 ? -21.710 6.868 1.752 1.00 98.69 694 LEU A C 1
ATOM 5235 O O . LEU A 1 694 ? -22.520 6.121 2.302 1.00 98.69 694 LEU A O 1
ATOM 5239 N N . VAL A 1 695 ? -20.950 6.470 0.729 1.00 98.56 695 VAL A N 1
ATOM 5240 C CA . VAL A 1 695 ? -21.018 5.126 0.142 1.00 98.56 695 VAL A CA 1
ATOM 5241 C C . VAL A 1 695 ? -20.468 4.066 1.099 1.00 98.56 695 VAL A C 1
ATOM 5243 O O . VAL A 1 695 ? -21.112 3.030 1.242 1.00 98.56 695 VAL A O 1
ATOM 5246 N N . ILE A 1 696 ? -19.365 4.315 1.818 1.00 98.62 696 ILE A N 1
ATOM 5247 C CA . ILE A 1 696 ? -18.878 3.389 2.859 1.00 98.62 696 ILE A CA 1
ATOM 5248 C C . ILE A 1 696 ? -19.934 3.234 3.955 1.00 98.62 696 ILE A C 1
ATOM 5250 O O . ILE A 1 696 ? -20.270 2.107 4.317 1.00 98.62 696 ILE A O 1
ATOM 5254 N N . MET A 1 697 ? -20.502 4.337 4.460 1.00 98.56 697 MET A N 1
ATOM 5255 C CA . MET A 1 697 ? -21.566 4.265 5.469 1.00 98.56 697 MET A CA 1
ATOM 5256 C C . MET A 1 697 ? -22.767 3.455 4.976 1.00 98.56 697 MET A C 1
ATOM 5258 O O . MET A 1 697 ? -23.243 2.583 5.701 1.00 98.56 697 MET A O 1
ATOM 5262 N N . ALA A 1 698 ? -23.224 3.685 3.743 1.00 98.62 698 ALA A N 1
ATOM 5263 C CA . ALA A 1 698 ? -24.336 2.943 3.155 1.00 98.62 698 ALA A CA 1
ATOM 5264 C C . ALA A 1 698 ? -24.012 1.452 2.940 1.00 98.62 698 ALA A C 1
ATOM 5266 O O . ALA A 1 698 ? -24.844 0.602 3.249 1.00 98.62 698 ALA A O 1
ATOM 5267 N N . TRP A 1 699 ? -22.811 1.126 2.457 1.00 98.62 699 TRP A N 1
ATOM 5268 C CA . TRP A 1 699 ? -22.357 -0.244 2.200 1.00 98.62 699 TRP A CA 1
ATOM 5269 C C . TRP A 1 699 ? -22.197 -1.045 3.492 1.00 98.62 699 TRP A C 1
ATOM 5271 O O . TRP A 1 699 ? -22.819 -2.095 3.669 1.00 98.62 699 TRP A O 1
ATOM 5281 N N . VAL A 1 700 ? -21.413 -0.517 4.432 1.00 98.69 700 VAL A N 1
ATOM 5282 C CA . VAL A 1 700 ? -21.081 -1.203 5.682 1.00 98.69 700 VAL A CA 1
ATOM 5283 C C . VAL A 1 700 ? -22.315 -1.307 6.570 1.00 98.69 700 VAL A C 1
ATOM 5285 O O . VAL A 1 700 ? -22.626 -2.400 7.039 1.00 98.69 700 VAL A O 1
ATOM 5288 N N . ALA A 1 701 ? -23.086 -0.229 6.755 1.00 98.38 701 ALA A N 1
ATOM 5289 C CA . ALA A 1 701 ? -24.325 -0.323 7.526 1.00 98.38 701 ALA A CA 1
ATOM 5290 C C . ALA A 1 701 ? -25.382 -1.177 6.807 1.00 98.38 701 ALA A C 1
ATOM 5292 O O . ALA A 1 701 ? -26.076 -1.952 7.466 1.00 98.38 701 ALA A O 1
ATOM 5293 N N . GLY A 1 702 ? -25.479 -1.088 5.477 1.00 98.25 702 GLY A N 1
ATOM 5294 C CA . GLY A 1 702 ? -26.433 -1.849 4.669 1.00 98.25 702 GLY A CA 1
ATOM 5295 C C . GLY A 1 702 ? -26.209 -3.361 4.700 1.00 98.25 702 GLY A C 1
ATOM 5296 O O . GLY A 1 702 ? -27.186 -4.107 4.698 1.00 98.25 702 GLY A O 1
ATOM 5297 N N . LEU A 1 703 ? -24.956 -3.820 4.795 1.00 98.44 703 LEU A N 1
ATOM 5298 C CA . LEU A 1 703 ? -24.618 -5.244 4.910 1.00 98.44 703 LEU A CA 1
ATOM 5299 C C . LEU A 1 703 ? -24.523 -5.720 6.365 1.00 98.44 703 LEU A C 1
ATOM 5301 O O . LEU A 1 703 ? -25.115 -6.742 6.719 1.00 98.44 703 LEU A O 1
ATOM 5305 N N . MET A 1 704 ? -23.829 -4.978 7.233 1.00 98.25 704 MET A N 1
ATOM 5306 C CA . MET A 1 704 ? -23.579 -5.422 8.608 1.00 98.25 704 MET A CA 1
ATOM 5307 C C . MET A 1 704 ? -24.828 -5.323 9.495 1.00 98.25 704 MET A C 1
ATOM 5309 O O . MET A 1 704 ? -24.994 -6.148 10.389 1.00 98.25 704 MET A O 1
ATOM 5313 N N . THR A 1 705 ? -25.755 -4.387 9.242 1.00 98.50 705 THR A N 1
ATOM 5314 C CA . THR A 1 705 ? -27.005 -4.289 10.026 1.00 98.50 705 THR A CA 1
ATOM 5315 C C . THR A 1 705 ? -27.885 -5.535 9.882 1.00 98.50 705 THR A C 1
ATOM 5317 O O . THR A 1 705 ? -28.177 -6.154 10.906 1.00 98.50 705 THR A O 1
ATOM 5320 N N . PRO A 1 706 ? -28.312 -5.966 8.674 1.00 98.12 706 PRO A N 1
ATOM 5321 C CA . PRO A 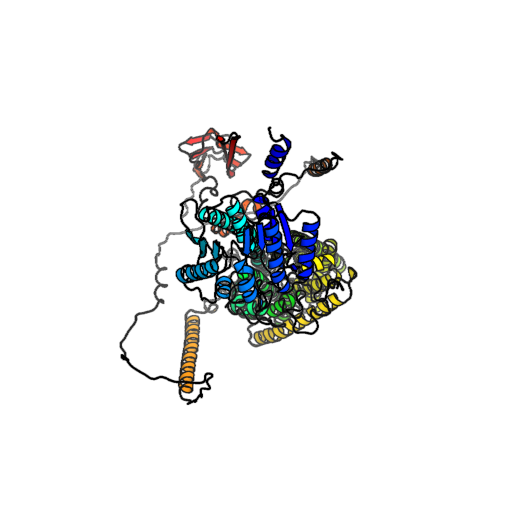1 706 ? -29.101 -7.190 8.542 1.00 98.12 706 PRO A CA 1
ATOM 5322 C C . PRO A 1 706 ? -28.319 -8.428 8.996 1.00 98.12 706 PRO A C 1
ATOM 5324 O O . PRO A 1 706 ? -28.911 -9.296 9.634 1.00 98.12 706 PRO A O 1
ATOM 5327 N N . PHE A 1 707 ? -27.005 -8.484 8.756 1.00 97.88 707 PHE A N 1
ATOM 5328 C CA . PHE A 1 707 ? -26.140 -9.565 9.230 1.00 97.88 707 PHE A CA 1
ATOM 5329 C C . PHE A 1 707 ? -26.178 -9.715 10.765 1.00 97.88 707 PHE A C 1
ATOM 5331 O O . PHE A 1 707 ? -26.566 -10.766 11.281 1.00 97.88 707 PHE A O 1
ATOM 5338 N N . PHE A 1 708 ? -25.882 -8.645 11.510 1.00 98.06 708 PHE A N 1
ATOM 5339 C CA . PHE A 1 708 ? -25.928 -8.661 12.975 1.00 98.06 708 PHE A CA 1
ATOM 5340 C C . PHE A 1 708 ? -27.352 -8.827 13.527 1.00 98.06 708 PHE A C 1
ATOM 5342 O O . PHE A 1 708 ? -27.528 -9.477 14.557 1.00 98.06 708 PHE A O 1
ATOM 5349 N N . LEU A 1 709 ? -28.388 -8.319 12.847 1.00 98.06 709 LEU A N 1
ATOM 5350 C CA . LEU A 1 709 ? -29.785 -8.574 13.226 1.00 98.06 709 LEU A CA 1
ATOM 5351 C C . LEU A 1 709 ? -30.177 -10.051 13.066 1.00 98.06 709 LEU A C 1
ATOM 5353 O O . LEU A 1 709 ? -30.931 -10.562 13.897 1.00 98.06 709 LEU A O 1
ATOM 5357 N N . VAL A 1 710 ? -29.673 -10.746 12.040 1.00 97.62 710 VAL A N 1
ATOM 5358 C CA . VAL A 1 710 ? -29.868 -12.196 11.873 1.00 97.62 710 VAL A CA 1
ATOM 5359 C C . VAL A 1 710 ? -29.148 -12.958 12.985 1.00 97.62 710 VAL A C 1
ATOM 5361 O O . VAL A 1 710 ? -29.796 -13.746 13.674 1.00 97.62 710 VAL A O 1
ATOM 5364 N N . LEU A 1 711 ? -27.867 -12.672 13.247 1.00 96.69 711 LEU A N 1
ATOM 5365 C CA . LEU A 1 711 ? -27.132 -13.296 14.359 1.00 96.69 711 LEU A CA 1
ATOM 5366 C C . LEU A 1 711 ? -27.803 -13.042 15.719 1.00 96.69 711 LEU A C 1
ATOM 5368 O O . LEU A 1 711 ? -27.876 -13.944 16.553 1.00 96.69 711 LEU A O 1
ATOM 5372 N N . ASN A 1 712 ? -28.353 -11.845 15.936 1.00 96.31 712 ASN A N 1
ATOM 5373 C CA . ASN A 1 712 ? -29.087 -11.517 17.155 1.00 96.31 712 ASN A CA 1
ATOM 5374 C C . ASN A 1 712 ? -30.403 -12.303 17.275 1.00 96.31 712 ASN A C 1
ATOM 5376 O O . ASN A 1 712 ? -30.681 -12.867 18.331 1.00 96.31 712 ASN A O 1
ATOM 5380 N N . LYS A 1 713 ? -31.182 -12.422 16.189 1.00 95.62 713 LYS A N 1
ATOM 5381 C CA . LYS A 1 713 ? -32.408 -13.245 16.161 1.00 95.62 713 LYS A CA 1
ATOM 5382 C C . LYS A 1 713 ? -32.143 -14.739 16.363 1.00 95.62 713 LYS A C 1
ATOM 5384 O O . LYS A 1 713 ? -32.992 -15.421 16.923 1.00 95.62 713 LYS A O 1
ATOM 5389 N N . LEU A 1 714 ? -30.982 -15.233 15.932 1.00 95.56 714 LEU A N 1
ATOM 5390 C CA . LEU A 1 714 ? -30.535 -16.610 16.167 1.00 95.56 714 LEU A CA 1
ATOM 5391 C C . LEU A 1 714 ? -29.954 -16.827 17.579 1.00 95.56 714 LEU A C 1
ATOM 5393 O O . LEU A 1 714 ? -29.542 -17.937 17.902 1.00 95.56 714 LEU A O 1
ATOM 5397 N N . GLY A 1 715 ? -29.889 -15.791 18.426 1.00 93.31 715 GLY A N 1
ATOM 5398 C CA . GLY A 1 715 ? -29.294 -15.882 19.764 1.00 93.31 715 GLY A CA 1
ATOM 5399 C C . GLY A 1 715 ? -27.771 -16.067 19.757 1.00 93.31 715 GLY A C 1
ATOM 5400 O O . GLY A 1 715 ? -27.199 -16.501 20.759 1.00 93.31 715 GLY A O 1
ATOM 5401 N N . LEU A 1 716 ? -27.107 -15.753 18.640 1.00 94.44 716 LEU A N 1
ATOM 5402 C CA . LEU A 1 716 ? -25.669 -15.944 18.427 1.00 94.44 716 LEU A CA 1
ATOM 5403 C C . LEU A 1 716 ? -24.828 -14.698 18.736 1.00 94.44 716 LEU A C 1
ATOM 5405 O O . LEU A 1 716 ? -23.615 -14.816 18.781 1.00 94.44 716 LEU A O 1
ATOM 5409 N N . MET A 1 717 ? -25.433 -13.526 18.966 1.00 93.62 717 MET A N 1
ATOM 5410 C CA . MET A 1 717 ? -24.702 -12.271 19.231 1.00 93.62 717 MET A CA 1
ATOM 5411 C C . MET A 1 717 ? -24.220 -12.111 20.678 1.00 93.62 717 MET A C 1
ATOM 5413 O O . MET A 1 717 ? -23.031 -11.901 20.902 1.00 93.62 717 MET A O 1
ATOM 5417 N N . ARG A 1 718 ? -25.126 -12.172 21.665 1.00 95.94 718 ARG A N 1
ATOM 5418 C CA . ARG A 1 718 ? -24.822 -11.855 23.072 1.00 95.94 718 ARG A CA 1
ATOM 5419 C C . ARG A 1 718 ? -24.757 -13.106 23.945 1.00 95.94 718 ARG A C 1
ATOM 5421 O O . ARG A 1 718 ? -25.521 -14.051 23.741 1.00 95.94 718 ARG A O 1
ATOM 5428 N N . VAL A 1 719 ? -23.862 -13.101 24.930 1.00 95.44 719 VAL A N 1
ATOM 5429 C CA . VAL A 1 719 ? -23.836 -14.101 26.013 1.00 95.44 719 VAL A CA 1
ATOM 5430 C C . VAL A 1 719 ? -25.019 -13.902 26.980 1.00 95.44 719 VAL A C 1
ATOM 5432 O O . VAL A 1 719 ? -25.690 -12.870 26.946 1.00 95.44 719 VAL A O 1
ATOM 5435 N N . SER A 1 720 ? -25.305 -14.888 27.838 1.00 94.62 720 SER A N 1
ATOM 5436 C CA . SER A 1 720 ? -26.333 -14.737 28.881 1.00 94.62 720 SER A CA 1
ATOM 5437 C C . SER A 1 720 ? -25.888 -13.758 29.974 1.00 94.62 720 SER A C 1
ATOM 5439 O O . SER A 1 720 ? -24.695 -13.515 30.161 1.00 94.62 720 SER A O 1
ATOM 5441 N N . ALA A 1 721 ? -26.848 -13.216 30.730 1.00 93.56 721 ALA A N 1
ATOM 5442 C CA . ALA A 1 721 ? -26.562 -12.273 31.811 1.00 93.56 721 ALA A CA 1
ATOM 5443 C C . ALA A 1 721 ? -25.623 -12.862 32.879 1.00 93.56 721 ALA A C 1
ATOM 5445 O O . ALA A 1 721 ? -24.721 -12.168 33.344 1.00 93.56 721 ALA A O 1
ATOM 5446 N N . ASP A 1 722 ? -25.778 -14.148 33.207 1.00 90.94 722 ASP A N 1
ATOM 5447 C CA . ASP A 1 722 ? -24.934 -14.845 34.185 1.00 90.94 722 ASP A CA 1
ATOM 5448 C C . ASP A 1 722 ? -23.490 -15.008 33.685 1.00 90.94 722 ASP A C 1
ATOM 5450 O O . ASP A 1 722 ? -22.544 -14.781 34.437 1.00 90.94 722 ASP A O 1
ATOM 5454 N N . VAL A 1 723 ? -23.306 -15.318 32.395 1.00 91.56 723 VAL A N 1
ATOM 5455 C CA . VAL A 1 723 ? -21.983 -15.407 31.750 1.00 91.56 723 VAL A CA 1
ATOM 5456 C C . VAL A 1 723 ? -21.317 -14.032 31.670 1.00 91.56 723 VAL A C 1
ATOM 5458 O O . VAL A 1 723 ? -20.124 -13.903 31.943 1.00 91.56 723 VAL A O 1
ATOM 5461 N N . GLU A 1 724 ? -22.075 -12.977 31.359 1.00 93.56 724 GLU A N 1
ATOM 5462 C CA . GLU A 1 724 ? -21.560 -11.603 31.362 1.00 93.56 724 GLU A CA 1
ATOM 5463 C C . GLU A 1 724 ? -21.184 -11.137 32.782 1.00 93.56 724 GLU A C 1
ATOM 5465 O O . GLU A 1 724 ? -20.181 -10.440 32.970 1.00 93.56 724 GLU A O 1
ATOM 5470 N N . ALA A 1 725 ? -21.946 -11.551 33.801 1.00 89.62 725 ALA A N 1
ATOM 5471 C CA . ALA A 1 725 ? -21.670 -11.270 35.208 1.00 89.62 725 ALA A CA 1
ATOM 5472 C C . ALA A 1 725 ? -20.424 -12.019 35.717 1.00 89.62 725 ALA A C 1
ATOM 5474 O O . ALA A 1 725 ? -19.549 -11.383 36.314 1.00 89.62 725 ALA A O 1
ATOM 5475 N N . LEU A 1 726 ? -20.292 -13.313 35.412 1.00 88.19 726 LEU A N 1
ATOM 5476 C CA . LEU A 1 726 ? -19.153 -14.154 35.800 1.00 88.19 726 LEU A CA 1
ATOM 5477 C C . LEU A 1 726 ? -17.862 -13.799 35.040 1.00 88.19 726 LEU A C 1
ATOM 5479 O O . LEU A 1 726 ? -16.785 -13.773 35.631 1.00 88.19 726 LEU A O 1
ATOM 5483 N N . GLY A 1 727 ? -17.978 -13.457 33.754 1.00 90.25 727 GLY A N 1
ATOM 5484 C CA . GLY A 1 727 ? -16.861 -13.199 32.843 1.00 90.25 727 GLY A CA 1
ATOM 5485 C C . GLY A 1 727 ? -16.580 -14.371 31.902 1.00 90.25 727 GLY A C 1
ATOM 5486 O O . GLY A 1 727 ? -16.715 -15.544 32.266 1.00 90.25 727 GLY A O 1
ATOM 5487 N N . LEU A 1 728 ? -16.182 -14.048 30.673 1.00 90.25 728 LEU A N 1
ATOM 5488 C CA . LEU A 1 728 ? -15.952 -15.012 29.601 1.00 90.25 728 LEU A CA 1
ATOM 5489 C C . LEU A 1 728 ? -14.683 -15.847 29.841 1.00 90.25 728 LEU A C 1
ATOM 5491 O O . LEU A 1 728 ? -14.643 -16.994 29.406 1.00 90.25 728 LEU A O 1
ATOM 5495 N N . ASP A 1 729 ? -13.688 -15.344 30.581 1.00 90.25 729 ASP A N 1
ATOM 5496 C CA . ASP A 1 729 ? -12.469 -16.107 30.909 1.00 90.25 729 ASP A CA 1
ATOM 5497 C C . ASP A 1 729 ? -12.792 -17.368 31.725 1.00 90.25 729 ASP A C 1
ATOM 5499 O O . ASP A 1 729 ? -12.262 -18.449 31.469 1.00 90.25 729 ASP A O 1
ATOM 5503 N N . ILE A 1 730 ? -13.702 -17.244 32.695 1.00 86.06 730 ILE A N 1
ATOM 5504 C CA . ILE A 1 730 ? -14.184 -18.376 33.494 1.00 86.06 730 ILE A CA 1
ATOM 5505 C C . ILE A 1 730 ? -15.181 -19.207 32.682 1.00 86.06 730 ILE A C 1
ATOM 5507 O O . ILE A 1 730 ? -15.076 -20.430 32.668 1.00 86.06 730 ILE A O 1
ATOM 5511 N N . SER A 1 731 ? -16.118 -18.548 31.995 1.00 86.62 731 SER A N 1
ATOM 5512 C CA . SER A 1 731 ? -17.250 -19.215 31.335 1.00 86.62 731 SER A CA 1
ATOM 5513 C C . SER A 1 731 ? -16.882 -19.993 30.066 1.00 86.62 731 SER A C 1
ATOM 5515 O O . SER A 1 731 ? -17.560 -20.963 29.749 1.00 86.62 731 SER A O 1
ATOM 5517 N N . TYR A 1 732 ? -15.836 -19.581 29.340 1.00 82.56 732 TYR A N 1
ATOM 5518 C CA . TYR A 1 732 ? -15.408 -20.214 28.084 1.00 82.56 732 TYR A CA 1
ATOM 5519 C C . TYR A 1 732 ? -13.945 -20.690 28.088 1.00 82.56 732 TYR A C 1
ATOM 5521 O O . TYR A 1 732 ? -13.626 -21.631 27.368 1.00 82.56 732 TYR A O 1
ATOM 5529 N N . HIS A 1 733 ? -13.057 -20.092 28.899 1.00 84.38 733 HIS A N 1
ATOM 5530 C CA . HIS A 1 733 ? -11.591 -20.261 28.768 1.00 84.38 733 HIS A CA 1
ATOM 5531 C C . HIS A 1 733 ? -10.901 -20.872 30.002 1.00 84.38 733 HIS A C 1
ATOM 5533 O O . HIS A 1 733 ? -9.708 -20.653 30.251 1.00 84.38 733 HIS A O 1
ATOM 5539 N N . GLY A 1 734 ? -11.648 -21.653 30.790 1.00 78.81 734 GLY A N 1
ATOM 5540 C CA . GLY A 1 734 ? -11.101 -22.499 31.859 1.00 78.81 734 GLY A CA 1
ATOM 5541 C C . GLY A 1 734 ? -10.558 -21.756 33.089 1.00 78.81 734 GLY A C 1
ATOM 5542 O O . GLY A 1 734 ? -9.776 -22.330 33.850 1.00 78.81 734 GLY A O 1
ATOM 5543 N N . GLY A 1 735 ? -10.937 -20.491 33.305 1.00 77.75 735 GLY A N 1
ATOM 5544 C CA . GLY A 1 735 ? -10.640 -19.736 34.533 1.00 77.75 735 GLY A CA 1
ATOM 5545 C C . GLY A 1 735 ? -9.837 -18.449 34.315 1.00 77.75 735 GLY A C 1
ATOM 5546 O O . GLY A 1 735 ? -9.466 -18.125 33.189 1.00 77.75 735 GLY A O 1
ATOM 5547 N N . SER A 1 736 ? -9.540 -17.725 35.405 1.00 79.81 736 SER A N 1
ATOM 5548 C CA . SER A 1 736 ? -8.889 -16.397 35.370 1.00 79.81 736 SER A CA 1
ATOM 5549 C C . SER A 1 736 ? -7.620 -16.347 34.505 1.00 79.81 736 SER A C 1
ATOM 5551 O O . SER A 1 736 ? -6.881 -17.331 34.374 1.00 79.81 736 SER A O 1
ATOM 5553 N N . SER A 1 737 ? -7.367 -15.168 33.939 1.00 77.56 737 SER A N 1
ATOM 5554 C CA . SER A 1 737 ? -6.113 -14.792 33.282 1.00 77.56 737 SER A CA 1
ATOM 5555 C C . SER A 1 737 ? -4.915 -14.768 34.245 1.00 77.56 737 SER A C 1
ATOM 5557 O O . SER A 1 737 ? -3.779 -14.915 33.802 1.00 77.56 737 SER A O 1
ATOM 5559 N N . TYR A 1 738 ? -5.157 -14.649 35.556 1.00 79.50 738 TYR A N 1
ATOM 5560 C CA . TYR A 1 738 ? -4.125 -14.519 36.589 1.00 79.50 738 TYR A CA 1
ATOM 5561 C C . TYR A 1 738 ? -4.114 -15.754 37.506 1.00 79.50 738 TYR A C 1
ATOM 5563 O O . TYR A 1 738 ? -5.025 -15.924 38.320 1.00 79.50 738 TYR A O 1
ATOM 5571 N N . PRO A 1 739 ? -3.090 -16.633 37.430 1.00 57.00 739 PRO A N 1
ATOM 5572 C CA . PRO A 1 739 ? -3.057 -17.881 38.203 1.00 57.00 739 PRO A CA 1
ATOM 5573 C C . PRO A 1 739 ? -3.115 -17.686 39.725 1.00 57.00 739 PRO A C 1
ATOM 5575 O O . PRO A 1 739 ? -3.645 -18.538 40.439 1.00 57.00 739 PRO A O 1
ATOM 5578 N N . HIS A 1 740 ? -2.593 -16.558 40.216 1.00 53.19 740 HIS A N 1
ATOM 5579 C CA . HIS A 1 740 ? -2.530 -16.218 41.640 1.00 53.19 740 HIS A CA 1
ATOM 5580 C C . HIS A 1 740 ? -3.849 -15.676 42.221 1.00 53.19 740 HIS A C 1
ATOM 5582 O O . HIS A 1 740 ? -3.946 -15.523 43.433 1.00 53.19 740 HIS A O 1
ATOM 5588 N N . GLU A 1 741 ? -4.875 -15.438 41.395 1.00 46.88 741 GLU A N 1
ATOM 5589 C CA . GLU A 1 741 ? -6.214 -15.026 41.850 1.00 46.88 741 GLU A CA 1
ATOM 5590 C C . GLU A 1 741 ? -7.153 -16.210 42.142 1.00 46.88 741 GLU A C 1
ATOM 5592 O O . GLU A 1 741 ? -8.344 -16.021 42.393 1.00 46.88 741 GLU A O 1
ATOM 5597 N N . ARG A 1 742 ? -6.644 -17.450 42.164 1.00 39.88 742 ARG A N 1
ATOM 5598 C CA . ARG A 1 742 ? -7.356 -18.539 42.849 1.00 39.88 742 ARG A CA 1
ATOM 5599 C C . ARG A 1 742 ? -7.422 -18.194 44.342 1.00 39.88 742 ARG A C 1
ATOM 5601 O O . ARG A 1 742 ? -6.357 -18.038 44.941 1.00 39.88 742 ARG A O 1
ATOM 5608 N N . PRO A 1 743 ? -8.611 -18.105 44.970 1.00 34.00 743 PRO A N 1
ATOM 5609 C CA . PRO A 1 743 ? -8.696 -17.798 46.391 1.00 34.00 743 PRO A CA 1
ATOM 5610 C C . PRO A 1 743 ? -7.939 -18.845 47.211 1.00 34.00 743 PRO A C 1
ATOM 5612 O O . PRO A 1 743 ? -8.314 -20.019 47.233 1.00 34.00 743 PRO A O 1
ATOM 5615 N N . ALA A 1 744 ? -6.880 -18.422 47.903 1.00 34.53 744 ALA A N 1
ATOM 5616 C CA . ALA A 1 744 ? -6.318 -19.212 48.987 1.00 34.53 744 ALA A CA 1
ATOM 5617 C C . ALA A 1 744 ? -7.420 -19.402 50.042 1.00 34.53 744 ALA A C 1
ATOM 5619 O O . ALA A 1 744 ? -8.085 -18.435 50.416 1.00 34.53 744 ALA A O 1
ATOM 5620 N N . GLY A 1 745 ? -7.653 -20.647 50.466 1.00 41.00 745 GLY A N 1
ATOM 5621 C CA . GLY A 1 745 ? -8.837 -21.022 51.241 1.00 41.00 745 GLY A CA 1
ATOM 5622 C C . GLY A 1 745 ? -9.060 -20.144 52.476 1.00 41.00 745 GLY A C 1
ATOM 5623 O O . GLY A 1 745 ? -8.252 -20.150 53.402 1.00 41.00 745 GLY A O 1
ATOM 5624 N N . GLY A 1 746 ? -10.179 -19.418 52.494 1.00 29.42 746 GLY A N 1
ATOM 5625 C CA . GLY A 1 746 ? -10.574 -18.521 53.577 1.00 29.42 746 GLY A CA 1
ATOM 5626 C C . GLY A 1 746 ? -12.094 -18.467 53.693 1.00 29.42 746 GLY A C 1
ATOM 5627 O O . GLY A 1 746 ? -12.792 -18.169 52.728 1.00 29.42 746 GLY A O 1
ATOM 5628 N N . SER A 1 747 ? -12.617 -18.800 54.869 1.00 38.75 747 SER A N 1
ATOM 5629 C CA . SER A 1 747 ? -14.048 -18.976 55.109 1.00 38.75 747 SER A CA 1
ATOM 5630 C C . SER A 1 747 ? -14.784 -17.654 55.361 1.00 38.75 747 SER A C 1
ATOM 5632 O O . SER A 1 747 ? -14.739 -17.133 56.477 1.00 38.75 747 SER A O 1
ATOM 5634 N N . THR A 1 748 ? -15.564 -17.183 54.389 1.00 30.17 748 THR A N 1
ATOM 5635 C CA . THR A 1 748 ? -16.751 -16.341 54.629 1.00 30.17 748 THR A CA 1
ATOM 5636 C C . THR A 1 748 ? -17.882 -16.735 53.676 1.00 30.17 748 THR A C 1
ATOM 5638 O O . THR A 1 748 ? -17.652 -17.154 52.545 1.00 30.17 748 THR A O 1
ATOM 5641 N N . GLY A 1 749 ? -19.125 -16.666 54.160 1.00 32.44 749 GLY A N 1
ATOM 5642 C CA . GLY A 1 749 ? -20.297 -17.159 53.436 1.00 32.44 749 GLY A CA 1
ATOM 5643 C C . GLY A 1 749 ? -20.691 -16.282 52.248 1.00 32.44 749 GLY A C 1
ATOM 5644 O O . GLY A 1 749 ? -21.354 -15.265 52.420 1.00 32.44 749 GLY A O 1
ATOM 5645 N N . GLY A 1 750 ? -20.343 -16.728 51.046 1.00 27.41 750 GLY A N 1
ATOM 5646 C CA . GLY A 1 750 ? -20.858 -16.242 49.768 1.00 27.41 750 GLY A CA 1
ATOM 5647 C C . GLY A 1 750 ? -20.585 -17.320 48.728 1.00 27.41 750 GLY A C 1
ATOM 5648 O O . GLY A 1 750 ? -19.444 -17.753 48.595 1.00 27.41 750 GLY A O 1
ATOM 5649 N N . ALA A 1 751 ? -21.624 -17.835 48.067 1.00 29.53 751 ALA A N 1
ATOM 5650 C CA . ALA A 1 751 ? -21.510 -19.047 47.260 1.00 29.53 751 ALA A CA 1
ATOM 5651 C C . ALA A 1 751 ? -20.620 -18.834 46.023 1.00 29.53 751 ALA A C 1
ATOM 5653 O O . ALA A 1 751 ? -21.088 -18.404 44.970 1.00 29.53 751 ALA A O 1
ATOM 5654 N N . ALA A 1 752 ? -19.339 -19.190 46.138 1.00 29.23 752 ALA A N 1
ATOM 5655 C CA . ALA A 1 752 ? -18.505 -19.481 44.984 1.00 29.23 752 ALA A CA 1
ATOM 5656 C C . ALA A 1 752 ? -19.092 -20.722 44.303 1.00 29.23 752 ALA A C 1
ATOM 5658 O O . ALA A 1 752 ? -18.911 -21.846 44.775 1.00 29.23 752 ALA A O 1
ATOM 5659 N N . LEU A 1 753 ? -19.847 -20.503 43.226 1.00 32.75 753 LEU A N 1
ATOM 5660 C CA . LEU A 1 753 ? -20.421 -21.571 42.423 1.00 32.75 753 LEU A CA 1
ATOM 5661 C C . LEU A 1 753 ? -19.279 -22.285 41.688 1.00 32.75 753 LEU A C 1
ATOM 5663 O O . LEU A 1 753 ? -18.922 -21.934 40.564 1.00 32.75 753 LEU A O 1
ATOM 5667 N N . VAL A 1 754 ? -18.683 -23.280 42.348 1.00 33.09 754 VAL A N 1
ATOM 5668 C CA . VAL A 1 754 ? -17.858 -24.289 41.686 1.00 33.09 754 VAL A CA 1
ATOM 5669 C C . VAL A 1 754 ? -18.799 -25.039 40.754 1.00 33.09 754 VAL A C 1
ATOM 5671 O O . VAL A 1 754 ? -19.516 -25.945 41.176 1.00 33.09 754 VAL A O 1
ATOM 5674 N N . LEU A 1 755 ? -18.849 -24.595 39.499 1.00 31.33 755 LEU A N 1
ATOM 5675 C CA . LEU A 1 755 ? -19.591 -25.278 38.455 1.00 31.33 755 LEU A CA 1
ATOM 5676 C C . LEU A 1 755 ? -19.065 -26.712 38.368 1.00 31.33 755 LEU A C 1
ATOM 5678 O O . LEU A 1 755 ? -17.870 -26.939 38.164 1.00 31.33 755 LEU A O 1
ATOM 5682 N N . GLY A 1 756 ? -19.968 -27.671 38.568 1.00 31.53 756 GLY A N 1
ATOM 5683 C CA . GLY A 1 756 ? -19.675 -29.079 38.350 1.00 31.53 756 GLY A CA 1
ATOM 5684 C C . GLY A 1 756 ? -19.359 -29.365 36.875 1.00 31.53 756 GLY A C 1
ATOM 5685 O O . GLY A 1 756 ? -19.474 -28.478 36.024 1.00 31.53 756 GLY A O 1
ATOM 5686 N N . PRO A 1 757 ? -19.010 -30.618 36.538 1.00 36.47 757 PRO A N 1
ATOM 5687 C CA . PRO A 1 757 ? -18.654 -31.017 35.172 1.00 36.47 757 PRO A CA 1
ATOM 5688 C C . PRO A 1 757 ? -19.755 -30.794 34.114 1.00 36.47 757 PRO A C 1
ATOM 5690 O O . PRO A 1 757 ? -19.485 -30.959 32.933 1.00 36.47 757 PRO A O 1
ATOM 5693 N N . GLU A 1 758 ? -20.961 -30.374 34.507 1.00 38.47 758 GLU A N 1
ATOM 5694 C CA . GLU A 1 758 ? -22.076 -30.000 33.623 1.00 38.47 758 GLU A CA 1
ATOM 5695 C C . GLU A 1 758 ? -21.864 -28.673 32.861 1.00 38.47 758 GLU A C 1
ATOM 5697 O O . GLU A 1 758 ? -22.583 -28.402 31.903 1.00 38.47 758 GLU A O 1
ATOM 5702 N N . ALA A 1 759 ? -20.888 -27.842 33.255 1.00 37.44 759 ALA A N 1
ATOM 5703 C CA . ALA A 1 759 ? -20.560 -26.589 32.555 1.00 37.44 759 ALA A CA 1
ATOM 5704 C C . ALA A 1 759 ? -19.576 -26.754 31.380 1.00 37.44 759 ALA A C 1
ATOM 5706 O O . ALA A 1 759 ? -19.334 -25.800 30.641 1.00 37.44 759 ALA A O 1
ATOM 5707 N N . TYR A 1 760 ? -19.014 -27.948 31.199 1.00 38.53 760 TYR A N 1
ATOM 5708 C CA . TYR A 1 760 ? -18.176 -28.302 30.055 1.00 38.53 760 TYR A CA 1
ATOM 5709 C C . TYR A 1 760 ? -18.935 -29.305 29.187 1.00 38.53 760 TYR A C 1
ATOM 5711 O O . TYR A 1 760 ? -19.659 -30.144 29.720 1.00 38.53 760 TYR A O 1
ATOM 5719 N N . MET A 1 761 ? -18.759 -29.260 27.861 1.00 39.41 761 MET A N 1
ATOM 5720 C CA . MET A 1 761 ? -19.289 -30.334 27.016 1.00 39.41 761 MET A CA 1
ATOM 5721 C C . MET A 1 761 ? -18.651 -31.655 27.439 1.00 39.41 761 MET A C 1
ATOM 5723 O O . MET A 1 761 ? -17.429 -31.814 27.381 1.00 39.41 761 MET A O 1
ATOM 5727 N N . THR A 1 762 ? -19.480 -32.598 27.878 1.00 49.09 762 THR A N 1
ATOM 5728 C CA . THR A 1 762 ? -19.019 -33.938 28.229 1.00 49.09 762 THR A CA 1
ATOM 5729 C C . THR A 1 762 ? -18.529 -34.656 26.976 1.00 49.09 762 THR A C 1
ATOM 5731 O O . THR A 1 762 ? -18.948 -34.346 25.857 1.00 49.09 762 THR A O 1
ATOM 5734 N N . LYS A 1 763 ? -17.644 -35.642 27.152 1.00 47.47 763 LYS A N 1
ATOM 5735 C CA . LYS A 1 763 ? -17.132 -36.462 26.046 1.00 47.47 763 LYS A CA 1
ATOM 5736 C C . LYS A 1 763 ? -18.286 -37.005 25.183 1.00 47.47 763 LYS A C 1
ATOM 5738 O O . LYS A 1 763 ? -18.294 -36.792 23.977 1.00 47.47 763 LYS A O 1
ATOM 5743 N N . ASP A 1 764 ? -19.324 -37.533 25.827 1.00 52.28 764 ASP A N 1
ATOM 5744 C CA . ASP A 1 764 ? -20.544 -38.054 25.202 1.00 52.28 764 ASP A CA 1
ATOM 5745 C C . ASP A 1 764 ? -21.365 -37.003 24.425 1.00 52.28 764 ASP A C 1
ATOM 5747 O O . ASP A 1 764 ? -22.197 -37.369 23.595 1.00 52.28 764 ASP A O 1
ATOM 5751 N N . GLN A 1 765 ? -21.227 -35.705 24.721 1.00 50.16 765 GLN A N 1
ATOM 5752 C CA . GLN A 1 765 ? -21.855 -34.624 23.943 1.00 50.16 765 GLN A CA 1
ATOM 5753 C C . GLN A 1 765 ? -21.023 -34.286 22.702 1.00 50.16 765 GLN A C 1
ATOM 5755 O O . GLN A 1 765 ? -21.590 -34.091 21.629 1.00 50.16 765 GLN A O 1
ATOM 5760 N N . VAL A 1 766 ? -19.692 -34.270 22.827 1.00 48.78 766 VAL A N 1
ATOM 5761 C CA . VAL A 1 766 ? -18.776 -34.069 21.692 1.00 48.78 766 VAL A CA 1
ATOM 5762 C C . VAL A 1 766 ? -18.866 -35.240 20.708 1.00 48.78 766 VAL A C 1
ATOM 5764 O O . VAL A 1 766 ? -18.960 -35.016 19.504 1.00 48.78 766 VAL A O 1
ATOM 5767 N N . GLU A 1 767 ? -18.915 -36.477 21.207 1.00 58.69 767 GLU A N 1
ATOM 5768 C CA . GLU A 1 767 ? -19.062 -37.684 20.384 1.00 58.69 767 GLU A CA 1
ATOM 5769 C C . GLU A 1 767 ? -20.416 -37.711 19.654 1.00 58.69 767 GLU A C 1
ATOM 5771 O O . GLU A 1 767 ? -20.438 -37.934 18.447 1.00 58.69 767 GLU A O 1
ATOM 5776 N N . ARG A 1 768 ? -21.527 -37.343 20.313 1.00 65.06 768 ARG A N 1
ATOM 5777 C CA . ARG A 1 768 ? -22.836 -37.203 19.638 1.00 65.06 768 ARG A CA 1
ATOM 5778 C C . ARG A 1 768 ? -22.854 -36.122 18.554 1.00 65.06 768 ARG A C 1
ATOM 5780 O O . ARG A 1 768 ? -23.423 -36.347 17.490 1.00 65.06 768 ARG A O 1
ATOM 5787 N N . LEU A 1 769 ? -22.221 -34.969 18.786 1.00 56.06 769 LEU A N 1
ATOM 5788 C CA . LEU A 1 769 ? -22.116 -33.912 17.769 1.00 56.06 769 LEU A CA 1
ATOM 5789 C C . LEU A 1 769 ? -21.256 -34.346 16.569 1.00 56.06 769 LEU A C 1
ATOM 5791 O O . LEU A 1 769 ? -21.559 -33.980 15.432 1.00 56.06 769 LEU A O 1
ATOM 5795 N N . LEU A 1 770 ? -20.213 -35.151 16.802 1.00 55.41 770 LEU A N 1
ATOM 5796 C CA . LEU A 1 770 ? -19.415 -35.767 15.739 1.00 55.41 770 LEU A CA 1
ATOM 5797 C C . LEU A 1 770 ? -20.227 -36.802 14.947 1.00 55.41 770 LEU A C 1
ATOM 5799 O O . LEU A 1 770 ? -20.215 -36.754 13.717 1.00 55.41 770 LEU A O 1
ATOM 5803 N N . GLU A 1 771 ? -20.980 -37.681 15.614 1.00 70.94 771 GLU A N 1
ATOM 5804 C CA . GLU A 1 771 ? -21.869 -38.649 14.954 1.00 70.94 771 GLU A CA 1
ATOM 5805 C C . GLU A 1 771 ? -22.940 -37.955 14.095 1.00 70.94 771 GLU A C 1
ATOM 5807 O O . GLU A 1 771 ? -23.121 -38.317 12.930 1.00 70.94 771 GLU A O 1
ATOM 5812 N N . GLU A 1 772 ? -23.604 -36.914 14.613 1.00 73.69 772 GLU A N 1
ATOM 5813 C CA . GLU A 1 772 ? -24.584 -36.126 13.851 1.00 73.69 772 GLU A CA 1
ATOM 5814 C C . GLU A 1 772 ? -23.954 -35.425 12.634 1.00 73.69 772 GLU A C 1
ATOM 5816 O O . GLU A 1 772 ? -24.553 -35.398 11.551 1.00 73.69 772 GLU A O 1
ATOM 5821 N N . ALA A 1 773 ? -22.732 -34.900 12.775 1.00 53.38 773 ALA A N 1
ATOM 5822 C CA . ALA A 1 773 ? -21.995 -34.289 11.672 1.00 53.38 773 ALA A CA 1
ATOM 5823 C C . ALA A 1 773 ? -21.635 -35.314 10.581 1.00 53.38 773 ALA A C 1
ATOM 5825 O O . ALA A 1 773 ? -21.847 -35.035 9.395 1.00 53.38 773 ALA A O 1
ATOM 5826 N N . VAL A 1 774 ? -21.163 -36.507 10.964 1.00 68.88 774 VAL A N 1
ATOM 5827 C CA . VAL A 1 774 ? -20.836 -37.612 10.042 1.00 68.88 774 VAL A CA 1
ATOM 5828 C C . VAL A 1 774 ? -22.089 -38.099 9.308 1.00 68.88 774 VAL A C 1
ATOM 5830 O O . VAL A 1 774 ? -22.106 -38.089 8.074 1.00 68.88 774 VAL A O 1
ATOM 5833 N N . LEU A 1 775 ? -23.186 -38.383 10.019 1.00 72.88 775 LEU A N 1
ATOM 5834 C CA . LEU A 1 775 ? -24.487 -38.730 9.417 1.00 72.88 775 LEU A CA 1
ATOM 5835 C C . LEU A 1 775 ? -25.005 -37.638 8.464 1.00 72.88 775 LEU A C 1
ATOM 5837 O O . LEU A 1 775 ? -25.642 -37.926 7.443 1.00 72.88 775 LEU A O 1
ATOM 5841 N N . GLY A 1 776 ? -24.732 -36.370 8.780 1.00 71.00 776 GLY A N 1
ATOM 5842 C CA . GLY A 1 776 ? -25.037 -35.224 7.927 1.00 71.00 776 GLY A CA 1
ATOM 5843 C C . GLY A 1 776 ? -24.186 -35.147 6.654 1.00 71.00 776 GLY A C 1
ATOM 5844 O O . GLY A 1 776 ? -24.643 -34.580 5.656 1.00 71.00 776 GLY A O 1
ATOM 5845 N N . VAL A 1 777 ? -22.970 -35.697 6.649 1.00 64.81 777 VAL A N 1
ATOM 5846 C CA . VAL A 1 777 ? -22.122 -35.833 5.450 1.00 64.81 777 VAL A CA 1
ATOM 5847 C C . VAL A 1 777 ? -22.557 -37.044 4.624 1.00 64.81 777 VAL A C 1
ATOM 5849 O O . VAL A 1 777 ? -22.787 -36.896 3.424 1.00 64.81 777 VAL A O 1
ATOM 5852 N N . GLU A 1 778 ? -22.784 -38.200 5.249 1.00 73.25 778 GLU A N 1
ATOM 5853 C CA . GLU A 1 778 ? -23.228 -39.424 4.565 1.00 73.25 778 GLU A CA 1
ATOM 5854 C C . GLU A 1 778 ? -24.564 -39.238 3.835 1.00 73.25 778 GLU A C 1
ATOM 5856 O O . GLU A 1 778 ? -24.682 -39.581 2.655 1.00 73.25 778 GLU A O 1
ATOM 5861 N N . LYS A 1 779 ? -25.558 -38.598 4.474 1.00 75.56 779 LYS A N 1
ATOM 5862 C CA . LYS A 1 779 ? -26.836 -38.259 3.817 1.00 75.56 779 LYS A CA 1
ATOM 5863 C C . LYS A 1 779 ? -26.650 -37.359 2.593 1.00 75.56 779 LYS A C 1
ATOM 5865 O O . LYS A 1 779 ? -27.370 -37.523 1.607 1.00 75.56 779 LYS A O 1
ATOM 5870 N N . ARG A 1 780 ? -25.693 -36.424 2.630 1.00 73.44 780 ARG A N 1
ATOM 5871 C CA . ARG A 1 780 ? -25.376 -35.550 1.487 1.00 73.44 780 ARG A CA 1
ATOM 5872 C C . ARG A 1 780 ? -24.659 -36.317 0.374 1.00 73.44 780 ARG A C 1
ATOM 5874 O O . ARG A 1 780 ? -25.019 -36.134 -0.787 1.00 73.44 780 ARG A O 1
ATOM 5881 N N . LEU A 1 781 ? -23.749 -37.233 0.712 1.00 68.50 781 LEU A N 1
ATOM 5882 C CA . LEU A 1 781 ? -23.113 -38.138 -0.253 1.00 68.50 781 LEU A CA 1
ATOM 5883 C C . LEU A 1 781 ? -24.147 -39.037 -0.953 1.00 68.50 781 LEU A C 1
ATOM 5885 O O . LEU A 1 781 ? -24.156 -39.126 -2.181 1.00 68.50 781 LEU A O 1
ATOM 5889 N N . ALA A 1 782 ? -25.074 -39.630 -0.196 1.00 70.88 782 ALA A N 1
ATOM 5890 C CA . ALA A 1 782 ? -26.148 -40.467 -0.733 1.00 70.88 782 ALA A CA 1
ATOM 5891 C C . ALA A 1 782 ? -27.099 -39.680 -1.659 1.00 70.88 782 ALA A C 1
ATOM 5893 O O . ALA A 1 782 ? -27.449 -40.155 -2.742 1.00 70.88 782 ALA A O 1
ATOM 5894 N N . GLN A 1 783 ? -27.469 -38.446 -1.293 1.00 72.62 783 GLN A N 1
ATOM 5895 C CA . GLN A 1 783 ? -28.252 -37.556 -2.164 1.00 72.62 783 GLN A CA 1
ATOM 5896 C C . GLN A 1 783 ? -27.490 -37.150 -3.435 1.00 72.62 783 GLN A C 1
ATOM 5898 O O . GLN A 1 783 ? -28.090 -37.040 -4.508 1.00 72.62 783 GLN A O 1
ATOM 5903 N N . GLN A 1 784 ? -26.172 -36.950 -3.350 1.00 64.31 784 GLN A N 1
ATOM 5904 C CA . GLN A 1 784 ? -25.329 -36.640 -4.505 1.00 64.31 784 GLN A CA 1
ATOM 5905 C C . GLN A 1 784 ? -25.209 -37.840 -5.458 1.00 64.31 784 GLN A C 1
ATOM 5907 O O . GLN A 1 784 ? -25.340 -37.667 -6.671 1.00 64.31 784 GLN A O 1
ATOM 5912 N N . GLN A 1 785 ? -25.061 -39.057 -4.924 1.00 69.25 785 GLN A N 1
ATOM 5913 C CA . GLN A 1 785 ? -25.087 -40.297 -5.706 1.00 69.25 785 GLN A CA 1
ATOM 5914 C C . GLN A 1 785 ? -26.462 -40.541 -6.352 1.00 69.25 785 GLN A C 1
ATOM 5916 O O . GLN A 1 785 ? -26.520 -40.862 -7.540 1.00 69.25 785 GLN A O 1
ATOM 5921 N N . GLN A 1 786 ? -27.573 -40.300 -5.642 1.00 67.44 786 GLN A N 1
ATOM 5922 C CA . GLN A 1 786 ? -28.915 -40.343 -6.242 1.00 67.44 786 GLN A CA 1
ATOM 5923 C C . GLN A 1 786 ? -29.086 -39.311 -7.366 1.00 67.44 786 GLN A C 1
ATOM 5925 O O . GLN A 1 786 ? -29.627 -39.652 -8.418 1.00 67.44 786 GLN A O 1
ATOM 5930 N N . ARG A 1 787 ? -28.587 -38.076 -7.202 1.00 65.06 787 ARG A N 1
ATOM 5931 C CA . ARG A 1 787 ? -28.586 -37.073 -8.284 1.00 65.06 787 ARG A CA 1
ATOM 5932 C C . ARG A 1 787 ? -27.781 -37.535 -9.498 1.00 65.06 787 ARG A C 1
ATOM 5934 O O . ARG A 1 787 ? -28.253 -37.370 -10.618 1.00 65.06 787 ARG A O 1
ATOM 5941 N N . GLN A 1 788 ? -26.610 -38.142 -9.303 1.00 53.56 788 GLN A N 1
ATOM 5942 C CA . GLN A 1 788 ? -25.817 -38.689 -10.411 1.00 53.56 788 GLN A CA 1
ATOM 5943 C C . GLN A 1 788 ? -26.524 -39.861 -11.114 1.00 53.56 788 GLN A C 1
ATOM 5945 O O . GLN A 1 788 ? -26.524 -39.919 -12.342 1.00 53.56 788 GLN A O 1
ATOM 5950 N N . GLN A 1 789 ? -27.201 -40.744 -10.373 1.00 56.59 789 GLN A N 1
ATOM 5951 C CA . GLN A 1 789 ? -28.006 -41.823 -10.964 1.00 56.59 789 GLN A CA 1
ATOM 5952 C C . GLN A 1 789 ? -29.243 -41.303 -11.719 1.00 56.59 789 GLN A C 1
ATOM 5954 O O . GLN A 1 789 ? -29.599 -41.863 -12.756 1.00 56.59 789 GLN A O 1
ATOM 5959 N N . GLN A 1 790 ? -29.874 -40.219 -11.256 1.00 49.19 790 GLN A N 1
ATOM 5960 C CA . GLN A 1 790 ? -30.977 -39.559 -11.970 1.00 49.19 790 GLN A CA 1
ATOM 5961 C C . GLN A 1 790 ? -30.505 -38.842 -13.245 1.00 49.19 790 GLN A C 1
ATOM 5963 O O . GLN A 1 790 ? -31.179 -38.916 -14.271 1.00 49.19 790 GLN A O 1
ATOM 5968 N N . LEU A 1 791 ? -29.327 -38.209 -13.218 1.00 49.81 791 LEU A N 1
ATOM 5969 C CA . LEU A 1 791 ? -28.718 -37.567 -14.392 1.00 49.81 791 LEU A CA 1
ATOM 5970 C C . LEU A 1 791 ? -28.237 -38.578 -15.454 1.00 49.81 791 LEU A C 1
ATOM 5972 O O . LEU A 1 791 ? -28.106 -38.220 -16.619 1.00 49.81 791 LEU A O 1
ATOM 5976 N N . GLY A 1 792 ? -28.039 -39.849 -15.088 1.00 42.94 792 GLY A N 1
ATOM 5977 C CA . GLY A 1 792 ? -27.620 -40.926 -15.996 1.00 42.94 792 GLY A CA 1
ATOM 5978 C C . GLY A 1 792 ? -28.715 -41.539 -16.885 1.00 42.94 792 GLY A C 1
ATOM 5979 O O . GLY A 1 792 ? -28.462 -42.569 -17.507 1.00 42.94 792 GLY A O 1
ATOM 5980 N N . ARG A 1 793 ? -29.934 -40.974 -16.931 1.00 42.66 793 ARG A N 1
ATOM 5981 C CA . ARG A 1 793 ? -31.075 -41.507 -17.717 1.00 42.66 793 ARG A CA 1
ATOM 5982 C C . ARG A 1 793 ? -31.738 -40.508 -18.679 1.00 42.66 793 ARG A C 1
ATOM 5984 O O . ARG A 1 793 ? -32.854 -40.751 -19.130 1.00 42.66 793 ARG A O 1
ATOM 5991 N N . GLY A 1 794 ? -31.062 -39.411 -19.021 1.00 34.00 794 GLY A N 1
ATOM 5992 C CA . GLY A 1 794 ? -31.489 -38.505 -20.092 1.00 34.00 794 GLY A CA 1
ATOM 5993 C C . GLY A 1 794 ? -30.679 -38.719 -21.369 1.00 34.00 794 GLY A C 1
ATOM 5994 O O . GLY A 1 794 ? -29.497 -38.387 -21.398 1.00 34.00 794 GLY A O 1
ATOM 5995 N N . GLU A 1 795 ? -31.302 -39.232 -22.432 1.00 42.06 795 GLU A N 1
ATOM 5996 C CA . GLU A 1 795 ? -30.722 -39.147 -23.777 1.00 42.06 795 GLU A CA 1
ATOM 5997 C C . GLU A 1 795 ? -30.648 -37.676 -24.205 1.00 42.06 795 GLU A C 1
ATOM 5999 O O . GLU A 1 795 ? -31.670 -36.995 -24.279 1.00 42.06 795 GLU A O 1
ATOM 6004 N N . VAL A 1 796 ? -29.450 -37.186 -24.529 1.00 29.97 796 VAL A N 1
ATOM 6005 C CA . VAL A 1 796 ? -29.273 -35.894 -25.205 1.00 29.97 796 VAL A CA 1
ATOM 6006 C C . VAL A 1 796 ? -28.346 -36.092 -26.395 1.00 29.97 796 VAL A C 1
ATOM 6008 O O . VAL A 1 796 ? -27.137 -36.269 -26.254 1.00 29.97 796 VAL A O 1
ATOM 6011 N N . GLN A 1 797 ? -28.937 -36.059 -27.589 1.00 31.59 797 GLN A N 1
ATOM 6012 C CA . GLN A 1 797 ? -28.201 -35.896 -28.836 1.00 31.59 797 GLN A CA 1
ATOM 6013 C C . GLN A 1 797 ? -27.523 -34.523 -28.846 1.00 31.59 797 GLN A C 1
ATOM 6015 O O . GLN A 1 797 ? -28.177 -33.511 -28.601 1.00 31.59 797 GLN A O 1
ATOM 6020 N N . LEU A 1 798 ? -26.246 -34.472 -29.220 1.00 28.11 798 LEU A N 1
ATOM 6021 C CA . LEU A 1 798 ? -25.585 -33.232 -29.619 1.00 28.11 798 LEU A CA 1
ATOM 6022 C C . LEU A 1 798 ? -24.908 -33.445 -30.971 1.00 28.11 798 LEU A C 1
ATOM 6024 O O . LEU A 1 798 ? -23.992 -34.254 -31.116 1.00 28.11 798 LEU A O 1
ATOM 6028 N N . ALA A 1 799 ? -25.432 -32.748 -31.978 1.00 25.41 799 ALA A N 1
ATOM 6029 C CA . ALA A 1 799 ? -24.958 -32.815 -33.349 1.00 25.41 799 ALA A CA 1
ATOM 6030 C C . ALA A 1 799 ? -23.645 -32.038 -33.509 1.00 25.41 799 ALA A C 1
ATOM 6032 O O . ALA A 1 799 ? -23.504 -30.923 -33.010 1.00 25.41 799 ALA A O 1
ATOM 6033 N N . ALA A 1 800 ? -22.702 -32.611 -34.254 1.00 23.70 800 ALA A N 1
ATOM 6034 C CA . ALA A 1 800 ? -21.481 -31.923 -34.642 1.00 23.70 800 ALA A CA 1
ATOM 6035 C C . ALA A 1 800 ? -21.730 -31.029 -35.868 1.00 23.70 800 ALA A C 1
ATOM 6037 O O . ALA A 1 800 ? -22.297 -31.482 -36.862 1.00 23.70 800 ALA A O 1
ATOM 6038 N N . ILE A 1 801 ? -21.225 -29.795 -35.829 1.00 26.81 801 ILE A N 1
ATOM 6039 C CA . ILE A 1 801 ? -20.991 -28.977 -37.025 1.00 26.81 801 ILE A CA 1
ATOM 6040 C C . ILE A 1 801 ? -19.491 -28.689 -37.086 1.00 26.81 801 ILE A C 1
ATOM 6042 O O . ILE A 1 801 ? -18.892 -28.201 -36.131 1.00 26.81 801 ILE A O 1
ATOM 6046 N N . SER A 1 802 ? -18.885 -29.064 -38.207 1.00 24.84 802 SER A N 1
ATOM 6047 C CA . SER A 1 802 ? -17.451 -28.964 -38.477 1.00 24.84 802 SER A CA 1
ATOM 6048 C C . SER A 1 802 ? -17.128 -27.693 -39.266 1.00 24.84 802 SER A C 1
ATOM 6050 O O . SER A 1 802 ? -17.947 -27.256 -40.076 1.00 24.84 802 SER A O 1
ATOM 6052 N N . PRO A 1 803 ? -15.895 -27.182 -39.142 1.00 26.86 803 PRO A N 1
ATOM 6053 C CA . PRO A 1 803 ? -15.217 -26.541 -40.251 1.00 26.86 803 PRO A CA 1
ATOM 6054 C C . PRO A 1 803 ? -13.958 -27.332 -40.637 1.00 26.86 803 PRO A C 1
ATOM 6056 O O . PRO A 1 803 ? -12.918 -27.215 -39.996 1.00 26.86 803 PRO A O 1
ATOM 6059 N N . ASN A 1 804 ? -14.050 -28.134 -41.700 1.00 26.66 804 ASN A N 1
ATOM 6060 C CA . ASN A 1 804 ? -13.101 -28.081 -42.818 1.00 26.66 804 ASN A CA 1
ATOM 6061 C C . ASN A 1 804 ? -13.610 -28.909 -44.004 1.00 26.66 804 ASN A C 1
ATOM 6063 O O . ASN A 1 804 ? -14.077 -30.037 -43.852 1.00 26.66 804 ASN A O 1
ATOM 6067 N N . GLY A 1 805 ? -13.521 -28.332 -45.202 1.00 27.06 805 GLY A N 1
ATOM 6068 C CA . GLY A 1 805 ? -13.875 -29.017 -46.439 1.00 27.06 805 GLY A CA 1
ATOM 6069 C C . GLY A 1 805 ? -12.746 -29.917 -46.946 1.00 27.06 805 GLY A C 1
ATOM 6070 O O . GLY A 1 805 ? -11.590 -29.523 -46.892 1.00 27.06 805 GLY A O 1
ATOM 6071 N N . THR A 1 806 ? -13.138 -31.073 -47.497 1.00 27.95 806 THR A N 1
ATOM 6072 C CA . THR A 1 806 ? -12.557 -31.766 -48.675 1.00 27.95 806 THR A CA 1
ATOM 6073 C C . THR A 1 806 ? -11.036 -32.026 -48.768 1.00 27.95 806 THR A C 1
ATOM 6075 O O . THR A 1 806 ? -10.238 -31.110 -48.662 1.00 27.95 806 THR A O 1
ATOM 6078 N N . ALA A 1 807 ? -10.544 -33.200 -49.184 1.00 27.61 807 ALA A N 1
ATOM 6079 C CA . ALA A 1 807 ? -11.156 -34.511 -49.439 1.00 27.61 807 ALA A CA 1
ATOM 6080 C C . ALA A 1 807 ? -10.050 -35.560 -49.727 1.00 27.61 807 ALA A C 1
ATOM 6082 O O . ALA A 1 807 ? -9.014 -35.211 -50.284 1.00 27.61 807 ALA A O 1
ATOM 6083 N N . GLY A 1 808 ? -10.339 -36.850 -49.492 1.00 25.20 808 GLY A N 1
ATOM 6084 C CA . GLY A 1 808 ? -9.737 -37.971 -50.241 1.00 25.20 808 GLY A CA 1
ATOM 6085 C C . GLY A 1 808 ? -8.677 -38.839 -49.537 1.00 25.20 808 GLY A C 1
ATOM 6086 O O . GLY A 1 808 ? -7.690 -38.334 -49.022 1.00 25.20 808 GLY A O 1
ATOM 6087 N N . GLY A 1 809 ? -8.840 -40.171 -49.626 1.00 24.53 809 GLY A N 1
ATOM 6088 C CA . GLY A 1 809 ? -7.731 -41.140 -49.503 1.00 24.53 809 GLY A CA 1
ATOM 6089 C C . GLY A 1 809 ? -7.782 -42.140 -48.335 1.00 24.53 809 GLY A C 1
ATOM 6090 O O . GLY A 1 809 ? -7.179 -41.928 -47.292 1.00 24.53 809 GLY A O 1
ATOM 6091 N N . SER A 1 810 ? -8.440 -43.283 -48.537 1.00 24.17 810 SER A N 1
ATOM 6092 C CA . SER A 1 810 ? -8.397 -44.497 -47.688 1.00 24.17 810 SER A CA 1
ATOM 6093 C C . SER A 1 810 ? -7.286 -45.485 -48.129 1.00 24.17 810 SER A C 1
ATOM 6095 O O . SER A 1 810 ? -6.810 -45.330 -49.251 1.00 24.17 810 SER A O 1
ATOM 6097 N N . PRO A 1 811 ? -7.075 -46.658 -47.482 1.00 46.00 811 PRO A N 1
ATOM 6098 C CA . PRO A 1 811 ? -6.901 -46.980 -46.047 1.00 46.00 811 PRO A CA 1
ATOM 6099 C C . PRO A 1 811 ? -5.695 -47.948 -45.794 1.00 46.00 811 PRO A C 1
ATOM 6101 O O . PRO A 1 811 ? -5.133 -48.456 -46.756 1.00 46.00 811 PRO A O 1
ATOM 6104 N N . GLN A 1 812 ? -5.360 -48.296 -44.529 1.00 25.56 812 GLN A N 1
ATOM 6105 C CA . GLN A 1 812 ? -5.191 -49.694 -44.011 1.00 25.56 812 GLN A CA 1
ATOM 6106 C C . GLN A 1 812 ? -4.355 -49.861 -42.702 1.00 25.56 812 GLN A C 1
ATOM 6108 O O . GLN A 1 812 ? -3.178 -49.542 -42.681 1.00 25.56 812 GLN A O 1
ATOM 6113 N N . THR A 1 813 ? -4.979 -50.496 -41.683 1.00 26.45 813 THR A N 1
ATOM 6114 C CA . THR A 1 813 ? -4.497 -51.586 -40.762 1.00 26.45 813 THR A CA 1
ATOM 6115 C C . THR A 1 813 ? -3.102 -51.497 -40.070 1.00 26.45 813 THR A C 1
ATOM 6117 O O . THR A 1 813 ? -2.110 -51.271 -40.742 1.00 26.45 813 THR A O 1
ATOM 6120 N N . LYS A 1 814 ? -2.861 -51.754 -38.760 1.00 23.95 814 LYS A N 1
ATOM 6121 C CA . LYS A 1 814 ? -3.215 -52.853 -37.796 1.00 23.95 814 LYS A CA 1
ATOM 6122 C C . LYS A 1 814 ? -2.883 -52.420 -36.323 1.00 23.95 814 LYS A C 1
ATOM 6124 O O . LYS A 1 814 ? -2.151 -51.453 -36.190 1.00 23.95 814 LYS A O 1
ATOM 6129 N N . VAL A 1 815 ? -3.220 -53.068 -35.179 1.00 24.58 815 VAL A N 1
ATOM 6130 C CA . VAL A 1 815 ? -4.241 -54.066 -34.728 1.00 24.58 815 VAL A CA 1
ATOM 6131 C C . VAL A 1 815 ? -4.349 -54.085 -33.168 1.00 24.58 815 VAL A C 1
ATOM 6133 O O . VAL A 1 815 ? -3.341 -54.134 -32.480 1.00 24.58 815 VAL A O 1
ATOM 6136 N N . VAL A 1 816 ? -5.589 -54.091 -32.651 1.00 24.59 816 VAL A N 1
ATOM 6137 C CA . VAL A 1 816 ? -6.186 -54.705 -31.421 1.00 24.59 816 VAL A CA 1
ATOM 6138 C C . VAL A 1 816 ? -5.328 -55.209 -30.225 1.00 24.59 816 VAL A C 1
ATOM 6140 O O . VAL A 1 816 ? -4.542 -56.140 -30.383 1.00 24.59 816 VAL A O 1
ATOM 6143 N N . ARG A 1 817 ? -5.690 -54.768 -28.995 1.00 24.25 817 ARG A N 1
ATOM 6144 C CA . ARG A 1 817 ? -6.151 -55.556 -27.795 1.00 24.25 817 ARG A CA 1
ATOM 6145 C C . ARG A 1 817 ? -6.331 -54.602 -26.590 1.00 24.25 817 ARG A C 1
ATOM 6147 O O . ARG A 1 817 ? -5.370 -53.966 -26.196 1.00 24.25 817 ARG A O 1
ATOM 6154 N N . SER A 1 818 ? -7.521 -54.277 -26.067 1.00 25.47 818 SER A N 1
ATOM 6155 C CA . SER A 1 818 ? -8.568 -55.073 -25.383 1.00 25.47 818 SER A CA 1
ATOM 6156 C C . SER A 1 818 ? -8.144 -55.719 -24.052 1.00 25.47 818 SER A C 1
ATOM 6158 O O . SER A 1 818 ? -7.428 -56.715 -24.084 1.00 25.47 818 SER A O 1
ATOM 6160 N N . LEU A 1 819 ? -8.694 -55.241 -22.922 1.00 23.80 819 LEU A N 1
ATOM 6161 C CA . LEU A 1 819 ? -9.114 -56.058 -21.765 1.00 23.80 819 LEU A CA 1
ATOM 6162 C C . LEU A 1 819 ? -9.999 -55.248 -20.787 1.00 23.80 819 LEU A C 1
ATOM 6164 O O . LEU A 1 819 ? -9.803 -54.050 -20.598 1.00 23.80 819 LEU A O 1
ATOM 6168 N N . LYS A 1 820 ? -10.999 -55.923 -20.207 1.00 23.56 820 LYS A N 1
ATOM 6169 C CA . LYS A 1 820 ? -11.979 -55.485 -19.186 1.00 23.56 820 LYS A CA 1
ATOM 6170 C C . LYS A 1 820 ? -12.638 -56.781 -18.644 1.00 23.56 820 LYS A C 1
ATOM 6172 O O . LYS A 1 820 ? -12.646 -57.754 -19.398 1.00 23.56 820 LYS A O 1
ATOM 6177 N N . PRO A 1 821 ? -13.375 -56.781 -17.519 1.00 49.94 821 PRO A N 1
ATOM 6178 C CA . PRO A 1 821 ? -13.011 -56.518 -16.114 1.00 49.94 821 PRO A CA 1
ATOM 6179 C C . PRO A 1 821 ? -13.144 -57.785 -15.218 1.00 49.94 821 PRO A C 1
ATOM 6181 O O . PRO A 1 821 ? -13.703 -58.774 -15.670 1.00 49.94 821 PRO A O 1
ATOM 6184 N N . LEU A 1 822 ? -12.745 -57.712 -13.939 1.00 25.48 822 LEU A N 1
ATOM 6185 C CA . LEU A 1 822 ? -13.168 -58.530 -12.766 1.00 25.48 822 LEU A CA 1
ATOM 6186 C C . LEU A 1 822 ? -12.821 -57.662 -11.518 1.00 25.48 822 LEU A C 1
ATOM 6188 O O . LEU A 1 822 ? -11.783 -57.009 -11.568 1.00 25.48 822 LEU A O 1
ATOM 6192 N N . ALA A 1 823 ? -13.611 -57.408 -10.464 1.00 28.31 823 ALA A N 1
ATOM 6193 C CA . ALA A 1 823 ? -14.594 -58.144 -9.644 1.00 28.31 823 ALA A CA 1
ATOM 6194 C C . ALA A 1 823 ? -14.017 -58.516 -8.248 1.00 28.31 823 ALA A C 1
ATOM 6196 O O . ALA A 1 823 ? -13.094 -59.313 -8.167 1.00 28.31 823 ALA A O 1
ATOM 6197 N N . GLU A 1 824 ? -14.580 -57.870 -7.214 1.00 32.88 824 GLU A N 1
ATOM 6198 C CA . GLU A 1 824 ? -14.731 -58.192 -5.769 1.00 32.88 824 GLU A CA 1
ATOM 6199 C C . GLU A 1 824 ? -13.723 -59.092 -5.001 1.00 32.88 824 GLU A C 1
ATOM 6201 O O . GLU A 1 824 ? -13.438 -60.220 -5.390 1.00 32.88 824 GLU A O 1
ATOM 6206 N N . GLY A 1 825 ? -13.308 -58.635 -3.802 1.00 27.62 825 GLY A N 1
ATOM 6207 C CA . GLY A 1 825 ? -12.641 -59.450 -2.764 1.00 27.62 825 GLY A CA 1
ATOM 6208 C C . GLY A 1 825 ? -11.841 -58.640 -1.719 1.00 27.62 825 GLY A C 1
ATOM 6209 O O . GLY A 1 825 ? -10.814 -58.075 -2.059 1.00 27.62 825 GLY A O 1
ATOM 6210 N N . GLU A 1 826 ? -12.337 -58.598 -0.476 1.00 26.48 826 GLU A N 1
ATOM 6211 C CA . GLU A 1 826 ? -11.855 -57.971 0.789 1.00 26.48 826 GLU A CA 1
ATOM 6212 C C . GLU A 1 826 ? -10.329 -57.977 1.134 1.00 26.48 826 GLU A C 1
ATOM 6214 O O . GLU A 1 826 ? -9.548 -58.668 0.484 1.00 26.48 826 GLU A O 1
ATOM 6219 N N . PRO A 1 827 ? -9.882 -57.396 2.280 1.00 32.38 827 PRO A N 1
ATOM 6220 C CA . PRO A 1 827 ? -10.171 -56.073 2.862 1.00 32.38 827 PRO A CA 1
ATOM 6221 C C . PRO A 1 827 ? -8.870 -55.294 3.209 1.00 32.38 827 PRO A C 1
ATOM 6223 O O . PRO A 1 827 ? -7.822 -55.886 3.465 1.00 32.38 827 PRO A O 1
ATOM 6226 N N . LEU A 1 828 ? -8.925 -53.958 3.306 1.00 30.56 828 LEU A N 1
ATOM 6227 C CA . LEU A 1 828 ? -7.799 -53.143 3.806 1.00 30.56 828 LEU A CA 1
ATOM 6228 C C . LEU A 1 828 ? -8.001 -52.738 5.276 1.00 30.56 828 LEU A C 1
ATOM 6230 O O . LEU A 1 828 ? -9.095 -52.347 5.673 1.00 30.56 828 LEU A O 1
ATOM 6234 N N . GLY A 1 829 ? -6.931 -52.868 6.069 1.00 31.69 829 GLY A N 1
ATOM 6235 C CA . GLY A 1 829 ? -6.920 -52.665 7.523 1.00 31.69 829 GLY A CA 1
ATOM 6236 C C . GLY A 1 829 ? -7.043 -51.203 7.991 1.00 31.69 829 GLY A C 1
ATOM 6237 O O . GLY A 1 829 ? -7.086 -50.285 7.170 1.00 31.69 829 GLY A O 1
ATOM 6238 N N . PRO A 1 830 ? -7.112 -50.980 9.319 1.00 30.16 830 PRO A N 1
ATOM 6239 C CA . PRO A 1 830 ? -7.616 -49.740 9.903 1.00 30.16 830 PRO A CA 1
ATOM 6240 C C . PRO A 1 830 ? -6.717 -48.521 9.664 1.00 30.16 830 PRO A C 1
ATOM 6242 O O . PRO A 1 830 ? -5.496 -48.552 9.822 1.00 30.16 830 PRO A O 1
ATOM 6245 N N . SER A 1 831 ? -7.361 -47.406 9.328 1.00 35.06 831 SER A N 1
ATOM 6246 C CA . SER A 1 831 ? -6.728 -46.115 9.080 1.00 35.06 831 SER A CA 1
ATOM 6247 C C . SER A 1 831 ? -6.526 -45.305 10.364 1.00 35.06 831 SER A C 1
ATOM 6249 O O . SER A 1 831 ? -7.508 -44.936 11.002 1.00 35.06 831 SER A O 1
ATOM 6251 N N . ALA A 1 832 ? -5.273 -44.938 10.650 1.00 30.08 832 ALA A N 1
ATOM 6252 C CA . ALA A 1 832 ? -4.807 -43.684 11.274 1.00 30.08 832 ALA A CA 1
ATOM 6253 C C . ALA A 1 832 ? -5.418 -43.162 12.604 1.00 30.08 832 ALA A C 1
ATOM 6255 O O . ALA A 1 832 ? -4.914 -42.166 13.119 1.00 30.08 832 ALA A O 1
ATOM 6256 N N . HIS A 1 833 ? -6.431 -43.797 13.197 1.00 33.09 833 HIS A N 1
ATOM 6257 C CA . HIS A 1 833 ? -7.144 -43.269 14.369 1.00 33.09 833 HIS A CA 1
ATOM 6258 C C . HIS A 1 833 ? -6.657 -43.837 15.719 1.00 33.09 833 HIS A C 1
ATOM 6260 O O . HIS A 1 833 ? -7.051 -43.339 16.772 1.00 33.09 833 HIS A O 1
ATOM 6266 N N . GLU A 1 834 ? -5.772 -44.842 15.700 1.00 32.88 834 GLU A N 1
ATOM 6267 C CA . GLU A 1 834 ? -5.264 -45.535 16.902 1.00 32.88 834 GLU A CA 1
ATOM 6268 C C . GLU A 1 834 ? -3.821 -45.151 17.293 1.00 32.88 834 GLU A C 1
ATOM 6270 O O . GLU A 1 834 ? -3.357 -45.499 18.375 1.00 32.88 834 GLU A O 1
ATOM 6275 N N . ALA A 1 835 ? -3.105 -44.375 16.469 1.00 30.05 835 ALA A N 1
ATOM 6276 C CA . ALA A 1 835 ? -1.705 -44.009 16.734 1.00 30.05 835 ALA A CA 1
ATOM 6277 C C . ALA A 1 835 ? -1.518 -42.867 17.761 1.00 30.05 835 ALA A C 1
ATOM 6279 O O . ALA A 1 835 ? -0.397 -42.611 18.194 1.00 30.05 835 ALA A O 1
ATOM 6280 N N . ALA A 1 836 ? -2.592 -42.175 18.160 1.00 27.42 836 ALA A N 1
ATOM 6281 C CA . ALA A 1 836 ? -2.535 -41.008 19.050 1.00 27.42 836 ALA A CA 1
ATOM 6282 C C . ALA A 1 836 ? -2.832 -41.315 20.536 1.00 27.42 836 ALA A C 1
ATOM 6284 O O . ALA A 1 836 ? -2.734 -40.424 21.375 1.00 27.42 836 ALA A O 1
ATOM 6285 N N . ALA A 1 837 ? -3.197 -42.557 20.880 1.00 29.19 837 ALA A N 1
ATOM 6286 C CA . ALA A 1 837 ? -3.720 -42.916 22.206 1.00 29.19 837 ALA A CA 1
ATOM 6287 C C . ALA A 1 837 ? -2.696 -43.569 23.166 1.00 29.19 837 ALA A C 1
ATOM 6289 O O . ALA A 1 837 ? -3.068 -43.981 24.261 1.00 29.19 837 ALA A O 1
ATOM 6290 N N . ALA A 1 838 ? -1.417 -43.678 22.781 1.00 29.50 838 ALA A N 1
ATOM 6291 C CA . ALA A 1 838 ? -0.440 -44.563 23.437 1.00 29.50 838 ALA A CA 1
ATOM 6292 C C . ALA A 1 838 ? 0.808 -43.861 24.029 1.00 29.50 838 ALA A C 1
ATOM 6294 O O . ALA A 1 838 ? 1.882 -44.456 24.062 1.00 29.50 838 ALA A O 1
ATOM 6295 N N . ALA A 1 839 ? 0.696 -42.604 24.485 1.00 28.59 839 ALA A N 1
ATOM 6296 C CA . ALA A 1 839 ? 1.848 -41.823 24.979 1.00 28.59 839 ALA A CA 1
ATOM 6297 C C . ALA A 1 839 ? 1.654 -41.106 26.339 1.00 28.59 839 ALA A C 1
ATOM 6299 O O . ALA A 1 839 ? 2.489 -40.288 26.715 1.00 28.59 839 ALA A O 1
ATOM 6300 N N . LEU A 1 840 ? 0.579 -41.392 27.089 1.00 26.92 840 LEU A N 1
ATOM 6301 C CA . LEU A 1 840 ? 0.297 -40.770 28.398 1.00 26.92 840 LEU A CA 1
ATOM 6302 C C . LEU A 1 840 ? -0.267 -41.783 29.417 1.00 26.92 840 LEU A C 1
ATOM 6304 O O . LEU A 1 840 ? -1.427 -41.685 29.811 1.00 26.92 840 LEU A O 1
ATOM 6308 N N . ALA A 1 841 ? 0.546 -42.761 29.840 1.00 25.52 841 ALA A N 1
ATOM 6309 C CA . ALA A 1 841 ? 0.180 -43.707 30.906 1.00 25.52 841 ALA A CA 1
ATOM 6310 C C . ALA A 1 841 ? 1.388 -44.398 31.593 1.00 25.52 841 ALA A C 1
ATOM 6312 O O . ALA A 1 841 ? 1.544 -45.608 31.486 1.00 25.52 841 ALA A O 1
ATOM 6313 N N . ASP A 1 842 ? 2.222 -43.638 32.311 1.00 26.38 842 ASP A N 1
ATOM 6314 C CA . ASP A 1 842 ? 3.023 -44.095 33.472 1.00 26.38 842 ASP A CA 1
ATOM 6315 C C . ASP A 1 842 ? 3.557 -42.823 34.180 1.00 26.38 842 ASP A C 1
ATOM 6317 O O . ASP A 1 842 ? 3.902 -41.861 33.498 1.00 26.38 842 ASP A O 1
ATOM 6321 N N . SER A 1 843 ? 3.631 -42.667 35.504 1.00 24.69 843 SER A N 1
ATOM 6322 C CA . SER A 1 843 ? 3.671 -43.652 36.592 1.00 24.69 843 SER A CA 1
ATOM 6323 C C . SER A 1 843 ? 3.142 -43.077 37.922 1.00 24.69 843 SER A C 1
ATOM 6325 O O . SER A 1 843 ? 2.911 -41.873 38.054 1.00 24.69 843 SER A O 1
ATOM 6327 N N . SER A 1 844 ? 2.927 -43.936 38.928 1.00 25.55 844 SER A N 1
ATOM 6328 C CA . SER A 1 844 ? 2.235 -43.583 40.181 1.00 25.55 844 SER A CA 1
ATOM 6329 C C . SER A 1 844 ? 3.003 -43.909 41.477 1.00 25.55 844 SER A C 1
ATOM 6331 O O . SER A 1 844 ? 3.263 -45.082 41.731 1.00 25.55 844 SER A O 1
ATOM 6333 N N . ALA A 1 845 ? 3.140 -42.900 42.360 1.00 24.52 845 ALA A N 1
ATOM 6334 C CA . ALA A 1 845 ? 3.209 -43.002 43.842 1.00 24.52 845 ALA A CA 1
ATOM 6335 C C . ALA A 1 845 ? 4.462 -43.706 44.473 1.00 24.52 845 ALA A C 1
ATOM 6337 O O . ALA A 1 845 ? 5.208 -44.339 43.732 1.00 24.52 845 ALA A O 1
ATOM 6338 N N . PRO A 1 846 ? 4.738 -43.624 45.813 1.00 31.98 846 PRO A N 1
ATOM 6339 C CA . PRO A 1 846 ? 3.884 -43.116 46.909 1.00 31.98 846 PRO A CA 1
ATOM 6340 C C . PRO A 1 846 ? 4.498 -42.226 48.043 1.00 31.98 846 PRO A C 1
ATOM 6342 O O . PRO A 1 846 ? 5.670 -42.298 48.383 1.00 31.98 846 PRO A O 1
ATOM 6345 N N . GLN A 1 847 ? 3.597 -41.436 48.654 1.00 24.70 847 GLN A N 1
ATOM 6346 C CA . GLN A 1 847 ? 3.406 -41.003 50.070 1.00 24.70 847 GLN A CA 1
ATOM 6347 C C . GLN A 1 847 ? 4.560 -40.917 51.116 1.00 24.70 847 GLN A C 1
ATOM 6349 O O . GLN A 1 847 ? 5.113 -41.944 51.488 1.00 24.70 847 GLN A O 1
ATOM 6354 N N . HIS A 1 848 ? 4.742 -39.718 51.726 1.00 25.95 848 HIS A N 1
ATOM 6355 C CA . HIS A 1 848 ? 4.895 -39.386 53.184 1.00 25.95 848 HIS A CA 1
ATOM 6356 C C . HIS A 1 848 ? 5.185 -37.857 53.394 1.00 25.95 848 HIS A C 1
ATOM 6358 O O . HIS A 1 848 ? 5.671 -37.234 52.457 1.00 25.95 848 HIS A O 1
ATOM 6364 N N . GLY A 1 849 ? 4.933 -37.193 54.547 1.00 22.94 849 GLY A N 1
ATOM 6365 C CA . GLY A 1 849 ? 3.900 -37.474 55.567 1.00 22.94 849 GLY A CA 1
ATOM 6366 C C . GLY A 1 849 ? 3.992 -36.777 56.961 1.00 22.94 849 GLY A C 1
ATOM 6367 O O . GLY A 1 849 ? 4.620 -37.359 57.836 1.00 22.94 849 GLY A O 1
ATOM 6368 N N . VAL A 1 850 ? 3.140 -35.745 57.209 1.00 23.39 850 VAL A N 1
ATOM 6369 C CA . VAL A 1 850 ? 2.563 -35.249 58.515 1.00 23.39 850 VAL A CA 1
ATOM 6370 C C . VAL A 1 850 ? 3.160 -33.992 59.240 1.00 23.39 850 VAL A C 1
ATOM 6372 O O . VAL A 1 850 ? 4.287 -34.009 59.705 1.00 23.39 850 VAL A O 1
ATOM 6375 N N . ALA A 1 851 ? 2.255 -33.019 59.522 1.00 23.45 851 ALA A N 1
ATOM 6376 C CA . ALA A 1 851 ? 2.129 -32.093 60.693 1.00 23.45 851 ALA A CA 1
ATOM 6377 C C . ALA A 1 851 ? 2.650 -30.616 60.739 1.00 23.45 851 ALA A C 1
ATOM 6379 O O . ALA A 1 851 ? 3.835 -30.338 60.826 1.00 23.45 851 ALA A O 1
ATOM 6380 N N . GLU A 1 852 ? 1.660 -29.710 60.897 1.00 23.73 852 GLU A N 1
ATOM 6381 C CA . GLU A 1 852 ? 1.468 -28.651 61.935 1.00 23.73 852 GLU A CA 1
ATOM 6382 C C . GLU A 1 852 ? 2.421 -27.444 62.181 1.00 23.73 852 GLU A C 1
ATOM 6384 O O . GLU A 1 852 ? 3.640 -27.532 62.167 1.00 23.73 852 GLU A O 1
ATOM 6389 N N . GLY A 1 853 ? 1.800 -26.314 62.591 1.00 23.34 853 GLY A N 1
ATOM 6390 C CA . GLY A 1 853 ? 2.427 -25.163 63.286 1.00 23.34 853 GLY A CA 1
ATOM 6391 C C . GLY A 1 853 ? 2.485 -23.867 62.451 1.00 23.34 853 GLY A C 1
ATOM 6392 O O . GLY A 1 853 ? 3.290 -23.764 61.543 1.00 23.34 853 GLY A O 1
ATOM 6393 N N . SER A 1 854 ? 1.587 -22.877 62.597 1.00 23.28 854 SER A N 1
ATOM 6394 C CA . SER A 1 854 ? 1.560 -21.810 63.635 1.00 23.28 854 SER A CA 1
ATOM 6395 C C . SER A 1 854 ? 2.833 -20.923 63.669 1.00 23.28 854 SER A C 1
ATOM 6397 O O . SER A 1 854 ? 3.926 -21.455 63.581 1.00 23.28 854 SER A O 1
ATOM 6399 N N . GLN A 1 855 ? 2.818 -19.600 63.886 1.00 23.69 855 GLN A N 1
ATOM 6400 C CA . GLN A 1 855 ? 1.749 -18.619 64.136 1.00 23.69 855 GLN A CA 1
ATOM 6401 C C . GLN A 1 855 ? 2.376 -17.198 64.118 1.00 23.69 855 GLN A C 1
ATOM 6403 O O . GLN A 1 855 ? 3.456 -17.050 64.675 1.00 23.69 855 GLN A O 1
ATOM 6408 N N . ARG A 1 856 ? 1.642 -16.157 63.671 1.00 24.17 856 ARG A N 1
ATOM 6409 C CA . ARG A 1 856 ? 1.901 -14.705 63.929 1.00 24.17 856 ARG A CA 1
ATOM 6410 C C . ARG A 1 856 ? 3.225 -14.126 63.356 1.00 24.17 856 ARG A C 1
ATOM 6412 O O . ARG A 1 856 ? 4.207 -14.823 63.194 1.00 24.17 856 ARG A O 1
ATOM 6419 N N . GLY A 1 857 ? 3.336 -12.834 63.046 1.00 23.73 857 GLY A N 1
ATOM 6420 C CA . GLY A 1 857 ? 2.353 -11.744 63.038 1.00 23.73 857 GLY A CA 1
ATOM 6421 C C . GLY A 1 857 ? 3.043 -10.371 63.119 1.00 23.73 857 GLY A C 1
ATOM 6422 O O . GLY A 1 857 ? 4.214 -10.299 63.465 1.00 23.73 857 GLY A O 1
ATOM 6423 N N . GLY A 1 858 ? 2.295 -9.293 62.861 1.00 23.27 858 GLY A N 1
ATOM 6424 C CA . GLY A 1 858 ? 2.706 -7.901 63.118 1.00 23.27 858 GLY A CA 1
ATOM 6425 C C . GLY A 1 858 ? 3.656 -7.295 62.063 1.00 23.27 858 GLY A C 1
ATOM 6426 O O . GLY A 1 858 ? 4.770 -7.757 61.897 1.00 23.27 858 GLY A O 1
ATOM 6427 N N . SER A 1 859 ? 3.275 -6.342 61.207 1.00 24.03 859 SER A N 1
ATOM 6428 C CA . SER A 1 859 ? 2.671 -5.008 61.413 1.00 24.03 859 SER A CA 1
ATOM 6429 C C . SER A 1 859 ? 3.686 -3.859 61.538 1.00 24.03 859 SER A C 1
ATOM 6431 O O . SER A 1 859 ? 4.276 -3.678 62.600 1.00 24.03 859 SER A O 1
ATOM 6433 N N . SER A 1 860 ? 3.624 -2.939 60.558 1.00 24.34 860 SER A N 1
ATOM 6434 C CA . SER A 1 860 ? 3.687 -1.474 60.780 1.00 24.34 860 SER A CA 1
ATOM 6435 C C . SER A 1 860 ? 5.086 -0.869 61.101 1.00 24.34 860 SER A C 1
ATOM 6437 O O . SER A 1 860 ? 5.967 -1.587 61.544 1.00 24.34 860 SER A O 1
ATOM 6439 N N . VAL A 1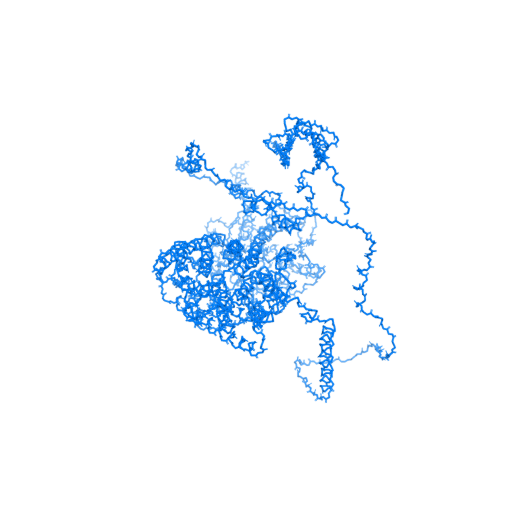 861 ? 5.397 0.430 60.937 1.00 25.66 861 VAL A N 1
ATOM 6440 C CA . VAL A 1 861 ? 4.725 1.588 60.294 1.00 25.66 861 VAL A CA 1
ATOM 6441 C C . VAL A 1 861 ? 5.712 2.779 60.242 1.00 25.66 861 VAL A C 1
ATOM 6443 O O . VAL A 1 861 ? 6.457 2.948 61.199 1.00 25.66 861 VAL A O 1
ATOM 6446 N N . ARG A 1 862 ? 5.616 3.665 59.223 1.00 24.94 862 ARG A N 1
ATOM 6447 C CA . ARG A 1 862 ? 6.319 4.984 59.092 1.00 24.94 862 ARG A CA 1
ATOM 6448 C C . ARG A 1 862 ? 7.870 4.910 59.078 1.00 24.94 862 ARG A C 1
ATOM 6450 O O . ARG A 1 862 ? 8.466 3.974 59.573 1.00 24.94 862 ARG A O 1
ATOM 6457 N N . GLY A 1 863 ? 8.619 5.852 58.500 1.00 23.34 863 GLY A N 1
ATOM 6458 C CA . GLY A 1 863 ? 8.290 7.126 57.847 1.00 23.34 863 GLY A CA 1
ATOM 6459 C C . GLY A 1 863 ? 9.215 8.241 58.364 1.00 23.34 863 GLY A C 1
ATOM 6460 O O . GLY A 1 863 ? 9.421 8.328 59.568 1.00 23.34 863 GLY A O 1
ATOM 6461 N N . GLY A 1 864 ? 9.757 9.105 57.494 1.00 23.19 864 GLY A N 1
ATOM 6462 C CA . GLY A 1 864 ? 10.570 10.252 57.938 1.00 23.19 864 GLY A CA 1
ATOM 6463 C C . GLY A 1 864 ? 11.543 10.820 56.895 1.00 23.19 864 GLY A C 1
ATOM 6464 O O . GLY A 1 864 ? 12.472 10.151 56.465 1.00 23.19 864 GLY A O 1
ATOM 6465 N N . SER A 1 865 ? 11.338 12.085 56.522 1.00 25.45 865 SER A N 1
ATOM 6466 C CA . SER A 1 865 ? 12.246 12.944 55.731 1.00 25.45 865 SER A CA 1
ATOM 6467 C C . SER A 1 865 ? 13.532 13.316 56.506 1.00 25.45 865 SER A C 1
ATOM 6469 O O . SER A 1 865 ? 13.460 13.402 57.727 1.00 25.45 865 SER A O 1
ATOM 6471 N N . GLN A 1 866 ? 14.673 13.676 55.893 1.00 25.52 866 GLN A N 1
ATOM 6472 C CA . GLN A 1 866 ? 14.927 15.035 55.364 1.00 25.52 866 GLN A CA 1
ATOM 6473 C C . GLN A 1 866 ? 16.240 15.186 54.550 1.00 25.52 866 GLN A C 1
ATOM 6475 O O . GLN A 1 866 ? 17.262 14.605 54.881 1.00 25.52 866 GLN A O 1
ATOM 6480 N N . ARG A 1 867 ? 16.174 16.094 53.559 1.00 26.44 867 ARG A N 1
ATOM 6481 C CA . ARG A 1 867 ? 17.162 17.106 53.097 1.00 26.44 867 ARG A CA 1
ATOM 6482 C C . ARG A 1 867 ? 18.685 16.843 53.170 1.00 26.44 867 ARG A C 1
ATOM 6484 O O . ARG A 1 867 ? 19.283 16.848 54.236 1.00 26.44 867 ARG A O 1
ATOM 6491 N N . GLY A 1 868 ? 19.319 16.976 52.001 1.00 23.36 868 GLY A N 1
ATOM 6492 C CA . GLY A 1 868 ? 20.699 17.446 51.793 1.00 23.36 868 GLY A CA 1
ATOM 6493 C C . GLY A 1 868 ? 20.876 17.789 50.306 1.00 23.36 868 GLY A C 1
ATOM 6494 O O . GLY A 1 868 ? 20.436 17.008 49.471 1.00 23.36 868 GLY A O 1
ATOM 6495 N N . GLY A 1 869 ? 21.390 18.974 49.953 1.00 23.11 869 GLY A N 1
ATOM 6496 C CA . GLY A 1 869 ? 21.315 19.499 48.574 1.00 23.11 869 GLY A CA 1
ATOM 6497 C C . GLY A 1 869 ? 22.662 19.742 47.885 1.00 23.11 869 GLY A C 1
ATOM 6498 O O . GLY A 1 869 ? 23.713 19.649 48.511 1.00 23.11 869 GLY A O 1
ATOM 6499 N N . GLY A 1 870 ? 22.607 20.135 46.606 1.00 22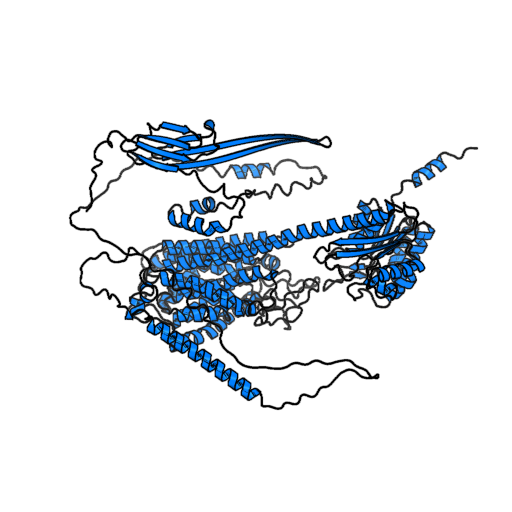.80 870 GLY A N 1
ATOM 6500 C CA . GLY A 1 870 ? 23.742 20.677 45.846 1.00 22.80 870 GLY A CA 1
ATOM 6501 C C . GLY A 1 870 ? 23.811 20.201 44.388 1.00 22.80 870 GLY A C 1
ATOM 6502 O O . GLY A 1 870 ? 23.434 19.076 44.088 1.00 22.80 870 GLY A O 1
ATOM 6503 N N . GLY A 1 871 ? 24.346 21.044 43.494 1.00 23.62 871 GLY A N 1
ATOM 6504 C CA . GLY A 1 871 ? 24.862 20.605 42.185 1.00 23.62 871 GLY A CA 1
ATOM 6505 C C . GLY A 1 871 ? 24.007 20.926 40.954 1.00 23.62 871 GLY A C 1
ATOM 6506 O O . GLY A 1 871 ? 23.338 20.063 40.400 1.00 23.62 871 GLY A O 1
ATOM 6507 N N . MET A 1 872 ? 24.110 22.156 40.451 1.00 26.45 872 MET A N 1
ATOM 6508 C CA . MET A 1 872 ? 23.592 22.556 39.137 1.00 26.45 872 MET A CA 1
ATOM 6509 C C . MET A 1 872 ? 24.642 22.247 38.054 1.00 26.45 872 MET A C 1
ATOM 6511 O O . MET A 1 872 ? 25.680 22.905 38.016 1.00 26.45 872 MET A O 1
ATOM 6515 N N . GLN A 1 873 ? 24.391 21.283 37.159 1.00 25.66 873 GLN A N 1
ATOM 6516 C CA . GLN A 1 873 ? 25.235 21.040 35.976 1.00 25.66 873 GLN A CA 1
ATOM 6517 C C . GLN A 1 873 ? 24.473 21.292 34.669 1.00 25.66 873 GLN A C 1
ATOM 6519 O O . GLN A 1 873 ? 23.337 20.865 34.486 1.00 25.66 873 GLN A O 1
ATOM 6524 N N . ARG A 1 874 ? 25.113 22.044 33.764 1.00 26.42 874 ARG A N 1
ATOM 6525 C CA . ARG A 1 874 ? 24.549 22.470 32.478 1.00 26.42 874 ARG A CA 1
ATOM 6526 C C . ARG A 1 874 ? 24.753 21.404 31.405 1.00 26.42 874 ARG A C 1
ATOM 6528 O O . ARG A 1 874 ? 25.856 20.888 31.249 1.00 26.42 874 ARG A O 1
ATOM 6535 N N . VAL A 1 875 ? 23.723 21.199 30.589 1.00 26.77 875 VAL A N 1
ATOM 6536 C CA . VAL A 1 875 ? 23.785 20.427 29.341 1.00 26.77 875 VAL A CA 1
ATOM 6537 C C . VAL A 1 875 ? 24.802 21.056 28.374 1.00 26.77 875 VAL A C 1
ATOM 6539 O O . VAL A 1 875 ? 24.753 22.258 28.104 1.00 26.77 875 VAL A O 1
ATOM 6542 N N . ARG A 1 876 ? 25.708 20.238 27.825 1.00 29.16 876 ARG A N 1
ATOM 6543 C CA . ARG A 1 876 ? 26.614 20.584 26.714 1.00 29.16 876 ARG A CA 1
ATOM 6544 C C . ARG A 1 876 ? 26.735 19.402 25.745 1.00 29.16 876 ARG A C 1
ATOM 6546 O O . ARG A 1 876 ? 27.628 18.578 25.894 1.00 29.16 876 ARG A O 1
ATOM 6553 N N . SER A 1 877 ? 25.864 19.344 24.739 1.00 28.34 877 SER A N 1
ATOM 6554 C CA . SER A 1 877 ? 25.974 18.362 23.641 1.00 28.34 877 SER A CA 1
ATOM 6555 C C . SER A 1 877 ? 25.334 18.799 22.308 1.00 28.34 877 SER A C 1
ATOM 6557 O O . SER A 1 877 ? 25.214 17.984 21.404 1.00 28.34 877 SER A O 1
ATOM 6559 N N . LEU A 1 878 ? 24.974 20.081 22.137 1.00 28.20 878 LEU A N 1
ATOM 6560 C CA . LEU A 1 878 ? 24.375 20.600 20.888 1.00 28.20 878 LEU A CA 1
ATOM 6561 C C . LEU A 1 878 ? 25.291 21.523 20.059 1.00 28.20 878 LEU A C 1
ATOM 6563 O O . LEU A 1 878 ? 25.006 21.780 18.896 1.00 28.20 878 LEU A O 1
ATOM 6567 N N . SER A 1 879 ? 26.417 22.002 20.601 1.00 31.77 879 SER A N 1
ATOM 6568 C CA . SER A 1 879 ? 27.269 22.991 19.912 1.00 31.77 879 SER A CA 1
ATOM 6569 C C . SER A 1 879 ? 28.309 22.405 18.944 1.00 31.77 879 SER A C 1
ATOM 6571 O O . SER A 1 879 ? 28.903 23.158 18.179 1.00 31.77 879 SER A O 1
ATOM 6573 N N . ALA A 1 880 ? 28.560 21.091 18.972 1.00 30.47 880 ALA A N 1
ATOM 6574 C CA . ALA A 1 880 ? 29.590 20.458 18.138 1.00 30.47 880 ALA A CA 1
ATOM 6575 C C . ALA A 1 880 ? 29.136 20.271 16.677 1.00 30.47 880 ALA A C 1
ATOM 6577 O O . ALA A 1 880 ? 29.873 20.605 15.752 1.00 30.47 880 ALA A O 1
ATOM 6578 N N . VAL A 1 881 ? 27.897 19.812 16.468 1.00 31.92 881 VAL A N 1
ATOM 6579 C CA . VAL A 1 881 ? 27.324 19.562 15.130 1.00 31.92 881 VAL A CA 1
ATOM 6580 C C . VAL A 1 881 ? 27.198 20.865 14.331 1.00 31.92 881 VAL A C 1
ATOM 6582 O O . VAL A 1 881 ? 27.554 20.928 13.156 1.00 31.92 881 VAL A O 1
ATOM 6585 N N . GLN A 1 882 ? 26.781 21.946 14.994 1.00 31.30 882 GLN A N 1
ATOM 6586 C CA . GLN A 1 882 ? 26.577 23.248 14.356 1.00 31.30 882 GLN A CA 1
ATOM 6587 C C . GLN A 1 882 ? 27.903 23.952 13.993 1.00 31.30 882 GLN A C 1
ATOM 6589 O O . GLN A 1 882 ? 27.962 24.684 13.006 1.00 31.30 882 GLN A O 1
ATOM 6594 N N . GLN A 1 883 ? 28.995 23.681 14.724 1.00 31.31 883 GLN A N 1
ATOM 6595 C CA . GLN A 1 883 ? 30.339 24.156 14.361 1.00 31.31 883 GLN A CA 1
ATOM 6596 C C . GLN A 1 883 ? 30.990 23.353 13.224 1.00 31.31 883 GLN A C 1
ATOM 6598 O O . GLN A 1 883 ? 31.830 23.910 12.519 1.00 31.31 883 GLN A O 1
ATOM 6603 N N . ALA A 1 884 ? 30.607 22.089 13.015 1.00 32.97 884 ALA A N 1
ATOM 6604 C CA . ALA A 1 884 ? 31.070 21.306 11.869 1.00 32.97 884 ALA A CA 1
ATOM 6605 C C . ALA A 1 884 ? 30.454 21.823 10.556 1.00 32.97 884 ALA A C 1
ATOM 6607 O O . ALA A 1 884 ? 31.183 22.145 9.618 1.00 32.97 884 ALA A O 1
ATOM 6608 N N . MET A 1 885 ? 29.128 22.009 10.520 1.00 30.28 885 MET A N 1
ATOM 6609 C CA . MET A 1 885 ? 28.429 22.507 9.325 1.00 30.28 885 MET A CA 1
ATOM 6610 C C . MET A 1 885 ? 28.870 23.920 8.913 1.00 30.28 885 MET A C 1
ATOM 6612 O O . MET A 1 885 ? 29.023 24.189 7.725 1.00 30.28 885 MET A O 1
ATOM 6616 N N . SER A 1 886 ? 29.157 24.809 9.871 1.00 29.50 886 SER A N 1
ATOM 6617 C CA . SER A 1 886 ? 29.589 26.178 9.552 1.00 29.50 886 SER A CA 1
ATOM 6618 C C . SER A 1 886 ? 31.014 26.278 8.980 1.00 29.50 886 SER A C 1
ATOM 6620 O O . SER A 1 886 ? 31.359 27.332 8.452 1.00 29.50 886 SER A O 1
ATOM 6622 N N . ARG A 1 887 ? 31.846 25.226 9.074 1.00 28.77 887 ARG A N 1
ATOM 6623 C CA . ARG A 1 887 ? 33.189 25.200 8.458 1.00 28.77 887 ARG A CA 1
ATOM 6624 C C . ARG A 1 887 ? 33.182 24.699 7.015 1.00 28.77 887 ARG A C 1
ATOM 6626 O O . ARG A 1 887 ? 34.070 25.071 6.262 1.00 28.77 887 ARG A O 1
ATOM 6633 N N . ALA A 1 888 ? 32.176 23.920 6.619 1.00 31.84 888 ALA A N 1
ATOM 6634 C CA . ALA A 1 888 ? 32.037 23.412 5.253 1.00 31.84 888 ALA A CA 1
ATOM 6635 C C . ALA A 1 888 ? 31.542 24.470 4.240 1.00 31.84 888 ALA A C 1
ATOM 6637 O O . ALA A 1 888 ? 31.450 24.176 3.055 1.00 31.84 888 ALA A O 1
ATOM 6638 N N . TYR A 1 889 ? 31.205 25.684 4.696 1.00 28.20 889 TYR A N 1
ATOM 6639 C CA . TYR A 1 889 ? 30.520 26.711 3.895 1.00 28.20 889 TYR A CA 1
ATOM 6640 C C . TYR A 1 889 ? 31.322 28.015 3.695 1.00 28.20 889 TYR A C 1
ATOM 6642 O O . TYR A 1 889 ? 30.761 29.005 3.227 1.00 28.20 889 TYR A O 1
ATOM 6650 N N . GLN A 1 890 ? 32.605 28.060 4.087 1.00 29.52 890 GLN A N 1
ATOM 6651 C CA . GLN A 1 890 ? 33.423 29.291 4.066 1.00 29.52 890 GLN A CA 1
ATOM 6652 C C . GLN A 1 890 ? 34.882 29.109 3.596 1.00 29.52 890 GLN A C 1
ATOM 6654 O O . GLN A 1 890 ? 35.750 29.894 3.976 1.00 29.52 890 GLN A O 1
ATOM 6659 N N . SER A 1 891 ? 35.167 28.128 2.737 1.00 27.31 891 SER A N 1
ATOM 6660 C CA . SER A 1 891 ? 36.451 28.059 2.025 1.00 27.31 891 SER A CA 1
ATOM 6661 C C . SER A 1 891 ? 36.256 27.858 0.524 1.00 27.31 891 SER A C 1
ATOM 6663 O O . SER A 1 891 ? 35.569 26.931 0.104 1.00 27.31 891 SER A O 1
ATOM 6665 N N . ASP A 1 892 ? 36.937 28.726 -0.220 1.00 30.25 892 ASP A N 1
ATOM 6666 C CA . ASP A 1 892 ? 37.294 28.657 -1.637 1.00 30.25 892 ASP A CA 1
ATOM 6667 C C . ASP A 1 892 ? 36.194 28.923 -2.677 1.00 30.25 892 ASP A C 1
ATOM 6669 O O . ASP A 1 892 ? 35.348 28.098 -3.017 1.00 30.25 892 ASP A O 1
ATOM 6673 N N . GLY A 1 893 ? 36.277 30.128 -3.249 1.00 29.03 893 GLY A N 1
ATOM 6674 C CA . GLY A 1 893 ? 35.714 30.439 -4.556 1.00 29.03 893 GLY A CA 1
ATOM 6675 C C . GLY A 1 893 ? 36.766 30.280 -5.658 1.00 29.03 893 GLY A C 1
ATOM 6676 O O . GLY A 1 893 ? 37.955 30.443 -5.409 1.00 29.03 893 GLY A O 1
ATOM 6677 N N . ALA A 1 894 ? 36.280 30.057 -6.881 1.00 30.53 894 ALA A N 1
ATOM 6678 C CA . ALA A 1 894 ? 37.022 30.066 -8.145 1.00 30.53 894 ALA A CA 1
ATOM 6679 C C . ALA A 1 894 ? 38.145 29.018 -8.321 1.00 30.53 894 ALA A C 1
ATOM 6681 O O . ALA A 1 894 ? 39.319 29.323 -8.167 1.00 30.53 894 ALA A O 1
ATOM 6682 N N . GLU A 1 895 ? 37.785 27.853 -8.869 1.00 26.53 895 GLU A N 1
ATOM 6683 C CA . GLU A 1 895 ? 38.268 27.468 -10.208 1.00 26.53 895 GLU A CA 1
ATOM 6684 C C . GLU A 1 895 ? 37.347 26.419 -10.860 1.00 26.53 895 GLU A C 1
ATOM 6686 O O . GLU A 1 895 ? 36.626 25.688 -10.182 1.00 26.53 895 GLU A O 1
ATOM 6691 N N . VAL A 1 896 ? 37.308 26.392 -12.197 1.00 34.69 896 VAL A N 1
ATOM 6692 C CA . VAL A 1 896 ? 36.372 25.570 -12.982 1.00 34.69 896 VAL A CA 1
ATOM 6693 C C . VAL A 1 896 ? 37.093 24.363 -13.583 1.00 34.69 896 VAL A C 1
ATOM 6695 O O . VAL A 1 896 ? 38.043 24.528 -14.341 1.00 34.69 896 VAL A O 1
ATOM 6698 N N . GLY A 1 897 ? 36.552 23.162 -13.352 1.00 36.56 897 GLY A N 1
ATOM 6699 C CA . GLY A 1 897 ? 36.716 22.030 -14.272 1.00 36.56 897 GLY A CA 1
ATOM 6700 C C . GLY A 1 897 ? 37.721 20.939 -13.890 1.00 36.56 897 GLY A C 1
ATOM 6701 O O . GLY A 1 897 ? 38.773 20.822 -14.513 1.00 36.56 897 GLY A O 1
ATOM 6702 N N . ARG A 1 898 ? 37.311 20.023 -13.000 1.00 26.25 898 ARG A N 1
ATOM 6703 C CA . ARG A 1 898 ? 37.622 18.579 -13.094 1.00 26.25 898 ARG A CA 1
ATOM 6704 C C . ARG A 1 898 ? 36.429 17.757 -12.583 1.00 26.25 898 ARG A C 1
ATOM 6706 O O . ARG A 1 898 ? 35.835 18.162 -11.586 1.00 26.25 898 ARG A O 1
ATOM 6713 N N . PRO A 1 899 ? 36.069 16.623 -13.213 1.00 28.80 899 PRO A N 1
ATOM 6714 C CA . PRO A 1 899 ? 35.151 15.668 -12.601 1.00 28.80 899 PRO A CA 1
ATOM 6715 C C . PRO A 1 899 ? 35.825 14.997 -11.394 1.00 28.80 899 PRO A C 1
ATOM 6717 O O . PRO A 1 899 ? 37.019 14.691 -11.433 1.00 28.80 899 PRO A O 1
ATOM 6720 N N . LEU A 1 900 ? 35.063 14.776 -10.321 1.00 28.41 900 LEU A N 1
ATOM 6721 C CA . LEU A 1 900 ? 35.516 14.000 -9.163 1.00 28.41 900 LEU A CA 1
ATOM 6722 C C . LEU A 1 900 ? 35.580 12.496 -9.507 1.00 28.41 900 LEU A C 1
ATOM 6724 O O . LEU A 1 900 ? 34.837 12.055 -10.389 1.00 28.41 900 LEU A O 1
ATOM 6728 N N . PRO A 1 901 ? 36.434 11.699 -8.830 1.00 29.17 901 PRO A N 1
ATOM 6729 C CA . PRO A 1 901 ? 36.497 10.252 -9.041 1.00 29.17 901 PRO A CA 1
ATOM 6730 C C . PRO A 1 901 ? 35.163 9.551 -8.712 1.00 29.17 901 PRO A C 1
ATOM 6732 O O . PRO A 1 901 ? 34.414 10.063 -7.876 1.00 29.17 901 PRO A O 1
ATOM 6735 N N . PRO A 1 902 ? 34.868 8.374 -9.303 1.00 32.66 902 PRO A N 1
ATOM 6736 C CA . PRO A 1 902 ? 33.573 7.695 -9.143 1.00 32.66 902 PRO A CA 1
ATOM 6737 C C . PRO A 1 902 ? 33.250 7.225 -7.713 1.00 32.66 902 PRO A C 1
ATOM 6739 O O . PRO A 1 902 ? 32.102 6.903 -7.410 1.00 32.66 902 PRO A O 1
ATOM 6742 N N . ASP A 1 903 ? 34.252 7.179 -6.837 1.00 31.81 903 ASP A N 1
ATOM 6743 C CA . ASP A 1 903 ? 34.250 6.306 -5.659 1.00 31.81 903 ASP A CA 1
ATOM 6744 C C . ASP A 1 903 ? 33.643 6.953 -4.395 1.00 31.81 903 ASP A C 1
ATOM 6746 O O . ASP A 1 903 ? 33.423 6.286 -3.388 1.00 31.81 903 ASP A O 1
ATOM 6750 N N . THR A 1 904 ? 33.323 8.252 -4.430 1.00 27.80 904 THR A N 1
ATOM 6751 C CA . THR A 1 904 ? 32.925 9.038 -3.240 1.00 27.80 904 THR A CA 1
ATOM 6752 C C . THR A 1 904 ? 31.448 8.929 -2.839 1.00 27.80 904 THR A C 1
ATOM 6754 O O . THR A 1 904 ? 31.064 9.392 -1.762 1.00 27.80 904 THR A O 1
ATOM 6757 N N . TRP A 1 905 ? 30.603 8.296 -3.658 1.00 28.66 905 TRP A N 1
ATOM 6758 C CA . TRP A 1 905 ? 29.167 8.154 -3.369 1.00 28.66 905 TRP A CA 1
ATOM 6759 C C . TRP A 1 905 ? 28.846 7.019 -2.383 1.00 28.66 905 TRP A C 1
ATOM 6761 O O . TRP A 1 905 ? 27.821 7.078 -1.704 1.00 28.66 905 TRP A O 1
ATOM 6771 N N . LEU A 1 906 ? 29.717 6.010 -2.263 1.00 26.67 906 LEU A N 1
ATOM 6772 C CA . LEU A 1 906 ? 29.490 4.852 -1.386 1.00 26.67 906 LEU A CA 1
ATOM 6773 C C . LEU A 1 906 ? 29.778 5.155 0.094 1.00 26.67 906 LEU A C 1
ATOM 6775 O O . LEU A 1 906 ? 29.003 4.744 0.957 1.00 26.67 906 LEU A O 1
ATOM 6779 N N . ASP A 1 907 ? 30.814 5.942 0.395 1.00 27.20 907 ASP A N 1
ATOM 6780 C CA . ASP A 1 907 ? 31.214 6.235 1.782 1.00 27.20 907 ASP A CA 1
ATOM 6781 C C . ASP A 1 907 ? 30.218 7.132 2.538 1.00 27.20 907 ASP A C 1
ATOM 6783 O O . ASP A 1 907 ? 30.146 7.086 3.764 1.00 27.20 907 ASP A O 1
ATOM 6787 N N . THR A 1 908 ? 29.396 7.918 1.831 1.00 26.17 908 THR A N 1
ATOM 6788 C CA . THR A 1 908 ? 28.418 8.824 2.473 1.00 26.17 908 THR A CA 1
ATOM 6789 C C . THR A 1 908 ? 27.084 8.130 2.800 1.00 26.17 908 THR A C 1
ATOM 6791 O O . THR A 1 908 ? 26.321 8.625 3.627 1.00 26.17 908 THR A O 1
ATOM 6794 N N . MET A 1 909 ? 26.806 6.963 2.201 1.00 23.88 909 MET A N 1
ATOM 6795 C CA . MET A 1 909 ? 25.671 6.096 2.572 1.00 23.88 909 MET A CA 1
ATOM 6796 C C . MET A 1 909 ? 26.079 4.875 3.406 1.00 23.88 909 MET A C 1
ATOM 6798 O O . MET A 1 909 ? 25.217 4.089 3.803 1.00 23.88 909 MET A O 1
ATOM 6802 N N . ALA A 1 910 ? 27.359 4.754 3.766 1.00 23.95 910 ALA A N 1
ATOM 6803 C CA . ALA A 1 910 ? 27.844 3.800 4.754 1.00 23.95 910 ALA A CA 1
ATOM 6804 C C . ALA A 1 910 ? 27.449 4.207 6.192 1.00 23.95 910 ALA A C 1
ATOM 6806 O O . ALA A 1 910 ? 28.289 4.387 7.076 1.00 23.95 910 ALA A O 1
ATOM 6807 N N . VAL A 1 911 ? 26.139 4.256 6.469 1.00 25.42 911 VAL A N 1
ATOM 6808 C CA . VAL A 1 911 ? 25.656 3.861 7.797 1.00 25.42 911 VAL A CA 1
ATOM 6809 C C . VAL A 1 911 ? 25.966 2.374 7.904 1.00 25.42 911 VAL A C 1
ATOM 6811 O O . VAL A 1 911 ? 25.208 1.528 7.432 1.00 25.42 911 VAL A O 1
ATOM 6814 N N . SER A 1 912 ? 27.142 2.072 8.449 1.00 22.75 912 SER A N 1
ATOM 6815 C CA . SER A 1 912 ? 27.647 0.714 8.608 1.00 22.75 912 SER A CA 1
ATOM 6816 C C . SER A 1 912 ? 26.745 -0.082 9.545 1.00 22.75 912 SER A C 1
ATOM 6818 O O . SER A 1 912 ? 26.999 -0.161 10.747 1.00 22.75 912 SER A O 1
ATOM 6820 N N . PHE A 1 913 ? 25.711 -0.711 8.986 1.00 23.81 913 PHE A N 1
ATOM 6821 C CA . PHE A 1 913 ? 25.079 -1.867 9.604 1.00 23.81 913 PHE A CA 1
ATOM 6822 C C . PHE A 1 913 ? 26.192 -2.884 9.892 1.00 23.81 913 PHE A C 1
ATOM 6824 O O . PHE A 1 913 ? 26.893 -3.288 8.954 1.00 23.81 913 PHE A O 1
ATOM 6831 N N . PRO A 1 914 ? 26.410 -3.282 11.158 1.00 23.97 914 PRO A N 1
ATOM 6832 C CA . PRO A 1 914 ? 27.384 -4.315 11.467 1.00 23.97 914 PRO A CA 1
ATOM 6833 C C . PRO A 1 914 ? 27.056 -5.571 10.655 1.00 23.97 914 PRO A C 1
ATOM 6835 O O . PRO A 1 914 ? 25.896 -5.962 10.568 1.00 23.97 914 PRO A O 1
ATOM 6838 N N . ARG A 1 915 ? 28.062 -6.247 10.087 1.00 26.45 915 ARG A N 1
ATOM 6839 C CA . ARG A 1 915 ? 27.881 -7.572 9.454 1.00 26.45 915 ARG A CA 1
ATOM 6840 C C . ARG A 1 915 ? 27.746 -8.692 10.503 1.00 26.45 915 ARG A C 1
ATOM 6842 O O . ARG A 1 915 ? 28.368 -9.744 10.391 1.00 26.45 915 ARG A O 1
ATOM 6849 N N . GLY A 1 916 ? 26.940 -8.438 11.529 1.00 27.98 916 GLY A N 1
ATOM 6850 C CA . GLY A 1 916 ? 26.440 -9.390 12.514 1.00 27.98 916 GLY A CA 1
ATOM 6851 C C . GLY A 1 916 ? 24.921 -9.233 12.616 1.00 27.98 916 GLY A C 1
ATOM 6852 O O . GLY A 1 916 ? 24.389 -8.193 12.230 1.00 27.98 916 GLY A O 1
ATOM 6853 N N . GLY A 1 917 ? 24.226 -10.271 13.086 1.00 30.08 917 GLY A N 1
ATOM 6854 C CA . GLY A 1 917 ? 22.768 -10.262 13.231 1.00 30.08 917 GLY A CA 1
ATOM 6855 C C . GLY A 1 917 ? 22.263 -9.065 14.041 1.00 30.08 917 GLY A C 1
ATOM 6856 O O . GLY A 1 917 ? 22.966 -8.549 14.908 1.00 30.08 917 GLY A O 1
ATOM 6857 N N . PHE A 1 918 ? 21.050 -8.609 13.726 1.00 32.69 918 PHE A N 1
ATOM 6858 C CA . PHE A 1 918 ? 20.404 -7.451 14.347 1.00 32.69 918 PHE A CA 1
ATOM 6859 C C . PHE A 1 918 ? 20.237 -7.704 15.862 1.00 32.69 918 PHE A C 1
ATOM 6861 O O . PHE A 1 918 ? 19.413 -8.546 16.229 1.00 32.69 918 PHE A O 1
ATOM 6868 N N . PRO A 1 919 ? 20.982 -7.024 16.759 1.00 34.69 919 PRO A N 1
ATOM 6869 C CA . PRO A 1 919 ? 20.930 -7.324 18.184 1.00 34.69 919 PRO A CA 1
ATOM 6870 C C . PRO A 1 919 ? 19.665 -6.697 18.779 1.00 34.69 919 PRO A C 1
ATOM 6872 O O . PRO A 1 919 ? 19.662 -5.551 19.232 1.00 34.69 919 PRO A O 1
ATOM 6875 N N . ALA A 1 920 ? 18.569 -7.458 18.754 1.00 34.12 920 ALA A N 1
ATOM 6876 C CA . ALA A 1 920 ? 17.281 -7.045 19.313 1.00 34.12 920 ALA A CA 1
ATOM 6877 C C . ALA A 1 920 ? 17.408 -6.610 20.786 1.00 34.12 920 ALA A C 1
ATOM 6879 O O . ALA A 1 920 ? 16.734 -5.672 21.213 1.00 34.12 920 ALA A O 1
ATOM 6880 N N . ASP A 1 921 ? 18.319 -7.246 21.527 1.00 37.56 921 ASP A N 1
ATOM 6881 C CA . ASP A 1 921 ? 18.573 -6.979 22.940 1.00 37.56 921 ASP A CA 1
ATOM 6882 C C . ASP A 1 921 ? 18.961 -5.506 23.199 1.00 37.56 921 ASP A C 1
ATOM 6884 O O . ASP A 1 921 ? 18.364 -4.876 24.069 1.00 37.56 921 ASP A O 1
ATOM 6888 N N . ASP A 1 922 ? 19.865 -4.907 22.409 1.00 38.38 922 ASP A N 1
ATOM 6889 C CA . ASP A 1 922 ? 20.309 -3.512 22.607 1.00 38.38 922 ASP A CA 1
ATOM 6890 C C . ASP A 1 922 ? 19.276 -2.475 22.132 1.00 38.38 922 ASP A C 1
ATOM 6892 O O . ASP A 1 922 ? 19.139 -1.407 22.735 1.00 38.38 922 ASP A O 1
ATOM 6896 N N . PHE A 1 923 ? 18.519 -2.778 21.071 1.00 36.97 923 PHE A N 1
ATOM 6897 C CA . PHE A 1 923 ? 17.494 -1.868 20.543 1.00 36.97 923 PHE A CA 1
ATOM 6898 C C . PHE A 1 923 ? 16.286 -1.752 21.486 1.00 36.97 923 PHE A C 1
ATOM 6900 O O . PHE A 1 923 ? 15.746 -0.661 21.688 1.00 36.97 923 PHE A O 1
ATOM 6907 N N . PHE A 1 924 ? 15.875 -2.867 22.097 1.00 36.34 924 PHE A N 1
ATOM 6908 C CA . PHE A 1 924 ? 14.717 -2.917 22.990 1.00 36.34 924 PHE A CA 1
ATOM 6909 C C . PHE A 1 924 ? 15.060 -2.751 24.482 1.00 36.34 924 PHE A C 1
ATOM 6911 O O . PHE A 1 924 ? 14.156 -2.452 25.270 1.00 36.34 924 PHE A O 1
ATOM 6918 N N . ALA A 1 925 ? 16.332 -2.868 24.890 1.00 38.06 925 ALA A N 1
ATOM 6919 C CA . ALA A 1 925 ? 16.760 -2.695 26.284 1.00 38.06 925 ALA A CA 1
ATOM 6920 C C . ALA A 1 925 ? 16.218 -1.422 26.973 1.00 38.06 925 ALA A C 1
ATOM 6922 O O . ALA A 1 925 ? 15.739 -1.547 28.103 1.00 38.06 925 ALA A O 1
ATOM 6923 N N . PRO A 1 926 ? 16.201 -0.220 26.348 1.00 35.81 926 PRO A N 1
ATOM 6924 C CA . PRO A 1 926 ? 15.658 0.982 26.990 1.00 35.81 926 PRO A CA 1
ATOM 6925 C C . PRO A 1 926 ? 14.154 0.887 27.297 1.00 35.81 926 PRO A C 1
ATOM 6927 O O . PRO A 1 926 ? 13.699 1.431 28.304 1.00 35.81 926 PRO A O 1
ATOM 6930 N N . PHE A 1 927 ? 13.391 0.176 26.459 1.00 35.19 927 PHE A N 1
ATOM 6931 C CA . PHE A 1 927 ? 11.933 0.056 26.559 1.00 35.19 927 PHE A CA 1
ATOM 6932 C C . PHE A 1 927 ? 11.479 -0.953 27.625 1.00 35.19 927 PHE A C 1
ATOM 6934 O O . PHE A 1 927 ? 10.436 -0.752 28.247 1.00 35.19 927 PHE A O 1
ATOM 6941 N N . PHE A 1 928 ? 12.257 -2.013 27.877 1.00 37.94 928 PHE A N 1
ATOM 6942 C CA . PHE A 1 928 ? 11.871 -3.108 28.784 1.00 37.94 928 PHE A CA 1
ATOM 6943 C C . PHE A 1 928 ? 12.651 -3.163 30.104 1.00 37.94 928 PHE A C 1
ATOM 6945 O O . PHE A 1 928 ? 12.602 -4.173 30.805 1.00 37.94 928 PHE A O 1
ATOM 6952 N N . THR A 1 929 ? 13.298 -2.065 30.509 1.00 40.12 929 THR A N 1
ATOM 6953 C CA . THR A 1 929 ? 14.024 -1.951 31.796 1.00 40.12 929 THR A CA 1
ATOM 6954 C C . THR A 1 929 ? 13.200 -2.310 33.049 1.00 40.12 929 THR A C 1
ATOM 6956 O O . THR A 1 929 ? 13.785 -2.577 34.097 1.00 40.12 929 THR A O 1
ATOM 6959 N N . GLY A 1 930 ? 11.863 -2.360 32.957 1.00 33.28 930 GLY A N 1
ATOM 6960 C CA . GLY A 1 930 ? 10.954 -2.821 34.017 1.00 33.28 930 GLY A CA 1
ATOM 6961 C C . GLY A 1 930 ? 10.385 -4.246 33.876 1.00 33.28 930 GLY A C 1
ATOM 6962 O O . GLY A 1 930 ? 9.653 -4.669 34.767 1.00 33.28 930 GLY A O 1
ATOM 6963 N N . PHE A 1 931 ? 10.677 -4.989 32.798 1.00 36.97 931 PHE A N 1
ATOM 6964 C CA . PHE A 1 931 ? 10.004 -6.263 32.468 1.00 36.97 931 PHE A CA 1
ATOM 6965 C C . PHE A 1 931 ? 10.976 -7.371 31.990 1.00 36.97 931 PHE A C 1
ATOM 6967 O O . PHE A 1 931 ? 10.913 -7.803 30.833 1.00 36.97 931 PHE A O 1
ATOM 6974 N N . PRO A 1 932 ? 11.873 -7.874 32.863 1.00 38.12 932 PRO A N 1
ATOM 6975 C CA . PRO A 1 932 ? 12.956 -8.784 32.470 1.00 38.12 932 PRO A CA 1
ATOM 6976 C C . PRO A 1 932 ? 12.487 -10.138 31.906 1.00 38.12 932 PRO A C 1
ATOM 6978 O O . PRO A 1 932 ? 13.110 -10.661 30.983 1.00 38.12 932 PRO A O 1
ATOM 6981 N N . ASP A 1 933 ? 11.382 -10.707 32.401 1.00 38.97 933 ASP A N 1
ATOM 6982 C CA . ASP A 1 933 ? 10.863 -11.979 31.874 1.00 38.97 933 ASP A CA 1
ATOM 6983 C C . ASP A 1 933 ? 10.268 -11.840 30.462 1.00 38.97 933 ASP A C 1
ATOM 6985 O O . ASP A 1 933 ? 10.395 -12.759 29.656 1.00 38.97 933 ASP A O 1
ATOM 6989 N N . MET A 1 934 ? 9.685 -10.682 30.128 1.00 38.06 934 MET A N 1
ATOM 6990 C CA . MET A 1 934 ? 9.113 -10.421 28.800 1.00 38.06 934 MET A CA 1
ATOM 6991 C C . MET A 1 934 ? 10.204 -10.238 27.737 1.00 38.06 934 MET A C 1
ATOM 6993 O O . MET A 1 934 ? 10.071 -10.760 26.634 1.00 38.06 934 MET A O 1
ATOM 6997 N N . SER A 1 935 ? 11.317 -9.582 28.089 1.00 40.16 935 SER A N 1
ATOM 6998 C CA . SER A 1 935 ? 12.520 -9.546 27.244 1.00 40.16 935 SER A CA 1
ATOM 6999 C C . SER A 1 935 ? 13.047 -10.963 26.974 1.00 40.16 935 SER A C 1
ATOM 7001 O O . SER A 1 935 ? 13.243 -11.326 25.817 1.00 40.16 935 SER A O 1
ATOM 7003 N N . ARG A 1 936 ? 13.179 -11.807 28.010 1.00 43.12 936 ARG A N 1
ATOM 7004 C CA . ARG A 1 936 ? 13.687 -13.185 27.864 1.00 43.12 936 ARG A CA 1
ATOM 7005 C C . ARG A 1 936 ? 12.812 -14.069 26.964 1.00 43.12 936 ARG A C 1
ATOM 7007 O O . ARG A 1 936 ? 13.347 -14.890 26.220 1.00 43.12 936 ARG A O 1
ATOM 7014 N N . GLU A 1 937 ? 11.489 -13.929 27.033 1.00 43.25 937 GLU A N 1
ATOM 7015 C CA . GLU A 1 937 ? 10.566 -14.672 26.162 1.00 43.25 937 GLU A CA 1
ATOM 7016 C C . GLU A 1 937 ? 10.563 -14.134 24.719 1.00 43.25 937 GLU A C 1
ATOM 7018 O O . GLU A 1 937 ? 10.546 -14.926 23.777 1.00 43.25 937 GLU A O 1
ATOM 7023 N N . LEU A 1 938 ? 10.685 -12.816 24.517 1.00 38.84 938 LEU A N 1
ATOM 7024 C CA . LEU A 1 938 ? 10.789 -12.224 23.177 1.00 38.84 938 LEU A CA 1
ATOM 7025 C C . LEU A 1 938 ? 12.092 -12.641 22.466 1.00 38.84 938 LEU A C 1
ATOM 7027 O O . LEU A 1 938 ? 12.051 -13.062 21.310 1.00 38.84 938 LEU A O 1
ATOM 7031 N N . THR A 1 939 ? 13.232 -12.626 23.169 1.00 43.31 939 THR A N 1
ATOM 7032 C CA . THR A 1 939 ? 14.522 -13.108 22.638 1.00 43.31 939 THR A CA 1
ATOM 7033 C C . THR A 1 939 ? 14.468 -14.607 22.291 1.00 43.31 939 THR A C 1
ATOM 7035 O O . THR A 1 939 ? 15.039 -15.028 21.285 1.00 43.31 939 THR A O 1
ATOM 7038 N N . ARG A 1 940 ? 13.717 -15.430 23.046 1.00 41.72 940 ARG A N 1
ATOM 7039 C CA . ARG A 1 940 ? 13.459 -16.842 22.685 1.00 41.72 940 ARG A CA 1
ATOM 7040 C C . ARG A 1 940 ? 12.613 -16.997 21.422 1.00 41.72 940 ARG A C 1
ATOM 7042 O O . ARG A 1 940 ? 12.906 -17.878 20.618 1.00 41.72 940 ARG A O 1
ATOM 7049 N N . ALA A 1 941 ? 11.582 -16.172 21.251 1.00 40.50 941 ALA A N 1
ATOM 7050 C CA . ALA A 1 941 ? 10.683 -16.244 20.099 1.00 40.50 941 ALA A CA 1
ATOM 7051 C C . ALA A 1 941 ? 11.369 -15.852 18.774 1.00 40.50 941 ALA A C 1
ATOM 7053 O O . ALA A 1 941 ? 11.010 -16.377 17.722 1.00 40.50 941 ALA A O 1
ATOM 7054 N N . LEU A 1 942 ? 12.368 -14.963 18.825 1.00 36.09 942 LEU A N 1
ATOM 7055 C CA . LEU A 1 942 ? 13.088 -14.454 17.647 1.00 36.09 942 LEU A CA 1
ATOM 7056 C C . LEU A 1 942 ? 14.314 -15.298 17.240 1.00 36.09 942 LEU A C 1
ATOM 7058 O O . LEU A 1 942 ? 14.792 -15.179 16.113 1.00 36.09 942 LEU A O 1
ATOM 7062 N N . ALA A 1 943 ? 14.788 -16.191 18.114 1.00 37.22 943 ALA A N 1
ATOM 7063 C CA . ALA A 1 943 ? 15.957 -17.047 17.885 1.00 37.22 943 ALA A CA 1
ATOM 7064 C C . ALA A 1 943 ? 15.963 -17.908 16.589 1.00 37.22 943 ALA A C 1
ATOM 7066 O O . ALA A 1 943 ? 17.057 -18.182 16.094 1.00 37.22 943 ALA A O 1
ATOM 7067 N N . PRO A 1 944 ? 14.829 -18.353 15.997 1.00 33.84 944 PRO A N 1
ATOM 7068 C CA . PRO A 1 944 ? 14.856 -19.185 14.784 1.00 33.84 944 PRO A CA 1
ATOM 7069 C C . PRO A 1 944 ? 15.253 -18.468 13.480 1.00 33.84 944 PRO A C 1
ATOM 7071 O O . PRO A 1 944 ? 15.349 -19.130 12.448 1.00 33.84 944 PRO A O 1
ATOM 7074 N N . LEU A 1 945 ? 15.435 -17.141 13.490 1.00 33.03 945 LEU A N 1
ATOM 7075 C CA . LEU A 1 945 ? 15.692 -16.342 12.280 1.00 33.03 945 LEU A CA 1
ATOM 7076 C C . LEU A 1 945 ? 17.183 -16.197 11.912 1.00 33.03 945 LEU A C 1
ATOM 7078 O O . LEU A 1 945 ? 17.493 -15.644 10.857 1.00 33.03 945 LEU A O 1
ATOM 7082 N N . GLU A 1 946 ? 18.110 -16.705 12.730 1.00 33.53 946 GLU A N 1
ATOM 7083 C CA . GLU A 1 946 ? 19.546 -16.682 12.421 1.00 33.53 946 GLU A CA 1
ATOM 7084 C C . GLU A 1 946 ? 20.011 -17.964 11.705 1.00 33.53 946 GLU A C 1
ATOM 7086 O O . GLU A 1 946 ? 19.802 -19.087 12.167 1.00 33.53 946 GLU A O 1
ATOM 7091 N N . GLY A 1 947 ? 20.677 -17.793 10.557 1.00 30.34 947 GLY A N 1
ATOM 7092 C CA . GLY A 1 947 ? 21.201 -18.895 9.746 1.00 30.34 947 GLY A CA 1
ATOM 7093 C C . GLY A 1 947 ? 22.279 -19.730 10.454 1.00 30.34 947 GLY A C 1
ATOM 7094 O O . GLY A 1 947 ? 23.016 -19.247 11.310 1.00 30.34 947 GLY A O 1
ATOM 7095 N N . GLN A 1 948 ? 22.409 -20.999 10.053 1.00 28.69 948 GLN A N 1
ATOM 7096 C CA . GLN A 1 948 ? 23.159 -22.061 10.753 1.00 28.69 948 GLN A CA 1
ATOM 7097 C C . GLN A 1 948 ? 24.702 -21.906 10.852 1.00 28.69 948 GLN A C 1
ATOM 7099 O O . GLN A 1 948 ? 25.389 -22.886 11.130 1.00 28.69 948 GLN A O 1
ATOM 7104 N N . SER A 1 949 ? 25.283 -20.718 10.653 1.00 28.67 949 SER A N 1
ATOM 7105 C CA . SER A 1 949 ? 26.744 -20.507 10.620 1.00 28.67 949 SER A CA 1
ATOM 7106 C C . SER A 1 949 ? 27.342 -19.713 11.796 1.00 28.67 949 SER A C 1
ATOM 7108 O O . SER A 1 949 ? 28.556 -19.529 11.825 1.00 28.67 949 SER A O 1
ATOM 7110 N N . THR A 1 950 ? 26.548 -19.255 12.773 1.00 29.41 950 THR A N 1
ATOM 7111 C CA . THR A 1 950 ? 27.014 -18.355 13.862 1.00 29.41 950 THR A CA 1
ATOM 7112 C C . THR A 1 950 ? 26.692 -18.822 15.294 1.00 29.41 950 THR A C 1
ATOM 7114 O O . THR A 1 950 ? 26.612 -18.011 16.212 1.00 29.41 950 THR A O 1
ATOM 7117 N N . GLN A 1 951 ? 26.612 -20.137 15.545 1.00 25.73 951 GLN A N 1
ATOM 7118 C CA . GLN A 1 951 ? 26.301 -20.730 16.870 1.00 25.73 951 GLN A CA 1
ATOM 7119 C C . GLN A 1 951 ? 27.328 -20.484 18.013 1.00 25.73 951 GLN A C 1
ATOM 7121 O O . GLN A 1 951 ? 27.251 -21.128 19.059 1.00 25.73 951 GLN A O 1
ATOM 7126 N N . LEU A 1 952 ? 28.285 -19.566 17.854 1.00 29.56 952 LEU A N 1
ATOM 7127 C CA . LEU A 1 952 ? 29.349 -19.279 18.830 1.00 29.56 952 LEU A CA 1
ATOM 7128 C C . LEU A 1 952 ? 29.353 -17.840 19.380 1.00 29.56 952 LEU A C 1
ATOM 7130 O O . LEU A 1 952 ? 30.150 -17.556 20.268 1.00 29.56 952 LEU A O 1
ATOM 7134 N N . ALA A 1 953 ? 28.480 -16.943 18.901 1.00 31.09 953 ALA A N 1
ATOM 7135 C CA . ALA A 1 953 ? 28.545 -15.510 19.235 1.00 31.09 953 ALA A CA 1
ATOM 7136 C C . ALA A 1 953 ? 27.531 -15.012 20.292 1.00 31.09 953 ALA A C 1
ATOM 7138 O O . ALA A 1 953 ? 27.723 -13.932 20.839 1.00 31.09 953 ALA A O 1
ATOM 7139 N N . THR A 1 954 ? 26.475 -15.773 20.609 1.00 30.94 954 THR A N 1
ATOM 7140 C CA . THR A 1 954 ? 25.346 -15.316 21.459 1.00 30.94 954 THR A CA 1
ATOM 7141 C C . THR A 1 954 ? 25.258 -15.981 22.841 1.00 30.94 954 THR A C 1
ATOM 7143 O O . THR A 1 954 ? 24.297 -15.771 23.579 1.00 30.94 954 THR A O 1
ATOM 7146 N N . ARG A 1 955 ? 26.273 -16.753 23.258 1.00 39.41 955 ARG A N 1
ATOM 7147 C CA . ARG A 1 955 ? 26.401 -17.216 24.653 1.00 39.41 955 ARG A CA 1
ATOM 7148 C C . ARG A 1 955 ? 27.315 -16.282 25.445 1.00 39.41 955 ARG A C 1
ATOM 7150 O O . ARG A 1 955 ? 28.531 -16.332 25.293 1.00 39.41 955 ARG A O 1
ATOM 7157 N N . GLY A 1 956 ? 26.729 -15.476 26.333 1.00 55.94 956 GLY A N 1
ATOM 7158 C CA . GLY A 1 956 ? 27.487 -14.794 27.388 1.00 55.94 956 GLY A CA 1
ATOM 7159 C C . GLY A 1 956 ? 28.209 -15.797 28.300 1.00 55.94 956 GLY A C 1
ATOM 7160 O O . GLY A 1 956 ? 27.814 -16.962 28.364 1.00 55.94 956 GLY A O 1
ATOM 7161 N N . VAL A 1 957 ? 29.258 -15.346 29.001 1.00 66.88 957 VAL A N 1
ATOM 7162 C CA . VAL A 1 957 ? 30.159 -16.212 29.791 1.00 66.88 957 VAL A CA 1
ATOM 7163 C C . VAL A 1 957 ? 29.363 -17.157 30.711 1.00 66.88 957 VAL A C 1
ATOM 7165 O O . VAL A 1 957 ? 28.694 -16.666 31.630 1.00 66.88 957 VAL A O 1
ATOM 7168 N N . PRO A 1 958 ? 29.425 -18.489 30.515 1.00 72.75 958 PRO A N 1
ATOM 7169 C CA . PRO A 1 958 ? 28.822 -19.441 31.440 1.00 72.75 958 PRO A CA 1
ATOM 7170 C C . PRO A 1 958 ? 29.508 -19.305 32.797 1.00 72.75 958 PRO A C 1
ATOM 7172 O O . PRO A 1 958 ? 30.734 -19.371 32.867 1.00 72.75 958 PRO A O 1
ATOM 7175 N N . ILE A 1 959 ? 28.745 -19.069 33.871 1.00 73.88 959 ILE A N 1
ATOM 7176 C CA . ILE A 1 959 ? 29.304 -19.124 35.229 1.00 73.88 959 ILE A CA 1
ATOM 7177 C C . ILE A 1 959 ? 28.343 -19.780 36.217 1.00 73.88 959 ILE A C 1
ATOM 7179 O O . ILE A 1 959 ? 27.166 -19.399 36.281 1.00 73.88 959 ILE A O 1
ATOM 7183 N N . ASP A 1 960 ? 28.907 -20.680 37.017 1.00 78.69 960 ASP A N 1
ATOM 7184 C CA . ASP A 1 960 ? 28.296 -21.315 38.179 1.00 78.69 960 ASP A CA 1
ATOM 7185 C C . ASP A 1 960 ? 28.636 -20.541 39.456 1.00 78.69 960 ASP A C 1
ATOM 7187 O O . ASP A 1 960 ? 29.744 -20.019 39.610 1.00 78.69 960 ASP A O 1
ATOM 7191 N N . VAL A 1 961 ? 27.697 -20.508 40.404 1.00 79.44 961 VAL A N 1
ATOM 7192 C CA . VAL A 1 961 ? 27.906 -19.958 41.750 1.00 79.44 961 VAL A CA 1
ATOM 7193 C C . VAL A 1 961 ? 27.554 -21.025 42.772 1.00 79.44 961 VAL A C 1
ATOM 7195 O O . VAL A 1 961 ? 26.420 -21.497 42.813 1.00 79.44 961 VAL A O 1
ATOM 7198 N N . VAL A 1 962 ? 28.518 -21.381 43.614 1.00 80.25 962 VAL A N 1
ATOM 7199 C CA . VAL A 1 962 ? 28.352 -22.347 44.700 1.00 80.25 962 VAL A CA 1
ATOM 7200 C C . VAL A 1 962 ? 28.593 -21.637 46.023 1.00 80.25 962 VAL A C 1
ATOM 7202 O O . VAL A 1 962 ? 29.702 -21.188 46.315 1.00 80.25 962 VAL A O 1
ATOM 7205 N N . GLU A 1 963 ? 27.556 -21.546 46.848 1.00 79.56 963 GLU A N 1
ATOM 7206 C CA . GLU A 1 963 ? 27.698 -21.085 48.223 1.00 79.56 963 GLU A CA 1
ATOM 7207 C C . GLU A 1 963 ? 28.290 -22.200 49.099 1.00 79.56 963 GLU A C 1
ATOM 7209 O O . GLU A 1 963 ? 27.817 -23.336 49.098 1.00 79.56 963 GLU A O 1
ATOM 7214 N N . LYS A 1 964 ? 29.341 -21.867 49.848 1.00 76.50 964 LYS A N 1
ATOM 7215 C CA . LYS A 1 964 ? 29.974 -22.706 50.872 1.00 76.50 964 LYS A CA 1
ATOM 7216 C C . LYS A 1 964 ? 29.803 -22.042 52.238 1.00 76.50 964 LYS A C 1
ATOM 7218 O O . LYS A 1 964 ? 29.523 -20.843 52.333 1.00 76.50 964 LYS A O 1
ATOM 7223 N N . ASP A 1 965 ? 30.062 -22.789 53.307 1.00 73.00 965 ASP A N 1
ATOM 7224 C CA . ASP A 1 965 ? 29.911 -22.311 54.691 1.00 73.00 965 ASP A CA 1
ATOM 7225 C C . ASP A 1 965 ? 30.641 -20.979 54.951 1.00 73.00 965 ASP A C 1
ATOM 7227 O O . ASP A 1 965 ? 30.112 -20.095 55.617 1.00 73.00 965 ASP A O 1
ATOM 7231 N N . ASN A 1 966 ? 31.833 -20.797 54.365 1.00 78.88 966 ASN A N 1
ATOM 7232 C CA . ASN A 1 966 ? 32.704 -19.639 54.605 1.00 78.88 966 ASN A CA 1
ATOM 7233 C C . ASN A 1 966 ? 32.911 -18.697 53.397 1.00 78.88 966 ASN A C 1
ATOM 7235 O O . ASN A 1 966 ? 33.558 -17.660 53.561 1.00 78.88 966 ASN A O 1
ATOM 7239 N N . ALA A 1 967 ? 32.417 -19.032 52.199 1.00 83.88 967 ALA A N 1
ATOM 7240 C CA . ALA A 1 967 ? 32.679 -18.278 50.964 1.00 83.88 967 ALA A CA 1
ATOM 7241 C C . ALA A 1 967 ? 31.670 -18.601 49.846 1.00 83.88 967 ALA A C 1
ATOM 7243 O O . ALA A 1 967 ? 31.006 -19.632 49.894 1.00 83.88 967 ALA A O 1
ATOM 7244 N N . PHE A 1 968 ? 31.610 -17.770 48.809 1.00 82.62 968 PHE A N 1
ATOM 7245 C CA . PHE A 1 968 ? 30.999 -18.095 47.518 1.00 82.62 968 PHE A CA 1
ATOM 7246 C C . PHE A 1 968 ? 32.098 -18.434 46.509 1.00 82.62 968 PHE A C 1
ATOM 7248 O O . PHE A 1 968 ? 33.025 -17.650 46.316 1.00 82.62 968 PHE A O 1
ATOM 7255 N N . GLU A 1 969 ? 31.990 -19.580 45.845 1.00 86.69 969 GLU A N 1
ATOM 7256 C CA . GLU A 1 969 ? 32.841 -19.949 44.715 1.00 86.69 969 GLU A CA 1
ATOM 7257 C C . GLU A 1 969 ? 32.104 -19.634 43.409 1.00 86.69 969 GLU A C 1
ATOM 7259 O O . GLU A 1 969 ? 31.033 -20.179 43.153 1.00 86.69 969 GLU A O 1
ATOM 7264 N N . VAL A 1 970 ? 32.675 -18.759 42.583 1.00 84.69 970 VAL A N 1
ATOM 7265 C CA . VAL A 1 970 ? 32.146 -18.378 41.266 1.00 84.69 970 VAL A CA 1
ATOM 7266 C C . VAL A 1 970 ? 33.082 -18.944 40.200 1.00 84.69 970 VAL A C 1
ATOM 7268 O O . VAL A 1 970 ? 34.253 -18.568 40.172 1.00 84.69 970 VAL A O 1
ATOM 7271 N N . LYS A 1 971 ? 32.610 -19.841 39.331 1.00 85.44 971 LYS A N 1
ATOM 7272 C CA . LYS A 1 971 ? 33.424 -20.453 38.262 1.00 85.44 971 LYS A CA 1
ATOM 7273 C C . LYS A 1 971 ? 32.921 -20.011 36.905 1.00 85.44 971 LYS A C 1
ATOM 7275 O O . LYS A 1 971 ? 31.752 -20.234 36.634 1.00 85.44 971 LYS A O 1
ATOM 7280 N N . ALA A 1 972 ? 33.777 -19.409 36.086 1.00 83.06 972 ALA A N 1
ATOM 7281 C CA . ALA A 1 972 ? 33.437 -18.873 34.774 1.00 83.06 972 ALA A CA 1
ATOM 7282 C C . ALA A 1 972 ? 34.234 -19.559 33.659 1.00 83.06 972 ALA A C 1
ATOM 7284 O O . ALA A 1 972 ? 35.467 -19.527 33.678 1.00 83.06 972 ALA A O 1
ATOM 7285 N N . ASP A 1 973 ? 33.538 -20.132 32.681 1.00 81.44 973 ASP A N 1
ATOM 7286 C CA . ASP A 1 973 ? 34.158 -20.851 31.568 1.00 81.44 973 ASP A CA 1
ATOM 7287 C C . ASP A 1 973 ? 34.604 -19.869 30.474 1.00 81.44 973 ASP A C 1
ATOM 7289 O O . ASP A 1 973 ? 33.795 -19.191 29.838 1.00 81.44 973 ASP A O 1
ATOM 7293 N N . LEU A 1 974 ? 35.917 -19.798 30.261 1.00 82.50 974 LEU A N 1
ATOM 7294 C CA . LEU A 1 974 ? 36.622 -18.892 29.351 1.00 82.50 974 LEU A CA 1
ATOM 7295 C C . LEU A 1 974 ? 37.654 -19.653 28.477 1.00 82.50 974 LEU A C 1
ATOM 7297 O O . LEU A 1 974 ? 38.837 -19.295 28.454 1.00 82.50 974 LEU A O 1
ATOM 7301 N N . PRO A 1 975 ? 37.263 -20.724 27.758 1.00 74.56 975 PRO A N 1
ATOM 7302 C CA . PRO A 1 975 ? 38.199 -21.526 26.973 1.00 74.56 975 PRO A CA 1
ATOM 7303 C C . PRO A 1 975 ? 38.885 -20.696 25.876 1.00 74.56 975 PRO A C 1
ATOM 7305 O O . PRO A 1 975 ? 38.239 -19.997 25.100 1.00 74.56 975 PRO A O 1
ATOM 7308 N N . GLY A 1 976 ? 40.215 -20.798 25.790 1.00 68.69 976 GLY A N 1
ATOM 7309 C CA . GLY A 1 976 ? 41.022 -20.110 24.773 1.00 68.69 976 GLY A CA 1
ATOM 7310 C C . GLY A 1 976 ? 41.345 -18.636 25.059 1.00 68.69 976 GLY A C 1
ATOM 7311 O O . GLY A 1 976 ? 41.973 -17.994 24.219 1.00 68.69 976 GLY A O 1
ATOM 7312 N N . VAL A 1 977 ? 40.962 -18.102 26.223 1.00 77.06 977 VAL A N 1
ATOM 7313 C CA . VAL A 1 977 ? 41.302 -16.736 26.662 1.00 77.06 977 VAL A CA 1
ATOM 7314 C C . VAL A 1 977 ? 42.661 -16.729 27.379 1.00 77.06 977 VAL A C 1
ATOM 7316 O O . VAL A 1 977 ? 42.946 -17.634 28.173 1.00 77.06 977 VAL A O 1
ATOM 7319 N N . LYS A 1 978 ? 43.521 -15.728 27.139 1.00 77.31 978 LYS A N 1
ATOM 7320 C CA . LYS A 1 978 ? 44.774 -15.591 27.903 1.00 77.31 978 LYS A CA 1
ATOM 7321 C C . LYS A 1 978 ? 44.520 -14.917 29.245 1.00 77.31 978 LYS A C 1
ATOM 7323 O O . LYS A 1 978 ? 43.605 -14.116 29.391 1.00 77.31 978 LYS A O 1
ATOM 7328 N N . LYS A 1 979 ? 45.371 -15.195 30.234 1.00 78.81 979 LYS A N 1
ATOM 7329 C CA . LYS A 1 979 ? 45.217 -14.629 31.580 1.00 78.81 979 LYS A CA 1
ATOM 7330 C C . LYS A 1 979 ? 45.326 -13.097 31.591 1.00 78.81 979 LYS A C 1
ATOM 7332 O O . LYS A 1 979 ? 44.644 -12.471 32.396 1.00 78.81 979 LYS A O 1
ATOM 7337 N N . GLU A 1 980 ? 46.154 -12.510 30.723 1.00 79.75 980 GLU A N 1
ATOM 7338 C CA . GLU A 1 980 ? 46.264 -11.051 30.574 1.00 79.75 980 GLU A CA 1
ATOM 7339 C C . GLU A 1 980 ? 44.990 -10.366 30.041 1.00 79.75 980 GLU A C 1
ATOM 7341 O O . GLU A 1 980 ? 44.755 -9.207 30.378 1.00 79.75 980 GLU A O 1
ATOM 7346 N N . ASP A 1 981 ? 44.140 -11.080 29.296 1.00 80.62 981 ASP A N 1
ATOM 7347 C CA . ASP A 1 981 ? 42.928 -10.530 28.667 1.00 80.62 981 ASP A CA 1
ATOM 7348 C C . ASP A 1 981 ? 41.724 -10.480 29.638 1.00 80.62 981 ASP A C 1
ATOM 7350 O O . ASP A 1 981 ? 40.672 -9.932 29.302 1.00 80.62 981 ASP A O 1
ATOM 7354 N N . ILE A 1 982 ? 41.847 -11.071 30.838 1.00 82.19 982 ILE A N 1
ATOM 7355 C CA . ILE A 1 982 ? 40.763 -11.227 31.825 1.00 82.19 982 ILE A CA 1
ATOM 7356 C C . ILE A 1 982 ? 40.851 -10.141 32.902 1.00 82.19 982 ILE A C 1
ATOM 7358 O O . ILE A 1 982 ? 41.763 -10.122 33.733 1.00 82.19 982 ILE A O 1
ATOM 7362 N N . LYS A 1 983 ? 39.829 -9.286 32.971 1.00 84.88 983 LYS A N 1
ATOM 7363 C CA . LYS A 1 983 ? 39.711 -8.194 33.940 1.00 84.88 983 LYS A CA 1
ATOM 7364 C C . LYS A 1 983 ? 38.535 -8.418 34.889 1.00 84.88 983 LYS A C 1
ATOM 7366 O O . LYS A 1 983 ? 37.374 -8.254 34.520 1.00 84.88 983 LYS A O 1
ATOM 7371 N N . VAL A 1 984 ? 38.846 -8.745 36.141 1.00 84.56 984 VAL A N 1
ATOM 7372 C CA . VAL A 1 984 ? 37.862 -8.850 37.230 1.00 84.56 984 VAL A CA 1
ATOM 7373 C C . VAL A 1 984 ? 37.814 -7.527 37.990 1.00 84.56 984 VAL A C 1
ATOM 7375 O O . VAL A 1 984 ? 38.857 -6.995 38.367 1.00 84.56 984 VAL A O 1
ATOM 7378 N N . THR A 1 985 ? 36.620 -6.982 38.218 1.00 84.44 985 THR A N 1
ATOM 7379 C CA . THR A 1 985 ? 36.419 -5.755 39.007 1.00 84.44 985 THR A CA 1
ATOM 7380 C C . THR A 1 985 ? 35.271 -5.916 39.998 1.00 84.44 985 THR A C 1
ATOM 7382 O O . THR A 1 985 ? 34.314 -6.643 39.743 1.00 84.44 985 THR A O 1
ATOM 7385 N N . VAL A 1 986 ? 35.370 -5.227 41.133 1.00 78.31 986 VAL A N 1
ATOM 7386 C CA . VAL A 1 986 ? 34.323 -5.128 42.155 1.00 78.31 986 VAL A CA 1
ATOM 7387 C C . VAL A 1 986 ? 33.865 -3.676 42.210 1.00 78.31 986 VAL A C 1
ATOM 7389 O O . VAL A 1 986 ? 34.691 -2.767 42.267 1.00 78.31 986 VAL A O 1
ATOM 7392 N N . ASP A 1 987 ? 32.555 -3.461 42.189 1.00 73.44 987 ASP A N 1
ATOM 7393 C CA . ASP A 1 987 ? 31.920 -2.149 42.301 1.00 73.44 987 ASP A CA 1
ATOM 7394 C C . ASP A 1 987 ? 30.694 -2.279 43.207 1.00 73.44 987 ASP A C 1
ATOM 7396 O O . ASP A 1 987 ? 29.687 -2.874 42.821 1.00 73.44 987 ASP A O 1
ATOM 7400 N N . LYS A 1 988 ? 30.812 -1.759 44.435 1.00 76.62 988 LYS A N 1
ATOM 7401 C CA . LYS A 1 988 ? 29.835 -1.914 45.524 1.00 76.62 988 LYS A CA 1
ATOM 7402 C C . LYS A 1 988 ? 29.511 -3.388 45.796 1.00 76.62 988 LYS A C 1
ATOM 7404 O O . LYS A 1 988 ? 30.317 -4.084 46.398 1.00 76.62 988 LYS A O 1
ATOM 7409 N N . ASP A 1 989 ? 28.337 -3.834 45.371 1.00 77.31 989 ASP A N 1
ATOM 7410 C CA . ASP A 1 989 ? 27.767 -5.170 45.520 1.00 77.31 989 ASP A CA 1
ATOM 7411 C C . ASP A 1 989 ? 27.883 -6.019 44.238 1.00 77.31 989 ASP A C 1
ATOM 7413 O O . ASP A 1 989 ? 27.382 -7.141 44.194 1.00 77.31 989 ASP A O 1
ATOM 7417 N N . VAL A 1 990 ? 28.528 -5.503 43.184 1.00 75.25 990 VAL A N 1
ATOM 7418 C CA . VAL A 1 990 ? 28.607 -6.147 41.866 1.00 75.25 990 VAL A CA 1
ATOM 7419 C C . VAL A 1 990 ? 30.033 -6.594 41.540 1.00 75.25 990 VAL A C 1
ATOM 7421 O O . VAL A 1 990 ? 30.952 -5.784 41.418 1.00 75.25 990 VAL A O 1
ATOM 7424 N N . LEU A 1 991 ? 30.192 -7.898 41.325 1.00 80.56 991 LEU A N 1
ATOM 7425 C CA . LEU A 1 991 ? 31.395 -8.547 40.812 1.00 80.56 991 LEU A CA 1
ATOM 7426 C C . LEU A 1 991 ? 31.285 -8.664 39.284 1.00 80.56 991 LEU A C 1
ATOM 7428 O O . LEU A 1 991 ? 30.381 -9.327 38.774 1.00 80.56 991 LEU A O 1
ATOM 7432 N N . ARG A 1 992 ? 32.180 -8.013 38.538 1.00 80.44 992 ARG A N 1
ATOM 7433 C CA . ARG A 1 992 ? 32.209 -8.026 37.065 1.00 80.44 992 ARG A CA 1
ATOM 7434 C C . ARG A 1 992 ? 33.432 -8.778 36.554 1.00 80.44 992 ARG A C 1
ATOM 7436 O O . ARG A 1 992 ? 34.543 -8.532 37.020 1.00 80.44 992 ARG A O 1
ATOM 7443 N N . ILE A 1 993 ? 33.229 -9.642 35.567 1.00 82.44 993 ILE A N 1
ATOM 7444 C CA . ILE A 1 993 ? 34.279 -10.338 34.819 1.00 82.44 993 ILE A CA 1
ATOM 7445 C C . ILE A 1 993 ? 34.166 -9.874 33.372 1.00 82.44 993 ILE A C 1
ATOM 7447 O O . ILE A 1 993 ? 33.148 -10.135 32.734 1.00 82.44 993 ILE A O 1
ATOM 7451 N N . ASN A 1 994 ? 35.200 -9.209 32.866 1.00 78.19 994 ASN A N 1
ATOM 7452 C CA . ASN A 1 994 ? 35.293 -8.762 31.480 1.00 78.19 994 ASN A CA 1
ATOM 7453 C C . ASN A 1 994 ? 36.484 -9.444 30.801 1.00 78.19 994 ASN A C 1
ATOM 7455 O O . ASN A 1 994 ? 37.527 -9.634 31.427 1.00 78.19 994 ASN A O 1
ATOM 7459 N N . VAL A 1 995 ? 36.341 -9.752 29.519 1.00 77.75 995 VAL A N 1
ATOM 7460 C CA . VAL A 1 995 ? 37.407 -10.214 28.632 1.00 77.75 995 VAL A CA 1
ATOM 7461 C C . VAL A 1 995 ? 37.504 -9.254 27.456 1.00 77.75 995 VAL A C 1
ATOM 7463 O O . VAL A 1 995 ? 36.493 -8.957 26.817 1.00 77.75 995 VAL A O 1
ATOM 7466 N N . GLU A 1 996 ? 38.714 -8.774 27.190 1.00 69.50 996 GLU A N 1
ATOM 7467 C CA . GLU A 1 996 ? 39.032 -7.847 26.102 1.00 69.50 996 GLU A CA 1
ATOM 7468 C C . GLU A 1 996 ? 40.165 -8.451 25.266 1.00 69.50 996 GLU A C 1
ATOM 7470 O O . GLU A 1 996 ? 41.330 -8.403 25.652 1.00 69.50 996 GLU A O 1
ATOM 7475 N N . ARG A 1 997 ? 39.821 -9.059 24.125 1.00 62.03 997 ARG A N 1
ATOM 7476 C CA . ARG A 1 997 ? 40.800 -9.650 23.199 1.00 62.03 997 ARG A CA 1
ATOM 7477 C C . ARG A 1 997 ? 41.008 -8.709 22.026 1.00 62.03 997 ARG A C 1
ATOM 7479 O O . ARG A 1 997 ? 40.049 -8.403 21.324 1.00 62.03 997 ARG A O 1
ATOM 7486 N N . SER A 1 998 ? 42.253 -8.307 21.780 1.00 51.59 998 SER A N 1
ATOM 7487 C CA . SER A 1 998 ? 42.650 -7.579 20.571 1.00 51.59 998 SER A CA 1
ATOM 7488 C C . SER A 1 998 ? 43.681 -8.387 19.786 1.00 51.59 998 SER A C 1
ATOM 7490 O O . SER A 1 998 ? 44.720 -8.770 20.318 1.00 51.59 998 SER A O 1
ATOM 7492 N N . GLU A 1 999 ? 43.392 -8.660 18.515 1.00 49.75 999 GLU A N 1
ATOM 7493 C CA . GLU A 1 999 ? 44.372 -9.205 17.572 1.00 49.75 999 GLU A CA 1
ATOM 7494 C C . GLU A 1 999 ? 44.662 -8.180 16.479 1.00 49.75 999 GLU A C 1
ATOM 7496 O O . GLU A 1 999 ? 43.744 -7.582 15.918 1.00 49.75 999 GLU A O 1
ATOM 7501 N N . GLU A 1 1000 ? 45.948 -7.992 16.184 1.00 43.88 1000 GLU A N 1
ATOM 7502 C CA . GLU A 1 1000 ? 46.435 -7.207 15.055 1.00 43.88 1000 GLU A CA 1
ATOM 7503 C C . GLU A 1 1000 ? 47.103 -8.159 14.059 1.00 43.88 1000 GLU A C 1
ATOM 7505 O O . GLU A 1 1000 ? 48.175 -8.711 14.322 1.00 43.88 1000 GLU A O 1
ATOM 7510 N N . LYS A 1 1001 ? 46.452 -8.374 12.914 1.00 45.66 1001 LYS A N 1
ATOM 7511 C CA . LYS A 1 1001 ? 47.001 -9.146 11.800 1.00 45.66 1001 LYS A CA 1
ATOM 7512 C C . LYS A 1 1001 ? 47.563 -8.191 10.758 1.00 45.66 1001 LYS A C 1
ATOM 7514 O O . LYS A 1 1001 ? 46.861 -7.299 10.283 1.00 45.66 1001 LYS A O 1
ATOM 7519 N N . LYS A 1 1002 ? 48.826 -8.408 10.393 1.00 42.53 1002 LYS A N 1
ATOM 7520 C CA . LYS A 1 1002 ? 49.504 -7.670 9.332 1.00 42.53 1002 LYS A CA 1
ATOM 7521 C C . LYS A 1 1002 ? 49.815 -8.598 8.163 1.00 42.53 1002 LYS A C 1
ATOM 7523 O O . LYS A 1 1002 ? 50.545 -9.571 8.339 1.00 42.53 1002 LYS A O 1
ATOM 7528 N N . GLU A 1 1003 ? 49.303 -8.266 6.984 1.00 44.78 1003 GLU A N 1
ATOM 7529 C CA . GLU A 1 1003 ? 49.712 -8.878 5.717 1.00 44.78 1003 GLU A CA 1
ATOM 7530 C C . GLU A 1 1003 ? 50.273 -7.793 4.794 1.00 44.78 1003 GLU A C 1
ATOM 7532 O O . GLU A 1 1003 ? 49.585 -6.829 4.453 1.00 44.78 1003 GLU A O 1
ATOM 7537 N N . ASP A 1 1004 ? 51.532 -7.966 4.395 1.00 42.78 1004 ASP A N 1
ATOM 7538 C CA . ASP A 1 1004 ? 52.186 -7.166 3.364 1.00 42.78 1004 ASP A CA 1
ATOM 7539 C C . ASP A 1 1004 ? 52.193 -7.988 2.061 1.00 42.78 1004 ASP A C 1
ATOM 7541 O O . ASP A 1 1004 ? 52.733 -9.098 2.033 1.00 42.78 1004 ASP A O 1
ATOM 7545 N N . LYS A 1 1005 ? 51.592 -7.463 0.987 1.00 47.19 1005 LYS A N 1
ATOM 7546 C CA . LYS A 1 1005 ? 51.617 -8.065 -0.360 1.00 47.19 1005 LYS A CA 1
ATOM 7547 C C . LYS A 1 1005 ? 52.034 -7.032 -1.403 1.00 47.19 1005 LYS A C 1
ATOM 7549 O O . LYS A 1 1005 ? 51.698 -5.856 -1.298 1.00 47.19 1005 LYS A O 1
ATOM 7554 N N . GLU A 1 1006 ? 52.755 -7.489 -2.417 1.00 39.06 1006 GLU A N 1
ATOM 7555 C CA . GLU A 1 1006 ? 53.313 -6.655 -3.479 1.00 39.06 1006 GLU A CA 1
ATOM 7556 C C . GLU A 1 1006 ? 53.056 -7.345 -4.822 1.00 39.06 1006 GLU A C 1
ATOM 7558 O O . GLU A 1 1006 ? 53.533 -8.454 -5.056 1.00 39.06 1006 GLU A O 1
ATOM 7563 N N . GLU A 1 1007 ? 52.239 -6.717 -5.667 1.00 40.50 1007 GLU A N 1
ATOM 7564 C CA . GLU A 1 1007 ? 51.803 -7.246 -6.964 1.00 40.50 1007 GLU A CA 1
ATOM 7565 C C . GLU A 1 1007 ? 51.589 -6.051 -7.914 1.00 40.50 1007 GLU A C 1
ATOM 7567 O O . GLU A 1 1007 ? 51.170 -4.978 -7.478 1.00 40.50 1007 GLU A O 1
ATOM 7572 N N . GLU A 1 1008 ? 51.991 -6.190 -9.182 1.00 41.25 1008 GLU A N 1
ATOM 7573 C CA . GLU A 1 1008 ? 51.947 -5.134 -10.220 1.00 41.25 1008 GLU A CA 1
ATOM 7574 C C . GLU A 1 1008 ? 52.506 -3.748 -9.808 1.00 41.25 1008 GLU A C 1
ATOM 7576 O O . GLU A 1 1008 ? 52.050 -2.700 -10.260 1.00 41.25 1008 GLU A O 1
ATOM 7581 N N . GLY A 1 1009 ? 53.544 -3.723 -8.963 1.00 47.59 1009 GLY A N 1
ATOM 7582 C CA . GLY A 1 1009 ? 54.235 -2.488 -8.563 1.00 47.59 1009 GLY A CA 1
ATOM 7583 C C . GLY A 1 1009 ? 53.513 -1.652 -7.499 1.00 47.59 1009 GLY A C 1
ATOM 7584 O O . GLY A 1 1009 ? 53.991 -0.570 -7.152 1.00 47.59 1009 GLY A O 1
ATOM 7585 N N . LEU A 1 1010 ? 52.404 -2.151 -6.945 1.00 35.88 1010 LEU A N 1
ATOM 7586 C CA . LEU A 1 1010 ? 51.688 -1.540 -5.826 1.00 35.88 1010 LEU A CA 1
ATOM 7587 C C . LEU A 1 1010 ? 51.932 -2.339 -4.536 1.00 35.88 1010 LEU A C 1
ATOM 7589 O O . LEU A 1 1010 ? 51.699 -3.548 -4.474 1.00 35.88 1010 LEU A O 1
ATOM 7593 N N . LYS A 1 1011 ? 52.386 -1.647 -3.482 1.00 34.38 1011 LYS A N 1
ATOM 7594 C CA . LYS A 1 1011 ? 52.503 -2.214 -2.131 1.00 34.38 1011 LYS A CA 1
ATOM 7595 C C . LYS A 1 1011 ? 51.196 -2.071 -1.371 1.00 34.38 1011 LYS A C 1
ATOM 7597 O O . LYS A 1 1011 ? 50.755 -0.958 -1.089 1.00 34.38 1011 LYS A O 1
ATOM 7602 N N . TRP A 1 1012 ? 50.645 -3.203 -0.957 1.00 39.84 1012 TRP A N 1
ATOM 7603 C CA . TRP A 1 1012 ? 49.476 -3.279 -0.095 1.00 39.84 1012 TRP A CA 1
ATOM 7604 C C . TRP A 1 1012 ? 49.910 -3.579 1.339 1.00 39.84 1012 TRP A C 1
ATOM 7606 O O . TRP A 1 1012 ? 50.566 -4.587 1.605 1.00 39.84 1012 TRP A O 1
ATOM 7616 N N . HIS A 1 1013 ? 49.508 -2.710 2.266 1.00 48.00 1013 HIS A N 1
ATOM 7617 C CA . HIS A 1 1013 ? 49.680 -2.901 3.703 1.00 48.00 1013 HIS A CA 1
ATOM 7618 C C . HIS A 1 1013 ? 48.309 -3.136 4.349 1.00 48.00 1013 HIS A C 1
ATOM 7620 O O . HIS A 1 1013 ? 47.585 -2.177 4.626 1.00 48.00 1013 HIS A O 1
ATOM 7626 N N . ARG A 1 1014 ? 47.936 -4.397 4.600 1.00 44.41 1014 ARG A N 1
ATOM 7627 C CA . ARG A 1 1014 ? 46.707 -4.724 5.340 1.00 44.41 1014 ARG A CA 1
ATOM 7628 C C . ARG A 1 1014 ? 47.016 -4.770 6.834 1.00 44.41 1014 ARG A C 1
ATOM 7630 O O . ARG A 1 1014 ? 47.738 -5.655 7.286 1.00 44.41 1014 ARG A O 1
ATOM 7637 N N . TYR A 1 1015 ? 46.424 -3.846 7.586 1.00 41.00 1015 TYR A N 1
ATOM 7638 C CA . TYR A 1 1015 ? 46.364 -3.881 9.047 1.00 41.00 1015 TYR A CA 1
ATOM 7639 C C . TYR A 1 1015 ? 44.929 -4.186 9.464 1.00 41.00 1015 TYR A C 1
ATOM 7641 O O . TYR A 1 1015 ? 44.036 -3.363 9.268 1.00 41.00 1015 TYR A O 1
ATOM 7649 N N . GLU A 1 1016 ? 44.699 -5.363 10.033 1.00 34.00 1016 GLU A N 1
ATOM 7650 C CA . GLU A 1 1016 ? 43.386 -5.775 10.518 1.00 34.00 1016 GLU A CA 1
ATOM 7651 C C . GLU A 1 1016 ? 43.419 -5.877 12.040 1.00 34.00 1016 GLU A C 1
ATOM 7653 O O . GLU A 1 1016 ? 44.192 -6.653 12.600 1.00 34.00 1016 GLU A O 1
ATOM 7658 N N . ARG A 1 1017 ? 42.601 -5.056 12.705 1.00 40.72 1017 ARG A N 1
ATOM 7659 C CA . ARG A 1 1017 ? 42.468 -5.023 14.164 1.00 40.72 1017 ARG A CA 1
ATOM 7660 C C . ARG A 1 1017 ? 41.079 -5.503 14.548 1.00 40.72 1017 ARG A C 1
ATOM 7662 O O . ARG A 1 1017 ? 40.105 -4.789 14.321 1.00 40.72 1017 ARG A O 1
ATOM 7669 N N . SER A 1 1018 ? 40.991 -6.687 15.142 1.00 42.94 1018 SER A N 1
ATOM 7670 C CA . SER A 1 1018 ? 39.739 -7.215 15.688 1.00 42.94 1018 SER A CA 1
ATOM 7671 C C . SER A 1 1018 ? 39.767 -7.143 17.210 1.00 42.94 1018 SER A C 1
ATOM 7673 O O . SER A 1 1018 ? 40.587 -7.816 17.839 1.00 42.94 1018 SER A O 1
ATOM 7675 N N . SER A 1 1019 ? 38.864 -6.355 17.795 1.00 41.16 1019 SER A N 1
ATOM 7676 C CA . SER A 1 1019 ? 38.605 -6.323 19.235 1.00 41.16 1019 SER A CA 1
ATOM 7677 C C . SER A 1 1019 ? 37.283 -7.022 19.564 1.00 41.16 1019 SER A C 1
ATOM 7679 O O . SER A 1 1019 ? 36.244 -6.715 18.983 1.00 41.16 1019 SER A O 1
ATOM 7681 N N . GLN A 1 1020 ? 37.318 -7.969 20.502 1.00 49.94 1020 GLN A N 1
ATOM 7682 C CA . GLN A 1 1020 ? 36.137 -8.649 21.039 1.00 49.94 1020 GLN A CA 1
ATOM 7683 C C . GLN A 1 1020 ? 36.016 -8.376 22.539 1.00 49.94 1020 GLN A C 1
ATOM 7685 O O . GLN A 1 1020 ? 36.973 -8.568 23.292 1.00 49.94 1020 GLN A O 1
ATOM 7690 N N . PHE A 1 1021 ? 34.819 -7.963 22.957 1.00 52.56 1021 PHE A N 1
ATOM 7691 C CA . PHE A 1 1021 ? 34.452 -7.718 24.349 1.00 52.56 1021 PHE A CA 1
ATOM 7692 C C . PHE A 1 1021 ? 33.369 -8.708 24.772 1.00 52.56 1021 PHE A C 1
ATOM 7694 O O . PHE A 1 1021 ? 32.298 -8.744 24.169 1.00 52.56 1021 PHE A O 1
ATOM 7701 N N . VAL A 1 1022 ? 33.626 -9.487 25.822 1.00 65.88 1022 VAL A N 1
ATOM 7702 C CA . VAL A 1 1022 ? 32.640 -10.406 26.413 1.00 65.88 1022 VAL A CA 1
ATOM 7703 C C . VAL A 1 1022 ? 32.738 -10.306 27.932 1.00 65.88 1022 VAL A C 1
ATOM 7705 O O . VAL A 1 1022 ? 33.837 -10.298 28.479 1.00 65.88 1022 VAL A O 1
ATOM 7708 N N . GLY A 1 1023 ? 31.616 -10.228 28.646 1.00 66.00 1023 GLY A N 1
ATOM 7709 C CA . GLY A 1 1023 ? 31.646 -10.129 30.105 1.00 66.00 1023 GLY A CA 1
ATOM 7710 C C . GLY A 1 1023 ? 30.337 -10.496 30.792 1.00 66.00 1023 GLY A C 1
ATOM 7711 O O . GLY A 1 1023 ? 29.303 -10.667 30.146 1.00 66.00 1023 GLY A O 1
ATOM 7712 N N . ARG A 1 1024 ? 30.387 -10.627 32.120 1.00 74.00 1024 ARG A N 1
ATOM 7713 C CA . ARG A 1 1024 ? 29.222 -10.884 32.981 1.00 74.00 1024 ARG A CA 1
ATOM 7714 C C . ARG A 1 1024 ? 29.351 -10.110 34.291 1.00 74.00 1024 ARG A C 1
ATOM 7716 O O . ARG A 1 1024 ? 30.444 -9.971 34.838 1.00 74.00 1024 ARG A O 1
ATOM 7723 N N . ALA A 1 1025 ? 28.221 -9.647 34.813 1.00 75.50 1025 ALA A N 1
ATOM 7724 C CA . ALA A 1 1025 ? 28.111 -9.022 36.125 1.00 75.50 1025 ALA A CA 1
ATOM 7725 C C . ALA A 1 1025 ? 27.252 -9.893 37.053 1.00 75.50 1025 ALA A C 1
ATOM 7727 O O . ALA A 1 1025 ? 26.169 -10.328 36.662 1.00 75.50 1025 ALA A O 1
ATOM 7728 N N . LEU A 1 1026 ? 27.722 -10.128 38.277 1.00 76.88 1026 LEU A N 1
ATOM 7729 C CA . LEU A 1 1026 ? 26.973 -10.784 39.346 1.00 76.88 1026 LEU A CA 1
ATOM 7730 C C . LEU A 1 1026 ? 26.793 -9.820 40.517 1.00 76.88 1026 LEU A C 1
ATOM 7732 O O . LEU A 1 1026 ? 27.770 -9.321 41.070 1.00 76.88 1026 LEU A O 1
ATOM 7736 N N . ARG A 1 1027 ? 25.542 -9.599 40.924 1.00 78.62 1027 ARG A N 1
ATOM 7737 C CA . ARG A 1 1027 ? 25.211 -8.972 42.207 1.00 78.62 1027 ARG A CA 1
ATOM 7738 C C . ARG A 1 1027 ? 25.387 -10.013 43.312 1.00 78.62 1027 ARG A C 1
ATOM 7740 O O . ARG A 1 1027 ? 24.738 -11.056 43.280 1.00 78.62 1027 ARG A O 1
ATOM 7747 N N . MET A 1 1028 ? 26.272 -9.732 44.258 1.00 80.81 1028 MET A N 1
ATOM 7748 C CA . MET A 1 1028 ? 26.633 -10.632 45.351 1.00 80.81 1028 MET A CA 1
ATOM 7749 C C . MET A 1 1028 ? 25.794 -10.330 46.607 1.00 80.81 1028 MET A C 1
ATOM 7751 O O . MET A 1 1028 ? 25.446 -9.169 46.832 1.00 80.81 1028 MET A O 1
ATOM 7755 N N . PRO A 1 1029 ? 25.464 -11.332 47.447 1.00 76.69 1029 PRO A N 1
ATOM 7756 C CA . PRO A 1 1029 ? 24.703 -11.110 48.680 1.00 76.69 1029 PRO A CA 1
ATOM 7757 C C . PRO A 1 1029 ? 25.411 -10.158 49.653 1.00 76.69 1029 PRO A C 1
ATOM 7759 O O . PRO A 1 1029 ? 26.638 -10.140 49.725 1.00 76.69 1029 PRO A O 1
ATOM 7762 N N . GLU A 1 1030 ? 24.655 -9.421 50.474 1.00 69.38 1030 GLU A N 1
ATOM 7763 C CA . GLU A 1 1030 ? 25.203 -8.395 51.387 1.00 69.38 1030 GLU A CA 1
ATOM 7764 C C . GLU A 1 1030 ? 26.269 -8.921 52.363 1.00 69.38 1030 GLU A C 1
ATOM 7766 O O . GLU A 1 1030 ? 27.135 -8.167 52.815 1.00 69.38 1030 GLU A O 1
ATOM 7771 N N . HIS A 1 1031 ? 26.230 -10.217 52.676 1.00 80.69 1031 HIS A N 1
ATOM 7772 C CA . HIS A 1 1031 ? 27.179 -10.884 53.560 1.00 80.69 1031 HIS A CA 1
ATOM 7773 C C . HIS A 1 1031 ? 28.444 -11.411 52.851 1.00 80.69 1031 HIS A C 1
ATOM 7775 O O . HIS A 1 1031 ? 29.322 -11.968 53.511 1.00 80.69 1031 HIS A O 1
ATOM 7781 N N . ALA A 1 1032 ? 28.594 -11.201 51.539 1.00 81.19 1032 ALA A N 1
ATOM 7782 C CA . ALA A 1 1032 ? 29.851 -11.410 50.824 1.00 81.19 1032 ALA A CA 1
ATOM 7783 C C . ALA A 1 1032 ? 30.874 -10.310 51.177 1.00 81.19 1032 ALA A C 1
ATOM 7785 O O . ALA A 1 1032 ? 30.564 -9.117 51.179 1.00 81.19 1032 ALA A O 1
ATOM 7786 N N . ASN A 1 1033 ? 32.111 -10.707 51.470 1.00 85.00 1033 ASN A N 1
ATOM 7787 C CA . ASN A 1 1033 ? 33.260 -9.826 51.653 1.00 85.00 1033 ASN A CA 1
ATOM 7788 C C . ASN A 1 1033 ? 33.997 -9.671 50.314 1.00 85.00 1033 ASN A C 1
ATOM 7790 O O . ASN A 1 1033 ? 34.888 -10.453 49.973 1.00 85.00 1033 ASN A O 1
ATOM 7794 N N . LEU A 1 1034 ? 33.601 -8.650 49.555 1.00 82.00 1034 LEU A N 1
ATOM 7795 C CA . LEU A 1 1034 ? 34.109 -8.394 48.208 1.00 82.00 1034 LEU A CA 1
ATOM 7796 C C . LEU A 1 1034 ? 35.523 -7.782 48.187 1.00 82.00 1034 LEU A C 1
ATOM 7798 O O . LEU A 1 1034 ? 36.184 -7.831 47.154 1.00 82.00 1034 LEU A O 1
ATOM 7802 N N . ASP A 1 1035 ? 36.028 -7.309 49.329 1.00 80.06 1035 ASP A N 1
ATOM 7803 C CA . ASP A 1 1035 ? 37.424 -6.877 49.483 1.00 80.06 1035 ASP A CA 1
ATOM 7804 C C . ASP A 1 1035 ? 38.389 -8.074 49.624 1.00 80.06 1035 ASP A C 1
ATOM 7806 O O . ASP A 1 1035 ? 39.600 -7.940 49.452 1.00 80.06 1035 ASP A O 1
ATOM 7810 N N . GLY A 1 1036 ? 37.861 -9.266 49.934 1.00 81.75 1036 GLY A N 1
ATOM 7811 C CA . GLY A 1 1036 ? 38.632 -10.497 50.141 1.00 81.75 1036 GLY A CA 1
ATOM 7812 C C . GLY A 1 1036 ? 38.713 -11.441 48.935 1.00 81.75 1036 GLY A C 1
ATOM 7813 O O . GLY A 1 1036 ? 39.184 -12.568 49.101 1.00 81.75 1036 GLY A O 1
ATOM 7814 N N . VAL A 1 1037 ? 38.229 -11.028 47.756 1.00 86.88 1037 VAL A N 1
ATOM 7815 C CA . VAL A 1 1037 ? 38.097 -11.888 46.562 1.00 86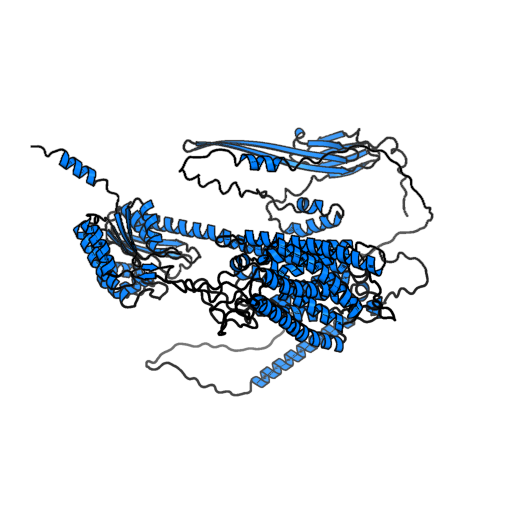.88 1037 VAL A CA 1
ATOM 7816 C C . VAL A 1 1037 ? 39.455 -12.399 46.076 1.00 86.88 1037 VAL A C 1
ATOM 7818 O O . VAL A 1 1037 ? 40.383 -11.623 45.845 1.00 86.88 1037 VAL A O 1
ATOM 7821 N N . LYS A 1 1038 ? 39.562 -13.712 45.842 1.00 87.00 1038 LYS A N 1
ATOM 7822 C CA . LYS A 1 1038 ? 40.756 -14.351 45.262 1.00 87.00 1038 LYS A CA 1
ATOM 7823 C C . LYS A 1 1038 ? 40.428 -15.005 43.927 1.00 87.00 1038 LYS A C 1
ATOM 7825 O O . LYS A 1 1038 ? 39.522 -15.824 43.857 1.00 87.00 1038 LYS A O 1
ATOM 7830 N N . ALA A 1 1039 ? 41.202 -14.695 42.890 1.00 88.50 1039 ALA A N 1
ATOM 7831 C CA . ALA A 1 1039 ? 41.040 -15.265 41.555 1.00 88.50 1039 ALA A CA 1
ATOM 7832 C C . ALA A 1 1039 ? 42.103 -16.333 41.246 1.00 88.50 1039 ALA A C 1
ATOM 7834 O O . ALA A 1 1039 ? 43.295 -16.125 41.488 1.00 88.50 1039 ALA A O 1
ATOM 7835 N N . ARG A 1 1040 ? 41.681 -17.450 40.650 1.00 87.62 1040 ARG A N 1
ATOM 7836 C CA . ARG A 1 1040 ? 42.532 -18.477 40.025 1.00 87.62 1040 ARG A CA 1
ATOM 7837 C C . ARG A 1 1040 ? 42.022 -18.747 38.612 1.00 87.62 1040 ARG A C 1
ATOM 7839 O O . ARG A 1 1040 ? 40.818 -18.733 38.392 1.00 87.62 1040 ARG A O 1
ATOM 7846 N N . TYR A 1 1041 ? 42.924 -18.970 37.662 1.00 87.31 1041 TYR A N 1
ATOM 7847 C CA . TYR A 1 1041 ? 42.578 -19.247 36.267 1.00 87.31 1041 TYR A CA 1
ATOM 7848 C C . TYR A 1 1041 ? 43.423 -20.412 35.764 1.00 87.31 1041 TYR A C 1
ATOM 7850 O O . TYR A 1 1041 ? 44.646 -20.286 35.684 1.00 87.31 1041 TYR A O 1
ATOM 7858 N N . GLU A 1 1042 ? 42.773 -21.538 35.479 1.00 80.19 1042 GLU A N 1
ATOM 7859 C CA . GLU A 1 1042 ? 43.410 -22.802 35.098 1.00 80.19 1042 GLU A CA 1
ATOM 7860 C C . GLU A 1 1042 ? 42.562 -23.493 34.022 1.00 80.19 1042 GLU A C 1
ATOM 7862 O O . GLU A 1 1042 ? 41.337 -23.500 34.105 1.00 80.19 1042 GLU A O 1
ATOM 7867 N N . ASN A 1 1043 ? 43.206 -24.059 32.995 1.00 77.38 1043 ASN A N 1
ATOM 7868 C CA . ASN A 1 1043 ? 42.573 -24.852 31.926 1.00 77.38 1043 ASN A CA 1
ATOM 7869 C C . ASN A 1 1043 ? 41.351 -24.209 31.232 1.00 77.38 1043 ASN A C 1
ATOM 7871 O O . ASN A 1 1043 ? 40.470 -24.916 30.750 1.00 77.38 1043 ASN A O 1
ATOM 7875 N N . GLY A 1 1044 ? 41.301 -22.875 31.151 1.00 77.00 1044 GLY A N 1
ATOM 7876 C CA . GLY A 1 1044 ? 40.176 -22.156 30.549 1.00 77.00 1044 GLY A CA 1
ATOM 7877 C C . GLY A 1 1044 ? 39.011 -21.873 31.499 1.00 77.00 1044 GLY A C 1
ATOM 7878 O O . GLY A 1 1044 ? 37.955 -21.483 31.020 1.00 77.00 1044 GLY A O 1
ATOM 7879 N N . VAL A 1 1045 ? 39.172 -22.037 32.818 1.00 84.69 1045 VAL A N 1
ATOM 7880 C CA . VAL A 1 1045 ? 38.134 -21.732 33.819 1.00 84.69 1045 VAL A CA 1
ATOM 7881 C C . VAL A 1 1045 ? 38.662 -20.740 34.856 1.00 84.69 1045 VAL A C 1
ATOM 7883 O O . VAL A 1 1045 ? 39.706 -20.955 35.480 1.00 84.69 1045 VAL A O 1
ATOM 7886 N N . LEU A 1 1046 ? 37.936 -19.640 35.061 1.00 87.62 1046 LEU A N 1
ATOM 7887 C CA . LEU A 1 1046 ? 38.213 -18.619 36.074 1.00 87.62 1046 LEU A CA 1
ATOM 7888 C C . LEU A 1 1046 ? 37.409 -18.916 37.343 1.00 87.62 1046 LEU A C 1
ATOM 7890 O O . LEU A 1 1046 ? 36.194 -18.753 37.365 1.00 87.62 1046 LEU A O 1
ATOM 7894 N N . CYS A 1 1047 ? 38.093 -19.304 38.413 1.00 87.31 1047 CYS A N 1
ATOM 7895 C CA . CYS A 1 1047 ? 37.510 -19.542 39.730 1.00 87.31 1047 CYS A CA 1
ATOM 7896 C C . CYS A 1 1047 ? 37.769 -18.340 40.650 1.00 87.31 1047 CYS A C 1
ATOM 7898 O O . CYS A 1 1047 ? 38.923 -18.036 40.967 1.00 87.31 1047 CYS A O 1
ATOM 7900 N N . LEU A 1 1048 ? 36.707 -17.677 41.106 1.00 90.06 1048 LEU A N 1
ATOM 7901 C CA . LEU A 1 1048 ? 36.742 -16.606 42.101 1.00 90.06 1048 LEU A CA 1
ATOM 7902 C C . LEU A 1 1048 ? 36.221 -17.130 43.442 1.00 90.06 1048 LEU A C 1
ATOM 7904 O O . LEU A 1 1048 ? 35.134 -17.695 43.516 1.00 90.06 1048 LEU A O 1
ATOM 7908 N N . ASP A 1 1049 ? 36.998 -16.930 44.498 1.00 88.69 1049 ASP A N 1
ATOM 7909 C CA . ASP A 1 1049 ? 36.678 -17.311 45.873 1.00 88.69 1049 ASP A CA 1
ATOM 7910 C C . ASP A 1 1049 ? 36.361 -16.027 46.655 1.00 88.69 1049 ASP A C 1
ATOM 7912 O O . ASP A 1 1049 ? 37.237 -15.174 46.838 1.00 88.69 1049 ASP A O 1
ATOM 7916 N N . VAL A 1 1050 ? 35.091 -15.842 47.021 1.00 89.75 1050 VAL A N 1
ATOM 7917 C CA . VAL A 1 1050 ? 34.556 -14.629 47.655 1.00 89.75 1050 VAL A CA 1
ATOM 7918 C C . VAL A 1 1050 ? 34.203 -14.946 49.113 1.00 89.75 1050 VAL A C 1
ATOM 7920 O O . VAL A 1 1050 ? 33.136 -15.511 49.364 1.00 89.75 1050 VAL A O 1
ATOM 7923 N N . PRO A 1 1051 ? 35.056 -14.623 50.099 1.00 87.12 1051 PRO A N 1
ATOM 7924 C CA . PRO A 1 1051 ? 34.800 -14.976 51.495 1.00 87.12 1051 PRO A CA 1
ATOM 7925 C C . PRO A 1 1051 ? 33.525 -14.312 52.034 1.00 87.12 1051 PRO A C 1
ATOM 7927 O O . PRO A 1 1051 ? 33.115 -13.256 51.559 1.00 87.12 1051 PRO A O 1
ATOM 7930 N N . LYS A 1 1052 ? 32.897 -14.896 53.057 1.00 86.12 1052 LYS A N 1
ATOM 7931 C CA . LYS A 1 1052 ? 31.791 -14.261 53.798 1.00 86.12 1052 LYS A CA 1
ATOM 7932 C C . LYS A 1 1052 ? 32.328 -13.309 54.879 1.00 86.12 1052 LYS A C 1
ATOM 7934 O O . LYS A 1 1052 ? 33.396 -13.542 55.450 1.00 86.12 1052 LYS A O 1
ATOM 7939 N N . LYS A 1 1053 ? 31.597 -12.225 55.162 1.00 82.31 1053 LYS A N 1
ATOM 7940 C CA . LYS A 1 1053 ? 31.889 -11.269 56.252 1.00 82.31 1053 LYS A CA 1
ATOM 7941 C C . LYS A 1 1053 ? 31.796 -11.975 57.610 1.00 82.31 1053 LYS A C 1
ATOM 7943 O O . LYS A 1 1053 ? 30.950 -12.843 57.795 1.00 82.31 1053 LYS A O 1
ATOM 7948 N N . GLU A 1 1054 ? 32.633 -11.591 58.576 1.00 64.06 1054 GLU A N 1
ATOM 7949 C CA . GLU A 1 1054 ? 32.764 -12.326 59.850 1.00 64.06 1054 GLU A CA 1
ATOM 7950 C C . GLU A 1 1054 ? 31.468 -12.402 60.673 1.00 64.06 1054 GLU A C 1
ATOM 7952 O O . GLU A 1 1054 ? 31.228 -13.416 61.318 1.00 64.06 1054 GLU A O 1
ATOM 7957 N N . GLN A 1 1055 ? 30.587 -11.400 60.575 1.00 56.66 1055 GLN A N 1
ATOM 7958 C CA . GLN A 1 1055 ? 29.269 -11.404 61.228 1.00 56.66 1055 GLN A CA 1
ATOM 7959 C C . GLN A 1 1055 ? 28.272 -12.432 60.658 1.00 56.66 1055 GLN A C 1
ATOM 7961 O O . GLN A 1 1055 ? 27.234 -12.654 61.269 1.00 56.66 1055 GLN A O 1
ATOM 7966 N N . ALA A 1 1056 ? 28.561 -13.062 59.515 1.00 51.91 1056 ALA A N 1
ATOM 7967 C CA . ALA A 1 1056 ? 27.695 -14.063 58.881 1.00 51.91 1056 ALA A CA 1
ATOM 7968 C C . ALA A 1 1056 ? 28.177 -15.513 59.087 1.00 51.91 1056 ALA A C 1
ATOM 7970 O O . ALA A 1 1056 ? 27.729 -16.416 58.383 1.00 51.91 1056 ALA A O 1
ATOM 7971 N N . LYS A 1 1057 ? 29.119 -15.742 60.015 1.00 50.75 1057 LYS A N 1
ATOM 7972 C CA . LYS A 1 1057 ? 29.668 -17.076 60.321 1.00 50.75 1057 LYS A CA 1
ATOM 7973 C C . LYS A 1 1057 ? 28.905 -17.852 61.401 1.00 50.75 1057 LYS A C 1
ATOM 7975 O O . LYS A 1 1057 ? 29.251 -19.003 61.654 1.00 50.75 1057 LYS A O 1
ATOM 7980 N N . GLU A 1 1058 ? 27.878 -17.267 62.013 1.00 53.16 1058 GLU A N 1
ATOM 7981 C CA . GLU A 1 1058 ? 27.004 -17.959 62.967 1.00 53.16 1058 GLU A CA 1
ATOM 7982 C C . GLU A 1 1058 ? 25.557 -18.041 62.451 1.00 53.16 1058 GLU A C 1
ATOM 7984 O O . GLU A 1 1058 ? 25.083 -17.167 61.733 1.00 53.16 1058 GLU A O 1
ATOM 7989 N N . GLU A 1 1059 ? 24.876 -19.128 62.830 1.00 48.59 1059 GLU A N 1
ATOM 7990 C CA . GLU A 1 1059 ? 23.491 -19.496 62.481 1.00 48.59 1059 GLU A CA 1
ATOM 7991 C C . GLU A 1 1059 ? 23.182 -19.906 61.024 1.00 48.59 1059 GLU A C 1
ATOM 7993 O O . GLU A 1 1059 ? 22.260 -19.402 60.389 1.00 48.59 1059 GLU A O 1
ATOM 7998 N N . THR A 1 1060 ? 23.800 -20.996 60.551 1.00 42.19 1060 THR A N 1
ATOM 7999 C CA . THR A 1 1060 ? 23.110 -21.907 59.608 1.00 42.19 1060 THR A CA 1
ATOM 8000 C C . THR A 1 1060 ? 22.389 -23.017 60.384 1.00 42.19 1060 THR A C 1
ATOM 8002 O O . THR A 1 1060 ? 22.870 -24.146 60.494 1.00 42.19 1060 THR A O 1
ATOM 8005 N N . LYS A 1 1061 ? 21.223 -22.711 60.972 1.00 46.31 1061 LYS A N 1
ATOM 8006 C CA . LYS A 1 1061 ? 20.369 -23.733 61.608 1.00 46.31 1061 LYS A CA 1
ATOM 8007 C C . LYS A 1 1061 ? 19.671 -24.574 60.539 1.00 46.31 1061 LYS A C 1
ATOM 8009 O O . LYS A 1 1061 ? 18.732 -24.122 59.890 1.00 46.31 1061 LYS A O 1
ATOM 8014 N N . ARG A 1 1062 ? 20.105 -25.826 60.391 1.00 39.41 1062 ARG A N 1
ATOM 8015 C CA . ARG A 1 1062 ? 19.438 -26.825 59.546 1.00 39.41 1062 ARG A CA 1
ATOM 8016 C C . ARG A 1 1062 ? 18.103 -27.226 60.182 1.00 39.41 1062 ARG A C 1
ATOM 8018 O O . ARG A 1 1062 ? 18.088 -27.989 61.143 1.00 39.41 1062 ARG A O 1
ATOM 8025 N N . ILE A 1 1063 ? 16.997 -26.715 59.646 1.00 50.06 1063 ILE A N 1
ATOM 8026 C CA . ILE A 1 1063 ? 15.647 -27.162 60.008 1.00 50.06 1063 ILE A CA 1
ATOM 8027 C C . ILE A 1 1063 ? 15.294 -28.353 59.115 1.00 50.06 1063 ILE A C 1
ATOM 8029 O O . ILE A 1 1063 ? 15.260 -28.230 57.892 1.00 50.06 1063 ILE A O 1
ATOM 8033 N N . THR A 1 1064 ? 15.051 -29.511 59.724 1.00 41.00 1064 THR A N 1
ATOM 8034 C CA . THR A 1 1064 ? 14.505 -30.682 59.030 1.00 41.00 1064 THR A CA 1
ATOM 8035 C C . THR A 1 1064 ? 12.986 -30.542 58.973 1.00 41.00 1064 THR A C 1
ATOM 8037 O O . THR A 1 1064 ? 12.358 -30.376 60.016 1.00 41.00 1064 THR A O 1
ATOM 8040 N N . VAL A 1 1065 ? 12.405 -30.599 57.776 1.00 33.53 1065 VAL A N 1
ATOM 8041 C CA . VAL A 1 1065 ? 10.946 -30.629 57.571 1.00 33.53 1065 VAL A CA 1
ATOM 8042 C C . VAL A 1 1065 ? 10.491 -32.092 57.520 1.00 33.53 1065 VAL A C 1
ATOM 8044 O O . VAL A 1 1065 ? 11.199 -32.914 56.932 1.00 33.53 1065 VAL A O 1
ATOM 8047 N N . GLY A 1 1066 ? 9.362 -32.403 58.165 1.00 38.12 1066 GLY A N 1
ATOM 8048 C CA . GLY A 1 1066 ? 8.660 -33.696 58.090 1.00 38.12 1066 GLY A CA 1
ATOM 8049 C C . GLY A 1 1066 ? 7.515 -33.675 57.082 1.00 38.12 1066 GLY A C 1
ATOM 8050 O O . GLY A 1 1066 ? 6.965 -32.572 56.868 1.00 38.12 1066 GLY A O 1
#

Radius of gyration: 40.68 Å; chains: 1; bounding box: 99×90×124 Å